Protein 2LVG (pdb70)

InterPro domains:
  IPR000745 Hepatitis C virus, Non-structural protein NS4a [PF01006] (1662-1715)
  IPR001490 Hepatitis C virus, Non-structural protein NS4b [PF01001] (1733-1925)
  IPR001650 Helicase, C-terminal domain-like [PS51194] (1365-1542)
  IPR002166 RNA dependent RNA polymerase, hepatitis C virus [PF00998] (2445-2955)
  IPR002518 Hepatitis C virus, Non-structural protein NS2 [PF01538] (818-1009)
  IPR002518 Hepatitis C virus, Non-structural protein NS2 [PS51693] (907-1030)
  IPR002519 Hepatitis C virus, Envelope glycoprotein E1 [PF01539] (193-382)
  IPR002521 Hepatitis C virus, Core protein, C-terminal [PF01542] (116-190)
  IPR002522 Hepatitis C virus, Core protein, N-terminal [PF01543] (2-115)
  IPR002531 Hepatitis C virus, Non-structural protein E2/NS1 [PF01560] (387-733)
  IPR002868 Hepatitis C virus, Non-structural 5a protein [PF01506] (1978-1999)
  IPR004109 Hepatitis C virus, NS3 protease [PF02907] (1060-1206)
  IPR004109 Hepatitis C virus, NS3 protease [PS51822] (1031-1212)
  IPR007094 RNA-directed RNA polymerase, catalytic domain [PS50507] (2656-2774)
  IPR009003 Peptidase S1, PA clan [SSF50494] (1031-1215)
  IPR011492 Non-structural protein NS3-like, DEAD-box helicase, flavivirus [PF07652] (1295-1359)
  IPR013192 Hepatitis C virus, Non-structural 5a protein, domain 1a [PF08300] (2010-2070)
  IPR013193 Hepatitis C virus non-structural 5a, 1B domain [PF08301] (2072-2172)
  IPR014001 Helicase superfamily 1/2, ATP-binding domain [PS51192] (1221-1373)
  IPR014001 Helicase superfamily 1/2, ATP-binding domain [SM00487] (1193-1380)

GO terms:
  GO:0044165 host cell endoplasmic reticulum (C, IDA)
  GO:0032914 positive regulation of transforming growth factor beta1 production (P, IDA)
  GO:0032967 positive regulation of collagen biosynthetic process (P, IDA)
  GO:0005160 transforming growth factor beta receptor binding (F, IPI)
  GO:0005515 protein binding (F, IPI)
  GO:0030430 host cell cytoplasm (C, IDA)
  GO:0140321 symbiont-mediated suppression of host autophagy (P, IDA)
  GO:0031625 ubiquitin protein ligase binding (F, IPI)
  GO:0034136 negative regulation of toll-like receptor 2 signaling pathway (P, IDA)
  GO:0034144 negative regulation of toll-like receptor 4 signaling pathway (P, IDA)
  GO:0034156 negative regulation of toll-like receptor 7 signaling pathway (P, IDA)
  GO:0034164 negative regulation of toll-like receptor 9 signaling pathway (P, IDA)
  GO:0039653 symbiont-mediated suppression of host transcription (P, IDA)
  GO:0032715 negative regulation of interleukin-6 production (P, IDA)
  GO:0044167 host cell endoplasmic reticulum membrane (C, EXP)
  GO:0044186 host cell lipid droplet (C, EXP)
  GO:0020002 host cell plasma membrane (C, EXP)
  GO:0030430 host cell cytoplasm (C, EXP)
  GO:0016887 ATP hydrolysis activity (F, EXP)
  GO:0017111 ribonucleoside triphosphate phosphatase activity (F, EXP)

Solvent-accessible surface area: 4305 Å² total; per-residue (Å²): 164,62,213,82,68,102,118,109,95,32,124,183,90,52,134,127,95,146,78,106,80,98,37,100,111,131,118,61,54,109,135,89,121,52,150,140,95,109,167,170

Structure (mmCIF, N/CA/C/O backbone):
data_2LVG
#
_entry.id   2LVG
#
loop_
_atom_site.group_PDB
_atom_site.id
_atom_site.type_symbol
_atom_site.label_atom_id
_atom_site.label_alt_id
_atom_site.label_comp_id
_atom_site.label_asym_id
_atom_site.label_entity_id
_atom_site.label_seq_id
_atom_site.pdbx_PDB_ins_code
_atom_site.Cartn_x
_atom_site.Cartn_y
_atom_site.Cartn_z
_atom_site.occupancy
_atom_site.B_iso_or_equiv
_atom_site.auth_seq_id
_atom_site.auth_comp_id
_atom_site.auth_asym_id
_atom_site.auth_atom_id
_atom_site.pdbx_PDB_model_num
ATOM 1 N N . ALA A 1 1 ? -30.198 2.948 2.518 1.00 0.00 1 ALA A N 1
ATOM 2 C CA . ALA A 1 1 ? -29.502 1.624 2.525 1.00 0.00 1 ALA A CA 1
ATOM 3 C C . ALA A 1 1 ? -28.594 1.493 1.295 1.00 0.00 1 ALA A C 1
ATOM 4 O O . ALA A 1 1 ? -28.882 2.027 0.240 1.00 0.00 1 ALA A O 1
ATOM 10 N N . SER A 1 2 ? -27.496 0.786 1.424 1.00 0.00 2 SER A N 1
ATOM 11 C CA . SER A 1 2 ? -26.566 0.619 0.264 1.00 0.00 2 SER A CA 1
ATOM 12 C C . SER A 1 2 ? -26.017 -0.814 0.221 1.00 0.00 2 SER A C 1
ATOM 13 O O . SER A 1 2 ? -25.184 -1.193 1.024 1.00 0.00 2 SER A O 1
ATOM 21 N N . ARG A 1 3 ? -26.483 -1.611 -0.708 1.00 0.00 3 ARG A N 1
ATOM 22 C CA . ARG A 1 3 ? -25.996 -3.022 -0.811 1.00 0.00 3 ARG A CA 1
ATOM 23 C C . ARG A 1 3 ? -25.105 -3.193 -2.049 1.00 0.00 3 ARG A C 1
ATOM 24 O O . ARG A 1 3 ? -24.017 -3.729 -1.967 1.00 0.00 3 ARG A O 1
ATOM 45 N N . ALA A 1 4 ? -25.563 -2.746 -3.193 1.00 0.00 4 ALA A N 1
ATOM 46 C CA . ALA A 1 4 ? -24.748 -2.887 -4.438 1.00 0.00 4 ALA A CA 1
ATOM 47 C C . ALA A 1 4 ? -23.763 -1.719 -4.568 1.00 0.00 4 ALA A C 1
ATOM 48 O O . ALA A 1 4 ? -22.586 -1.918 -4.807 1.00 0.00 4 ALA A O 1
ATOM 55 N N . ALA A 1 5 ? -24.235 -0.503 -4.414 1.00 0.00 5 ALA A N 1
ATOM 56 C CA . ALA A 1 5 ? -23.328 0.685 -4.530 1.00 0.00 5 ALA A CA 1
ATOM 57 C C . ALA A 1 5 ? -22.218 0.626 -3.472 1.00 0.00 5 ALA A C 1
ATOM 58 O O . ALA A 1 5 ? -21.092 1.008 -3.726 1.00 0.00 5 ALA A O 1
ATOM 65 N N . LEU A 1 6 ? -22.524 0.147 -2.289 1.00 0.00 6 LEU A N 1
ATOM 66 C CA . LEU A 1 6 ? -21.480 0.061 -1.218 1.00 0.00 6 LEU A CA 1
ATOM 67 C C . LEU A 1 6 ? -20.378 -0.926 -1.630 1.00 0.00 6 LEU A C 1
ATOM 68 O O . LEU A 1 6 ? -19.204 -0.664 -1.446 1.00 0.00 6 LEU A O 1
ATOM 84 N N . ILE A 1 7 ? -20.748 -2.054 -2.190 1.00 0.00 7 ILE A N 1
ATOM 85 C CA . ILE A 1 7 ? -19.721 -3.057 -2.619 1.00 0.00 7 ILE A CA 1
ATOM 86 C C . ILE A 1 7 ? -18.876 -2.499 -3.776 1.00 0.00 7 ILE A C 1
ATOM 87 O O . ILE A 1 7 ? -17.684 -2.730 -3.843 1.00 0.00 7 ILE A O 1
ATOM 103 N N . GLU A 1 8 ? -19.479 -1.761 -4.679 1.00 0.00 8 GLU A N 1
ATOM 104 C CA . GLU A 1 8 ? -18.699 -1.185 -5.822 1.00 0.00 8 GLU A CA 1
ATOM 105 C C . GLU A 1 8 ? -17.656 -0.187 -5.298 1.00 0.00 8 GLU A C 1
ATOM 106 O O . GLU A 1 8 ? -16.515 -0.194 -5.722 1.00 0.00 8 GLU A O 1
ATOM 118 N N . GLU A 1 9 ? -18.039 0.661 -4.370 1.00 0.00 9 GLU A N 1
ATOM 119 C CA . GLU A 1 9 ? -17.070 1.655 -3.805 1.00 0.00 9 GLU A CA 1
ATOM 120 C C . GLU A 1 9 ? -15.941 0.930 -3.059 1.00 0.00 9 GLU A C 1
ATOM 121 O O . GLU A 1 9 ? -14.787 1.305 -3.153 1.00 0.00 9 GLU A O 1
ATOM 133 N N . GLY A 1 10 ? -16.263 -0.112 -2.328 1.00 0.00 10 GLY A N 1
ATOM 134 C CA . GLY A 1 10 ? -15.209 -0.870 -1.589 1.00 0.00 10 GLY A CA 1
ATOM 135 C C . GLY A 1 10 ? -14.258 -1.521 -2.597 1.00 0.00 10 GLY A C 1
ATOM 136 O O . GLY A 1 10 ? -13.059 -1.539 -2.405 1.00 0.00 10 GLY A O 1
ATOM 140 N N . GLN A 1 11 ? -14.790 -2.046 -3.679 1.00 0.00 11 GLN A N 1
ATOM 141 C CA . GLN A 1 11 ? -13.923 -2.686 -4.718 1.00 0.00 11 GLN A CA 1
ATOM 142 C C . GLN A 1 11 ? -12.936 -1.652 -5.280 1.00 0.00 11 GLN A C 1
ATOM 143 O O . GLN A 1 11 ? -11.762 -1.927 -5.439 1.00 0.00 11 GLN A O 1
ATOM 157 N N . ARG A 1 12 ? -13.407 -0.461 -5.566 1.00 0.00 12 ARG A N 1
ATOM 158 C CA . ARG A 1 12 ? -12.499 0.601 -6.101 1.00 0.00 12 ARG A CA 1
ATOM 159 C C . ARG A 1 12 ? -11.484 1.012 -5.027 1.00 0.00 12 ARG A C 1
ATOM 160 O O . ARG A 1 12 ? -10.306 1.161 -5.299 1.00 0.00 12 ARG A O 1
ATOM 181 N N . ILE A 1 13 ? -11.932 1.186 -3.805 1.00 0.00 13 ILE A N 1
ATOM 182 C CA . ILE A 1 13 ? -10.998 1.577 -2.704 1.00 0.00 13 ILE A CA 1
ATOM 183 C C . ILE A 1 13 ? -10.025 0.424 -2.410 1.00 0.00 13 ILE A C 1
ATOM 184 O O . ILE A 1 13 ? -8.843 0.638 -2.226 1.00 0.00 13 ILE A O 1
ATOM 200 N N . ALA A 1 14 ? -10.518 -0.792 -2.368 1.00 0.00 14 ALA A N 1
ATOM 201 C CA . ALA A 1 14 ? -9.628 -1.966 -2.090 1.00 0.00 14 ALA A CA 1
ATOM 202 C C . ALA A 1 14 ? -8.518 -2.067 -3.145 1.00 0.00 14 ALA A C 1
ATOM 203 O O . ALA A 1 14 ? -7.376 -2.333 -2.823 1.00 0.00 14 ALA A O 1
ATOM 210 N N . GLU A 1 15 ? -8.841 -1.852 -4.399 1.00 0.00 15 GLU A N 1
ATOM 211 C CA . GLU A 1 15 ? -7.798 -1.931 -5.472 1.00 0.00 15 GLU A CA 1
ATOM 212 C C . GLU A 1 15 ? -6.716 -0.867 -5.236 1.00 0.00 15 GLU A C 1
ATOM 213 O O . GLU A 1 15 ? -5.533 -1.150 -5.294 1.00 0.00 15 GLU A O 1
ATOM 225 N N . MET A 1 16 ? -7.116 0.351 -4.959 1.00 0.00 16 MET A N 1
ATOM 226 C CA . MET A 1 16 ? -6.115 1.434 -4.708 1.00 0.00 16 MET A CA 1
ATOM 227 C C . MET A 1 16 ? -5.402 1.192 -3.371 1.00 0.00 16 MET A C 1
ATOM 228 O O . MET A 1 16 ? -4.200 1.356 -3.264 1.00 0.00 16 MET A O 1
ATOM 242 N N . LEU A 1 17 ? -6.133 0.795 -2.354 1.00 0.00 17 LEU A N 1
ATOM 243 C CA . LEU A 1 17 ? -5.499 0.536 -1.022 1.00 0.00 17 LEU A CA 1
ATOM 244 C C . LEU A 1 17 ? -4.509 -0.632 -1.118 1.00 0.00 17 LEU A C 1
ATOM 245 O O . LEU A 1 17 ? -3.507 -0.660 -0.431 1.00 0.00 17 LEU A O 1
ATOM 261 N N . LYS A 1 18 ? -4.779 -1.588 -1.971 1.00 0.00 18 LYS A N 1
ATOM 262 C CA . LYS A 1 18 ? -3.848 -2.751 -2.124 1.00 0.00 18 LYS A CA 1
ATOM 263 C C . LYS A 1 18 ? -2.468 -2.256 -2.572 1.00 0.00 18 LYS A C 1
ATOM 264 O O . LYS A 1 18 ? -1.456 -2.607 -1.994 1.00 0.00 18 LYS A O 1
ATOM 283 N N . SER A 1 19 ? -2.427 -1.430 -3.588 1.00 0.00 19 SER A N 1
ATOM 284 C CA . SER A 1 19 ? -1.117 -0.892 -4.073 1.00 0.00 19 SER A CA 1
ATOM 285 C C . SER A 1 19 ? -0.511 0.049 -3.023 1.00 0.00 19 SER A C 1
ATOM 286 O O . SER A 1 19 ? 0.694 0.120 -2.869 1.00 0.00 19 SER A O 1
ATOM 294 N N . LYS A 1 20 ? -1.337 0.766 -2.296 1.00 0.00 20 LYS A N 1
ATOM 295 C CA . LYS A 1 20 ? -0.810 1.695 -1.247 1.00 0.00 20 LYS A CA 1
ATOM 296 C C . LYS A 1 20 ? -0.056 0.906 -0.170 1.00 0.00 20 LYS A C 1
ATOM 297 O O . LYS A 1 20 ? 0.995 1.312 0.287 1.00 0.00 20 LYS A O 1
ATOM 316 N N . ILE A 1 21 ? -0.587 -0.224 0.231 1.00 0.00 21 ILE A N 1
ATOM 317 C CA . ILE A 1 21 ? 0.097 -1.052 1.271 1.00 0.00 21 ILE A CA 1
ATOM 318 C C . ILE A 1 21 ? 1.347 -1.713 0.675 1.00 0.00 21 ILE A C 1
ATOM 319 O O . ILE A 1 21 ? 2.344 -1.892 1.351 1.00 0.00 21 ILE A O 1
ATOM 335 N N . GLN A 1 22 ? 1.305 -2.061 -0.586 1.00 0.00 22 GLN A N 1
ATOM 336 C CA . GLN A 1 22 ? 2.497 -2.696 -1.233 1.00 0.00 22 GLN A CA 1
ATOM 337 C C . GLN A 1 22 ? 3.672 -1.710 -1.234 1.00 0.00 22 GLN A C 1
ATOM 338 O O . GLN A 1 22 ? 4.785 -2.060 -0.886 1.00 0.00 22 GLN A O 1
ATOM 352 N N . GLY A 1 23 ? 3.424 -0.475 -1.606 1.00 0.00 23 GLY A N 1
ATOM 353 C CA . GLY A 1 23 ? 4.516 0.544 -1.614 1.00 0.00 23 GLY A CA 1
ATOM 354 C C . GLY A 1 23 ? 5.008 0.772 -0.179 1.00 0.00 23 GLY A C 1
ATOM 355 O O . GLY A 1 23 ? 6.192 0.922 0.062 1.00 0.00 23 GLY A O 1
ATOM 359 N N . LEU A 1 24 ? 4.106 0.787 0.776 1.00 0.00 24 LEU A N 1
ATOM 360 C CA . LEU A 1 24 ? 4.516 0.992 2.201 1.00 0.00 24 LEU A CA 1
ATOM 361 C C . LEU A 1 24 ? 5.390 -0.177 2.674 1.00 0.00 24 LEU A C 1
ATOM 362 O O . LEU A 1 24 ? 6.365 0.014 3.377 1.00 0.00 24 LEU A O 1
ATOM 378 N N . LEU A 1 25 ? 5.049 -1.386 2.289 1.00 0.00 25 LEU A N 1
ATOM 379 C CA . LEU A 1 25 ? 5.860 -2.574 2.709 1.00 0.00 25 LEU A CA 1
ATOM 380 C C . LEU A 1 25 ? 7.287 -2.467 2.156 1.00 0.00 25 LEU A C 1
ATOM 381 O O . LEU A 1 25 ? 8.250 -2.716 2.858 1.00 0.00 25 LEU A O 1
ATOM 397 N N . GLN A 1 26 ? 7.428 -2.092 0.906 1.00 0.00 26 GLN A N 1
ATOM 398 C CA . GLN A 1 26 ? 8.794 -1.959 0.308 1.00 0.00 26 GLN A CA 1
ATOM 399 C C . GLN A 1 26 ? 9.591 -0.882 1.059 1.00 0.00 26 GLN A C 1
ATOM 400 O O . GLN A 1 26 ? 10.763 -1.052 1.343 1.00 0.00 26 GLN A O 1
ATOM 414 N N . GLN A 1 27 ? 8.956 0.217 1.396 1.00 0.00 27 GLN A N 1
ATOM 415 C CA . GLN A 1 27 ? 9.667 1.302 2.145 1.00 0.00 27 GLN A CA 1
ATOM 416 C C . GLN A 1 27 ? 10.050 0.809 3.546 1.00 0.00 27 GLN A C 1
ATOM 417 O O . GLN A 1 27 ? 11.122 1.096 4.044 1.00 0.00 27 GLN A O 1
ATOM 431 N N . ALA A 1 28 ? 9.178 0.060 4.176 1.00 0.00 28 ALA A N 1
ATOM 432 C CA . ALA A 1 28 ? 9.479 -0.472 5.542 1.00 0.00 28 ALA A CA 1
ATOM 433 C C . ALA A 1 28 ? 10.725 -1.363 5.502 1.00 0.00 28 ALA A C 1
ATOM 434 O O . ALA A 1 28 ? 11.566 -1.308 6.381 1.00 0.00 28 ALA A O 1
ATOM 441 N N . SER A 1 29 ? 10.853 -2.170 4.479 1.00 0.00 29 SER A N 1
ATOM 442 C CA . SER A 1 29 ? 12.051 -3.060 4.363 1.00 0.00 29 SER A CA 1
ATOM 443 C C . SER A 1 29 ? 13.316 -2.214 4.167 1.00 0.00 29 SER A C 1
ATOM 444 O O . SER A 1 29 ? 14.359 -2.514 4.714 1.00 0.00 29 SER A O 1
ATOM 452 N N . LYS A 1 30 ? 13.227 -1.154 3.394 1.00 0.00 30 LYS A N 1
ATOM 453 C CA . LYS A 1 30 ? 14.424 -0.283 3.171 1.00 0.00 30 LYS A CA 1
ATOM 454 C C . LYS A 1 30 ? 14.817 0.419 4.477 1.00 0.00 30 LYS A C 1
ATOM 455 O O . LYS A 1 30 ? 15.983 0.599 4.757 1.00 0.00 30 LYS A O 1
ATOM 474 N N . GLN A 1 31 ? 13.854 0.809 5.276 1.00 0.00 31 GLN A N 1
ATOM 475 C CA . GLN A 1 31 ? 14.179 1.491 6.570 1.00 0.00 31 GLN A CA 1
ATOM 476 C C . GLN A 1 31 ? 14.857 0.509 7.539 1.00 0.00 31 GLN A C 1
ATOM 477 O O . GLN A 1 31 ? 15.596 0.907 8.418 1.00 0.00 31 GLN A O 1
ATOM 491 N N . ALA A 1 32 ? 14.608 -0.770 7.383 1.00 0.00 32 ALA A N 1
ATOM 492 C CA . ALA A 1 32 ? 15.237 -1.780 8.289 1.00 0.00 32 ALA A CA 1
ATOM 493 C C . ALA A 1 32 ? 16.569 -2.274 7.703 1.00 0.00 32 ALA A C 1
ATOM 494 O O . ALA A 1 32 ? 17.521 -2.510 8.423 1.00 0.00 32 ALA A O 1
ATOM 501 N N . GLN A 1 33 ? 16.638 -2.439 6.403 1.00 0.00 33 GLN A N 1
ATOM 502 C CA . GLN A 1 33 ? 17.903 -2.925 5.766 1.00 0.00 33 GLN A CA 1
ATOM 503 C C . GLN A 1 33 ? 18.810 -1.745 5.393 1.00 0.00 33 GLN A C 1
ATOM 504 O O . GLN A 1 33 ? 19.980 -1.724 5.731 1.00 0.00 33 GLN A O 1
ATOM 518 N N . ASP A 1 34 ? 18.276 -0.771 4.690 1.00 0.00 34 ASP A N 1
ATOM 519 C CA . ASP A 1 34 ? 19.086 0.422 4.270 1.00 0.00 34 ASP A CA 1
ATOM 520 C C . ASP A 1 34 ? 20.363 -0.004 3.526 1.00 0.00 34 ASP A C 1
ATOM 521 O O . ASP A 1 34 ? 21.355 0.698 3.555 1.00 0.00 34 ASP A O 1
ATOM 530 N N . ILE A 1 35 ? 20.334 -1.147 2.862 1.00 0.00 35 ILE A N 1
ATOM 531 C CA . ILE A 1 35 ? 21.532 -1.658 2.099 1.00 0.00 35 ILE A CA 1
ATOM 532 C C . ILE A 1 35 ? 22.855 -1.289 2.798 1.00 0.00 35 ILE A C 1
ATOM 533 O O . ILE A 1 35 ? 23.813 -0.888 2.162 1.00 0.00 35 ILE A O 1
ATOM 549 N N . GLN A 1 36 ? 22.912 -1.427 4.102 1.00 0.00 36 GLN A N 1
ATOM 550 C CA . GLN A 1 36 ? 24.165 -1.088 4.843 1.00 0.00 36 GLN A CA 1
ATOM 551 C C . GLN A 1 36 ? 24.496 -2.197 5.851 1.00 0.00 36 GLN A C 1
ATOM 552 O O . GLN A 1 36 ? 24.078 -2.141 6.993 1.00 0.00 36 GLN A O 1
ATOM 566 N N . PRO A 1 37 ? 25.239 -3.176 5.393 1.00 0.00 37 PRO A N 1
ATOM 567 C CA . PRO A 1 37 ? 25.631 -4.313 6.266 1.00 0.00 37 PRO A CA 1
ATOM 568 C C . PRO A 1 37 ? 26.684 -3.870 7.291 1.00 0.00 37 PRO A C 1
ATOM 569 O O . PRO A 1 37 ? 27.600 -3.134 6.976 1.00 0.00 37 PRO A O 1
ATOM 580 N N . ALA A 1 38 ? 26.552 -4.313 8.517 1.00 0.00 38 ALA A N 1
ATOM 581 C CA . ALA A 1 38 ? 27.537 -3.922 9.574 1.00 0.00 38 ALA A CA 1
ATOM 582 C C . ALA A 1 38 ? 28.574 -5.034 9.783 1.00 0.00 38 ALA A C 1
ATOM 583 O O . ALA A 1 38 ? 29.763 -4.782 9.809 1.00 0.00 38 ALA A O 1
ATOM 590 N N . MET A 1 39 ? 28.132 -6.259 9.932 1.00 0.00 39 MET A N 1
ATOM 591 C CA . MET A 1 39 ? 29.095 -7.389 10.140 1.00 0.00 39 MET A CA 1
ATOM 592 C C . MET A 1 39 ? 29.789 -7.767 8.820 1.00 0.00 39 MET A C 1
ATOM 593 O O . MET A 1 39 ? 30.865 -8.332 8.824 1.00 0.00 39 MET A O 1
ATOM 607 N N . GLN A 1 40 ? 29.184 -7.460 7.696 1.00 0.00 40 GLN A N 1
ATOM 608 C CA . GLN A 1 40 ? 29.811 -7.801 6.382 1.00 0.00 40 GLN A CA 1
ATOM 609 C C . GLN A 1 40 ? 30.285 -6.525 5.672 1.00 0.00 40 GLN A C 1
ATOM 610 O O . GLN A 1 40 ? 29.485 -5.611 5.531 1.00 0.00 40 GLN A O 1
ATOM 625 N N . ALA A 1 1 ? -28.165 0.804 2.696 1.00 0.00 1 ALA A N 2
ATOM 626 C CA . ALA A 1 1 ? -27.385 0.957 1.429 1.00 0.00 1 ALA A CA 2
ATOM 627 C C . ALA A 1 1 ? -27.797 -0.118 0.415 1.00 0.00 1 ALA A C 2
ATOM 628 O O . ALA A 1 1 ? -28.423 -1.103 0.762 1.00 0.00 1 ALA A O 2
ATOM 634 N N . SER A 1 2 ? -27.446 0.063 -0.834 1.00 0.00 2 SER A N 2
ATOM 635 C CA . SER A 1 2 ? -27.812 -0.950 -1.872 1.00 0.00 2 SER A CA 2
ATOM 636 C C . SER A 1 2 ? -26.641 -1.910 -2.113 1.00 0.00 2 SER A C 2
ATOM 637 O O . SER A 1 2 ? -25.496 -1.582 -1.855 1.00 0.00 2 SER A O 2
ATOM 645 N N . ARG A 1 3 ? -26.922 -3.091 -2.608 1.00 0.00 3 ARG A N 2
ATOM 646 C CA . ARG A 1 3 ? -25.829 -4.085 -2.873 1.00 0.00 3 ARG A CA 2
ATOM 647 C C . ARG A 1 3 ? -24.836 -3.539 -3.911 1.00 0.00 3 ARG A C 2
ATOM 648 O O . ARG A 1 3 ? -23.658 -3.841 -3.868 1.00 0.00 3 ARG A O 2
ATOM 669 N N . ALA A 1 4 ? -25.299 -2.735 -4.839 1.00 0.00 4 ALA A N 2
ATOM 670 C CA . ALA A 1 4 ? -24.380 -2.167 -5.872 1.00 0.00 4 ALA A CA 2
ATOM 671 C C . ALA A 1 4 ? -23.505 -1.069 -5.254 1.00 0.00 4 ALA A C 2
ATOM 672 O O . ALA A 1 4 ? -22.322 -0.986 -5.520 1.00 0.00 4 ALA A O 2
ATOM 679 N N . ALA A 1 5 ? -24.084 -0.230 -4.425 1.00 0.00 5 ALA A N 2
ATOM 680 C CA . ALA A 1 5 ? -23.292 0.864 -3.779 1.00 0.00 5 ALA A CA 2
ATOM 681 C C . ALA A 1 5 ? -22.266 0.280 -2.798 1.00 0.00 5 ALA A C 2
ATOM 682 O O . ALA A 1 5 ? -21.158 0.769 -2.690 1.00 0.00 5 ALA A O 2
ATOM 689 N N . LEU A 1 6 ? -22.627 -0.762 -2.086 1.00 0.00 6 LEU A N 2
ATOM 690 C CA . LEU A 1 6 ? -21.673 -1.384 -1.112 1.00 0.00 6 LEU A CA 2
ATOM 691 C C . LEU A 1 6 ? -20.444 -1.940 -1.847 1.00 0.00 6 LEU A C 2
ATOM 692 O O . LEU A 1 6 ? -19.323 -1.781 -1.399 1.00 0.00 6 LEU A O 2
ATOM 708 N N . ILE A 1 7 ? -20.645 -2.585 -2.971 1.00 0.00 7 ILE A N 2
ATOM 709 C CA . ILE A 1 7 ? -19.485 -3.146 -3.736 1.00 0.00 7 ILE A CA 2
ATOM 710 C C . ILE A 1 7 ? -18.663 -2.006 -4.360 1.00 0.00 7 ILE A C 2
ATOM 711 O O . ILE A 1 7 ? -17.449 -2.055 -4.384 1.00 0.00 7 ILE A O 2
ATOM 727 N N . GLU A 1 8 ? -19.319 -0.984 -4.860 1.00 0.00 8 GLU A N 2
ATOM 728 C CA . GLU A 1 8 ? -18.583 0.166 -5.484 1.00 0.00 8 GLU A CA 2
ATOM 729 C C . GLU A 1 8 ? -17.640 0.825 -4.463 1.00 0.00 8 GLU A C 2
ATOM 730 O O . GLU A 1 8 ? -16.508 1.144 -4.776 1.00 0.00 8 GLU A O 2
ATOM 742 N N . GLU A 1 9 ? -18.100 1.030 -3.252 1.00 0.00 9 GLU A N 2
ATOM 743 C CA . GLU A 1 9 ? -17.236 1.670 -2.209 1.00 0.00 9 GLU A CA 2
ATOM 744 C C . GLU A 1 9 ? -15.996 0.807 -1.936 1.00 0.00 9 GLU A C 2
ATOM 745 O O . GLU A 1 9 ? -14.876 1.279 -2.003 1.00 0.00 9 GLU A O 2
ATOM 757 N N . GLY A 1 10 ? -16.192 -0.453 -1.631 1.00 0.00 10 GLY A N 2
ATOM 758 C CA . GLY A 1 10 ? -15.032 -1.354 -1.351 1.00 0.00 10 GLY A CA 2
ATOM 759 C C . GLY A 1 10 ? -14.162 -1.500 -2.603 1.00 0.00 10 GLY A C 2
ATOM 760 O O . GLY A 1 10 ? -12.953 -1.544 -2.515 1.00 0.00 10 GLY A O 2
ATOM 764 N N . GLN A 1 11 ? -14.763 -1.577 -3.767 1.00 0.00 11 GLN A N 2
ATOM 765 C CA . GLN A 1 11 ? -13.960 -1.723 -5.023 1.00 0.00 11 GLN A CA 2
ATOM 766 C C . GLN A 1 11 ? -13.022 -0.521 -5.202 1.00 0.00 11 GLN A C 2
ATOM 767 O O . GLN A 1 11 ? -11.853 -0.679 -5.498 1.00 0.00 11 GLN A O 2
ATOM 781 N N . ARG A 1 12 ? -13.527 0.675 -5.026 1.00 0.00 12 ARG A N 2
ATOM 782 C CA . ARG A 1 12 ? -12.666 1.893 -5.188 1.00 0.00 12 ARG A CA 2
ATOM 783 C C . ARG A 1 12 ? -11.501 1.883 -4.185 1.00 0.00 12 ARG A C 2
ATOM 784 O O . ARG A 1 12 ? -10.421 2.348 -4.487 1.00 0.00 12 ARG A O 2
ATOM 805 N N . ILE A 1 13 ? -11.715 1.370 -2.998 1.00 0.00 13 ILE A N 2
ATOM 806 C CA . ILE A 1 13 ? -10.617 1.343 -1.979 1.00 0.00 13 ILE A CA 2
ATOM 807 C C . ILE A 1 13 ? -9.793 0.050 -2.101 1.00 0.00 13 ILE A C 2
ATOM 808 O O . ILE A 1 13 ? -8.602 0.045 -1.847 1.00 0.00 13 ILE A O 2
ATOM 824 N N . ALA A 1 14 ? -10.419 -1.044 -2.472 1.00 0.00 14 ALA A N 2
ATOM 825 C CA . ALA A 1 14 ? -9.685 -2.347 -2.600 1.00 0.00 14 ALA A CA 2
ATOM 826 C C . ALA A 1 14 ? -8.428 -2.195 -3.468 1.00 0.00 14 ALA A C 2
ATOM 827 O O . ALA A 1 14 ? -7.326 -2.409 -3.008 1.00 0.00 14 ALA A O 2
ATOM 834 N N . GLU A 1 15 ? -8.587 -1.839 -4.718 1.00 0.00 15 GLU A N 2
ATOM 835 C CA . GLU A 1 15 ? -7.398 -1.686 -5.616 1.00 0.00 15 GLU A CA 2
ATOM 836 C C . GLU A 1 15 ? -6.537 -0.490 -5.181 1.00 0.00 15 GLU A C 2
ATOM 837 O O . GLU A 1 15 ? -5.324 -0.525 -5.281 1.00 0.00 15 GLU A O 2
ATOM 849 N N . MET A 1 16 ? -7.152 0.563 -4.693 1.00 0.00 16 MET A N 2
ATOM 850 C CA . MET A 1 16 ? -6.365 1.757 -4.246 1.00 0.00 16 MET A CA 2
ATOM 851 C C . MET A 1 16 ? -5.403 1.367 -3.116 1.00 0.00 16 MET A C 2
ATOM 852 O O . MET A 1 16 ? -4.233 1.702 -3.144 1.00 0.00 16 MET A O 2
ATOM 866 N N . LEU A 1 17 ? -5.888 0.657 -2.126 1.00 0.00 17 LEU A N 2
ATOM 867 C CA . LEU A 1 17 ? -5.002 0.241 -0.994 1.00 0.00 17 LEU A CA 2
ATOM 868 C C . LEU A 1 17 ? -4.177 -0.998 -1.370 1.00 0.00 17 LEU A C 2
ATOM 869 O O . LEU A 1 17 ? -3.158 -1.268 -0.766 1.00 0.00 17 LEU A O 2
ATOM 885 N N . LYS A 1 18 ? -4.601 -1.746 -2.358 1.00 0.00 18 LYS A N 2
ATOM 886 C CA . LYS A 1 18 ? -3.829 -2.963 -2.767 1.00 0.00 18 LYS A CA 2
ATOM 887 C C . LYS A 1 18 ? -2.437 -2.556 -3.268 1.00 0.00 18 LYS A C 2
ATOM 888 O O . LYS A 1 18 ? -1.439 -3.127 -2.877 1.00 0.00 18 LYS A O 2
ATOM 907 N N . SER A 1 19 ? -2.365 -1.561 -4.118 1.00 0.00 19 SER A N 2
ATOM 908 C CA . SER A 1 19 ? -1.034 -1.105 -4.624 1.00 0.00 19 SER A CA 2
ATOM 909 C C . SER A 1 19 ? -0.275 -0.392 -3.498 1.00 0.00 19 SER A C 2
ATOM 910 O O . SER A 1 19 ? 0.929 -0.515 -3.376 1.00 0.00 19 SER A O 2
ATOM 918 N N . LYS A 1 20 ? -0.980 0.347 -2.671 1.00 0.00 20 LYS A N 2
ATOM 919 C CA . LYS A 1 20 ? -0.314 1.069 -1.542 1.00 0.00 20 LYS A CA 2
ATOM 920 C C . LYS A 1 20 ? 0.221 0.070 -0.507 1.00 0.00 20 LYS A C 2
ATOM 921 O O . LYS A 1 20 ? 1.318 0.222 -0.005 1.00 0.00 20 LYS A O 2
ATOM 940 N N . ILE A 1 21 ? -0.540 -0.955 -0.187 1.00 0.00 21 ILE A N 2
ATOM 941 C CA . ILE A 1 21 ? -0.064 -1.963 0.813 1.00 0.00 21 ILE A CA 2
ATOM 942 C C . ILE A 1 21 ? 1.209 -2.656 0.303 1.00 0.00 21 ILE A C 2
ATOM 943 O O . ILE A 1 21 ? 2.056 -3.062 1.077 1.00 0.00 21 ILE A O 2
ATOM 959 N N . GLN A 1 22 ? 1.353 -2.777 -0.992 1.00 0.00 22 GLN A N 2
ATOM 960 C CA . GLN A 1 22 ? 2.574 -3.425 -1.559 1.00 0.00 22 GLN A CA 2
ATOM 961 C C . GLN A 1 22 ? 3.770 -2.471 -1.436 1.00 0.00 22 GLN A C 2
ATOM 962 O O . GLN A 1 22 ? 4.871 -2.885 -1.128 1.00 0.00 22 GLN A O 2
ATOM 976 N N . GLY A 1 23 ? 3.557 -1.197 -1.666 1.00 0.00 23 GLY A N 2
ATOM 977 C CA . GLY A 1 23 ? 4.673 -0.212 -1.553 1.00 0.00 23 GLY A CA 2
ATOM 978 C C . GLY A 1 23 ? 4.980 0.045 -0.073 1.00 0.00 23 GLY A C 2
ATOM 979 O O . GLY A 1 23 ? 6.125 0.163 0.317 1.00 0.00 23 GLY A O 2
ATOM 983 N N . LEU A 1 24 ? 3.961 0.129 0.753 1.00 0.00 24 LEU A N 2
ATOM 984 C CA . LEU A 1 24 ? 4.185 0.374 2.214 1.00 0.00 24 LEU A CA 2
ATOM 985 C C . LEU A 1 24 ? 5.033 -0.752 2.820 1.00 0.00 24 LEU A C 2
ATOM 986 O O . LEU A 1 24 ? 5.943 -0.504 3.589 1.00 0.00 24 LEU A O 2
ATOM 1002 N N . LEU A 1 25 ? 4.745 -1.984 2.473 1.00 0.00 25 LEU A N 2
ATOM 1003 C CA . LEU A 1 25 ? 5.537 -3.132 3.019 1.00 0.00 25 LEU A CA 2
ATOM 1004 C C . LEU A 1 25 ? 7.009 -3.011 2.597 1.00 0.00 25 LEU A C 2
ATOM 1005 O O . LEU A 1 25 ? 7.911 -3.207 3.391 1.00 0.00 25 LEU A O 2
ATOM 1021 N N . GLN A 1 26 ? 7.252 -2.681 1.351 1.00 0.00 26 GLN A N 2
ATOM 1022 C CA . GLN A 1 26 ? 8.659 -2.536 0.867 1.00 0.00 26 GLN A CA 2
ATOM 1023 C C . GLN A 1 26 ? 9.283 -1.245 1.417 1.00 0.00 26 GLN A C 2
ATOM 1024 O O . GLN A 1 26 ? 10.468 -1.188 1.683 1.00 0.00 26 GLN A O 2
ATOM 1038 N N . GLN A 1 27 ? 8.493 -0.212 1.588 1.00 0.00 27 GLN A N 2
ATOM 1039 C CA . GLN A 1 27 ? 9.036 1.077 2.124 1.00 0.00 27 GLN A CA 2
ATOM 1040 C C . GLN A 1 27 ? 9.483 0.904 3.579 1.00 0.00 27 GLN A C 2
ATOM 1041 O O . GLN A 1 27 ? 10.520 1.397 3.981 1.00 0.00 27 GLN A O 2
ATOM 1055 N N . ALA A 1 28 ? 8.706 0.202 4.364 1.00 0.00 28 ALA A N 2
ATOM 1056 C CA . ALA A 1 28 ? 9.073 -0.020 5.799 1.00 0.00 28 ALA A CA 2
ATOM 1057 C C . ALA A 1 28 ? 10.414 -0.754 5.896 1.00 0.00 28 ALA A C 2
ATOM 1058 O O . ALA A 1 28 ? 11.264 -0.418 6.701 1.00 0.00 28 ALA A O 2
ATOM 1065 N N . SER A 1 29 ? 10.604 -1.750 5.071 1.00 0.00 29 SER A N 2
ATOM 1066 C CA . SER A 1 29 ? 11.885 -2.523 5.087 1.00 0.00 29 SER A CA 2
ATOM 1067 C C . SER A 1 29 ? 13.030 -1.679 4.513 1.00 0.00 29 SER A C 2
ATOM 1068 O O . SER A 1 29 ? 14.156 -1.771 4.960 1.00 0.00 29 SER A O 2
ATOM 1076 N N . LYS A 1 30 ? 12.755 -0.863 3.523 1.00 0.00 30 LYS A N 2
ATOM 1077 C CA . LYS A 1 30 ? 13.835 -0.020 2.915 1.00 0.00 30 LYS A CA 2
ATOM 1078 C C . LYS A 1 30 ? 14.468 0.911 3.960 1.00 0.00 30 LYS A C 2
ATOM 1079 O O . LYS A 1 30 ? 15.656 1.134 3.952 1.00 0.00 30 LYS A O 2
ATOM 1098 N N . GLN A 1 31 ? 13.687 1.461 4.854 1.00 0.00 31 GLN A N 2
ATOM 1099 C CA . GLN A 1 31 ? 14.264 2.384 5.885 1.00 0.00 31 GLN A CA 2
ATOM 1100 C C . GLN A 1 31 ? 15.253 1.647 6.806 1.00 0.00 31 GLN A C 2
ATOM 1101 O O . GLN A 1 31 ? 16.272 2.192 7.189 1.00 0.00 31 GLN A O 2
ATOM 1115 N N . ALA A 1 32 ? 14.949 0.427 7.179 1.00 0.00 32 ALA A N 2
ATOM 1116 C CA . ALA A 1 32 ? 15.863 -0.330 8.097 1.00 0.00 32 ALA A CA 2
ATOM 1117 C C . ALA A 1 32 ? 16.879 -1.190 7.325 1.00 0.00 32 ALA A C 2
ATOM 1118 O O . ALA A 1 32 ? 17.996 -1.369 7.771 1.00 0.00 32 ALA A O 2
ATOM 1125 N N . GLN A 1 33 ? 16.504 -1.742 6.197 1.00 0.00 33 GLN A N 2
ATOM 1126 C CA . GLN A 1 33 ? 17.461 -2.612 5.432 1.00 0.00 33 GLN A CA 2
ATOM 1127 C C . GLN A 1 33 ? 18.061 -1.887 4.215 1.00 0.00 33 GLN A C 2
ATOM 1128 O O . GLN A 1 33 ? 18.898 -2.438 3.523 1.00 0.00 33 GLN A O 2
ATOM 1142 N N . ASP A 1 34 ? 17.655 -0.671 3.938 1.00 0.00 34 ASP A N 2
ATOM 1143 C CA . ASP A 1 34 ? 18.222 0.053 2.760 1.00 0.00 34 ASP A CA 2
ATOM 1144 C C . ASP A 1 34 ? 18.323 1.555 3.049 1.00 0.00 34 ASP A C 2
ATOM 1145 O O . ASP A 1 34 ? 17.536 2.349 2.564 1.00 0.00 34 ASP A O 2
ATOM 1154 N N . ILE A 1 35 ? 19.297 1.951 3.827 1.00 0.00 35 ILE A N 2
ATOM 1155 C CA . ILE A 1 35 ? 19.469 3.404 4.145 1.00 0.00 35 ILE A CA 2
ATOM 1156 C C . ILE A 1 35 ? 20.220 4.092 2.993 1.00 0.00 35 ILE A C 2
ATOM 1157 O O . ILE A 1 35 ? 21.217 4.763 3.191 1.00 0.00 35 ILE A O 2
ATOM 1173 N N . GLN A 1 36 ? 19.742 3.922 1.786 1.00 0.00 36 GLN A N 2
ATOM 1174 C CA . GLN A 1 36 ? 20.411 4.551 0.609 1.00 0.00 36 GLN A CA 2
ATOM 1175 C C . GLN A 1 36 ? 19.813 5.935 0.331 1.00 0.00 36 GLN A C 2
ATOM 1176 O O . GLN A 1 36 ? 18.661 6.185 0.636 1.00 0.00 36 GLN A O 2
ATOM 1190 N N . PRO A 1 37 ? 20.619 6.793 -0.248 1.00 0.00 37 PRO A N 2
ATOM 1191 C CA . PRO A 1 37 ? 20.162 8.167 -0.580 1.00 0.00 37 PRO A CA 2
ATOM 1192 C C . PRO A 1 37 ? 19.167 8.133 -1.748 1.00 0.00 37 PRO A C 2
ATOM 1193 O O . PRO A 1 37 ? 19.014 7.128 -2.419 1.00 0.00 37 PRO A O 2
ATOM 1204 N N . ALA A 1 38 ? 18.485 9.225 -1.987 1.00 0.00 38 ALA A N 2
ATOM 1205 C CA . ALA A 1 38 ? 17.491 9.269 -3.103 1.00 0.00 38 ALA A CA 2
ATOM 1206 C C . ALA A 1 38 ? 18.027 10.107 -4.272 1.00 0.00 38 ALA A C 2
ATOM 1207 O O . ALA A 1 38 ? 17.888 9.735 -5.422 1.00 0.00 38 ALA A O 2
ATOM 1214 N N . MET A 1 39 ? 18.635 11.234 -3.988 1.00 0.00 39 MET A N 2
ATOM 1215 C CA . MET A 1 39 ? 19.177 12.096 -5.086 1.00 0.00 39 MET A CA 2
ATOM 1216 C C . MET A 1 39 ? 20.612 11.678 -5.436 1.00 0.00 39 MET A C 2
ATOM 1217 O O . MET A 1 39 ? 20.941 11.477 -6.591 1.00 0.00 39 MET A O 2
ATOM 1231 N N . GLN A 1 40 ? 21.467 11.549 -4.448 1.00 0.00 40 GLN A N 2
ATOM 1232 C CA . GLN A 1 40 ? 22.882 11.146 -4.718 1.00 0.00 40 GLN A CA 2
ATOM 1233 C C . GLN A 1 40 ? 23.492 10.484 -3.475 1.00 0.00 40 GLN A C 2
ATOM 1234 O O . GLN A 1 40 ? 23.416 11.077 -2.409 1.00 0.00 40 GLN A O 2
ATOM 1249 N N . ALA A 1 1 ? -24.477 6.522 2.682 1.00 0.00 1 ALA A N 3
ATOM 1250 C CA . ALA A 1 1 ? -23.608 5.438 2.132 1.00 0.00 1 ALA A CA 3
ATOM 1251 C C . ALA A 1 1 ? -23.699 4.187 3.014 1.00 0.00 1 ALA A C 3
ATOM 1252 O O . ALA A 1 1 ? -23.535 4.256 4.218 1.00 0.00 1 ALA A O 3
ATOM 1258 N N . SER A 1 2 ? -23.963 3.048 2.425 1.00 0.00 2 SER A N 3
ATOM 1259 C CA . SER A 1 2 ? -24.067 1.790 3.228 1.00 0.00 2 SER A CA 3
ATOM 1260 C C . SER A 1 2 ? -22.739 1.026 3.195 1.00 0.00 2 SER A C 3
ATOM 1261 O O . SER A 1 2 ? -21.936 1.206 2.298 1.00 0.00 2 SER A O 3
ATOM 1269 N N . ARG A 1 3 ? -22.506 0.170 4.161 1.00 0.00 3 ARG A N 3
ATOM 1270 C CA . ARG A 1 3 ? -21.230 -0.614 4.180 1.00 0.00 3 ARG A CA 3
ATOM 1271 C C . ARG A 1 3 ? -21.137 -1.488 2.922 1.00 0.00 3 ARG A C 3
ATOM 1272 O O . ARG A 1 3 ? -20.140 -1.477 2.226 1.00 0.00 3 ARG A O 3
ATOM 1293 N N . ALA A 1 4 ? -22.177 -2.231 2.623 1.00 0.00 4 ALA A N 3
ATOM 1294 C CA . ALA A 1 4 ? -22.161 -3.097 1.401 1.00 0.00 4 ALA A CA 3
ATOM 1295 C C . ALA A 1 4 ? -21.895 -2.239 0.158 1.00 0.00 4 ALA A C 3
ATOM 1296 O O . ALA A 1 4 ? -21.076 -2.581 -0.673 1.00 0.00 4 ALA A O 3
ATOM 1303 N N . ALA A 1 5 ? -22.571 -1.120 0.038 1.00 0.00 5 ALA A N 3
ATOM 1304 C CA . ALA A 1 5 ? -22.354 -0.226 -1.143 1.00 0.00 5 ALA A CA 3
ATOM 1305 C C . ALA A 1 5 ? -20.885 0.212 -1.211 1.00 0.00 5 ALA A C 3
ATOM 1306 O O . ALA A 1 5 ? -20.293 0.255 -2.272 1.00 0.00 5 ALA A O 3
ATOM 1313 N N . LEU A 1 6 ? -20.293 0.527 -0.081 1.00 0.00 6 LEU A N 3
ATOM 1314 C CA . LEU A 1 6 ? -18.857 0.953 -0.069 1.00 0.00 6 LEU A CA 3
ATOM 1315 C C . LEU A 1 6 ? -17.967 -0.176 -0.612 1.00 0.00 6 LEU A C 3
ATOM 1316 O O . LEU A 1 6 ? -17.018 0.065 -1.334 1.00 0.00 6 LEU A O 3
ATOM 1332 N N . ILE A 1 7 ? -18.278 -1.405 -0.275 1.00 0.00 7 ILE A N 3
ATOM 1333 C CA . ILE A 1 7 ? -17.466 -2.557 -0.775 1.00 0.00 7 ILE A CA 3
ATOM 1334 C C . ILE A 1 7 ? -17.741 -2.781 -2.272 1.00 0.00 7 ILE A C 3
ATOM 1335 O O . ILE A 1 7 ? -16.854 -3.136 -3.024 1.00 0.00 7 ILE A O 3
ATOM 1351 N N . GLU A 1 8 ? -18.964 -2.568 -2.702 1.00 0.00 8 GLU A N 3
ATOM 1352 C CA . GLU A 1 8 ? -19.305 -2.757 -4.148 1.00 0.00 8 GLU A CA 3
ATOM 1353 C C . GLU A 1 8 ? -18.431 -1.846 -5.022 1.00 0.00 8 GLU A C 3
ATOM 1354 O O . GLU A 1 8 ? -17.863 -2.279 -6.007 1.00 0.00 8 GLU A O 3
ATOM 1366 N N . GLU A 1 9 ? -18.304 -0.595 -4.656 1.00 0.00 9 GLU A N 3
ATOM 1367 C CA . GLU A 1 9 ? -17.450 0.340 -5.452 1.00 0.00 9 GLU A CA 3
ATOM 1368 C C . GLU A 1 9 ? -15.969 0.122 -5.108 1.00 0.00 9 GLU A C 3
ATOM 1369 O O . GLU A 1 9 ? -15.094 0.349 -5.924 1.00 0.00 9 GLU A O 3
ATOM 1381 N N . GLY A 1 10 ? -15.684 -0.324 -3.904 1.00 0.00 10 GLY A N 3
ATOM 1382 C CA . GLY A 1 10 ? -14.268 -0.567 -3.498 1.00 0.00 10 GLY A CA 3
ATOM 1383 C C . GLY A 1 10 ? -13.658 -1.707 -4.327 1.00 0.00 10 GLY A C 3
ATOM 1384 O O . GLY A 1 10 ? -12.454 -1.853 -4.383 1.00 0.00 10 GLY A O 3
ATOM 1388 N N . GLN A 1 11 ? -14.474 -2.516 -4.971 1.00 0.00 11 GLN A N 3
ATOM 1389 C CA . GLN A 1 11 ? -13.933 -3.646 -5.797 1.00 0.00 11 GLN A CA 3
ATOM 1390 C C . GLN A 1 11 ? -12.931 -3.121 -6.839 1.00 0.00 11 GLN A C 3
ATOM 1391 O O . GLN A 1 11 ? -11.862 -3.677 -7.015 1.00 0.00 11 GLN A O 3
ATOM 1405 N N . ARG A 1 12 ? -13.267 -2.057 -7.528 1.00 0.00 12 ARG A N 3
ATOM 1406 C CA . ARG A 1 12 ? -12.333 -1.496 -8.556 1.00 0.00 12 ARG A CA 3
ATOM 1407 C C . ARG A 1 12 ? -11.328 -0.526 -7.914 1.00 0.00 12 ARG A C 3
ATOM 1408 O O . ARG A 1 12 ? -10.244 -0.326 -8.425 1.00 0.00 12 ARG A O 3
ATOM 1429 N N . ILE A 1 13 ? -11.676 0.078 -6.804 1.00 0.00 13 ILE A N 3
ATOM 1430 C CA . ILE A 1 13 ? -10.733 1.033 -6.139 1.00 0.00 13 ILE A CA 3
ATOM 1431 C C . ILE A 1 13 ? -9.697 0.268 -5.296 1.00 0.00 13 ILE A C 3
ATOM 1432 O O . ILE A 1 13 ? -8.621 0.766 -5.027 1.00 0.00 13 ILE A O 3
ATOM 1448 N N . ALA A 1 14 ? -10.018 -0.935 -4.878 1.00 0.00 14 ALA A N 3
ATOM 1449 C CA . ALA A 1 14 ? -9.063 -1.738 -4.048 1.00 0.00 14 ALA A CA 3
ATOM 1450 C C . ALA A 1 14 ? -7.749 -1.984 -4.801 1.00 0.00 14 ALA A C 3
ATOM 1451 O O . ALA A 1 14 ? -6.680 -1.793 -4.255 1.00 0.00 14 ALA A O 3
ATOM 1458 N N . GLU A 1 15 ? -7.813 -2.407 -6.042 1.00 0.00 15 GLU A N 3
ATOM 1459 C CA . GLU A 1 15 ? -6.550 -2.664 -6.811 1.00 0.00 15 GLU A CA 3
ATOM 1460 C C . GLU A 1 15 ? -5.693 -1.388 -6.878 1.00 0.00 15 GLU A C 3
ATOM 1461 O O . GLU A 1 15 ? -4.477 -1.450 -6.839 1.00 0.00 15 GLU A O 3
ATOM 1473 N N . MET A 1 16 ? -6.317 -0.234 -6.959 1.00 0.00 16 MET A N 3
ATOM 1474 C CA . MET A 1 16 ? -5.536 1.041 -7.009 1.00 0.00 16 MET A CA 3
ATOM 1475 C C . MET A 1 16 ? -5.069 1.422 -5.598 1.00 0.00 16 MET A C 3
ATOM 1476 O O . MET A 1 16 ? -3.935 1.817 -5.398 1.00 0.00 16 MET A O 3
ATOM 1490 N N . LEU A 1 17 ? -5.933 1.297 -4.619 1.00 0.00 17 LEU A N 3
ATOM 1491 C CA . LEU A 1 17 ? -5.541 1.642 -3.216 1.00 0.00 17 LEU A CA 3
ATOM 1492 C C . LEU A 1 17 ? -4.512 0.638 -2.677 1.00 0.00 17 LEU A C 3
ATOM 1493 O O . LEU A 1 17 ? -3.748 0.947 -1.781 1.00 0.00 17 LEU A O 3
ATOM 1509 N N . LYS A 1 18 ? -4.487 -0.558 -3.217 1.00 0.00 18 LYS A N 3
ATOM 1510 C CA . LYS A 1 18 ? -3.509 -1.588 -2.742 1.00 0.00 18 LYS A CA 3
ATOM 1511 C C . LYS A 1 18 ? -2.075 -1.085 -2.943 1.00 0.00 18 LYS A C 3
ATOM 1512 O O . LYS A 1 18 ? -1.265 -1.141 -2.041 1.00 0.00 18 LYS A O 3
ATOM 1531 N N . SER A 1 19 ? -1.761 -0.587 -4.116 1.00 0.00 19 SER A N 3
ATOM 1532 C CA . SER A 1 19 ? -0.377 -0.071 -4.369 1.00 0.00 19 SER A CA 3
ATOM 1533 C C . SER A 1 19 ? -0.059 1.086 -3.412 1.00 0.00 19 SER A C 3
ATOM 1534 O O . SER A 1 19 ? 1.056 1.218 -2.942 1.00 0.00 19 SER A O 3
ATOM 1542 N N . LYS A 1 20 ? -1.032 1.917 -3.117 1.00 0.00 20 LYS A N 3
ATOM 1543 C CA . LYS A 1 20 ? -0.792 3.062 -2.185 1.00 0.00 20 LYS A CA 3
ATOM 1544 C C . LYS A 1 20 ? -0.508 2.541 -0.768 1.00 0.00 20 LYS A C 3
ATOM 1545 O O . LYS A 1 20 ? 0.504 2.861 -0.175 1.00 0.00 20 LYS A O 3
ATOM 1564 N N . ILE A 1 21 ? -1.395 1.737 -0.228 1.00 0.00 21 ILE A N 3
ATOM 1565 C CA . ILE A 1 21 ? -1.178 1.188 1.149 1.00 0.00 21 ILE A CA 3
ATOM 1566 C C . ILE A 1 21 ? 0.053 0.273 1.168 1.00 0.00 21 ILE A C 3
ATOM 1567 O O . ILE A 1 21 ? 0.782 0.219 2.142 1.00 0.00 21 ILE A O 3
ATOM 1583 N N . GLN A 1 22 ? 0.293 -0.436 0.094 1.00 0.00 22 GLN A N 3
ATOM 1584 C CA . GLN A 1 22 ? 1.481 -1.344 0.034 1.00 0.00 22 GLN A CA 3
ATOM 1585 C C . GLN A 1 22 ? 2.765 -0.516 -0.077 1.00 0.00 22 GLN A C 3
ATOM 1586 O O . GLN A 1 22 ? 3.749 -0.805 0.571 1.00 0.00 22 GLN A O 3
ATOM 1600 N N . GLY A 1 23 ? 2.756 0.517 -0.890 1.00 0.00 23 GLY A N 3
ATOM 1601 C CA . GLY A 1 23 ? 3.971 1.376 -1.043 1.00 0.00 23 GLY A CA 3
ATOM 1602 C C . GLY A 1 23 ? 4.366 1.960 0.317 1.00 0.00 23 GLY A C 3
ATOM 1603 O O . GLY A 1 23 ? 5.534 2.038 0.648 1.00 0.00 23 GLY A O 3
ATOM 1607 N N . LEU A 1 24 ? 3.401 2.361 1.110 1.00 0.00 24 LEU A N 3
ATOM 1608 C CA . LEU A 1 24 ? 3.716 2.931 2.457 1.00 0.00 24 LEU A CA 3
ATOM 1609 C C . LEU A 1 24 ? 4.395 1.865 3.329 1.00 0.00 24 LEU A C 3
ATOM 1610 O O . LEU A 1 24 ? 5.377 2.130 3.996 1.00 0.00 24 LEU A O 3
ATOM 1626 N N . LEU A 1 25 ? 3.879 0.660 3.318 1.00 0.00 25 LEU A N 3
ATOM 1627 C CA . LEU A 1 25 ? 4.491 -0.434 4.137 1.00 0.00 25 LEU A CA 3
ATOM 1628 C C . LEU A 1 25 ? 5.809 -0.903 3.505 1.00 0.00 25 LEU A C 3
ATOM 1629 O O . LEU A 1 25 ? 6.753 -1.224 4.198 1.00 0.00 25 LEU A O 3
ATOM 1645 N N . GLN A 1 26 ? 5.875 -0.941 2.194 1.00 0.00 26 GLN A N 3
ATOM 1646 C CA . GLN A 1 26 ? 7.128 -1.388 1.503 1.00 0.00 26 GLN A CA 3
ATOM 1647 C C . GLN A 1 26 ? 8.307 -0.479 1.879 1.00 0.00 26 GLN A C 3
ATOM 1648 O O . GLN A 1 26 ? 9.420 -0.937 2.050 1.00 0.00 26 GLN A O 3
ATOM 1662 N N . GLN A 1 27 ? 8.069 0.805 2.011 1.00 0.00 27 GLN A N 3
ATOM 1663 C CA . GLN A 1 27 ? 9.176 1.742 2.381 1.00 0.00 27 GLN A CA 3
ATOM 1664 C C . GLN A 1 27 ? 9.613 1.506 3.834 1.00 0.00 27 GLN A C 3
ATOM 1665 O O . GLN A 1 27 ? 10.771 1.647 4.174 1.00 0.00 27 GLN A O 3
ATOM 1679 N N . ALA A 1 28 ? 8.689 1.152 4.687 1.00 0.00 28 ALA A N 3
ATOM 1680 C CA . ALA A 1 28 ? 9.035 0.908 6.122 1.00 0.00 28 ALA A CA 3
ATOM 1681 C C . ALA A 1 28 ? 9.551 -0.523 6.334 1.00 0.00 28 ALA A C 3
ATOM 1682 O O . ALA A 1 28 ? 10.270 -0.793 7.276 1.00 0.00 28 ALA A O 3
ATOM 1689 N N . SER A 1 29 ? 9.185 -1.439 5.472 1.00 0.00 29 SER A N 3
ATOM 1690 C CA . SER A 1 29 ? 9.648 -2.855 5.632 1.00 0.00 29 SER A CA 3
ATOM 1691 C C . SER A 1 29 ? 11.027 -3.074 4.986 1.00 0.00 29 SER A C 3
ATOM 1692 O O . SER A 1 29 ? 11.716 -4.020 5.314 1.00 0.00 29 SER A O 3
ATOM 1700 N N . LYS A 1 30 ? 11.432 -2.220 4.073 1.00 0.00 30 LYS A N 3
ATOM 1701 C CA . LYS A 1 30 ? 12.767 -2.392 3.410 1.00 0.00 30 LYS A CA 3
ATOM 1702 C C . LYS A 1 30 ? 13.894 -2.466 4.455 1.00 0.00 30 LYS A C 3
ATOM 1703 O O . LYS A 1 30 ? 14.837 -3.220 4.304 1.00 0.00 30 LYS A O 3
ATOM 1722 N N . GLN A 1 31 ? 13.803 -1.691 5.511 1.00 0.00 31 GLN A N 3
ATOM 1723 C CA . GLN A 1 31 ? 14.870 -1.714 6.566 1.00 0.00 31 GLN A CA 3
ATOM 1724 C C . GLN A 1 31 ? 15.097 -3.144 7.084 1.00 0.00 31 GLN A C 3
ATOM 1725 O O . GLN A 1 31 ? 16.216 -3.614 7.146 1.00 0.00 31 GLN A O 3
ATOM 1739 N N . ALA A 1 32 ? 14.045 -3.835 7.452 1.00 0.00 32 ALA A N 3
ATOM 1740 C CA . ALA A 1 32 ? 14.201 -5.235 7.962 1.00 0.00 32 ALA A CA 3
ATOM 1741 C C . ALA A 1 32 ? 14.238 -6.235 6.795 1.00 0.00 32 ALA A C 3
ATOM 1742 O O . ALA A 1 32 ? 14.770 -7.322 6.921 1.00 0.00 32 ALA A O 3
ATOM 1749 N N . GLN A 1 33 ? 13.674 -5.874 5.665 1.00 0.00 33 GLN A N 3
ATOM 1750 C CA . GLN A 1 33 ? 13.661 -6.789 4.478 1.00 0.00 33 GLN A CA 3
ATOM 1751 C C . GLN A 1 33 ? 15.083 -7.245 4.119 1.00 0.00 33 GLN A C 3
ATOM 1752 O O . GLN A 1 33 ? 15.301 -8.389 3.771 1.00 0.00 33 GLN A O 3
ATOM 1766 N N . ASP A 1 34 ? 16.047 -6.362 4.198 1.00 0.00 34 ASP A N 3
ATOM 1767 C CA . ASP A 1 34 ? 17.452 -6.750 3.855 1.00 0.00 34 ASP A CA 3
ATOM 1768 C C . ASP A 1 34 ? 18.379 -6.521 5.057 1.00 0.00 34 ASP A C 3
ATOM 1769 O O . ASP A 1 34 ? 19.097 -7.416 5.458 1.00 0.00 34 ASP A O 3
ATOM 1778 N N . ILE A 1 35 ? 18.359 -5.331 5.628 1.00 0.00 35 ILE A N 3
ATOM 1779 C CA . ILE A 1 35 ? 19.225 -5.003 6.817 1.00 0.00 35 ILE A CA 3
ATOM 1780 C C . ILE A 1 35 ? 20.636 -5.621 6.690 1.00 0.00 35 ILE A C 3
ATOM 1781 O O . ILE A 1 35 ? 21.221 -6.072 7.660 1.00 0.00 35 ILE A O 3
ATOM 1797 N N . GLN A 1 36 ? 21.185 -5.634 5.499 1.00 0.00 36 GLN A N 3
ATOM 1798 C CA . GLN A 1 36 ? 22.549 -6.213 5.300 1.00 0.00 36 GLN A CA 3
ATOM 1799 C C . GLN A 1 36 ? 23.299 -5.440 4.206 1.00 0.00 36 GLN A C 3
ATOM 1800 O O . GLN A 1 36 ? 22.699 -4.692 3.457 1.00 0.00 36 GLN A O 3
ATOM 1814 N N . PRO A 1 37 ? 24.593 -5.653 4.144 1.00 0.00 37 PRO A N 3
ATOM 1815 C CA . PRO A 1 37 ? 25.428 -4.971 3.124 1.00 0.00 37 PRO A CA 3
ATOM 1816 C C . PRO A 1 37 ? 25.166 -5.569 1.736 1.00 0.00 37 PRO A C 3
ATOM 1817 O O . PRO A 1 37 ? 25.424 -6.733 1.493 1.00 0.00 37 PRO A O 3
ATOM 1828 N N . ALA A 1 38 ? 24.652 -4.777 0.828 1.00 0.00 38 ALA A N 3
ATOM 1829 C CA . ALA A 1 38 ? 24.369 -5.289 -0.551 1.00 0.00 38 ALA A CA 3
ATOM 1830 C C . ALA A 1 38 ? 25.477 -4.865 -1.530 1.00 0.00 38 ALA A C 3
ATOM 1831 O O . ALA A 1 38 ? 25.281 -4.864 -2.732 1.00 0.00 38 ALA A O 3
ATOM 1838 N N . MET A 1 39 ? 26.638 -4.511 -1.029 1.00 0.00 39 MET A N 3
ATOM 1839 C CA . MET A 1 39 ? 27.756 -4.093 -1.933 1.00 0.00 39 MET A CA 3
ATOM 1840 C C . MET A 1 39 ? 28.386 -5.321 -2.605 1.00 0.00 39 MET A C 3
ATOM 1841 O O . MET A 1 39 ? 28.840 -5.254 -3.732 1.00 0.00 39 MET A O 3
ATOM 1855 N N . GLN A 1 40 ? 28.412 -6.439 -1.920 1.00 0.00 40 GLN A N 3
ATOM 1856 C CA . GLN A 1 40 ? 29.006 -7.676 -2.513 1.00 0.00 40 GLN A CA 3
ATOM 1857 C C . GLN A 1 40 ? 27.905 -8.702 -2.805 1.00 0.00 40 GLN A C 3
ATOM 1858 O O . GLN A 1 40 ? 27.967 -9.322 -3.854 1.00 0.00 40 GLN A O 3
ATOM 1873 N N . ALA A 1 1 ? -30.683 1.133 2.878 1.00 0.00 1 ALA A N 4
ATOM 1874 C CA . ALA A 1 1 ? -29.717 0.226 2.185 1.00 0.00 1 ALA A CA 4
ATOM 1875 C C . ALA A 1 1 ? -29.350 0.790 0.805 1.00 0.00 1 ALA A C 4
ATOM 1876 O O . ALA A 1 1 ? -30.156 1.428 0.153 1.00 0.00 1 ALA A O 4
ATOM 1882 N N . SER A 1 2 ? -28.140 0.557 0.359 1.00 0.00 2 SER A N 4
ATOM 1883 C CA . SER A 1 2 ? -27.711 1.077 -0.978 1.00 0.00 2 SER A CA 4
ATOM 1884 C C . SER A 1 2 ? -26.993 -0.022 -1.772 1.00 0.00 2 SER A C 4
ATOM 1885 O O . SER A 1 2 ? -26.272 -0.830 -1.216 1.00 0.00 2 SER A O 4
ATOM 1893 N N . ARG A 1 3 ? -27.187 -0.057 -3.069 1.00 0.00 3 ARG A N 4
ATOM 1894 C CA . ARG A 1 3 ? -26.521 -1.101 -3.906 1.00 0.00 3 ARG A CA 4
ATOM 1895 C C . ARG A 1 3 ? -25.369 -0.485 -4.715 1.00 0.00 3 ARG A C 4
ATOM 1896 O O . ARG A 1 3 ? -24.258 -0.983 -4.699 1.00 0.00 3 ARG A O 4
ATOM 1917 N N . ALA A 1 4 ? -25.629 0.592 -5.420 1.00 0.00 4 ALA A N 4
ATOM 1918 C CA . ALA A 1 4 ? -24.554 1.248 -6.233 1.00 0.00 4 ALA A CA 4
ATOM 1919 C C . ALA A 1 4 ? -23.361 1.619 -5.345 1.00 0.00 4 ALA A C 4
ATOM 1920 O O . ALA A 1 4 ? -22.221 1.363 -5.688 1.00 0.00 4 ALA A O 4
ATOM 1927 N N . ALA A 1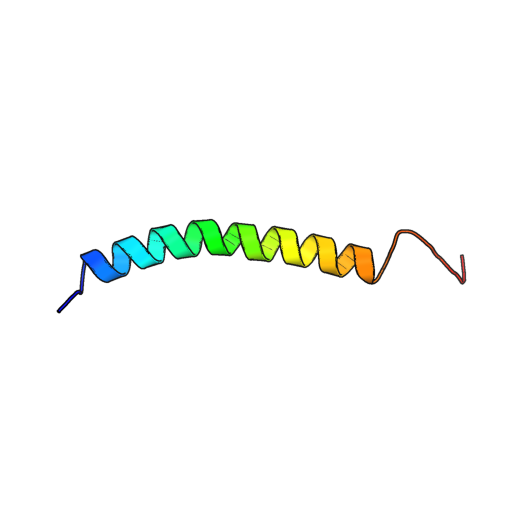 5 ? -23.617 2.217 -4.203 1.00 0.00 5 ALA A N 4
ATOM 1928 C CA . ALA A 1 5 ? -22.501 2.605 -3.282 1.00 0.00 5 ALA A CA 4
ATOM 1929 C C . ALA A 1 5 ? -21.721 1.361 -2.833 1.00 0.00 5 ALA A C 4
ATOM 1930 O O . ALA A 1 5 ? -20.512 1.394 -2.710 1.00 0.00 5 ALA A O 4
ATOM 1937 N N . LEU A 1 6 ? -22.406 0.264 -2.595 1.00 0.00 6 LEU A N 4
ATOM 1938 C CA . LEU A 1 6 ? -21.709 -0.990 -2.162 1.00 0.00 6 LEU A CA 4
ATOM 1939 C C . LEU A 1 6 ? -20.680 -1.412 -3.221 1.00 0.00 6 LEU A C 4
ATOM 1940 O O . LEU A 1 6 ? -19.554 -1.744 -2.904 1.00 0.00 6 LEU A O 4
ATOM 1956 N N . ILE A 1 7 ? -21.061 -1.388 -4.476 1.00 0.00 7 ILE A N 4
ATOM 1957 C CA . ILE A 1 7 ? -20.106 -1.774 -5.563 1.00 0.00 7 ILE A CA 4
ATOM 1958 C C . ILE A 1 7 ? -18.947 -0.767 -5.609 1.00 0.00 7 ILE A C 4
ATOM 1959 O O . ILE A 1 7 ? -17.800 -1.139 -5.770 1.00 0.00 7 ILE A O 4
ATOM 1975 N N . GLU A 1 8 ? -19.243 0.502 -5.453 1.00 0.00 8 GLU A N 4
ATOM 1976 C CA . GLU A 1 8 ? -18.165 1.542 -5.470 1.00 0.00 8 GLU A CA 4
ATOM 1977 C C . GLU A 1 8 ? -17.186 1.308 -4.310 1.00 0.00 8 GLU A C 4
ATOM 1978 O O . GLU A 1 8 ? -15.995 1.525 -4.440 1.00 0.00 8 GLU A O 4
ATOM 1990 N N . GLU A 1 9 ? -17.683 0.863 -3.179 1.00 0.00 9 GLU A N 4
ATOM 1991 C CA . GLU A 1 9 ? -16.792 0.603 -2.004 1.00 0.00 9 GLU A CA 4
ATOM 1992 C C . GLU A 1 9 ? -15.789 -0.512 -2.336 1.00 0.00 9 GLU A C 4
ATOM 1993 O O . GLU A 1 9 ? -14.601 -0.366 -2.126 1.00 0.00 9 GLU A O 4
ATOM 2005 N N . GLY A 1 10 ? -16.264 -1.620 -2.858 1.00 0.00 10 GLY A N 4
ATOM 2006 C CA . GLY A 1 10 ? -15.347 -2.748 -3.211 1.00 0.00 10 GLY A CA 4
ATOM 2007 C C . GLY A 1 10 ? -14.311 -2.274 -4.231 1.00 0.00 10 GLY A C 4
ATOM 2008 O O . GLY A 1 10 ? -13.146 -2.610 -4.137 1.00 0.00 10 GLY A O 4
ATOM 2012 N N . GLN A 1 11 ? -14.721 -1.489 -5.201 1.00 0.00 11 GLN A N 4
ATOM 2013 C CA . GLN A 1 11 ? -13.750 -0.983 -6.223 1.00 0.00 11 GLN A CA 4
ATOM 2014 C C . GLN A 1 11 ? -12.624 -0.206 -5.526 1.00 0.00 11 GLN A C 4
ATOM 2015 O O . GLN A 1 11 ? -11.467 -0.321 -5.883 1.00 0.00 11 GLN A O 4
ATOM 2029 N N . ARG A 1 12 ? -12.960 0.567 -4.519 1.00 0.00 12 ARG A N 4
ATOM 2030 C CA . ARG A 1 12 ? -11.916 1.336 -3.779 1.00 0.00 12 ARG A CA 4
ATOM 2031 C C . ARG A 1 12 ? -11.109 0.386 -2.885 1.00 0.00 12 ARG A C 4
ATOM 2032 O O . ARG A 1 12 ? -9.905 0.506 -2.770 1.00 0.00 12 ARG A O 4
ATOM 2053 N N . ILE A 1 13 ? -11.770 -0.563 -2.259 1.00 0.00 13 ILE A N 4
ATOM 2054 C CA . ILE A 1 13 ? -11.048 -1.534 -1.375 1.00 0.00 13 ILE A CA 4
ATOM 2055 C C . ILE A 1 13 ? -10.076 -2.374 -2.213 1.00 0.00 13 ILE A C 4
ATOM 2056 O O . ILE A 1 13 ? -8.954 -2.616 -1.808 1.00 0.00 13 ILE A O 4
ATOM 2072 N N . ALA A 1 14 ? -10.496 -2.813 -3.379 1.00 0.00 14 ALA A N 4
ATOM 2073 C CA . ALA A 1 14 ? -9.594 -3.632 -4.251 1.00 0.00 14 ALA A CA 4
ATOM 2074 C C . ALA A 1 14 ? -8.270 -2.890 -4.489 1.00 0.00 14 ALA A C 4
ATOM 2075 O O . ALA A 1 14 ? -7.201 -3.468 -4.410 1.00 0.00 14 ALA A O 4
ATOM 2082 N N . GLU A 1 15 ? -8.339 -1.609 -4.767 1.00 0.00 15 GLU A N 4
ATOM 2083 C CA . GLU A 1 15 ? -7.093 -0.815 -4.997 1.00 0.00 15 GLU A CA 4
ATOM 2084 C C . GLU A 1 15 ? -6.444 -0.449 -3.652 1.00 0.00 15 GLU A C 4
ATOM 2085 O O . GLU A 1 15 ? -5.237 -0.510 -3.499 1.00 0.00 15 GLU A O 4
ATOM 2097 N N . MET A 1 16 ? -7.241 -0.074 -2.674 1.00 0.00 16 MET A N 4
ATOM 2098 C CA . MET A 1 16 ? -6.679 0.292 -1.333 1.00 0.00 16 MET A CA 4
ATOM 2099 C C . MET A 1 16 ? -5.908 -0.891 -0.729 1.00 0.00 16 MET A C 4
ATOM 2100 O O . MET A 1 16 ? -4.901 -0.710 -0.071 1.00 0.00 16 MET A O 4
ATOM 2114 N N . LEU A 1 17 ? -6.370 -2.099 -0.948 1.00 0.00 17 LEU A N 4
ATOM 2115 C CA . LEU A 1 17 ? -5.656 -3.289 -0.390 1.00 0.00 17 LEU A CA 4
ATOM 2116 C C . LEU A 1 17 ? -4.306 -3.477 -1.092 1.00 0.00 17 LEU A C 4
ATOM 2117 O O . LEU A 1 17 ? -3.334 -3.885 -0.486 1.00 0.00 17 LEU A O 4
ATOM 2133 N N . LYS A 1 18 ? -4.243 -3.181 -2.365 1.00 0.00 18 LYS A N 4
ATOM 2134 C CA . LYS A 1 18 ? -2.957 -3.338 -3.117 1.00 0.00 18 LYS A CA 4
ATOM 2135 C C . LYS A 1 18 ? -1.946 -2.270 -2.680 1.00 0.00 18 LYS A C 4
ATOM 2136 O O . LYS A 1 18 ? -0.785 -2.560 -2.468 1.00 0.00 18 LYS A O 4
ATOM 2155 N N . SER A 1 19 ? -2.379 -1.038 -2.539 1.00 0.00 19 SER A N 4
ATOM 2156 C CA . SER A 1 19 ? -1.440 0.049 -2.110 1.00 0.00 19 SER A CA 4
ATOM 2157 C C . SER A 1 19 ? -0.971 -0.178 -0.664 1.00 0.00 19 SER A C 4
ATOM 2158 O O . SER A 1 19 ? 0.094 0.263 -0.279 1.00 0.00 19 SER A O 4
ATOM 2166 N N . LYS A 1 20 ? -1.753 -0.863 0.136 1.00 0.00 20 LYS A N 4
ATOM 2167 C CA . LYS A 1 20 ? -1.344 -1.119 1.551 1.00 0.00 20 LYS A CA 4
ATOM 2168 C C . LYS A 1 20 ? -0.278 -2.222 1.601 1.00 0.00 20 LYS A C 4
ATOM 2169 O O . LYS A 1 20 ? 0.719 -2.099 2.285 1.00 0.00 20 LYS A O 4
ATOM 2188 N N . ILE A 1 21 ? -0.484 -3.296 0.879 1.00 0.00 21 ILE A N 4
ATOM 2189 C CA . ILE A 1 21 ? 0.515 -4.411 0.880 1.00 0.00 21 ILE A CA 4
ATOM 2190 C C . ILE A 1 21 ? 1.791 -3.989 0.138 1.00 0.00 21 ILE A C 4
ATOM 2191 O O . ILE A 1 21 ? 2.886 -4.381 0.495 1.00 0.00 21 ILE A O 4
ATOM 2207 N N . GLN A 1 22 ? 1.655 -3.190 -0.889 1.00 0.00 22 GLN A N 4
ATOM 2208 C CA . GLN A 1 22 ? 2.856 -2.736 -1.657 1.00 0.00 22 GLN A CA 4
ATOM 2209 C C . GLN A 1 22 ? 3.482 -1.506 -0.986 1.00 0.00 22 GLN A C 4
ATOM 2210 O O . GLN A 1 22 ? 4.689 -1.403 -0.871 1.00 0.00 22 GLN A O 4
ATOM 2224 N N . GLY A 1 23 ? 2.668 -0.579 -0.539 1.00 0.00 23 GLY A N 4
ATOM 2225 C CA . GLY A 1 23 ? 3.200 0.647 0.130 1.00 0.00 23 GLY A CA 4
ATOM 2226 C C . GLY A 1 23 ? 3.965 0.255 1.397 1.00 0.00 23 GLY A C 4
ATOM 2227 O O . GLY A 1 23 ? 5.044 0.754 1.650 1.00 0.00 23 GLY A O 4
ATOM 2231 N N . LEU A 1 24 ? 3.417 -0.639 2.188 1.00 0.00 24 LEU A N 4
ATOM 2232 C CA . LEU A 1 24 ? 4.114 -1.076 3.438 1.00 0.00 24 LEU A CA 4
ATOM 2233 C C . LEU A 1 24 ? 5.482 -1.677 3.093 1.00 0.00 24 LEU A C 4
ATOM 2234 O O . LEU A 1 24 ? 6.492 -1.298 3.655 1.00 0.00 24 LEU A O 4
ATOM 2250 N N . LEU A 1 25 ? 5.520 -2.600 2.159 1.00 0.00 25 LEU A N 4
ATOM 2251 C CA . LEU A 1 25 ? 6.822 -3.220 1.757 1.00 0.00 25 LEU A CA 4
ATOM 2252 C C . LEU A 1 25 ? 7.760 -2.140 1.203 1.00 0.00 25 LEU A C 4
ATOM 2253 O O . LEU A 1 25 ? 8.935 -2.108 1.517 1.00 0.00 25 LEU A O 4
ATOM 2269 N N . GLN A 1 26 ? 7.240 -1.250 0.390 1.00 0.00 26 GLN A N 4
ATOM 2270 C CA . GLN A 1 26 ? 8.086 -0.156 -0.180 1.00 0.00 26 GLN A CA 4
ATOM 2271 C C . GLN A 1 26 ? 8.624 0.731 0.953 1.00 0.00 26 GLN A C 4
ATOM 2272 O O . GLN A 1 26 ? 9.779 1.112 0.957 1.00 0.00 26 GLN A O 4
ATOM 2286 N N . GLN A 1 27 ? 7.793 1.049 1.917 1.00 0.00 27 GLN A N 4
ATOM 2287 C CA . GLN A 1 27 ? 8.247 1.901 3.058 1.00 0.00 27 GLN A CA 4
ATOM 2288 C C . GLN A 1 27 ? 9.215 1.124 3.959 1.00 0.00 27 GLN A C 4
ATOM 2289 O O . GLN A 1 27 ? 10.104 1.694 4.559 1.00 0.00 27 GLN A O 4
ATOM 2303 N N . ALA A 1 28 ? 9.049 -0.171 4.050 1.00 0.00 28 ALA A N 4
ATOM 2304 C CA . ALA A 1 28 ? 9.959 -0.994 4.907 1.00 0.00 28 ALA A CA 4
ATOM 2305 C C . ALA A 1 28 ? 11.270 -1.319 4.169 1.00 0.00 28 ALA A C 4
ATOM 2306 O O . ALA A 1 28 ? 12.162 -1.926 4.727 1.00 0.00 28 ALA A O 4
ATOM 2313 N N . SER A 1 29 ? 11.394 -0.920 2.926 1.00 0.00 29 SER A N 4
ATOM 2314 C CA . SER A 1 29 ? 12.644 -1.206 2.159 1.00 0.00 29 SER A CA 4
ATOM 2315 C C . SER A 1 29 ? 13.680 -0.103 2.417 1.00 0.00 29 SER A C 4
ATOM 2316 O O . SER A 1 29 ? 14.730 -0.350 2.978 1.00 0.00 29 SER A O 4
ATOM 2324 N N . LYS A 1 30 ? 13.386 1.112 2.023 1.00 0.00 30 LYS A N 4
ATOM 2325 C CA . LYS A 1 30 ? 14.350 2.235 2.252 1.00 0.00 30 LYS A CA 4
ATOM 2326 C C . LYS A 1 30 ? 14.493 2.513 3.752 1.00 0.00 30 LYS A C 4
ATOM 2327 O O . LYS A 1 30 ? 15.577 2.756 4.241 1.00 0.00 30 LYS A O 4
ATOM 2346 N N . GLN A 1 31 ? 13.408 2.469 4.489 1.00 0.00 31 GLN A N 4
ATOM 2347 C CA . GLN A 1 31 ? 13.488 2.724 5.963 1.00 0.00 31 GLN A CA 4
ATOM 2348 C C . GLN A 1 31 ? 14.412 1.698 6.636 1.00 0.00 31 GLN A C 4
ATOM 2349 O O . GLN A 1 31 ? 15.169 2.031 7.525 1.00 0.00 31 GLN A O 4
ATOM 2363 N N . ALA A 1 32 ? 14.362 0.456 6.213 1.00 0.00 32 ALA A N 4
ATOM 2364 C CA . ALA A 1 32 ? 15.245 -0.586 6.827 1.00 0.00 32 ALA A CA 4
ATOM 2365 C C . ALA A 1 32 ? 16.660 -0.525 6.228 1.00 0.00 32 ALA A C 4
ATOM 2366 O O . ALA A 1 32 ? 17.605 -1.015 6.816 1.00 0.00 32 ALA A O 4
ATOM 2373 N N . GLN A 1 33 ? 16.814 0.065 5.066 1.00 0.00 33 GLN A N 4
ATOM 2374 C CA . GLN A 1 33 ? 18.171 0.150 4.439 1.00 0.00 33 GLN A CA 4
ATOM 2375 C C . GLN A 1 33 ? 18.876 1.436 4.879 1.00 0.00 33 GLN A C 4
ATOM 2376 O O . GLN A 1 33 ? 19.994 1.406 5.357 1.00 0.00 33 GLN A O 4
ATOM 2390 N N . ASP A 1 34 ? 18.226 2.563 4.730 1.00 0.00 34 ASP A N 4
ATOM 2391 C CA . ASP A 1 34 ? 18.849 3.858 5.145 1.00 0.00 34 ASP A CA 4
ATOM 2392 C C . ASP A 1 34 ? 18.837 3.976 6.674 1.00 0.00 34 ASP A C 4
ATOM 2393 O O . ASP A 1 34 ? 19.815 4.372 7.279 1.00 0.00 34 ASP A O 4
ATOM 2402 N N . ILE A 1 35 ? 17.740 3.623 7.300 1.00 0.00 35 ILE A N 4
ATOM 2403 C CA . ILE A 1 35 ? 17.662 3.696 8.792 1.00 0.00 35 ILE A CA 4
ATOM 2404 C C . ILE A 1 35 ? 17.526 2.278 9.365 1.00 0.00 35 ILE A C 4
ATOM 2405 O O . ILE A 1 35 ? 16.588 1.966 10.078 1.00 0.00 35 ILE A O 4
ATOM 2421 N N . GLN A 1 36 ? 18.459 1.413 9.044 1.00 0.00 36 GLN A N 4
ATOM 2422 C CA . GLN A 1 36 ? 18.398 0.003 9.552 1.00 0.00 36 GLN A CA 4
ATOM 2423 C C . GLN A 1 36 ? 18.340 -0.022 11.089 1.00 0.00 36 GLN A C 4
ATOM 2424 O O . GLN A 1 36 ? 18.997 0.766 11.743 1.00 0.00 36 GLN A O 4
ATOM 2438 N N . PRO A 1 37 ? 17.545 -0.930 11.613 1.00 0.00 37 PRO A N 4
ATOM 2439 C CA . PRO A 1 37 ? 17.397 -1.057 13.086 1.00 0.00 37 PRO A CA 4
ATOM 2440 C C . PRO A 1 37 ? 18.662 -1.670 13.706 1.00 0.00 37 PRO A C 4
ATOM 2441 O O . PRO A 1 37 ? 18.823 -2.876 13.754 1.00 0.00 37 PRO A O 4
ATOM 2452 N N . ALA A 1 38 ? 19.560 -0.841 14.178 1.00 0.00 38 ALA A N 4
ATOM 2453 C CA . ALA A 1 38 ? 20.820 -1.361 14.796 1.00 0.00 38 ALA A CA 4
ATOM 2454 C C . ALA A 1 38 ? 20.662 -1.486 16.319 1.00 0.00 38 ALA A C 4
ATOM 2455 O O . ALA A 1 38 ? 21.197 -2.393 16.930 1.00 0.00 38 ALA A O 4
ATOM 2462 N N . MET A 1 39 ? 19.935 -0.584 16.933 1.00 0.00 39 MET A N 4
ATOM 2463 C CA . MET A 1 39 ? 19.742 -0.650 18.415 1.00 0.00 39 MET A CA 4
ATOM 2464 C C . MET A 1 39 ? 18.424 -1.363 18.744 1.00 0.00 39 MET A C 4
ATOM 2465 O O . MET A 1 39 ? 18.384 -2.257 19.568 1.00 0.00 39 MET A O 4
ATOM 2479 N N . GLN A 1 40 ? 17.350 -0.975 18.100 1.00 0.00 40 GLN A N 4
ATOM 2480 C CA . GLN A 1 40 ? 16.029 -1.629 18.366 1.00 0.00 40 GLN A CA 4
ATOM 2481 C C . GLN A 1 40 ? 15.817 -2.826 17.424 1.00 0.00 40 GLN A C 4
ATOM 2482 O O . GLN A 1 40 ? 15.028 -3.689 17.769 1.00 0.00 40 GLN A O 4
ATOM 2497 N N . ALA A 1 1 ? -30.693 3.905 -3.041 1.00 0.00 1 ALA A N 5
ATOM 2498 C CA . ALA A 1 1 ? -29.931 2.710 -2.567 1.00 0.00 1 ALA A CA 5
ATOM 2499 C C . ALA A 1 1 ? -29.645 1.763 -3.740 1.00 0.00 1 ALA A C 5
ATOM 2500 O O . ALA A 1 1 ? -30.514 1.480 -4.543 1.00 0.00 1 ALA A O 5
ATOM 2506 N N . SER A 1 2 ? -28.434 1.273 -3.843 1.00 0.00 2 SER A N 5
ATOM 2507 C CA . SER A 1 2 ? -28.088 0.345 -4.963 1.00 0.00 2 SER A CA 5
ATOM 2508 C C . SER A 1 2 ? -27.048 -0.685 -4.502 1.00 0.00 2 SER A C 5
ATOM 2509 O O . SER A 1 2 ? -26.027 -0.336 -3.937 1.00 0.00 2 SER A O 5
ATOM 2517 N N . ARG A 1 3 ? -27.303 -1.949 -4.744 1.00 0.00 3 ARG A N 5
ATOM 2518 C CA . ARG A 1 3 ? -26.333 -3.012 -4.326 1.00 0.00 3 ARG A CA 5
ATOM 2519 C C . ARG A 1 3 ? -25.000 -2.837 -5.064 1.00 0.00 3 ARG A C 5
ATOM 2520 O O . ARG A 1 3 ? -23.943 -2.860 -4.460 1.00 0.00 3 ARG A O 5
ATOM 2541 N N . ALA A 1 4 ? -25.043 -2.657 -6.364 1.00 0.00 4 ALA A N 5
ATOM 2542 C CA . ALA A 1 4 ? -23.780 -2.473 -7.145 1.00 0.00 4 ALA A CA 5
ATOM 2543 C C . ALA A 1 4 ? -23.018 -1.241 -6.641 1.00 0.00 4 ALA A C 5
ATOM 2544 O O . ALA A 1 4 ? -21.817 -1.283 -6.451 1.00 0.00 4 ALA A O 5
ATOM 2551 N N . ALA A 1 5 ? -23.711 -0.147 -6.416 1.00 0.00 5 ALA A N 5
ATOM 2552 C CA . ALA A 1 5 ? -23.033 1.092 -5.916 1.00 0.00 5 ALA A CA 5
ATOM 2553 C C . ALA A 1 5 ? -22.307 0.804 -4.596 1.00 0.00 5 ALA A C 5
ATOM 2554 O O . ALA A 1 5 ? -21.200 1.261 -4.379 1.00 0.00 5 ALA A O 5
ATOM 2561 N N . LEU A 1 6 ? -22.918 0.042 -3.719 1.00 0.00 6 LEU A N 5
ATOM 2562 C CA . LEU A 1 6 ? -22.261 -0.291 -2.416 1.00 0.00 6 LEU A CA 5
ATOM 2563 C C . LEU A 1 6 ? -20.990 -1.114 -2.667 1.00 0.00 6 LEU A C 5
ATOM 2564 O O . LEU A 1 6 ? -19.974 -0.912 -2.028 1.00 0.00 6 LEU A O 5
ATOM 2580 N N . ILE A 1 7 ? -21.040 -2.031 -3.604 1.00 0.00 7 ILE A N 5
ATOM 2581 C CA . ILE A 1 7 ? -19.836 -2.863 -3.915 1.00 0.00 7 ILE A CA 5
ATOM 2582 C C . ILE A 1 7 ? -18.774 -1.997 -4.607 1.00 0.00 7 ILE A C 5
ATOM 2583 O O . ILE A 1 7 ? -17.593 -2.142 -4.362 1.00 0.00 7 ILE A O 5
ATOM 2599 N N . GLU A 1 8 ? -19.192 -1.094 -5.461 1.00 0.00 8 GLU A N 5
ATOM 2600 C CA . GLU A 1 8 ? -18.216 -0.207 -6.169 1.00 0.00 8 GLU A CA 5
ATOM 2601 C C . GLU A 1 8 ? -17.421 0.628 -5.156 1.00 0.00 8 GLU A C 5
ATOM 2602 O O . GLU A 1 8 ? -16.215 0.757 -5.259 1.00 0.00 8 GLU A O 5
ATOM 2614 N N . GLU A 1 9 ? -18.089 1.188 -4.176 1.00 0.00 9 GLU A N 5
ATOM 2615 C CA . GLU A 1 9 ? -17.380 2.012 -3.144 1.00 0.00 9 GLU A CA 5
ATOM 2616 C C . GLU A 1 9 ? -16.334 1.156 -2.412 1.00 0.00 9 GLU A C 5
ATOM 2617 O O . GLU A 1 9 ? -15.190 1.548 -2.271 1.00 0.00 9 GLU A O 5
ATOM 2629 N N . GLY A 1 10 ? -16.722 -0.012 -1.953 1.00 0.00 10 GLY A N 5
ATOM 2630 C CA . GLY A 1 10 ? -15.761 -0.902 -1.233 1.00 0.00 10 GLY A CA 5
ATOM 2631 C C . GLY A 1 10 ? -14.698 -1.414 -2.207 1.00 0.00 10 GLY A C 5
ATOM 2632 O O . GLY A 1 10 ? -13.526 -1.442 -1.890 1.00 0.00 10 GLY A O 5
ATOM 2636 N N . GLN A 1 11 ? -15.096 -1.813 -3.393 1.00 0.00 11 GLN A N 5
ATOM 2637 C CA . GLN A 1 11 ? -14.103 -2.318 -4.395 1.00 0.00 11 GLN A CA 5
ATOM 2638 C C . GLN A 1 11 ? -13.026 -1.256 -4.651 1.00 0.00 11 GLN A C 5
ATOM 2639 O O . GLN A 1 11 ? -11.848 -1.550 -4.660 1.00 0.00 11 GLN A O 5
ATOM 2653 N N . ARG A 1 12 ? -13.424 -0.021 -4.846 1.00 0.00 12 ARG A N 5
ATOM 2654 C CA . ARG A 1 12 ? -12.425 1.065 -5.090 1.00 0.00 12 ARG A CA 5
ATOM 2655 C C . ARG A 1 12 ? -11.543 1.263 -3.847 1.00 0.00 12 ARG A C 5
ATOM 2656 O O . ARG A 1 12 ? -10.331 1.333 -3.944 1.00 0.00 12 ARG A O 5
ATOM 2677 N N . ILE A 1 13 ? -12.142 1.341 -2.680 1.00 0.00 13 ILE A N 5
ATOM 2678 C CA . ILE A 1 13 ? -11.338 1.523 -1.428 1.00 0.00 13 ILE A CA 5
ATOM 2679 C C . ILE A 1 13 ? -10.449 0.292 -1.193 1.00 0.00 13 ILE A C 5
ATOM 2680 O O . ILE A 1 13 ? -9.302 0.413 -0.802 1.00 0.00 13 ILE A O 5
ATOM 2696 N N . ALA A 1 14 ? -10.973 -0.889 -1.430 1.00 0.00 14 ALA A N 5
ATOM 2697 C CA . ALA A 1 14 ? -10.164 -2.134 -1.227 1.00 0.00 14 ALA A CA 5
ATOM 2698 C C . ALA A 1 14 ? -8.940 -2.141 -2.153 1.00 0.00 14 ALA A C 5
ATOM 2699 O O . ALA A 1 14 ? -7.852 -2.506 -1.747 1.00 0.00 14 ALA A O 5
ATOM 2706 N N . GLU A 1 15 ? -9.108 -1.740 -3.391 1.00 0.00 15 GLU A N 5
ATOM 2707 C CA . GLU A 1 15 ? -7.951 -1.721 -4.343 1.00 0.00 15 GLU A CA 5
ATOM 2708 C C . GLU A 1 15 ? -6.898 -0.707 -3.876 1.00 0.00 15 GLU A C 5
ATOM 2709 O O . GLU A 1 15 ? -5.712 -0.983 -3.888 1.00 0.00 15 GLU A O 5
ATOM 2721 N N . MET A 1 16 ? -7.327 0.460 -3.459 1.00 0.00 16 MET A N 5
ATOM 2722 C CA . MET A 1 16 ? -6.358 1.495 -2.981 1.00 0.00 16 MET A CA 5
ATOM 2723 C C . MET A 1 16 ? -5.576 0.969 -1.767 1.00 0.00 16 MET A C 5
ATOM 2724 O O . MET A 1 16 ? -4.398 1.234 -1.619 1.00 0.00 16 MET A O 5
ATOM 2738 N N . LEU A 1 17 ? -6.224 0.222 -0.905 1.00 0.00 17 LEU A N 5
ATOM 2739 C CA . LEU A 1 17 ? -5.519 -0.328 0.295 1.00 0.00 17 LEU A CA 5
ATOM 2740 C C . LEU A 1 17 ? -4.504 -1.396 -0.126 1.00 0.00 17 LEU A C 5
ATOM 2741 O O . LEU A 1 17 ? -3.402 -1.449 0.385 1.00 0.00 17 LEU A O 5
ATOM 2757 N N . LYS A 1 18 ? -4.869 -2.239 -1.058 1.00 0.00 18 LYS A N 5
ATOM 2758 C CA . LYS A 1 18 ? -3.928 -3.307 -1.527 1.00 0.00 18 LYS A CA 5
ATOM 2759 C C . LYS A 1 18 ? -2.627 -2.678 -2.040 1.00 0.00 18 LYS A C 5
ATOM 2760 O O . LYS A 1 18 ? -1.543 -3.088 -1.668 1.00 0.00 18 LYS A O 5
ATOM 2779 N N . SER A 1 19 ? -2.728 -1.678 -2.882 1.00 0.00 19 SER A N 5
ATOM 2780 C CA . SER A 1 19 ? -1.497 -1.009 -3.414 1.00 0.00 19 SER A CA 5
ATOM 2781 C C . SER A 1 19 ? -0.722 -0.339 -2.271 1.00 0.00 19 SER A C 5
ATOM 2782 O O . SER A 1 19 ? 0.494 -0.343 -2.253 1.00 0.00 19 SER A O 5
ATOM 2790 N N . LYS A 1 20 ? -1.419 0.231 -1.315 1.00 0.00 20 LYS A N 5
ATOM 2791 C CA . LYS A 1 20 ? -0.726 0.898 -0.167 1.00 0.00 20 LYS A CA 5
ATOM 2792 C C . LYS A 1 20 ? 0.075 -0.131 0.645 1.00 0.00 20 LYS A C 5
ATOM 2793 O O . LYS A 1 20 ? 1.166 0.148 1.106 1.00 0.00 20 LYS A O 5
ATOM 2812 N N . ILE A 1 21 ? -0.456 -1.318 0.813 1.00 0.00 21 ILE A N 5
ATOM 2813 C CA . ILE A 1 21 ? 0.276 -2.372 1.587 1.00 0.00 21 ILE A CA 5
ATOM 2814 C C . ILE A 1 21 ? 1.548 -2.787 0.834 1.00 0.00 21 ILE A C 5
ATOM 2815 O O . ILE A 1 21 ? 2.578 -3.043 1.430 1.00 0.00 21 ILE A O 5
ATOM 2831 N N . GLN A 1 22 ? 1.480 -2.846 -0.472 1.00 0.00 22 GLN A N 5
ATOM 2832 C CA . GLN A 1 22 ? 2.682 -3.234 -1.274 1.00 0.00 22 GLN A CA 5
ATOM 2833 C C . GLN A 1 22 ? 3.748 -2.133 -1.196 1.00 0.00 22 GLN A C 5
ATOM 2834 O O . GLN A 1 22 ? 4.925 -2.410 -1.055 1.00 0.00 22 GLN A O 5
ATOM 2848 N N . GLY A 1 23 ? 3.343 -0.887 -1.278 1.00 0.00 23 GLY A N 5
ATOM 2849 C CA . GLY A 1 23 ? 4.326 0.236 -1.202 1.00 0.00 23 GLY A CA 5
ATOM 2850 C C . GLY A 1 23 ? 4.998 0.246 0.178 1.00 0.00 23 GLY A C 5
ATOM 2851 O O . GLY A 1 23 ? 6.176 0.526 0.297 1.00 0.00 23 GLY A O 5
ATOM 2855 N N . LEU A 1 24 ? 4.259 -0.063 1.218 1.00 0.00 24 LEU A N 5
ATOM 2856 C CA . LEU A 1 24 ? 4.854 -0.077 2.592 1.00 0.00 24 LEU A CA 5
ATOM 2857 C C . LEU A 1 24 ? 5.895 -1.196 2.707 1.00 0.00 24 LEU A C 5
ATOM 2858 O O . LEU A 1 24 ? 6.961 -1.000 3.254 1.00 0.00 24 LEU A O 5
ATOM 2874 N N . LEU A 1 25 ? 5.598 -2.362 2.189 1.00 0.00 25 LEU A N 5
ATOM 2875 C CA . LEU A 1 25 ? 6.580 -3.493 2.261 1.00 0.00 25 LEU A CA 5
ATOM 2876 C C . LEU A 1 25 ? 7.885 -3.102 1.551 1.00 0.00 25 LEU A C 5
ATOM 2877 O O . LEU A 1 25 ? 8.968 -3.423 2.004 1.00 0.00 25 LEU A O 5
ATOM 2893 N N . GLN A 1 26 ? 7.783 -2.409 0.443 1.00 0.00 26 GLN A N 5
ATOM 2894 C CA . GLN A 1 26 ? 9.006 -1.987 -0.307 1.00 0.00 26 GLN A CA 5
ATOM 2895 C C . GLN A 1 26 ? 9.714 -0.837 0.427 1.00 0.00 26 GLN A C 5
ATOM 2896 O O . GLN A 1 26 ? 10.925 -0.814 0.538 1.00 0.00 26 GLN A O 5
ATOM 2910 N N . GLN A 1 27 ? 8.964 0.116 0.921 1.00 0.00 27 GLN A N 5
ATOM 2911 C CA . GLN A 1 27 ? 9.589 1.271 1.640 1.00 0.00 27 GLN A CA 5
ATOM 2912 C C . GLN A 1 27 ? 10.089 0.852 3.025 1.00 0.00 27 GLN A C 5
ATOM 2913 O O . GLN A 1 27 ? 11.117 1.315 3.482 1.00 0.00 27 GLN A O 5
ATOM 2927 N N . ALA A 1 28 ? 9.377 -0.019 3.692 1.00 0.00 28 ALA A N 5
ATOM 2928 C CA . ALA A 1 28 ? 9.814 -0.473 5.050 1.00 0.00 28 ALA A CA 5
ATOM 2929 C C . ALA A 1 28 ? 11.180 -1.164 4.969 1.00 0.00 28 ALA A C 5
ATOM 2930 O O . ALA A 1 28 ? 12.036 -0.955 5.805 1.00 0.00 28 ALA A O 5
ATOM 2937 N N . SER A 1 29 ? 11.388 -1.974 3.963 1.00 0.00 29 SER A N 5
ATOM 2938 C CA . SER A 1 29 ? 12.705 -2.673 3.817 1.00 0.00 29 SER A CA 5
ATOM 2939 C C . SER A 1 29 ? 13.813 -1.655 3.512 1.00 0.00 29 SER A C 5
ATOM 2940 O O . SER A 1 29 ? 14.914 -1.757 4.020 1.00 0.00 29 SER A O 5
ATOM 2948 N N . LYS A 1 30 ? 13.527 -0.674 2.691 1.00 0.00 30 LYS A N 5
ATOM 2949 C CA . LYS A 1 30 ? 14.561 0.355 2.361 1.00 0.00 30 LYS A CA 5
ATOM 2950 C C . LYS A 1 30 ? 14.794 1.265 3.573 1.00 0.00 30 LYS A C 5
ATOM 2951 O O . LYS A 1 30 ? 15.920 1.523 3.953 1.00 0.00 30 LYS A O 5
ATOM 2970 N N . GLN A 1 31 ? 13.738 1.734 4.191 1.00 0.00 31 GLN A N 5
ATOM 2971 C CA . GLN A 1 31 ? 13.897 2.612 5.391 1.00 0.00 31 GLN A CA 5
ATOM 2972 C C . GLN A 1 31 ? 14.549 1.821 6.532 1.00 0.00 31 GLN A C 5
ATOM 2973 O O . GLN A 1 31 ? 15.309 2.361 7.313 1.00 0.00 31 GLN A O 5
ATOM 2987 N N . ALA A 1 32 ? 14.267 0.541 6.626 1.00 0.00 32 ALA A N 5
ATOM 2988 C CA . ALA A 1 32 ? 14.883 -0.291 7.707 1.00 0.00 32 ALA A CA 5
ATOM 2989 C C . ALA A 1 32 ? 16.407 -0.322 7.540 1.00 0.00 32 ALA A C 5
ATOM 2990 O O . ALA A 1 32 ? 17.143 -0.324 8.508 1.00 0.00 32 ALA A O 5
ATOM 2997 N N . GLN A 1 33 ? 16.882 -0.335 6.315 1.00 0.00 33 GLN A N 5
ATOM 2998 C CA . GLN A 1 33 ? 18.356 -0.351 6.077 1.00 0.00 33 GLN A CA 5
ATOM 2999 C C . GLN A 1 33 ? 18.945 1.029 6.399 1.00 0.00 33 GLN A C 5
ATOM 3000 O O . GLN A 1 33 ? 19.880 1.148 7.166 1.00 0.00 33 GLN A O 5
ATOM 3014 N N . ASP A 1 34 ? 18.390 2.071 5.826 1.00 0.00 34 ASP A N 5
ATOM 3015 C CA . ASP A 1 34 ? 18.901 3.445 6.101 1.00 0.00 34 ASP A CA 5
ATOM 3016 C C . ASP A 1 34 ? 17.715 4.414 6.241 1.00 0.00 34 ASP A C 5
ATOM 3017 O O . ASP A 1 34 ? 17.064 4.447 7.268 1.00 0.00 34 ASP A O 5
ATOM 3026 N N . ILE A 1 35 ? 17.420 5.194 5.225 1.00 0.00 35 ILE A N 5
ATOM 3027 C CA . ILE A 1 35 ? 16.265 6.151 5.314 1.00 0.00 35 ILE A CA 5
ATOM 3028 C C . ILE A 1 35 ? 15.676 6.469 3.925 1.00 0.00 35 ILE A C 5
ATOM 3029 O O . ILE A 1 35 ? 14.864 7.364 3.793 1.00 0.00 35 ILE A O 5
ATOM 3045 N N . GLN A 1 36 ? 16.071 5.759 2.890 1.00 0.00 36 GLN A N 5
ATOM 3046 C CA . GLN A 1 36 ? 15.521 6.054 1.527 1.00 0.00 36 GLN A CA 5
ATOM 3047 C C . GLN A 1 36 ? 15.406 4.770 0.691 1.00 0.00 36 GLN A C 5
ATOM 3048 O O . GLN A 1 36 ? 16.003 3.761 1.017 1.00 0.00 36 GLN A O 5
ATOM 3062 N N . PRO A 1 37 ? 14.633 4.855 -0.369 1.00 0.00 37 PRO A N 5
ATOM 3063 C CA . PRO A 1 37 ? 14.433 3.694 -1.264 1.00 0.00 37 PRO A CA 5
ATOM 3064 C C . PRO A 1 37 ? 15.576 3.593 -2.296 1.00 0.00 37 PRO A C 5
ATOM 3065 O O . PRO A 1 37 ? 16.590 2.973 -2.037 1.00 0.00 37 PRO A O 5
ATOM 3076 N N . ALA A 1 38 ? 15.425 4.190 -3.459 1.00 0.00 38 ALA A N 5
ATOM 3077 C CA . ALA A 1 38 ? 16.507 4.117 -4.493 1.00 0.00 38 ALA A CA 5
ATOM 3078 C C . ALA A 1 38 ? 17.124 5.503 -4.749 1.00 0.00 38 ALA A C 5
ATOM 3079 O O . ALA A 1 38 ? 17.732 5.734 -5.779 1.00 0.00 38 ALA A O 5
ATOM 3086 N N . MET A 1 39 ? 16.974 6.426 -3.828 1.00 0.00 39 MET A N 5
ATOM 3087 C CA . MET A 1 39 ? 17.552 7.792 -4.032 1.00 0.00 39 MET A CA 5
ATOM 3088 C C . MET A 1 39 ? 18.976 7.862 -3.466 1.00 0.00 39 MET A C 5
ATOM 3089 O O . MET A 1 39 ? 19.865 8.423 -4.078 1.00 0.00 39 MET A O 5
ATOM 3103 N N . GLN A 1 40 ? 19.195 7.297 -2.303 1.00 0.00 40 GLN A N 5
ATOM 3104 C CA . GLN A 1 40 ? 20.562 7.326 -1.693 1.00 0.00 40 GLN A CA 5
ATOM 3105 C C . GLN A 1 40 ? 21.115 5.901 -1.547 1.00 0.00 40 GLN A C 5
ATOM 3106 O O . GLN A 1 40 ? 20.322 4.987 -1.374 1.00 0.00 40 GLN A O 5
ATOM 3121 N N . ALA A 1 1 ? -34.072 -2.168 -3.573 1.00 0.00 1 ALA A N 6
ATOM 3122 C CA . ALA A 1 1 ? -32.752 -2.115 -2.871 1.00 0.00 1 ALA A CA 6
ATOM 3123 C C . ALA A 1 1 ? -31.605 -2.226 -3.883 1.00 0.00 1 ALA A C 6
ATOM 3124 O O . ALA A 1 1 ? -31.645 -3.036 -4.790 1.00 0.00 1 ALA A O 6
ATOM 3130 N N . SER A 1 2 ? -30.585 -1.417 -3.732 1.00 0.00 2 SER A N 6
ATOM 3131 C CA . SER A 1 2 ? -29.430 -1.468 -4.682 1.00 0.00 2 SER A CA 6
ATOM 3132 C C . SER A 1 2 ? -28.115 -1.598 -3.904 1.00 0.00 2 SER A C 6
ATOM 3133 O O . SER A 1 2 ? -27.672 -0.669 -3.257 1.00 0.00 2 SER A O 6
ATOM 3141 N N . ARG A 1 3 ? -27.490 -2.750 -3.963 1.00 0.00 3 ARG A N 6
ATOM 3142 C CA . ARG A 1 3 ? -26.201 -2.951 -3.224 1.00 0.00 3 ARG A CA 6
ATOM 3143 C C . ARG A 1 3 ? -25.001 -2.984 -4.188 1.00 0.00 3 ARG A C 6
ATOM 3144 O O . ARG A 1 3 ? -23.867 -2.852 -3.768 1.00 0.00 3 ARG A O 6
ATOM 3165 N N . ALA A 1 4 ? -25.238 -3.160 -5.472 1.00 0.00 4 ALA A N 6
ATOM 3166 C CA . ALA A 1 4 ? -24.105 -3.204 -6.452 1.00 0.00 4 ALA A CA 6
ATOM 3167 C C . ALA A 1 4 ? -23.281 -1.910 -6.385 1.00 0.00 4 ALA A C 6
ATOM 3168 O O . ALA A 1 4 ? -22.070 -1.946 -6.276 1.00 0.00 4 ALA A O 6
ATOM 3175 N N . ALA A 1 5 ? -23.931 -0.772 -6.442 1.00 0.00 5 ALA A N 6
ATOM 3176 C CA . ALA A 1 5 ? -23.191 0.531 -6.376 1.00 0.00 5 ALA A CA 6
ATOM 3177 C C . ALA A 1 5 ? -22.398 0.632 -5.065 1.00 0.00 5 ALA A C 6
ATOM 3178 O O . ALA A 1 5 ? -21.288 1.129 -5.044 1.00 0.00 5 ALA A O 6
ATOM 3185 N N . LEU A 1 6 ? -22.961 0.157 -3.977 1.00 0.00 6 LEU A N 6
ATOM 3186 C CA . LEU A 1 6 ? -22.243 0.213 -2.663 1.00 0.00 6 LEU A CA 6
ATOM 3187 C C . LEU A 1 6 ? -20.965 -0.637 -2.720 1.00 0.00 6 LEU A C 6
ATOM 3188 O O . LEU A 1 6 ? -19.932 -0.250 -2.208 1.00 0.00 6 LEU A O 6
ATOM 3204 N N . ILE A 1 7 ? -21.031 -1.790 -3.343 1.00 0.00 7 ILE A N 6
ATOM 3205 C CA . ILE A 1 7 ? -19.822 -2.668 -3.442 1.00 0.00 7 ILE A CA 6
ATOM 3206 C C . ILE A 1 7 ? -18.803 -2.050 -4.411 1.00 0.00 7 ILE A C 6
ATOM 3207 O O . ILE A 1 7 ? -17.615 -2.073 -4.162 1.00 0.00 7 ILE A O 6
ATOM 3223 N N . GLU A 1 8 ? -19.267 -1.497 -5.506 1.00 0.00 8 GLU A N 6
ATOM 3224 C CA . GLU A 1 8 ? -18.333 -0.867 -6.496 1.00 0.00 8 GLU A CA 6
ATOM 3225 C C . GLU A 1 8 ? -17.503 0.232 -5.821 1.00 0.00 8 GLU A C 6
ATOM 3226 O O . GLU A 1 8 ? -16.302 0.314 -5.999 1.00 0.00 8 GLU A O 6
ATOM 3238 N N . GLU A 1 9 ? -18.141 1.072 -5.042 1.00 0.00 9 GLU A N 6
ATOM 3239 C CA . GLU A 1 9 ? -17.403 2.167 -4.339 1.00 0.00 9 GLU A CA 6
ATOM 3240 C C . GLU A 1 9 ? -16.327 1.570 -3.417 1.00 0.00 9 GLU A C 6
ATOM 3241 O O . GLU A 1 9 ? -15.188 2.000 -3.421 1.00 0.00 9 GLU A O 6
ATOM 3253 N N . GLY A 1 10 ? -16.681 0.573 -2.639 1.00 0.00 10 GLY A N 6
ATOM 3254 C CA . GLY A 1 10 ? -15.683 -0.065 -1.726 1.00 0.00 10 GLY A CA 6
ATOM 3255 C C . GLY A 1 10 ? -14.661 -0.859 -2.548 1.00 0.00 10 GLY A C 6
ATOM 3256 O O . GLY A 1 10 ? -13.501 -0.931 -2.198 1.00 0.00 10 GLY A O 6
ATOM 3260 N N . GLN A 1 11 ? -15.085 -1.453 -3.640 1.00 0.00 11 GLN A N 6
ATOM 3261 C CA . GLN A 1 11 ? -14.141 -2.242 -4.494 1.00 0.00 11 GLN A CA 6
ATOM 3262 C C . GLN A 1 11 ? -12.981 -1.352 -4.962 1.00 0.00 11 GLN A C 6
ATOM 3263 O O . GLN A 1 11 ? -11.832 -1.746 -4.911 1.00 0.00 11 GLN A O 6
ATOM 3277 N N . ARG A 1 12 ? -13.277 -0.153 -5.407 1.00 0.00 12 ARG A N 6
ATOM 3278 C CA . ARG A 1 12 ? -12.193 0.770 -5.870 1.00 0.00 12 ARG A CA 6
ATOM 3279 C C . ARG A 1 12 ? -11.265 1.118 -4.701 1.00 0.00 12 ARG A C 6
ATOM 3280 O O . ARG A 1 12 ? -10.054 1.082 -4.827 1.00 0.00 12 ARG A O 6
ATOM 3301 N N . ILE A 1 13 ? -11.826 1.445 -3.560 1.00 0.00 13 ILE A N 6
ATOM 3302 C CA . ILE A 1 13 ? -10.983 1.789 -2.371 1.00 0.00 13 ILE A CA 6
ATOM 3303 C C . ILE A 1 13 ? -10.241 0.539 -1.877 1.00 0.00 13 ILE A C 6
ATOM 3304 O O . ILE A 1 13 ? -9.076 0.598 -1.531 1.00 0.00 13 ILE A O 6
ATOM 3320 N N . ALA A 1 14 ? -10.912 -0.589 -1.848 1.00 0.00 14 ALA A N 6
ATOM 3321 C CA . ALA A 1 14 ? -10.261 -1.856 -1.382 1.00 0.00 14 ALA A CA 6
ATOM 3322 C C . ALA A 1 14 ? -9.002 -2.159 -2.210 1.00 0.00 14 ALA A C 6
ATOM 3323 O O . ALA A 1 14 ? -8.016 -2.641 -1.688 1.00 0.00 14 ALA A O 6
ATOM 3330 N N . GLU A 1 15 ? -9.028 -1.876 -3.491 1.00 0.00 15 GLU A N 6
ATOM 3331 C CA . GLU A 1 15 ? -7.827 -2.145 -4.343 1.00 0.00 15 GLU A CA 6
ATOM 3332 C C . GLU A 1 15 ? -6.736 -1.104 -4.059 1.00 0.00 15 GLU A C 6
ATOM 3333 O O . GLU A 1 15 ? -5.578 -1.439 -3.891 1.00 0.00 15 GLU A O 6
ATOM 3345 N N . MET A 1 16 ? -7.104 0.153 -3.994 1.00 0.00 16 MET A N 6
ATOM 3346 C CA . MET A 1 16 ? -6.097 1.222 -3.708 1.00 0.00 16 MET A CA 6
ATOM 3347 C C . MET A 1 16 ? -5.459 0.988 -2.333 1.00 0.00 16 MET A C 6
ATOM 3348 O O . MET A 1 16 ? -4.256 1.086 -2.172 1.00 0.00 16 MET A O 6
ATOM 3362 N N . LEU A 1 17 ? -6.260 0.664 -1.342 1.00 0.00 17 LEU A N 6
ATOM 3363 C CA . LEU A 1 17 ? -5.705 0.406 0.025 1.00 0.00 17 LEU A CA 6
ATOM 3364 C C . LEU A 1 17 ? -4.803 -0.834 0.002 1.00 0.00 17 LEU A C 6
ATOM 3365 O O . LEU A 1 17 ? -3.792 -0.886 0.675 1.00 0.00 17 LEU A O 6
ATOM 3381 N N . LYS A 1 18 ? -5.164 -1.822 -0.778 1.00 0.00 18 LYS A N 6
ATOM 3382 C CA . LYS A 1 18 ? -4.333 -3.066 -0.868 1.00 0.00 18 LYS A CA 6
ATOM 3383 C C . LYS A 1 18 ? -2.922 -2.723 -1.368 1.00 0.00 18 LYS A C 6
ATOM 3384 O O . LYS A 1 18 ? -1.933 -3.191 -0.832 1.00 0.00 18 LYS A O 6
ATOM 3403 N N . SER A 1 19 ? -2.827 -1.904 -2.389 1.00 0.00 19 SER A N 6
ATOM 3404 C CA . SER A 1 19 ? -1.485 -1.518 -2.928 1.00 0.00 19 SER A CA 6
ATOM 3405 C C . SER A 1 19 ? -0.741 -0.628 -1.923 1.00 0.00 19 SER A C 6
ATOM 3406 O O . SER A 1 19 ? 0.461 -0.724 -1.773 1.00 0.00 19 SER A O 6
ATOM 3414 N N . LYS A 1 20 ? -1.450 0.236 -1.235 1.00 0.00 20 LYS A N 6
ATOM 3415 C CA . LYS A 1 20 ? -0.788 1.136 -0.236 1.00 0.00 20 LYS A CA 6
ATOM 3416 C C . LYS A 1 20 ? -0.187 0.315 0.914 1.00 0.00 20 LYS A C 6
ATOM 3417 O O . LYS A 1 20 ? 0.923 0.567 1.345 1.00 0.00 20 LYS A O 6
ATOM 3436 N N . ILE A 1 21 ? -0.911 -0.661 1.408 1.00 0.00 21 ILE A N 6
ATOM 3437 C CA . ILE A 1 21 ? -0.383 -1.504 2.532 1.00 0.00 21 ILE A CA 6
ATOM 3438 C C . ILE A 1 21 ? 0.873 -2.262 2.083 1.00 0.00 21 ILE A C 6
ATOM 3439 O O . ILE A 1 21 ? 1.789 -2.475 2.855 1.00 0.00 21 ILE A O 6
ATOM 3455 N N . GLN A 1 22 ? 0.922 -2.660 0.840 1.00 0.00 22 GLN A N 6
ATOM 3456 C CA . GLN A 1 22 ? 2.118 -3.396 0.326 1.00 0.00 22 GLN A CA 6
ATOM 3457 C C . GLN A 1 22 ? 3.285 -2.424 0.099 1.00 0.00 22 GLN A C 6
ATOM 3458 O O . GLN A 1 22 ? 4.437 -2.783 0.251 1.00 0.00 22 GLN A O 6
ATOM 3472 N N . GLY A 1 23 ? 2.991 -1.195 -0.266 1.00 0.00 23 GLY A N 6
ATOM 3473 C CA . GLY A 1 23 ? 4.072 -0.191 -0.508 1.00 0.00 23 GLY A CA 6
ATOM 3474 C C . GLY A 1 23 ? 4.847 0.073 0.787 1.00 0.00 23 GLY A C 6
ATOM 3475 O O . GLY A 1 23 ? 6.057 -0.037 0.823 1.00 0.00 23 GLY A O 6
ATOM 3479 N N . LEU A 1 24 ? 4.160 0.423 1.850 1.00 0.00 24 LEU A N 6
ATOM 3480 C CA . LEU A 1 24 ? 4.867 0.694 3.145 1.00 0.00 24 LEU A CA 6
ATOM 3481 C C . LEU A 1 24 ? 5.560 -0.577 3.666 1.00 0.00 24 LEU A C 6
ATOM 3482 O O . LEU A 1 24 ? 6.560 -0.500 4.352 1.00 0.00 24 LEU A O 6
ATOM 3498 N N . LEU A 1 25 ? 5.043 -1.739 3.340 1.00 0.00 25 LEU A N 6
ATOM 3499 C CA . LEU A 1 25 ? 5.682 -3.009 3.814 1.00 0.00 25 LEU A CA 6
ATOM 3500 C C . LEU A 1 25 ? 7.095 -3.145 3.229 1.00 0.00 25 LEU A C 6
ATOM 3501 O O . LEU A 1 25 ? 8.028 -3.515 3.919 1.00 0.00 25 LEU A O 6
ATOM 3517 N N . GLN A 1 26 ? 7.257 -2.848 1.964 1.00 0.00 26 GLN A N 6
ATOM 3518 C CA . GLN A 1 26 ? 8.606 -2.960 1.330 1.00 0.00 26 GLN A CA 6
ATOM 3519 C C . GLN A 1 26 ? 9.415 -1.676 1.556 1.00 0.00 26 GLN A C 6
ATOM 3520 O O . GLN A 1 26 ? 10.594 -1.728 1.845 1.00 0.00 26 GLN A O 6
ATOM 3534 N N . GLN A 1 27 ? 8.793 -0.529 1.418 1.00 0.00 27 GLN A N 6
ATOM 3535 C CA . GLN A 1 27 ? 9.528 0.762 1.613 1.00 0.00 27 GLN A CA 6
ATOM 3536 C C . GLN A 1 27 ? 10.124 0.852 3.023 1.00 0.00 27 GLN A C 6
ATOM 3537 O O . GLN A 1 27 ? 11.245 1.287 3.198 1.00 0.00 27 GLN A O 6
ATOM 3551 N N . ALA A 1 28 ? 9.384 0.447 4.023 1.00 0.00 28 ALA A N 6
ATOM 3552 C CA . ALA A 1 28 ? 9.905 0.514 5.429 1.00 0.00 28 ALA A CA 6
ATOM 3553 C C . ALA A 1 28 ? 11.158 -0.357 5.594 1.00 0.00 28 ALA A C 6
ATOM 3554 O O . ALA A 1 28 ? 12.079 0.000 6.304 1.00 0.00 28 ALA A O 6
ATOM 3561 N N . SER A 1 29 ? 11.197 -1.491 4.946 1.00 0.00 29 SER A N 6
ATOM 3562 C CA . SER A 1 29 ? 12.387 -2.392 5.062 1.00 0.00 29 SER A CA 6
ATOM 3563 C C . SER A 1 29 ? 13.468 -1.995 4.048 1.00 0.00 29 SER A C 6
ATOM 3564 O O . SER A 1 29 ? 14.649 -2.071 4.333 1.00 0.00 29 SER A O 6
ATOM 3572 N N . LYS A 1 30 ? 13.081 -1.571 2.869 1.00 0.00 30 LYS A N 6
ATOM 3573 C CA . LYS A 1 30 ? 14.098 -1.172 1.848 1.00 0.00 30 LYS A CA 6
ATOM 3574 C C . LYS A 1 30 ? 14.836 0.101 2.285 1.00 0.00 30 LYS A C 6
ATOM 3575 O O . LYS A 1 30 ? 15.961 0.320 1.894 1.00 0.00 30 LYS A O 6
ATOM 3594 N N . GLN A 1 31 ? 14.218 0.937 3.092 1.00 0.00 31 GLN A N 6
ATOM 3595 C CA . GLN A 1 31 ? 14.898 2.196 3.548 1.00 0.00 31 GLN A CA 6
ATOM 3596 C C . GLN A 1 31 ? 16.351 1.914 3.968 1.00 0.00 31 GLN A C 6
ATOM 3597 O O . GLN A 1 31 ? 17.261 2.636 3.604 1.00 0.00 31 GLN A O 6
ATOM 3611 N N . ALA A 1 32 ? 16.569 0.870 4.727 1.00 0.00 32 ALA A N 6
ATOM 3612 C CA . ALA A 1 32 ? 17.956 0.536 5.174 1.00 0.00 32 ALA A CA 6
ATOM 3613 C C . ALA A 1 32 ? 18.617 -0.489 4.236 1.00 0.00 32 ALA A C 6
ATOM 3614 O O . ALA A 1 32 ? 19.828 -0.565 4.158 1.00 0.00 32 ALA A O 6
ATOM 3621 N N . GLN A 1 33 ? 17.842 -1.297 3.548 1.00 0.00 33 GLN A N 6
ATOM 3622 C CA . GLN A 1 33 ? 18.445 -2.334 2.650 1.00 0.00 33 GLN A CA 6
ATOM 3623 C C . GLN A 1 33 ? 18.238 -2.006 1.159 1.00 0.00 33 GLN A C 6
ATOM 3624 O O . GLN A 1 33 ? 18.094 -2.897 0.342 1.00 0.00 33 GLN A O 6
ATOM 3638 N N . ASP A 1 34 ? 18.234 -0.746 0.789 1.00 0.00 34 ASP A N 6
ATOM 3639 C CA . ASP A 1 34 ? 18.049 -0.394 -0.653 1.00 0.00 34 ASP A CA 6
ATOM 3640 C C . ASP A 1 34 ? 19.221 0.482 -1.134 1.00 0.00 34 ASP A C 6
ATOM 3641 O O . ASP A 1 34 ? 20.275 -0.028 -1.469 1.00 0.00 34 ASP A O 6
ATOM 3650 N N . ILE A 1 35 ? 19.062 1.784 -1.166 1.00 0.00 35 ILE A N 6
ATOM 3651 C CA . ILE A 1 35 ? 20.180 2.671 -1.620 1.00 0.00 35 ILE A CA 6
ATOM 3652 C C . ILE A 1 35 ? 19.871 4.134 -1.261 1.00 0.00 35 ILE A C 6
ATOM 3653 O O . ILE A 1 35 ? 19.505 4.934 -2.104 1.00 0.00 35 ILE A O 6
ATOM 3669 N N . GLN A 1 36 ? 20.018 4.487 -0.008 1.00 0.00 36 GLN A N 6
ATOM 3670 C CA . GLN A 1 36 ? 19.735 5.893 0.412 1.00 0.00 36 GLN A CA 6
ATOM 3671 C C . GLN A 1 36 ? 20.998 6.756 0.267 1.00 0.00 36 GLN A C 6
ATOM 3672 O O . GLN A 1 36 ? 22.039 6.419 0.797 1.00 0.00 36 GLN A O 6
ATOM 3686 N N . PRO A 1 37 ? 20.859 7.849 -0.452 1.00 0.00 37 PRO A N 6
ATOM 3687 C CA . PRO A 1 37 ? 22.005 8.775 -0.670 1.00 0.00 37 PRO A CA 6
ATOM 3688 C C . PRO A 1 37 ? 22.340 9.569 0.606 1.00 0.00 37 PRO A C 6
ATOM 3689 O O . PRO A 1 37 ? 23.354 10.238 0.671 1.00 0.00 37 PRO A O 6
ATOM 3700 N N . ALA A 1 38 ? 21.503 9.501 1.619 1.00 0.00 38 ALA A N 6
ATOM 3701 C CA . ALA A 1 38 ? 21.783 10.251 2.886 1.00 0.00 38 ALA A CA 6
ATOM 3702 C C . ALA A 1 38 ? 23.126 9.813 3.493 1.00 0.00 38 ALA A C 6
ATOM 3703 O O . ALA A 1 38 ? 23.803 10.594 4.137 1.00 0.00 38 ALA A O 6
ATOM 3710 N N . MET A 1 39 ? 23.515 8.575 3.295 1.00 0.00 39 MET A N 6
ATOM 3711 C CA . MET A 1 39 ? 24.814 8.092 3.860 1.00 0.00 39 MET A CA 6
ATOM 3712 C C . MET A 1 39 ? 25.977 8.491 2.940 1.00 0.00 39 MET A C 6
ATOM 3713 O O . MET A 1 39 ? 26.999 8.967 3.395 1.00 0.00 39 MET A O 6
ATOM 3727 N N . GLN A 1 40 ? 25.825 8.302 1.649 1.00 0.00 40 GLN A N 6
ATOM 3728 C CA . GLN A 1 40 ? 26.920 8.671 0.696 1.00 0.00 40 GLN A CA 6
ATOM 3729 C C . GLN A 1 40 ? 26.341 9.039 -0.682 1.00 0.00 40 GLN A C 6
ATOM 3730 O O . GLN A 1 40 ? 25.319 8.478 -1.050 1.00 0.00 40 GLN A O 6
ATOM 3745 N N . ALA A 1 1 ? -29.092 6.700 0.608 1.00 0.00 1 ALA A N 7
ATOM 3746 C CA . ALA A 1 1 ? -27.830 6.173 0.005 1.00 0.00 1 ALA A CA 7
ATOM 3747 C C . ALA A 1 1 ? -28.063 4.775 -0.581 1.00 0.00 1 ALA A C 7
ATOM 3748 O O . ALA A 1 1 ? -28.709 3.939 0.027 1.00 0.00 1 ALA A O 7
ATOM 3754 N N . SER A 1 2 ? -27.539 4.515 -1.753 1.00 0.00 2 SER A N 7
ATOM 3755 C CA . SER A 1 2 ? -27.724 3.169 -2.382 1.00 0.00 2 SER A CA 7
ATOM 3756 C C . SER A 1 2 ? -26.817 2.132 -1.706 1.00 0.00 2 SER A C 7
ATOM 3757 O O . SER A 1 2 ? -25.693 2.422 -1.339 1.00 0.00 2 SER A O 7
ATOM 3765 N N . ARG A 1 3 ? -27.297 0.923 -1.543 1.00 0.00 3 ARG A N 7
ATOM 3766 C CA . ARG A 1 3 ? -26.466 -0.142 -0.896 1.00 0.00 3 ARG A CA 7
ATOM 3767 C C . ARG A 1 3 ? -25.538 -0.785 -1.932 1.00 0.00 3 ARG A C 7
ATOM 3768 O O . ARG A 1 3 ? -24.387 -1.061 -1.655 1.00 0.00 3 ARG A O 7
ATOM 3789 N N . ALA A 1 4 ? -26.029 -1.010 -3.129 1.00 0.00 4 ALA A N 7
ATOM 3790 C CA . ALA A 1 4 ? -25.174 -1.620 -4.194 1.00 0.00 4 ALA A CA 7
ATOM 3791 C C . ALA A 1 4 ? -23.963 -0.720 -4.472 1.00 0.00 4 ALA A C 7
ATOM 3792 O O . ALA A 1 4 ? -22.882 -1.196 -4.754 1.00 0.00 4 ALA A O 7
ATOM 3799 N N . ALA A 1 5 ? -24.142 0.582 -4.381 1.00 0.00 5 ALA A N 7
ATOM 3800 C CA . ALA A 1 5 ? -23.008 1.529 -4.627 1.00 0.00 5 ALA A CA 7
ATOM 3801 C C . ALA A 1 5 ? -21.800 1.169 -3.751 1.00 0.00 5 ALA A C 7
ATOM 3802 O O . ALA A 1 5 ? -20.665 1.292 -4.174 1.00 0.00 5 ALA A O 7
ATOM 3809 N N . LEU A 1 6 ? -22.034 0.718 -2.539 1.00 0.00 6 LEU A N 7
ATOM 3810 C CA . LEU A 1 6 ? -20.898 0.341 -1.640 1.00 0.00 6 LEU A CA 7
ATOM 3811 C C . LEU A 1 6 ? -20.090 -0.805 -2.264 1.00 0.00 6 LEU A C 7
ATOM 3812 O O . LEU A 1 6 ? -18.877 -0.835 -2.176 1.00 0.00 6 LEU A O 7
ATOM 3828 N N . ILE A 1 7 ? -20.754 -1.744 -2.895 1.00 0.00 7 ILE A N 7
ATOM 3829 C CA . ILE A 1 7 ? -20.029 -2.887 -3.533 1.00 0.00 7 ILE A CA 7
ATOM 3830 C C . ILE A 1 7 ? -19.249 -2.395 -4.759 1.00 0.00 7 ILE A C 7
ATOM 3831 O O . ILE A 1 7 ? -18.076 -2.677 -4.908 1.00 0.00 7 ILE A O 7
ATOM 3847 N N . GLU A 1 8 ? -19.894 -1.661 -5.633 1.00 0.00 8 GLU A N 7
ATOM 3848 C CA . GLU A 1 8 ? -19.197 -1.147 -6.854 1.00 0.00 8 GLU A CA 7
ATOM 3849 C C . GLU A 1 8 ? -18.056 -0.198 -6.461 1.00 0.00 8 GLU A C 7
ATOM 3850 O O . GLU A 1 8 ? -16.931 -0.353 -6.899 1.00 0.00 8 GLU A O 7
ATOM 3862 N N . GLU A 1 9 ? -18.336 0.776 -5.630 1.00 0.00 9 GLU A N 7
ATOM 3863 C CA . GLU A 1 9 ? -17.266 1.729 -5.198 1.00 0.00 9 GLU A CA 7
ATOM 3864 C C . GLU A 1 9 ? -16.228 0.999 -4.333 1.00 0.00 9 GLU A C 7
ATOM 3865 O O . GLU A 1 9 ? -15.043 1.259 -4.424 1.00 0.00 9 GLU A O 7
ATOM 3877 N N . GLY A 1 10 ? -16.670 0.082 -3.501 1.00 0.00 10 GLY A N 7
ATOM 3878 C CA . GLY A 1 10 ? -15.726 -0.679 -2.627 1.00 0.00 10 GLY A CA 7
ATOM 3879 C C . GLY A 1 10 ? -14.685 -1.407 -3.484 1.00 0.00 10 GLY A C 7
ATOM 3880 O O . GLY A 1 10 ? -13.536 -1.516 -3.102 1.00 0.00 10 GLY A O 7
ATOM 3884 N N . GLN A 1 11 ? -15.075 -1.902 -4.639 1.00 0.00 11 GLN A N 7
ATOM 3885 C CA . GLN A 1 11 ? -14.099 -2.618 -5.524 1.00 0.00 11 GLN A CA 7
ATOM 3886 C C . GLN A 1 11 ? -12.880 -1.724 -5.797 1.00 0.00 11 GLN A C 7
ATOM 3887 O O . GLN A 1 11 ? -11.748 -2.166 -5.726 1.00 0.00 11 GLN A O 7
ATOM 3901 N N . ARG A 1 12 ? -13.109 -0.467 -6.094 1.00 0.00 12 ARG A N 7
ATOM 3902 C CA . ARG A 1 12 ? -11.969 0.465 -6.357 1.00 0.00 12 ARG A CA 7
ATOM 3903 C C . ARG A 1 12 ? -11.319 0.887 -5.032 1.00 0.00 12 ARG A C 7
ATOM 3904 O O . ARG A 1 12 ? -10.114 1.028 -4.945 1.00 0.00 12 ARG A O 7
ATOM 3925 N N . ILE A 1 13 ? -12.106 1.075 -3.997 1.00 0.00 13 ILE A N 7
ATOM 3926 C CA . ILE A 1 13 ? -11.529 1.470 -2.672 1.00 0.00 13 ILE A CA 7
ATOM 3927 C C . ILE A 1 13 ? -10.604 0.352 -2.166 1.00 0.00 13 ILE A C 7
ATOM 3928 O O . ILE A 1 13 ? -9.510 0.606 -1.695 1.00 0.00 13 ILE A O 7
ATOM 3944 N N . ALA A 1 14 ? -11.038 -0.882 -2.275 1.00 0.00 14 ALA A N 7
ATOM 3945 C CA . ALA A 1 14 ? -10.190 -2.027 -1.819 1.00 0.00 14 ALA A CA 7
ATOM 3946 C C . ALA A 1 14 ? -8.891 -2.083 -2.636 1.00 0.00 14 ALA A C 7
ATOM 3947 O O . ALA A 1 14 ? -7.825 -2.310 -2.098 1.00 0.00 14 ALA A O 7
ATOM 3954 N N . GLU A 1 15 ? -8.977 -1.868 -3.931 1.00 0.00 15 GLU A N 7
ATOM 3955 C CA . GLU A 1 15 ? -7.747 -1.897 -4.788 1.00 0.00 15 GLU A CA 7
ATOM 3956 C C . GLU A 1 15 ? -6.751 -0.824 -4.319 1.00 0.00 15 GLU A C 7
ATOM 3957 O O . GLU A 1 15 ? -5.559 -1.062 -4.251 1.00 0.00 15 GLU A O 7
ATOM 3969 N N . MET A 1 16 ? -7.237 0.351 -3.990 1.00 0.00 16 MET A N 7
ATOM 3970 C CA . MET A 1 16 ? -6.327 1.442 -3.517 1.00 0.00 16 MET A CA 7
ATOM 3971 C C . MET A 1 16 ? -5.636 1.025 -2.212 1.00 0.00 16 MET A C 7
ATOM 3972 O O . MET A 1 16 ? -4.449 1.230 -2.037 1.00 0.00 16 MET A O 7
ATOM 3986 N N . LEU A 1 17 ? -6.372 0.432 -1.301 1.00 0.00 17 LEU A N 7
ATOM 3987 C CA . LEU A 1 17 ? -5.763 -0.010 -0.005 1.00 0.00 17 LEU A CA 7
ATOM 3988 C C . LEU A 1 17 ? -4.718 -1.103 -0.256 1.00 0.00 17 LEU A C 7
ATOM 3989 O O . LEU A 1 17 ? -3.682 -1.138 0.381 1.00 0.00 17 LEU A O 7
ATOM 4005 N N . LYS A 1 18 ? -4.983 -1.985 -1.186 1.00 0.00 18 LYS A N 7
ATOM 4006 C CA . LYS A 1 18 ? -4.007 -3.079 -1.498 1.00 0.00 18 LYS A CA 7
ATOM 4007 C C . LYS A 1 18 ? -2.694 -2.479 -2.020 1.00 0.00 18 LYS A C 7
ATOM 4008 O O . LYS A 1 18 ? -1.618 -2.936 -1.682 1.00 0.00 18 LYS A O 7
ATOM 4027 N N . SER A 1 19 ? -2.776 -1.453 -2.835 1.00 0.00 19 SER A N 7
ATOM 4028 C CA . SER A 1 19 ? -1.533 -0.814 -3.370 1.00 0.00 19 SER A CA 7
ATOM 4029 C C . SER A 1 19 ? -0.758 -0.155 -2.222 1.00 0.00 19 SER A C 7
ATOM 4030 O O . SER A 1 19 ? 0.455 -0.226 -2.157 1.00 0.00 19 SER A O 7
ATOM 4038 N N . LYS A 1 20 ? -1.460 0.479 -1.311 1.00 0.00 20 LYS A N 7
ATOM 4039 C CA . LYS A 1 20 ? -0.782 1.140 -0.153 1.00 0.00 20 LYS A CA 7
ATOM 4040 C C . LYS A 1 20 ? -0.088 0.093 0.725 1.00 0.00 20 LYS A C 7
ATOM 4041 O O . LYS A 1 20 ? 1.018 0.297 1.185 1.00 0.00 20 LYS A O 7
ATOM 4060 N N . ILE A 1 21 ? -0.730 -1.032 0.954 1.00 0.00 21 ILE A N 7
ATOM 4061 C CA . ILE A 1 21 ? -0.103 -2.098 1.799 1.00 0.00 21 ILE A CA 7
ATOM 4062 C C . ILE A 1 21 ? 1.161 -2.642 1.111 1.00 0.00 21 ILE A C 7
ATOM 4063 O O . ILE A 1 21 ? 2.119 -3.015 1.760 1.00 0.00 21 ILE A O 7
ATOM 4079 N N . GLN A 1 22 ? 1.169 -2.671 -0.198 1.00 0.00 22 GLN A N 7
ATOM 4080 C CA . GLN A 1 22 ? 2.370 -3.171 -0.939 1.00 0.00 22 GLN A CA 7
ATOM 4081 C C . GLN A 1 22 ? 3.553 -2.222 -0.707 1.00 0.00 22 GLN A C 7
ATOM 4082 O O . GLN A 1 22 ? 4.676 -2.652 -0.523 1.00 0.00 22 GLN A O 7
ATOM 4096 N N . GLY A 1 23 ? 3.301 -0.933 -0.702 1.00 0.00 23 GLY A N 7
ATOM 4097 C CA . GLY A 1 23 ? 4.396 0.052 -0.465 1.00 0.00 23 GLY A CA 7
ATOM 4098 C C . GLY A 1 23 ? 4.905 -0.096 0.971 1.00 0.00 23 GLY A C 7
ATOM 4099 O O . GLY A 1 23 ? 6.090 -0.015 1.228 1.00 0.00 23 GLY A O 7
ATOM 4103 N N . LEU A 1 24 ? 4.015 -0.324 1.910 1.00 0.00 24 LEU A N 7
ATOM 4104 C CA . LEU A 1 24 ? 4.441 -0.494 3.334 1.00 0.00 24 LEU A CA 7
ATOM 4105 C C . LEU A 1 24 ? 5.334 -1.735 3.473 1.00 0.00 24 LEU A C 7
ATOM 4106 O O . LEU A 1 24 ? 6.307 -1.730 4.205 1.00 0.00 24 LEU A O 7
ATOM 4122 N N . LEU A 1 25 ? 5.010 -2.794 2.765 1.00 0.00 25 LEU A N 7
ATOM 4123 C CA . LEU A 1 25 ? 5.837 -4.040 2.838 1.00 0.00 25 LEU A CA 7
ATOM 4124 C C . LEU A 1 25 ? 7.254 -3.766 2.321 1.00 0.00 25 LEU A C 7
ATOM 4125 O O . LEU A 1 25 ? 8.222 -4.292 2.834 1.00 0.00 25 LEU A O 7
ATOM 4141 N N . GLN A 1 26 ? 7.378 -2.940 1.313 1.00 0.00 26 GLN A N 7
ATOM 4142 C CA . GLN A 1 26 ? 8.730 -2.616 0.762 1.00 0.00 26 GLN A CA 7
ATOM 4143 C C . GLN A 1 26 ? 9.446 -1.598 1.665 1.00 0.00 26 GLN A C 7
ATOM 4144 O O . GLN A 1 26 ? 10.658 -1.488 1.642 1.00 0.00 26 GLN A O 7
ATOM 4158 N N . GLN A 1 27 ? 8.707 -0.858 2.461 1.00 0.00 27 GLN A N 7
ATOM 4159 C CA . GLN A 1 27 ? 9.346 0.149 3.367 1.00 0.00 27 GLN A CA 7
ATOM 4160 C C . GLN A 1 27 ? 10.267 -0.535 4.388 1.00 0.00 27 GLN A C 7
ATOM 4161 O O . GLN A 1 27 ? 11.165 0.086 4.924 1.00 0.00 27 GLN A O 7
ATOM 4175 N N . ALA A 1 28 ? 10.058 -1.805 4.652 1.00 0.00 28 ALA A N 7
ATOM 4176 C CA . ALA A 1 28 ? 10.931 -2.532 5.632 1.00 0.00 28 ALA A CA 7
ATOM 4177 C C . ALA A 1 28 ? 12.405 -2.377 5.241 1.00 0.00 28 ALA A C 7
ATOM 4178 O O . ALA A 1 28 ? 13.260 -2.153 6.076 1.00 0.00 28 ALA A O 7
ATOM 4185 N N . SER A 1 29 ? 12.697 -2.478 3.971 1.00 0.00 29 SER A N 7
ATOM 4186 C CA . SER A 1 29 ? 14.105 -2.316 3.499 1.00 0.00 29 SER A CA 7
ATOM 4187 C C . SER A 1 29 ? 14.356 -0.853 3.106 1.00 0.00 29 SER A C 7
ATOM 4188 O O . SER A 1 29 ? 15.465 -0.361 3.196 1.00 0.00 29 SER A O 7
ATOM 4196 N N . LYS A 1 30 ? 13.329 -0.156 2.672 1.00 0.00 30 LYS A N 7
ATOM 4197 C CA . LYS A 1 30 ? 13.489 1.277 2.270 1.00 0.00 30 LYS A CA 7
ATOM 4198 C C . LYS A 1 30 ? 13.857 2.143 3.484 1.00 0.00 30 LYS A C 7
ATOM 4199 O O . LYS A 1 30 ? 14.707 3.007 3.394 1.00 0.00 30 LYS A O 7
ATOM 4218 N N . GLN A 1 31 ? 13.221 1.919 4.614 1.00 0.00 31 GLN A N 7
ATOM 4219 C CA . GLN A 1 31 ? 13.533 2.733 5.837 1.00 0.00 31 GLN A CA 7
ATOM 4220 C C . GLN A 1 31 ? 15.038 2.696 6.155 1.00 0.00 31 GLN A C 7
ATOM 4221 O O . GLN A 1 31 ? 15.579 3.628 6.718 1.00 0.00 31 GLN A O 7
ATOM 4235 N N . ALA A 1 32 ? 15.718 1.634 5.788 1.00 0.00 32 ALA A N 7
ATOM 4236 C CA . ALA A 1 32 ? 17.188 1.553 6.058 1.00 0.00 32 ALA A CA 7
ATOM 4237 C C . ALA A 1 32 ? 17.946 2.522 5.139 1.00 0.00 32 ALA A C 7
ATOM 4238 O O . ALA A 1 32 ? 18.939 3.106 5.527 1.00 0.00 32 ALA A O 7
ATOM 4245 N N . GLN A 1 33 ? 17.478 2.695 3.925 1.00 0.00 33 GLN A N 7
ATOM 4246 C CA . GLN A 1 33 ? 18.161 3.625 2.970 1.00 0.00 33 GLN A CA 7
ATOM 4247 C C . GLN A 1 33 ? 17.310 4.888 2.737 1.00 0.00 33 GLN A C 7
ATOM 4248 O O . GLN A 1 33 ? 17.338 5.468 1.666 1.00 0.00 33 GLN A O 7
ATOM 4262 N N . ASP A 1 34 ? 16.554 5.316 3.722 1.00 0.00 34 ASP A N 7
ATOM 4263 C CA . ASP A 1 34 ? 15.704 6.538 3.539 1.00 0.00 34 ASP A CA 7
ATOM 4264 C C . ASP A 1 34 ? 16.535 7.812 3.752 1.00 0.00 34 ASP A C 7
ATOM 4265 O O . ASP A 1 34 ? 16.626 8.653 2.876 1.00 0.00 34 ASP A O 7
ATOM 4274 N N . ILE A 1 35 ? 17.149 7.959 4.902 1.00 0.00 35 ILE A N 7
ATOM 4275 C CA . ILE A 1 35 ? 17.980 9.178 5.163 1.00 0.00 35 ILE A CA 7
ATOM 4276 C C . ILE A 1 35 ? 19.469 8.821 5.038 1.00 0.00 35 ILE A C 7
ATOM 4277 O O . ILE A 1 35 ? 20.272 9.117 5.906 1.00 0.00 35 ILE A O 7
ATOM 4293 N N . GLN A 1 36 ? 19.840 8.182 3.957 1.00 0.00 36 GLN A N 7
ATOM 4294 C CA . GLN A 1 36 ? 21.268 7.796 3.760 1.00 0.00 36 GLN A CA 7
ATOM 4295 C C . GLN A 1 36 ? 21.813 8.416 2.462 1.00 0.00 36 GLN A C 7
ATOM 4296 O O . GLN A 1 36 ? 21.998 7.727 1.476 1.00 0.00 36 GLN A O 7
ATOM 4310 N N . PRO A 1 37 ? 22.054 9.707 2.507 1.00 0.00 37 PRO A N 7
ATOM 4311 C CA . PRO A 1 37 ? 22.587 10.428 1.319 1.00 0.00 37 PRO A CA 7
ATOM 4312 C C . PRO A 1 37 ? 24.082 10.125 1.102 1.00 0.00 37 PRO A C 7
ATOM 4313 O O . PRO A 1 37 ? 24.639 10.453 0.072 1.00 0.00 37 PRO A O 7
ATOM 4324 N N . ALA A 1 38 ? 24.735 9.509 2.063 1.00 0.00 38 ALA A N 7
ATOM 4325 C CA . ALA A 1 38 ? 26.191 9.196 1.904 1.00 0.00 38 ALA A CA 7
ATOM 4326 C C . ALA A 1 38 ? 26.402 7.797 1.296 1.00 0.00 38 ALA A C 7
ATOM 4327 O O . ALA A 1 38 ? 27.473 7.230 1.403 1.00 0.00 38 ALA A O 7
ATOM 4334 N N . MET A 1 39 ? 25.401 7.238 0.657 1.00 0.00 39 MET A N 7
ATOM 4335 C CA . MET A 1 39 ? 25.565 5.884 0.043 1.00 0.00 39 MET A CA 7
ATOM 4336 C C . MET A 1 39 ? 26.061 6.014 -1.404 1.00 0.00 39 MET A C 7
ATOM 4337 O O . MET A 1 39 ? 27.009 5.364 -1.800 1.00 0.00 39 MET A O 7
ATOM 4351 N N . GLN A 1 40 ? 25.427 6.853 -2.188 1.00 0.00 40 GLN A N 7
ATOM 4352 C CA . GLN A 1 40 ? 25.859 7.035 -3.608 1.00 0.00 40 GLN A CA 7
ATOM 4353 C C . GLN A 1 40 ? 26.391 8.458 -3.823 1.00 0.00 40 GLN A C 7
ATOM 4354 O O . GLN A 1 40 ? 25.721 9.394 -3.411 1.00 0.00 40 GLN A O 7
ATOM 4369 N N . ALA A 1 1 ? -27.298 8.392 -6.261 1.00 0.00 1 ALA A N 8
ATOM 4370 C CA . ALA A 1 1 ? -27.665 7.381 -5.222 1.00 0.00 1 ALA A CA 8
ATOM 4371 C C . ALA A 1 1 ? -27.864 6.005 -5.869 1.00 0.00 1 ALA A C 8
ATOM 4372 O O . ALA A 1 1 ? -28.547 5.875 -6.869 1.00 0.00 1 ALA A O 8
ATOM 4378 N N . SER A 1 2 ? -27.270 4.979 -5.308 1.00 0.00 2 SER A N 8
ATOM 4379 C CA . SER A 1 2 ? -27.421 3.610 -5.887 1.00 0.00 2 SER A CA 8
ATOM 4380 C C . SER A 1 2 ? -27.423 2.553 -4.776 1.00 0.00 2 SER A C 8
ATOM 4381 O O . SER A 1 2 ? -26.928 2.781 -3.688 1.00 0.00 2 SER A O 8
ATOM 4389 N N . ARG A 1 3 ? -27.979 1.398 -5.047 1.00 0.00 3 ARG A N 8
ATOM 4390 C CA . ARG A 1 3 ? -28.018 0.316 -4.015 1.00 0.00 3 ARG A CA 8
ATOM 4391 C C . ARG A 1 3 ? -26.850 -0.658 -4.220 1.00 0.00 3 ARG A C 8
ATOM 4392 O O . ARG A 1 3 ? -26.219 -1.086 -3.275 1.00 0.00 3 ARG A O 8
ATOM 4413 N N . ALA A 1 4 ? -26.562 -1.011 -5.450 1.00 0.00 4 ALA A N 8
ATOM 4414 C CA . ALA A 1 4 ? -25.435 -1.958 -5.723 1.00 0.00 4 ALA A CA 8
ATOM 4415 C C . ALA A 1 4 ? -24.096 -1.208 -5.823 1.00 0.00 4 ALA A C 8
ATOM 4416 O O . ALA A 1 4 ? -23.042 -1.799 -5.680 1.00 0.00 4 ALA A O 8
ATOM 4423 N N . ALA A 1 5 ? -24.125 0.081 -6.075 1.00 0.00 5 ALA A N 8
ATOM 4424 C CA . ALA A 1 5 ? -22.850 0.862 -6.191 1.00 0.00 5 ALA A CA 8
ATOM 4425 C C . ALA A 1 5 ? -22.023 0.758 -4.904 1.00 0.00 5 ALA A C 8
ATOM 4426 O O . ALA A 1 5 ? -20.838 0.502 -4.951 1.00 0.00 5 ALA A O 8
ATOM 4433 N N . LEU A 1 6 ? -22.633 0.955 -3.756 1.00 0.00 6 LEU A N 8
ATOM 4434 C CA . LEU A 1 6 ? -21.863 0.868 -2.470 1.00 0.00 6 LEU A CA 8
ATOM 4435 C C . LEU A 1 6 ? -21.155 -0.493 -2.345 1.00 0.00 6 LEU A C 8
ATOM 4436 O O . LEU A 1 6 ? -20.110 -0.596 -1.727 1.00 0.00 6 LEU A O 8
ATOM 4452 N N . ILE A 1 7 ? -21.699 -1.532 -2.938 1.00 0.00 7 ILE A N 8
ATOM 4453 C CA . ILE A 1 7 ? -21.038 -2.873 -2.862 1.00 0.00 7 ILE A CA 8
ATOM 4454 C C . ILE A 1 7 ? -19.738 -2.841 -3.674 1.00 0.00 7 ILE A C 8
ATOM 4455 O O . ILE A 1 7 ? -18.691 -3.240 -3.203 1.00 0.00 7 ILE A O 8
ATOM 4471 N N . GLU A 1 8 ? -19.801 -2.350 -4.887 1.00 0.00 8 GLU A N 8
ATOM 4472 C CA . GLU A 1 8 ? -18.570 -2.269 -5.729 1.00 0.00 8 GLU A CA 8
ATOM 4473 C C . GLU A 1 8 ? -17.659 -1.147 -5.215 1.00 0.00 8 GLU A C 8
ATOM 4474 O O . GLU A 1 8 ? -16.450 -1.234 -5.304 1.00 0.00 8 GLU A O 8
ATOM 4486 N N . GLU A 1 9 ? -18.234 -0.097 -4.669 1.00 0.00 9 GLU A N 8
ATOM 4487 C CA . GLU A 1 9 ? -17.409 1.034 -4.131 1.00 0.00 9 GLU A CA 8
ATOM 4488 C C . GLU A 1 9 ? -16.324 0.496 -3.186 1.00 0.00 9 GLU A C 8
ATOM 4489 O O . GLU A 1 9 ? -15.183 0.912 -3.243 1.00 0.00 9 GLU A O 8
ATOM 4501 N N . GLY A 1 10 ? -16.671 -0.439 -2.328 1.00 0.00 10 GLY A N 8
ATOM 4502 C CA . GLY A 1 10 ? -15.658 -1.020 -1.393 1.00 0.00 10 GLY A CA 8
ATOM 4503 C C . GLY A 1 10 ? -14.572 -1.728 -2.207 1.00 0.00 10 GLY A C 8
ATOM 4504 O O . GLY A 1 10 ? -13.400 -1.628 -1.904 1.00 0.00 10 GLY A O 8
ATOM 4508 N N . GLN A 1 11 ? -14.959 -2.425 -3.251 1.00 0.00 11 GLN A N 8
ATOM 4509 C CA . GLN A 1 11 ? -13.955 -3.127 -4.111 1.00 0.00 11 GLN A CA 8
ATOM 4510 C C . GLN A 1 11 ? -12.934 -2.112 -4.641 1.00 0.00 11 GLN A C 8
ATOM 4511 O O . GLN A 1 11 ? -11.744 -2.360 -4.636 1.00 0.00 11 GLN A O 8
ATOM 4525 N N . ARG A 1 12 ? -13.397 -0.962 -5.079 1.00 0.00 12 ARG A N 8
ATOM 4526 C CA . ARG A 1 12 ? -12.458 0.085 -5.592 1.00 0.00 12 ARG A CA 8
ATOM 4527 C C . ARG A 1 12 ? -11.546 0.561 -4.455 1.00 0.00 12 ARG A C 8
ATOM 4528 O O . ARG A 1 12 ? -10.346 0.676 -4.618 1.00 0.00 12 ARG A O 8
ATOM 4549 N N . ILE A 1 13 ? -12.111 0.823 -3.298 1.00 0.00 13 ILE A N 8
ATOM 4550 C CA . ILE A 1 13 ? -11.283 1.275 -2.135 1.00 0.00 13 ILE A CA 8
ATOM 4551 C C . ILE A 1 13 ? -10.313 0.156 -1.730 1.00 0.00 13 ILE A C 8
ATOM 4552 O O . ILE A 1 13 ? -9.157 0.403 -1.443 1.00 0.00 13 ILE A O 8
ATOM 4568 N N . ALA A 1 14 ? -10.780 -1.072 -1.717 1.00 0.00 14 ALA A N 8
ATOM 4569 C CA . ALA A 1 14 ? -9.889 -2.217 -1.346 1.00 0.00 14 ALA A CA 8
ATOM 4570 C C . ALA A 1 14 ? -8.689 -2.285 -2.302 1.00 0.00 14 ALA A C 8
ATOM 4571 O O . ALA A 1 14 ? -7.567 -2.499 -1.882 1.00 0.00 14 ALA A O 8
ATOM 4578 N N . GLU A 1 15 ? -8.917 -2.095 -3.581 1.00 0.00 15 GLU A N 8
ATOM 4579 C CA . GLU A 1 15 ? -7.791 -2.135 -4.566 1.00 0.00 15 GLU A CA 8
ATOM 4580 C C . GLU A 1 15 ? -6.788 -1.011 -4.259 1.00 0.00 15 GLU A C 8
ATOM 4581 O O . GLU A 1 15 ? -5.591 -1.233 -4.201 1.00 0.00 15 GLU A O 8
ATOM 4593 N N . MET A 1 16 ? -7.274 0.191 -4.048 1.00 0.00 16 MET A N 8
ATOM 4594 C CA . MET A 1 16 ? -6.361 1.335 -3.727 1.00 0.00 16 MET A CA 8
ATOM 4595 C C . MET A 1 16 ? -5.661 1.089 -2.381 1.00 0.00 16 MET A C 8
ATOM 4596 O O . MET A 1 16 ? -4.486 1.368 -2.226 1.00 0.00 16 MET A O 8
ATOM 4610 N N . LEU A 1 17 ? -6.377 0.558 -1.415 1.00 0.00 17 LEU A N 8
ATOM 4611 C CA . LEU A 1 17 ? -5.759 0.276 -0.081 1.00 0.00 17 LEU A CA 8
ATOM 4612 C C . LEU A 1 17 ? -4.592 -0.703 -0.245 1.00 0.00 17 LEU A C 8
ATOM 4613 O O . LEU A 1 17 ? -3.551 -0.550 0.366 1.00 0.00 17 LEU A O 8
ATOM 4629 N N . LYS A 1 18 ? -4.760 -1.698 -1.079 1.00 0.00 18 LYS A N 8
ATOM 4630 C CA . LYS A 1 18 ? -3.663 -2.690 -1.309 1.00 0.00 18 LYS A CA 8
ATOM 4631 C C . LYS A 1 18 ? -2.450 -1.994 -1.943 1.00 0.00 18 LYS A C 8
ATOM 4632 O O . LYS A 1 18 ? -1.315 -2.292 -1.619 1.00 0.00 18 LYS A O 8
ATOM 4651 N N . SER A 1 19 ? -2.684 -1.060 -2.838 1.00 0.00 19 SER A N 8
ATOM 4652 C CA . SER A 1 19 ? -1.548 -0.330 -3.487 1.00 0.00 19 SER A CA 8
ATOM 4653 C C . SER A 1 19 ? -0.790 0.491 -2.435 1.00 0.00 19 SER A C 8
ATOM 4654 O O . SER A 1 19 ? 0.423 0.577 -2.461 1.00 0.00 19 SER A O 8
ATOM 4662 N N . LYS A 1 20 ? -1.500 1.081 -1.502 1.00 0.00 20 LYS A N 8
ATOM 4663 C CA . LYS A 1 20 ? -0.827 1.883 -0.434 1.00 0.00 20 LYS A CA 8
ATOM 4664 C C . LYS A 1 20 ? 0.033 0.967 0.446 1.00 0.00 20 LYS A C 8
ATOM 4665 O O . LYS A 1 20 ? 1.123 1.326 0.850 1.00 0.00 20 LYS A O 8
ATOM 4684 N N . ILE A 1 21 ? -0.449 -0.220 0.734 1.00 0.00 21 ILE A N 8
ATOM 4685 C CA . ILE A 1 21 ? 0.340 -1.173 1.577 1.00 0.00 21 ILE A CA 8
ATOM 4686 C C . ILE A 1 21 ? 1.580 -1.643 0.805 1.00 0.00 21 ILE A C 8
ATOM 4687 O O . ILE A 1 21 ? 2.635 -1.845 1.377 1.00 0.00 21 ILE A O 8
ATOM 4703 N N . GLN A 1 22 ? 1.459 -1.802 -0.490 1.00 0.00 22 GLN A N 8
ATOM 4704 C CA . GLN A 1 22 ? 2.630 -2.244 -1.311 1.00 0.00 22 GLN A CA 8
ATOM 4705 C C . GLN A 1 22 ? 3.743 -1.191 -1.235 1.00 0.00 22 GLN A C 8
ATOM 4706 O O . GLN A 1 22 ? 4.907 -1.516 -1.087 1.00 0.00 22 GLN A O 8
ATOM 4720 N N . GLY A 1 23 ? 3.388 0.070 -1.316 1.00 0.00 23 GLY A N 8
ATOM 4721 C CA . GLY A 1 23 ? 4.415 1.151 -1.225 1.00 0.00 23 GLY A CA 8
ATOM 4722 C C . GLY A 1 23 ? 5.046 1.118 0.169 1.00 0.00 23 GLY A C 8
ATOM 4723 O O . GLY A 1 23 ? 6.239 1.305 0.323 1.00 0.00 23 GLY A O 8
ATOM 4727 N N . LEU A 1 24 ? 4.254 0.863 1.185 1.00 0.00 24 LEU A N 8
ATOM 4728 C CA . LEU A 1 24 ? 4.803 0.796 2.576 1.00 0.00 24 LEU A CA 8
ATOM 4729 C C . LEU A 1 24 ? 5.811 -0.355 2.684 1.00 0.00 24 LEU A C 8
ATOM 4730 O O . LEU A 1 24 ? 6.829 -0.238 3.339 1.00 0.00 24 LEU A O 8
ATOM 4746 N N . LEU A 1 25 ? 5.538 -1.462 2.031 1.00 0.00 25 LEU A N 8
ATOM 4747 C CA . LEU A 1 25 ? 6.482 -2.622 2.077 1.00 0.00 25 LEU A CA 8
ATOM 4748 C C . LEU A 1 25 ? 7.794 -2.259 1.366 1.00 0.00 25 LEU A C 8
ATOM 4749 O O . LEU A 1 25 ? 8.866 -2.638 1.798 1.00 0.00 25 LEU A O 8
ATOM 4765 N N . GLN A 1 26 ? 7.712 -1.518 0.283 1.00 0.00 26 GLN A N 8
ATOM 4766 C CA . GLN A 1 26 ? 8.950 -1.114 -0.456 1.00 0.00 26 GLN A CA 8
ATOM 4767 C C . GLN A 1 26 ? 9.835 -0.241 0.443 1.00 0.00 26 GLN A C 8
ATOM 4768 O O . GLN A 1 26 ? 11.029 -0.452 0.544 1.00 0.00 26 GLN A O 8
ATOM 4782 N N . GLN A 1 27 ? 9.252 0.728 1.109 1.00 0.00 27 GLN A N 8
ATOM 4783 C CA . GLN A 1 27 ? 10.055 1.608 2.018 1.00 0.00 27 GLN A CA 8
ATOM 4784 C C . GLN A 1 27 ? 10.572 0.798 3.213 1.00 0.00 27 GLN A C 8
ATOM 4785 O O . GLN A 1 27 ? 11.648 1.048 3.725 1.00 0.00 27 GLN A O 8
ATOM 4799 N N . ALA A 1 28 ? 9.812 -0.178 3.649 1.00 0.00 28 ALA A N 8
ATOM 4800 C CA . ALA A 1 28 ? 10.246 -1.025 4.803 1.00 0.00 28 ALA A CA 8
ATOM 4801 C C . ALA A 1 28 ? 11.547 -1.765 4.467 1.00 0.00 28 ALA A C 8
ATOM 4802 O O . ALA A 1 28 ? 12.327 -2.083 5.344 1.00 0.00 28 ALA A O 8
ATOM 4809 N N . SER A 1 29 ? 11.789 -2.033 3.206 1.00 0.00 29 SER A N 8
ATOM 4810 C CA . SER A 1 29 ? 13.048 -2.744 2.813 1.00 0.00 29 SER A CA 8
ATOM 4811 C C . SER A 1 29 ? 14.263 -1.920 3.252 1.00 0.00 29 SER A C 8
ATOM 4812 O O . SER A 1 29 ? 15.143 -2.413 3.930 1.00 0.00 29 SER A O 8
ATOM 4820 N N . LYS A 1 30 ? 14.304 -0.661 2.880 1.00 0.00 30 LYS A N 8
ATOM 4821 C CA . LYS A 1 30 ? 15.451 0.208 3.288 1.00 0.00 30 LYS A CA 8
ATOM 4822 C C . LYS A 1 30 ? 15.376 0.493 4.793 1.00 0.00 30 LYS A C 8
ATOM 4823 O O . LYS A 1 30 ? 16.383 0.539 5.470 1.00 0.00 30 LYS A O 8
ATOM 4842 N N . GLN A 1 31 ? 14.186 0.671 5.322 1.00 0.00 31 GLN A N 8
ATOM 4843 C CA . GLN A 1 31 ? 14.041 0.940 6.788 1.00 0.00 31 GLN A CA 8
ATOM 4844 C C . GLN A 1 31 ? 14.540 -0.267 7.595 1.00 0.00 31 GLN A C 8
ATOM 4845 O O . GLN A 1 31 ? 15.164 -0.115 8.628 1.00 0.00 31 GLN A O 8
ATOM 4859 N N . ALA A 1 32 ? 14.284 -1.463 7.117 1.00 0.00 32 ALA A N 8
ATOM 4860 C CA . ALA A 1 32 ? 14.759 -2.685 7.841 1.00 0.00 32 ALA A CA 8
ATOM 4861 C C . ALA A 1 32 ? 16.293 -2.704 7.887 1.00 0.00 32 ALA A C 8
ATOM 4862 O O . ALA A 1 32 ? 16.887 -3.191 8.830 1.00 0.00 32 ALA A O 8
ATOM 4869 N N . GLN A 1 33 ? 16.935 -2.165 6.877 1.00 0.00 33 GLN A N 8
ATOM 4870 C CA . GLN A 1 33 ? 18.430 -2.135 6.852 1.00 0.00 33 GLN A CA 8
ATOM 4871 C C . GLN A 1 33 ? 18.962 -0.814 7.439 1.00 0.00 33 GLN A C 8
ATOM 4872 O O . GLN A 1 33 ? 20.152 -0.562 7.422 1.00 0.00 33 GLN A O 8
ATOM 4886 N N . ASP A 1 34 ? 18.094 0.028 7.957 1.00 0.00 34 ASP A N 8
ATOM 4887 C CA . ASP A 1 34 ? 18.553 1.323 8.539 1.00 0.00 34 ASP A CA 8
ATOM 4888 C C . ASP A 1 34 ? 17.538 1.819 9.576 1.00 0.00 34 ASP A C 8
ATOM 4889 O O . ASP A 1 34 ? 16.675 2.625 9.283 1.00 0.00 34 ASP A O 8
ATOM 4898 N N . ILE A 1 35 ? 17.640 1.339 10.789 1.00 0.00 35 ILE A N 8
ATOM 4899 C CA . ILE A 1 35 ? 16.684 1.779 11.857 1.00 0.00 35 ILE A CA 8
ATOM 4900 C C . ILE A 1 35 ? 17.250 3.000 12.610 1.00 0.00 35 ILE A C 8
ATOM 4901 O O . ILE A 1 35 ? 16.981 3.200 13.780 1.00 0.00 35 ILE A O 8
ATOM 4917 N N . GLN A 1 36 ? 18.027 3.820 11.941 1.00 0.00 36 GLN A N 8
ATOM 4918 C CA . GLN A 1 36 ? 18.608 5.030 12.602 1.00 0.00 36 GLN A CA 8
ATOM 4919 C C . GLN A 1 36 ? 18.729 6.175 11.583 1.00 0.00 36 GLN A C 8
ATOM 4920 O O . GLN A 1 36 ? 18.835 5.934 10.396 1.00 0.00 36 GLN A O 8
ATOM 4934 N N . PRO A 1 37 ? 18.701 7.389 12.083 1.00 0.00 37 PRO A N 8
ATOM 4935 C CA . PRO A 1 37 ? 18.800 8.579 11.198 1.00 0.00 37 PRO A CA 8
ATOM 4936 C C . PRO A 1 37 ? 20.225 8.744 10.638 1.00 0.00 37 PRO A C 8
ATOM 4937 O O . PRO A 1 37 ? 20.494 8.373 9.511 1.00 0.00 37 PRO A O 8
ATOM 4948 N N . ALA A 1 38 ? 21.137 9.299 11.403 1.00 0.00 38 ALA A N 8
ATOM 4949 C CA . ALA A 1 38 ? 22.535 9.486 10.897 1.00 0.00 38 ALA A CA 8
ATOM 4950 C C . ALA A 1 38 ? 23.522 8.562 11.630 1.00 0.00 38 ALA A C 8
ATOM 4951 O O . ALA A 1 38 ? 24.715 8.806 11.641 1.00 0.00 38 ALA A O 8
ATOM 4958 N N . MET A 1 39 ? 23.041 7.504 12.238 1.00 0.00 39 MET A N 8
ATOM 4959 C CA . MET A 1 39 ? 23.960 6.570 12.964 1.00 0.00 39 MET A CA 8
ATOM 4960 C C . MET A 1 39 ? 24.670 5.629 11.977 1.00 0.00 39 MET A C 8
ATOM 4961 O O . MET A 1 39 ? 25.761 5.158 12.243 1.00 0.00 39 MET A O 8
ATOM 4975 N N . GLN A 1 40 ? 24.065 5.350 10.846 1.00 0.00 40 GLN A N 8
ATOM 4976 C CA . GLN A 1 40 ? 24.713 4.440 9.850 1.00 0.00 40 GLN A CA 8
ATOM 4977 C C . GLN A 1 40 ? 25.418 5.263 8.760 1.00 0.00 40 GLN A C 8
ATOM 4978 O O . GLN A 1 40 ? 24.732 5.820 7.917 1.00 0.00 40 GLN A O 8
ATOM 4993 N N . ALA A 1 1 ? -30.058 3.564 3.488 1.00 0.00 1 ALA A N 9
ATOM 4994 C CA . ALA A 1 1 ? -28.741 3.626 2.785 1.00 0.00 1 ALA A CA 9
ATOM 4995 C C . ALA A 1 1 ? -28.539 2.374 1.923 1.00 0.00 1 ALA A C 9
ATOM 4996 O O . ALA A 1 1 ? -29.024 1.305 2.243 1.00 0.00 1 ALA A O 9
ATOM 5002 N N . SER A 1 2 ? -27.822 2.498 0.832 1.00 0.00 2 SER A N 9
ATOM 5003 C CA . SER A 1 2 ? -27.585 1.312 -0.051 1.00 0.00 2 SER A CA 9
ATOM 5004 C C . SER A 1 2 ? -26.467 0.436 0.526 1.00 0.00 2 SER A C 9
ATOM 5005 O O . SER A 1 2 ? -25.501 0.931 1.076 1.00 0.00 2 SER A O 9
ATOM 5013 N N . ARG A 1 3 ? -26.596 -0.862 0.407 1.00 0.00 3 ARG A N 9
ATOM 5014 C CA . ARG A 1 3 ? -25.545 -1.780 0.950 1.00 0.00 3 ARG A CA 9
ATOM 5015 C C . ARG A 1 3 ? -24.724 -2.391 -0.196 1.00 0.00 3 ARG A C 9
ATOM 5016 O O . ARG A 1 3 ? -23.507 -2.385 -0.166 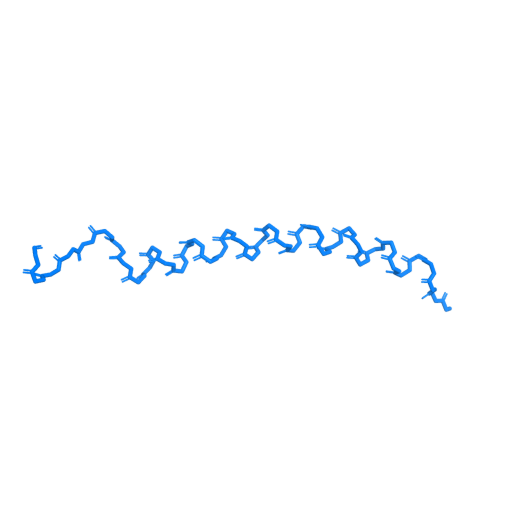1.00 0.00 3 ARG A O 9
ATOM 5037 N N . ALA A 1 4 ? -25.384 -2.920 -1.201 1.00 0.00 4 ALA A N 9
ATOM 5038 C CA . ALA A 1 4 ? -24.651 -3.539 -2.355 1.00 0.00 4 ALA A CA 9
ATOM 5039 C C . ALA A 1 4 ? -23.702 -2.521 -3.001 1.00 0.00 4 ALA A C 9
ATOM 5040 O O . ALA A 1 4 ? -22.544 -2.809 -3.236 1.00 0.00 4 ALA A O 9
ATOM 5047 N N . ALA A 1 5 ? -24.186 -1.334 -3.283 1.00 0.00 5 ALA A N 9
ATOM 5048 C CA . ALA A 1 5 ? -23.315 -0.289 -3.910 1.00 0.00 5 ALA A CA 9
ATOM 5049 C C . ALA A 1 5 ? -22.094 -0.010 -3.024 1.00 0.00 5 ALA A C 9
ATOM 5050 O O . ALA A 1 5 ? -20.980 0.068 -3.505 1.00 0.00 5 ALA A O 9
ATOM 5057 N N . LEU A 1 6 ? -22.300 0.133 -1.734 1.00 0.00 6 LEU A N 9
ATOM 5058 C CA . LEU A 1 6 ? -21.155 0.403 -0.804 1.00 0.00 6 LEU A CA 9
ATOM 5059 C C . LEU A 1 6 ? -20.079 -0.682 -0.953 1.00 0.00 6 LEU A C 9
ATOM 5060 O O . LEU A 1 6 ? -18.897 -0.394 -0.955 1.00 0.00 6 LEU A O 9
ATOM 5076 N N . ILE A 1 7 ? -20.481 -1.924 -1.086 1.00 0.00 7 ILE A N 9
ATOM 5077 C CA . ILE A 1 7 ? -19.484 -3.031 -1.243 1.00 0.00 7 ILE A CA 9
ATOM 5078 C C . ILE A 1 7 ? -18.728 -2.868 -2.571 1.00 0.00 7 ILE A C 9
ATOM 5079 O O . ILE A 1 7 ? -17.521 -3.019 -2.626 1.00 0.00 7 ILE A O 9
ATOM 5095 N N . GLU A 1 8 ? -19.431 -2.556 -3.635 1.00 0.00 8 GLU A N 9
ATOM 5096 C CA . GLU A 1 8 ? -18.761 -2.374 -4.964 1.00 0.00 8 GLU A CA 9
ATOM 5097 C C . GLU A 1 8 ? -17.772 -1.199 -4.899 1.00 0.00 8 GLU A C 9
ATOM 5098 O O . GLU A 1 8 ? -16.674 -1.273 -5.418 1.00 0.00 8 GLU A O 9
ATOM 5110 N N . GLU A 1 9 ? -18.156 -0.120 -4.258 1.00 0.00 9 GLU A N 9
ATOM 5111 C CA . GLU A 1 9 ? -17.242 1.060 -4.148 1.00 0.00 9 GLU A CA 9
ATOM 5112 C C . GLU A 1 9 ? -15.989 0.685 -3.343 1.00 0.00 9 GLU A C 9
ATOM 5113 O O . GLU A 1 9 ? -14.888 1.082 -3.677 1.00 0.00 9 GLU A O 9
ATOM 5125 N N . GLY A 1 10 ? -16.150 -0.090 -2.293 1.00 0.00 10 GLY A N 9
ATOM 5126 C CA . GLY A 1 10 ? -14.974 -0.507 -1.471 1.00 0.00 10 GLY A CA 9
ATOM 5127 C C . GLY A 1 10 ? -14.014 -1.330 -2.333 1.00 0.00 10 GLY A C 9
ATOM 5128 O O . GLY A 1 10 ? -12.815 -1.157 -2.268 1.00 0.00 10 GLY A O 9
ATOM 5132 N N . GLN A 1 11 ? -14.538 -2.214 -3.150 1.00 0.00 11 GLN A N 9
ATOM 5133 C CA . GLN A 1 11 ? -13.656 -3.039 -4.036 1.00 0.00 11 GLN A CA 9
ATOM 5134 C C . GLN A 1 11 ? -12.826 -2.122 -4.941 1.00 0.00 11 GLN A C 9
ATOM 5135 O O . GLN A 1 11 ? -11.652 -2.354 -5.169 1.00 0.00 11 GLN A O 9
ATOM 5149 N N . ARG A 1 12 ? -13.429 -1.070 -5.446 1.00 0.00 12 ARG A N 9
ATOM 5150 C CA . ARG A 1 12 ? -12.683 -0.118 -6.324 1.00 0.00 12 ARG A CA 9
ATOM 5151 C C . ARG A 1 12 ? -11.585 0.583 -5.512 1.00 0.00 12 ARG A C 9
ATOM 5152 O O . ARG A 1 12 ? -10.449 0.673 -5.939 1.00 0.00 12 ARG A O 9
ATOM 5173 N N . ILE A 1 13 ? -11.913 1.064 -4.337 1.00 0.00 13 ILE A N 9
ATOM 5174 C CA . ILE A 1 13 ? -10.884 1.743 -3.487 1.00 0.00 13 ILE A CA 9
ATOM 5175 C C . ILE A 1 13 ? -9.863 0.709 -2.987 1.00 0.00 13 ILE A C 9
ATOM 5176 O O . ILE A 1 13 ? -8.682 0.985 -2.903 1.00 0.00 13 ILE A O 9
ATOM 5192 N N . ALA A 1 14 ? -10.316 -0.482 -2.663 1.00 0.00 14 ALA A N 9
ATOM 5193 C CA . ALA A 1 14 ? -9.381 -1.546 -2.177 1.00 0.00 14 ALA A CA 9
ATOM 5194 C C . ALA A 1 14 ? -8.271 -1.796 -3.208 1.00 0.00 14 ALA A C 9
ATOM 5195 O O . ALA A 1 14 ? -7.124 -1.980 -2.852 1.00 0.00 14 ALA A O 9
ATOM 5202 N N . GLU A 1 15 ? -8.600 -1.793 -4.481 1.00 0.00 15 GLU A N 9
ATOM 5203 C CA . GLU A 1 15 ? -7.552 -2.018 -5.527 1.00 0.00 15 GLU A CA 9
ATOM 5204 C C . GLU A 1 15 ? -6.632 -0.795 -5.608 1.00 0.00 15 GLU A C 9
ATOM 5205 O O . GLU A 1 15 ? -5.420 -0.920 -5.613 1.00 0.00 15 GLU A O 9
ATOM 5217 N N . MET A 1 16 ? -7.198 0.390 -5.651 1.00 0.00 16 MET A N 9
ATOM 5218 C CA . MET A 1 16 ? -6.358 1.627 -5.709 1.00 0.00 16 MET A CA 9
ATOM 5219 C C . MET A 1 16 ? -5.453 1.697 -4.471 1.00 0.00 16 MET A C 9
ATOM 5220 O O . MET A 1 16 ? -4.305 2.092 -4.551 1.00 0.00 16 MET A O 9
ATOM 5234 N N . LEU A 1 17 ? -5.966 1.303 -3.327 1.00 0.00 17 LEU A N 9
ATOM 5235 C CA . LEU A 1 17 ? -5.140 1.330 -2.079 1.00 0.00 17 LEU A CA 9
ATOM 5236 C C . LEU A 1 17 ? -4.047 0.257 -2.142 1.00 0.00 17 LEU A C 9
ATOM 5237 O O . LEU A 1 17 ? -2.981 0.418 -1.581 1.00 0.00 17 LEU A O 9
ATOM 5253 N N . LYS A 1 18 ? -4.307 -0.833 -2.826 1.00 0.00 18 LYS A N 9
ATOM 5254 C CA . LYS A 1 18 ? -3.287 -1.927 -2.938 1.00 0.00 18 LYS A CA 9
ATOM 5255 C C . LYS A 1 18 ? -1.990 -1.379 -3.547 1.00 0.00 18 LYS A C 9
ATOM 5256 O O . LYS A 1 18 ? -0.905 -1.670 -3.078 1.00 0.00 18 LYS A O 9
ATOM 5275 N N . SER A 1 19 ? -2.096 -0.576 -4.581 1.00 0.00 19 SER A N 9
ATOM 5276 C CA . SER A 1 19 ? -0.872 0.008 -5.214 1.00 0.00 19 SER A CA 9
ATOM 5277 C C . SER A 1 19 ? -0.147 0.912 -4.207 1.00 0.00 19 SER A C 9
ATOM 5278 O O . SER A 1 19 ? 1.066 0.899 -4.108 1.00 0.00 19 SER A O 9
ATOM 5286 N N . LYS A 1 20 ? -0.892 1.687 -3.451 1.00 0.00 20 LYS A N 9
ATOM 5287 C CA . LYS A 1 20 ? -0.269 2.589 -2.435 1.00 0.00 20 LYS A CA 9
ATOM 5288 C C . LYS A 1 20 ? 0.399 1.761 -1.329 1.00 0.00 20 LYS A C 9
ATOM 5289 O O . LYS A 1 20 ? 1.504 2.051 -0.912 1.00 0.00 20 LYS A O 9
ATOM 5308 N N . ILE A 1 21 ? -0.264 0.730 -0.857 1.00 0.00 21 ILE A N 9
ATOM 5309 C CA . ILE A 1 21 ? 0.335 -0.124 0.219 1.00 0.00 21 ILE A CA 9
ATOM 5310 C C . ILE A 1 21 ? 1.565 -0.866 -0.320 1.00 0.00 21 ILE A C 9
ATOM 5311 O O . ILE A 1 21 ? 2.510 -1.118 0.403 1.00 0.00 21 ILE A O 9
ATOM 5327 N N . GLN A 1 22 ? 1.560 -1.207 -1.585 1.00 0.00 22 GLN A N 9
ATOM 5328 C CA . GLN A 1 22 ? 2.732 -1.924 -2.182 1.00 0.00 22 GLN A CA 9
ATOM 5329 C C . GLN A 1 22 ? 3.998 -1.067 -2.036 1.00 0.00 22 GLN A C 9
ATOM 5330 O O . GLN A 1 22 ? 5.035 -1.546 -1.615 1.00 0.00 22 GLN A O 9
ATOM 5344 N N . GLY A 1 23 ? 3.911 0.202 -2.362 1.00 0.00 23 GLY A N 9
ATOM 5345 C CA . GLY A 1 23 ? 5.098 1.100 -2.224 1.00 0.00 23 GLY A CA 9
ATOM 5346 C C . GLY A 1 23 ? 5.447 1.250 -0.738 1.00 0.00 23 GLY A C 9
ATOM 5347 O O . GLY A 1 23 ? 6.604 1.309 -0.367 1.00 0.00 23 GLY A O 9
ATOM 5351 N N . LEU A 1 24 ? 4.449 1.295 0.116 1.00 0.00 24 LEU A N 9
ATOM 5352 C CA . LEU A 1 24 ? 4.713 1.423 1.584 1.00 0.00 24 LEU A CA 9
ATOM 5353 C C . LEU A 1 24 ? 5.435 0.168 2.095 1.00 0.00 24 LEU A C 9
ATOM 5354 O O . LEU A 1 24 ? 6.365 0.255 2.876 1.00 0.00 24 LEU A O 9
ATOM 5370 N N . LEU A 1 25 ? 5.024 -0.996 1.647 1.00 0.00 25 LEU A N 9
ATOM 5371 C CA . LEU A 1 25 ? 5.699 -2.257 2.090 1.00 0.00 25 LEU A CA 9
ATOM 5372 C C . LEU A 1 25 ? 7.171 -2.243 1.651 1.00 0.00 25 LEU A C 9
ATOM 5373 O O . LEU A 1 25 ? 8.046 -2.692 2.367 1.00 0.00 25 LEU A O 9
ATOM 5389 N N . GLN A 1 26 ? 7.445 -1.714 0.481 1.00 0.00 26 GLN A N 9
ATOM 5390 C CA . GLN A 1 26 ? 8.857 -1.647 -0.008 1.00 0.00 26 GLN A CA 9
ATOM 5391 C C . GLN A 1 26 ? 9.675 -0.705 0.882 1.00 0.00 26 GLN A C 9
ATOM 5392 O O . GLN A 1 26 ? 10.836 -0.944 1.149 1.00 0.00 26 GLN A O 9
ATOM 5406 N N . GLN A 1 27 ? 9.072 0.359 1.356 1.00 0.00 27 GLN A N 9
ATOM 5407 C CA . GLN A 1 27 ? 9.809 1.311 2.246 1.00 0.00 27 GLN A CA 9
ATOM 5408 C C . GLN A 1 27 ? 9.910 0.729 3.662 1.00 0.00 27 GLN A C 9
ATOM 5409 O O . GLN A 1 27 ? 10.867 0.968 4.376 1.00 0.00 27 GLN A O 9
ATOM 5423 N N . ALA A 1 28 ? 8.926 -0.038 4.063 1.00 0.00 28 ALA A N 9
ATOM 5424 C CA . ALA A 1 28 ? 8.944 -0.653 5.426 1.00 0.00 28 ALA A CA 9
ATOM 5425 C C . ALA A 1 28 ? 10.083 -1.675 5.540 1.00 0.00 28 ALA A C 9
ATOM 5426 O O . ALA A 1 28 ? 10.623 -1.895 6.608 1.00 0.00 28 ALA A O 9
ATOM 5433 N N . SER A 1 29 ? 10.454 -2.293 4.446 1.00 0.00 29 SER A N 9
ATOM 5434 C CA . SER A 1 29 ? 11.563 -3.299 4.482 1.00 0.00 29 SER A CA 9
ATOM 5435 C C . SER A 1 29 ? 12.888 -2.621 4.864 1.00 0.00 29 SER A C 9
ATOM 5436 O O . SER A 1 29 ? 13.722 -3.208 5.528 1.00 0.00 29 SER A O 9
ATOM 5444 N N . LYS A 1 30 ? 13.083 -1.389 4.455 1.00 0.00 30 LYS A N 9
ATOM 5445 C CA . LYS A 1 30 ? 14.349 -0.668 4.799 1.00 0.00 30 LYS A CA 9
ATOM 5446 C C . LYS A 1 30 ? 14.426 -0.433 6.314 1.00 0.00 30 LYS A C 9
ATOM 5447 O O . LYS A 1 30 ? 15.457 -0.636 6.929 1.00 0.00 30 LYS A O 9
ATOM 5466 N N . GLN A 1 31 ? 13.338 -0.014 6.915 1.00 0.00 31 GLN A N 9
ATOM 5467 C CA . GLN A 1 31 ? 13.339 0.228 8.393 1.00 0.00 31 GLN A CA 9
ATOM 5468 C C . GLN A 1 31 ? 13.436 -1.101 9.155 1.00 0.00 31 GLN A C 9
ATOM 5469 O O . GLN A 1 31 ? 13.974 -1.158 10.242 1.00 0.00 31 GLN A O 9
ATOM 5483 N N . ALA A 1 32 ? 12.922 -2.171 8.592 1.00 0.00 32 ALA A N 9
ATOM 5484 C CA . ALA A 1 32 ? 12.989 -3.498 9.284 1.00 0.00 32 ALA A CA 9
ATOM 5485 C C . ALA A 1 32 ? 14.430 -4.036 9.292 1.00 0.00 32 ALA A C 9
ATOM 5486 O O . ALA A 1 32 ? 14.827 -4.744 10.198 1.00 0.00 32 ALA A O 9
ATOM 5493 N N . GLN A 1 33 ? 15.211 -3.706 8.290 1.00 0.00 33 GLN A N 9
ATOM 5494 C CA . GLN A 1 33 ? 16.624 -4.199 8.241 1.00 0.00 33 GLN A CA 9
ATOM 5495 C C . GLN A 1 33 ? 17.537 -3.350 9.145 1.00 0.00 33 GLN A C 9
ATOM 5496 O O . GLN A 1 33 ? 18.603 -3.788 9.532 1.00 0.00 33 GLN A O 9
ATOM 5510 N N . ASP A 1 34 ? 17.126 -2.143 9.478 1.00 0.00 34 ASP A N 9
ATOM 5511 C CA . ASP A 1 34 ? 17.963 -1.255 10.354 1.00 0.00 34 ASP A CA 9
ATOM 5512 C C . ASP A 1 34 ? 19.348 -1.022 9.728 1.00 0.00 34 ASP A C 9
ATOM 5513 O O . ASP A 1 34 ? 20.371 -1.281 10.336 1.00 0.00 34 AS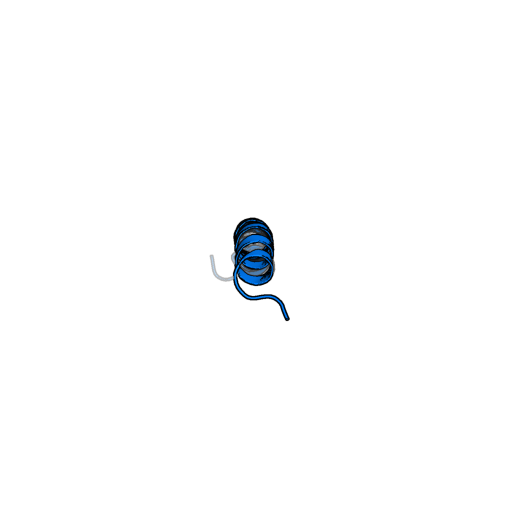P A O 9
ATOM 5522 N N . ILE A 1 35 ? 19.381 -0.528 8.514 1.00 0.00 35 ILE A N 9
ATOM 5523 C CA . ILE A 1 35 ? 20.690 -0.265 7.836 1.00 0.00 35 ILE A CA 9
ATOM 5524 C C . ILE A 1 35 ? 20.819 1.232 7.499 1.00 0.00 35 ILE A C 9
ATOM 5525 O O . ILE A 1 35 ? 21.510 1.612 6.571 1.00 0.00 35 ILE A O 9
ATOM 5541 N N . GLN A 1 36 ? 20.164 2.086 8.252 1.00 0.00 36 GLN A N 9
ATOM 5542 C CA . GLN A 1 36 ? 20.248 3.556 7.982 1.00 0.00 36 GLN A CA 9
ATOM 5543 C C . GLN A 1 36 ? 20.516 4.315 9.292 1.00 0.00 36 GLN A C 9
ATOM 5544 O O . GLN A 1 36 ? 19.595 4.786 9.935 1.00 0.00 36 GLN A O 9
ATOM 5558 N N . PRO A 1 37 ? 21.777 4.402 9.649 1.00 0.00 37 PRO A N 9
ATOM 5559 C CA . PRO A 1 37 ? 22.172 5.105 10.898 1.00 0.00 37 PRO A CA 9
ATOM 5560 C C . PRO A 1 37 ? 22.091 6.630 10.716 1.00 0.00 37 PRO A C 9
ATOM 5561 O O . PRO A 1 37 ? 23.098 7.309 10.613 1.00 0.00 37 PRO A O 9
ATOM 5572 N N . ALA A 1 38 ? 20.898 7.171 10.679 1.00 0.00 38 ALA A N 9
ATOM 5573 C CA . ALA A 1 38 ? 20.741 8.650 10.506 1.00 0.00 38 ALA A CA 9
ATOM 5574 C C . ALA A 1 38 ? 20.205 9.302 11.792 1.00 0.00 38 ALA A C 9
ATOM 5575 O O . ALA A 1 38 ? 20.238 10.510 11.937 1.00 0.00 38 ALA A O 9
ATOM 5582 N N . MET A 1 39 ? 19.711 8.519 12.726 1.00 0.00 39 MET A N 9
ATOM 5583 C CA . MET A 1 39 ? 19.174 9.103 13.997 1.00 0.00 39 MET A CA 9
ATOM 5584 C C . MET A 1 39 ? 20.195 8.966 15.141 1.00 0.00 39 MET A C 9
ATOM 5585 O O . MET A 1 39 ? 19.839 9.027 16.304 1.00 0.00 39 MET A O 9
ATOM 5599 N N . GLN A 1 40 ? 21.457 8.781 14.826 1.00 0.00 40 GLN A N 9
ATOM 5600 C CA . GLN A 1 40 ? 22.492 8.641 15.900 1.00 0.00 40 GLN A CA 9
ATOM 5601 C C . GLN A 1 40 ? 22.819 10.007 16.523 1.00 0.00 40 GLN A C 9
ATOM 5602 O O . GLN A 1 40 ? 23.089 10.041 17.713 1.00 0.00 40 GLN A O 9
ATOM 5617 N N . ALA A 1 1 ? -30.025 8.021 0.922 1.00 0.00 1 ALA A N 10
ATOM 5618 C CA . ALA A 1 1 ? -28.855 7.092 0.872 1.00 0.00 1 ALA A CA 10
ATOM 5619 C C . ALA A 1 1 ? -28.635 6.585 -0.560 1.00 0.00 1 ALA A C 10
ATOM 5620 O O . ALA A 1 1 ? -29.563 6.496 -1.344 1.00 0.00 1 ALA A O 10
ATOM 5626 N N . SER A 1 2 ? -27.415 6.251 -0.903 1.00 0.00 2 SER A N 10
ATOM 5627 C CA . SER A 1 2 ? -27.127 5.745 -2.281 1.00 0.00 2 SER A CA 10
ATOM 5628 C C . SER A 1 2 ? -26.650 4.290 -2.219 1.00 0.00 2 SER A C 10
ATOM 5629 O O . SER A 1 2 ? -25.784 3.944 -1.436 1.00 0.00 2 SER A O 10
ATOM 5637 N N . ARG A 1 3 ? -27.212 3.436 -3.040 1.00 0.00 3 ARG A N 10
ATOM 5638 C CA . ARG A 1 3 ? -26.799 1.997 -3.032 1.00 0.00 3 ARG A CA 10
ATOM 5639 C C . ARG A 1 3 ? -25.516 1.773 -3.853 1.00 0.00 3 ARG A C 10
ATOM 5640 O O . ARG A 1 3 ? -25.039 0.659 -3.962 1.00 0.00 3 ARG A O 10
ATOM 5661 N N . ALA A 1 4 ? -24.952 2.812 -4.429 1.00 0.00 4 ALA A N 10
ATOM 5662 C CA . ALA A 1 4 ? -23.699 2.642 -5.234 1.00 0.00 4 ALA A CA 10
ATOM 5663 C C . ALA A 1 4 ? -22.504 2.315 -4.324 1.00 0.00 4 ALA A C 10
ATOM 5664 O O . ALA A 1 4 ? -21.540 1.708 -4.754 1.00 0.00 4 ALA A O 10
ATOM 5671 N N . ALA A 1 5 ? -22.558 2.715 -3.072 1.00 0.00 5 ALA A N 10
ATOM 5672 C CA . ALA A 1 5 ? -21.425 2.434 -2.130 1.00 0.00 5 ALA A CA 10
ATOM 5673 C C . ALA A 1 5 ? -21.142 0.925 -2.035 1.00 0.00 5 ALA A C 10
ATOM 5674 O O . ALA A 1 5 ? -20.028 0.522 -1.762 1.00 0.00 5 ALA A O 10
ATOM 5681 N N . LEU A 1 6 ? -22.137 0.090 -2.257 1.00 0.00 6 LEU A N 10
ATOM 5682 C CA . LEU A 1 6 ? -21.916 -1.394 -2.179 1.00 0.00 6 LEU A CA 10
ATOM 5683 C C . LEU A 1 6 ? -20.730 -1.804 -3.064 1.00 0.00 6 LEU A C 10
ATOM 5684 O O . LEU A 1 6 ? -19.836 -2.508 -2.631 1.00 0.00 6 LEU A O 10
ATOM 5700 N N . ILE A 1 7 ? -20.710 -1.351 -4.294 1.00 0.00 7 ILE A N 10
ATOM 5701 C CA . ILE A 1 7 ? -19.573 -1.695 -5.207 1.00 0.00 7 ILE A CA 10
ATOM 5702 C C . ILE A 1 7 ? -18.307 -0.961 -4.744 1.00 0.00 7 ILE A C 10
ATOM 5703 O O . ILE A 1 7 ? -17.212 -1.477 -4.846 1.00 0.00 7 ILE A O 10
ATOM 5719 N N . GLU A 1 8 ? -18.459 0.235 -4.225 1.00 0.00 8 GLU A N 10
ATOM 5720 C CA . GLU A 1 8 ? -17.275 1.009 -3.737 1.00 0.00 8 GLU A CA 10
ATOM 5721 C C . GLU A 1 8 ? -16.588 0.265 -2.580 1.00 0.00 8 GLU A C 10
ATOM 5722 O O . GLU A 1 8 ? -15.384 0.331 -2.419 1.00 0.00 8 GLU A O 10
ATOM 5734 N N . GLU A 1 9 ? -17.349 -0.445 -1.778 1.00 0.00 9 GLU A N 10
ATOM 5735 C CA . GLU A 1 9 ? -16.756 -1.200 -0.628 1.00 0.00 9 GLU A CA 10
ATOM 5736 C C . GLU A 1 9 ? -15.869 -2.357 -1.120 1.00 0.00 9 GLU A C 10
ATOM 5737 O O . GLU A 1 9 ? -15.039 -2.858 -0.386 1.00 0.00 9 GLU A O 10
ATOM 5749 N N . GLY A 1 10 ? -16.039 -2.794 -2.346 1.00 0.00 10 GLY A N 10
ATOM 5750 C CA . GLY A 1 10 ? -15.204 -3.924 -2.858 1.00 0.00 10 GLY A CA 10
ATOM 5751 C C . GLY A 1 10 ? -14.354 -3.463 -4.044 1.00 0.00 10 GLY A C 10
ATOM 5752 O O . GLY A 1 10 ? -13.148 -3.602 -4.033 1.00 0.00 10 GLY A O 10
ATOM 5756 N N . GLN A 1 11 ? -14.970 -2.929 -5.069 1.00 0.00 11 GLN A N 10
ATOM 5757 C CA . GLN A 1 11 ? -14.189 -2.475 -6.264 1.00 0.00 11 GLN A CA 10
ATOM 5758 C C . GLN A 1 11 ? -13.268 -1.302 -5.906 1.00 0.00 11 GLN A C 10
ATOM 5759 O O . GLN A 1 11 ? -12.076 -1.358 -6.133 1.00 0.00 11 GLN A O 10
ATOM 5773 N N . ARG A 1 12 ? -13.803 -0.240 -5.351 1.00 0.00 12 ARG A N 10
ATOM 5774 C CA . ARG A 1 12 ? -12.934 0.929 -4.993 1.00 0.00 12 ARG A CA 10
ATOM 5775 C C . ARG A 1 12 ? -11.929 0.550 -3.895 1.00 0.00 12 ARG A C 10
ATOM 5776 O O . ARG A 1 12 ? -10.846 1.100 -3.832 1.00 0.00 12 ARG A O 10
ATOM 5797 N N . ILE A 1 13 ? -12.268 -0.385 -3.037 1.00 0.00 13 ILE A N 10
ATOM 5798 C CA . ILE A 1 13 ? -11.314 -0.789 -1.958 1.00 0.00 13 ILE A CA 10
ATOM 5799 C C . ILE A 1 13 ? -10.289 -1.790 -2.509 1.00 0.00 13 ILE A C 10
ATOM 5800 O O . ILE A 1 13 ? -9.118 -1.710 -2.194 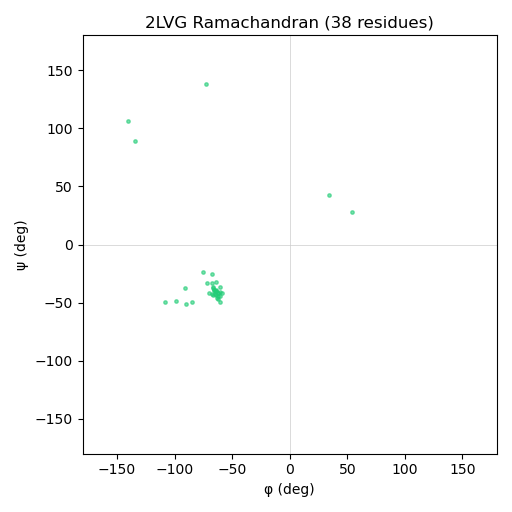1.00 0.00 13 ILE A O 10
ATOM 5816 N N . ALA A 1 14 ? -10.717 -2.727 -3.328 1.00 0.00 14 ALA A N 10
ATOM 5817 C CA . ALA A 1 14 ? -9.757 -3.727 -3.902 1.00 0.00 14 ALA A CA 10
ATOM 5818 C C . ALA A 1 14 ? -8.564 -3.006 -4.538 1.00 0.00 14 ALA A C 10
ATOM 5819 O O . ALA A 1 14 ? -7.421 -3.306 -4.247 1.00 0.00 14 ALA A O 10
ATOM 5826 N N . GLU A 1 15 ? -8.825 -2.048 -5.395 1.00 0.00 15 GLU A N 10
ATOM 5827 C CA . GLU A 1 15 ? -7.712 -1.290 -6.046 1.00 0.00 15 GLU A CA 10
ATOM 5828 C C . GLU A 1 15 ? -6.914 -0.529 -4.979 1.00 0.00 15 GLU A C 10
ATOM 5829 O O . GLU A 1 15 ? -5.696 -0.551 -4.972 1.00 0.00 15 GLU A O 10
ATOM 5841 N N . MET A 1 16 ? -7.595 0.123 -4.066 1.00 0.00 16 MET A N 10
ATOM 5842 C CA . MET A 1 16 ? -6.882 0.867 -2.980 1.00 0.00 16 MET A CA 10
ATOM 5843 C C . MET A 1 16 ? -6.018 -0.106 -2.166 1.00 0.00 16 MET A C 10
ATOM 5844 O O . MET A 1 16 ? -4.921 0.221 -1.754 1.00 0.00 16 MET A O 10
ATOM 5858 N N . LEU A 1 17 ? -6.508 -1.306 -1.946 1.00 0.00 17 LEU A N 10
ATOM 5859 C CA . LEU A 1 17 ? -5.723 -2.318 -1.173 1.00 0.00 17 LEU A CA 10
ATOM 5860 C C . LEU A 1 17 ? -4.408 -2.622 -1.894 1.00 0.00 17 LEU A C 10
ATOM 5861 O O . LEU A 1 17 ? -3.359 -2.691 -1.285 1.00 0.00 17 LEU A O 10
ATOM 5877 N N . LYS A 1 18 ? -4.4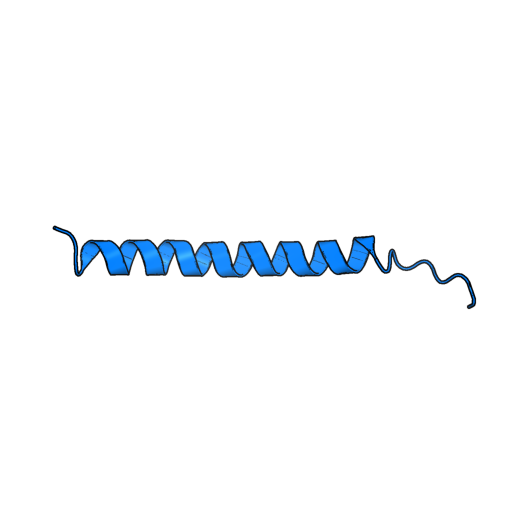64 -2.790 -3.191 1.00 0.00 18 LYS A N 10
ATOM 5878 C CA . LYS A 1 18 ? -3.222 -3.077 -3.975 1.00 0.00 18 LYS A CA 10
ATOM 5879 C C . LYS A 1 18 ? -2.229 -1.919 -3.811 1.00 0.00 18 LYS A C 10
ATOM 5880 O O . LYS A 1 18 ? -1.056 -2.130 -3.576 1.00 0.00 18 LYS A O 10
ATOM 5899 N N . SER A 1 19 ? -2.701 -0.698 -3.916 1.00 0.00 19 SER A N 10
ATOM 5900 C CA . SER A 1 19 ? -1.793 0.482 -3.747 1.00 0.00 19 SER A CA 10
ATOM 5901 C C . SER A 1 19 ? -1.220 0.495 -2.324 1.00 0.00 19 SER A C 10
ATOM 5902 O O . SER A 1 19 ? -0.074 0.846 -2.110 1.00 0.00 19 SER A O 10
ATOM 5910 N N . LYS A 1 20 ? -2.010 0.102 -1.351 1.00 0.00 20 LYS A N 10
ATOM 5911 C CA . LYS A 1 20 ? -1.516 0.075 0.060 1.00 0.00 20 LYS A CA 10
ATOM 5912 C C . LYS A 1 20 ? -0.397 -0.966 0.207 1.00 0.00 20 LYS A C 10
ATOM 5913 O O . LYS A 1 20 ? 0.570 -0.747 0.914 1.00 0.00 20 LYS A O 10
ATOM 5932 N N . ILE A 1 21 ? -0.515 -2.089 -0.465 1.00 0.00 21 ILE A N 10
ATOM 5933 C CA . ILE A 1 21 ? 0.553 -3.137 -0.372 1.00 0.00 21 ILE A CA 10
ATOM 5934 C C . ILE A 1 21 ? 1.851 -2.608 -0.991 1.00 0.00 21 ILE A C 10
ATOM 5935 O O . ILE A 1 21 ? 2.935 -2.864 -0.498 1.00 0.00 21 ILE A O 10
ATOM 5951 N N . GLN A 1 22 ? 1.743 -1.858 -2.059 1.00 0.00 22 GLN A N 10
ATOM 5952 C CA . GLN A 1 22 ? 2.962 -1.288 -2.713 1.00 0.00 22 GLN A CA 10
ATOM 5953 C C . GLN A 1 22 ? 3.645 -0.303 -1.756 1.00 0.00 22 GLN A C 10
ATOM 5954 O O . GLN A 1 22 ? 4.852 -0.311 -1.602 1.00 0.00 22 GLN A O 10
ATOM 5968 N N . GLY A 1 23 ? 2.872 0.533 -1.100 1.00 0.00 23 GLY A N 10
ATOM 5969 C CA . GLY A 1 23 ? 3.460 1.510 -0.135 1.00 0.00 23 GLY A CA 10
ATOM 5970 C C . GLY A 1 23 ? 4.117 0.744 1.017 1.00 0.00 23 GLY A C 10
ATOM 5971 O O . GLY A 1 23 ? 5.179 1.108 1.487 1.00 0.00 23 GLY A O 10
ATOM 5975 N N . LEU A 1 24 ? 3.495 -0.324 1.466 1.00 0.00 24 LEU A N 10
ATOM 5976 C CA . LEU A 1 24 ? 4.082 -1.135 2.578 1.00 0.00 24 LEU A CA 10
ATOM 5977 C C . LEU A 1 24 ? 5.468 -1.653 2.173 1.00 0.00 24 LEU A C 10
ATOM 5978 O O . LEU A 1 24 ? 6.394 -1.647 2.961 1.00 0.00 24 LEU A O 10
ATOM 5994 N N . LEU A 1 25 ? 5.617 -2.083 0.941 1.00 0.00 25 LEU A N 10
ATOM 5995 C CA . LEU A 1 25 ? 6.948 -2.582 0.470 1.00 0.00 25 LEU A CA 10
ATOM 5996 C C . LEU A 1 25 ? 7.980 -1.450 0.566 1.00 0.00 25 LEU A C 10
ATOM 5997 O O . LEU A 1 25 ? 9.091 -1.646 1.022 1.00 0.00 25 LEU A O 10
ATOM 6013 N N . GLN A 1 26 ? 7.605 -0.262 0.156 1.00 0.00 26 GLN A N 10
ATOM 6014 C CA . GLN A 1 26 ? 8.546 0.897 0.238 1.00 0.00 26 GLN A CA 10
ATOM 6015 C C . GLN A 1 26 ? 8.781 1.270 1.710 1.00 0.00 26 GLN A C 10
ATOM 6016 O O . GLN A 1 26 ? 9.883 1.594 2.109 1.00 0.00 26 GLN A O 10
ATOM 6030 N N . GLN A 1 27 ? 7.745 1.212 2.518 1.00 0.00 27 GLN A N 10
ATOM 6031 C CA . GLN A 1 27 ? 7.884 1.549 3.972 1.00 0.00 27 GLN A CA 10
ATOM 6032 C C . GLN A 1 27 ? 8.845 0.571 4.661 1.00 0.00 27 GLN A C 10
ATOM 6033 O O . GLN A 1 27 ? 9.567 0.935 5.572 1.00 0.00 27 GLN A O 10
ATOM 6047 N N . ALA A 1 28 ? 8.859 -0.664 4.226 1.00 0.00 28 ALA A N 10
ATOM 6048 C CA . ALA A 1 28 ? 9.772 -1.679 4.840 1.00 0.00 28 ALA A CA 10
ATOM 6049 C C . ALA A 1 28 ? 11.235 -1.373 4.492 1.00 0.00 28 ALA A C 10
ATOM 6050 O O . ALA A 1 28 ? 12.138 -1.715 5.232 1.00 0.00 28 ALA A O 10
ATOM 6057 N N . SER A 1 29 ? 11.471 -0.728 3.375 1.00 0.00 29 SER A N 10
ATOM 6058 C CA . SER A 1 29 ? 12.874 -0.388 2.971 1.00 0.00 29 SER A CA 10
ATOM 6059 C C . SER A 1 29 ? 13.532 0.493 4.041 1.00 0.00 29 SER A C 10
ATOM 6060 O O . SER A 1 29 ? 14.673 0.286 4.408 1.00 0.00 29 SER A O 10
ATOM 6068 N N . LYS A 1 30 ? 12.811 1.466 4.551 1.00 0.00 30 LYS A N 10
ATOM 6069 C CA . LYS A 1 30 ? 13.383 2.357 5.610 1.00 0.00 30 LYS A CA 10
ATOM 6070 C C . LYS A 1 30 ? 13.786 1.525 6.832 1.00 0.00 30 LYS A C 10
ATOM 6071 O O . LYS A 1 30 ? 14.796 1.784 7.460 1.00 0.00 30 LYS A O 10
ATOM 6090 N N . GLN A 1 31 ? 13.011 0.518 7.168 1.00 0.00 31 GLN A N 10
ATOM 6091 C CA . GLN A 1 31 ? 13.359 -0.342 8.344 1.00 0.00 31 GLN A CA 10
ATOM 6092 C C . GLN A 1 31 ? 14.671 -1.088 8.072 1.00 0.00 31 GLN A C 10
ATOM 6093 O O . GLN A 1 31 ? 15.510 -1.218 8.942 1.00 0.00 31 GLN A O 10
ATOM 6107 N N . ALA A 1 32 ? 14.854 -1.566 6.865 1.00 0.00 32 ALA A N 10
ATOM 6108 C CA . ALA A 1 32 ? 16.115 -2.292 6.519 1.00 0.00 32 ALA A CA 10
ATOM 6109 C C . ALA A 1 32 ? 17.279 -1.298 6.384 1.00 0.00 32 ALA A C 10
ATOM 6110 O O . ALA A 1 32 ? 18.424 -1.643 6.602 1.00 0.00 32 ALA A O 10
ATOM 6117 N N . GLN A 1 33 ? 16.988 -0.070 6.026 1.00 0.00 33 GLN A N 10
ATOM 6118 C CA . GLN A 1 33 ? 18.067 0.953 5.874 1.00 0.00 33 GLN A CA 10
ATOM 6119 C C . GLN A 1 33 ? 18.187 1.812 7.145 1.00 0.00 33 GLN A C 10
ATOM 6120 O O . GLN A 1 33 ? 18.548 2.972 7.083 1.00 0.00 33 GLN A O 10
ATOM 6134 N N . ASP A 1 34 ? 17.888 1.252 8.295 1.00 0.00 34 ASP A N 10
ATOM 6135 C CA . ASP A 1 34 ? 17.989 2.037 9.568 1.00 0.00 34 ASP A CA 10
ATOM 6136 C C . ASP A 1 34 ? 19.439 2.479 9.808 1.00 0.00 34 ASP A C 10
ATOM 6137 O O . ASP A 1 34 ? 19.699 3.612 10.170 1.00 0.00 34 ASP A O 10
ATOM 6146 N N . ILE A 1 35 ? 20.383 1.593 9.600 1.00 0.00 35 ILE A N 10
ATOM 6147 C CA . ILE A 1 35 ? 21.821 1.956 9.805 1.00 0.00 35 ILE A CA 10
ATOM 6148 C C . ILE A 1 35 ? 22.534 2.080 8.448 1.00 0.00 35 ILE A C 10
ATOM 6149 O O . ILE A 1 35 ? 23.667 1.664 8.291 1.00 0.00 35 ILE A O 10
ATOM 6165 N N . GLN A 1 36 ? 21.877 2.655 7.469 1.00 0.00 36 GLN A N 10
ATOM 6166 C CA . GLN A 1 36 ? 22.512 2.809 6.126 1.00 0.00 36 GLN A CA 10
ATOM 6167 C C . GLN A 1 36 ? 23.213 4.170 6.018 1.00 0.00 36 GLN A C 10
ATOM 6168 O O . GLN A 1 36 ? 22.633 5.190 6.339 1.00 0.00 36 GLN A O 10
ATOM 6182 N N . PRO A 1 37 ? 24.446 4.141 5.564 1.00 0.00 37 PRO A N 10
ATOM 6183 C CA . PRO A 1 37 ? 25.234 5.394 5.412 1.00 0.00 37 PRO A CA 10
ATOM 6184 C C . PRO A 1 37 ? 24.719 6.216 4.223 1.00 0.00 37 PRO A C 10
ATOM 6185 O O . PRO A 1 37 ? 23.880 5.769 3.463 1.00 0.00 37 PRO A O 10
ATOM 6196 N N . ALA A 1 38 ? 25.223 7.413 4.059 1.00 0.00 38 ALA A N 10
ATOM 6197 C CA . ALA A 1 38 ? 24.773 8.272 2.918 1.00 0.00 38 ALA A CA 10
ATOM 6198 C C . ALA A 1 38 ? 25.850 8.331 1.822 1.00 0.00 38 ALA A C 10
ATOM 6199 O O . ALA A 1 38 ? 25.850 9.225 0.995 1.00 0.00 38 ALA A O 10
ATOM 6206 N N . MET A 1 39 ? 26.767 7.391 1.807 1.00 0.00 39 MET A N 10
ATOM 6207 C CA . MET A 1 39 ? 27.839 7.397 0.762 1.00 0.00 39 MET A CA 10
ATOM 6208 C C . MET A 1 39 ? 27.369 6.654 -0.496 1.00 0.00 39 MET A C 10
ATOM 6209 O O . MET A 1 39 ? 27.652 7.068 -1.604 1.00 0.00 39 MET A O 10
ATOM 6223 N N . GLN A 1 40 ? 26.658 5.559 -0.326 1.00 0.00 40 GLN A N 10
ATOM 6224 C CA . GLN A 1 40 ? 26.163 4.768 -1.501 1.00 0.00 40 GLN A CA 10
ATOM 6225 C C . GLN A 1 40 ? 27.340 4.255 -2.353 1.00 0.00 40 GLN A C 10
ATOM 6226 O O . GLN A 1 40 ? 28.417 4.081 -1.802 1.00 0.00 40 GLN A O 10
ATOM 6241 N N . ALA A 1 1 ? -30.080 3.931 -3.706 1.00 0.00 1 ALA A N 11
ATOM 6242 C CA . ALA A 1 1 ? -29.028 3.508 -2.732 1.00 0.00 1 ALA A CA 11
ATOM 6243 C C . ALA A 1 1 ? -29.305 2.085 -2.232 1.00 0.00 1 ALA A C 11
ATOM 6244 O O . ALA A 1 1 ? -30.417 1.756 -1.859 1.00 0.00 1 ALA A O 11
ATOM 6250 N N . SER A 1 2 ? -28.303 1.242 -2.224 1.00 0.00 2 SER A N 11
ATOM 6251 C CA . SER A 1 2 ? -28.498 -0.163 -1.749 1.00 0.00 2 SER A CA 11
ATOM 6252 C C . SER A 1 2 ? -27.162 -0.757 -1.286 1.00 0.00 2 SER A C 11
ATOM 6253 O O . SER A 1 2 ? -26.117 -0.154 -1.448 1.00 0.00 2 SER A O 11
ATOM 6261 N N . ARG A 1 3 ? -27.190 -1.940 -0.717 1.00 0.00 3 ARG A N 11
ATOM 6262 C CA . ARG A 1 3 ? -25.918 -2.585 -0.249 1.00 0.00 3 ARG A CA 11
ATOM 6263 C C . ARG A 1 3 ? -24.939 -2.759 -1.423 1.00 0.00 3 ARG A C 11
ATOM 6264 O O . ARG A 1 3 ? -23.736 -2.781 -1.235 1.00 0.00 3 ARG A O 11
ATOM 6285 N N . ALA A 1 4 ? -25.445 -2.863 -2.633 1.00 0.00 4 ALA A N 11
ATOM 6286 C CA . ALA A 1 4 ? -24.546 -3.014 -3.819 1.00 0.00 4 ALA A CA 11
ATOM 6287 C C . ALA A 1 4 ? -23.659 -1.773 -3.965 1.00 0.00 4 ALA A C 11
ATOM 6288 O O . ALA A 1 4 ? -22.507 -1.868 -4.342 1.00 0.00 4 ALA A O 11
ATOM 6295 N N . ALA A 1 5 ? -24.186 -0.608 -3.654 1.00 0.00 5 ALA A N 11
ATOM 6296 C CA . ALA A 1 5 ? -23.369 0.642 -3.758 1.00 0.00 5 ALA A CA 11
ATOM 6297 C C . ALA A 1 5 ? -22.168 0.562 -2.806 1.00 0.00 5 ALA A C 11
ATOM 6298 O O . ALA A 1 5 ? -21.065 0.937 -3.157 1.00 0.00 5 ALA A O 11
ATOM 6305 N N . LEU A 1 6 ? -22.374 0.061 -1.607 1.00 0.00 6 LEU A N 11
ATOM 6306 C CA . LEU A 1 6 ? -21.243 -0.060 -0.633 1.00 0.00 6 LEU A CA 11
ATOM 6307 C C . LEU A 1 6 ? -20.200 -1.056 -1.158 1.00 0.00 6 LEU A C 11
ATOM 6308 O O . LEU A 1 6 ? -19.015 -0.898 -0.938 1.00 0.00 6 LEU A O 11
ATOM 6324 N N . ILE A 1 7 ? -20.632 -2.078 -1.858 1.00 0.00 7 ILE A N 11
ATOM 6325 C CA . ILE A 1 7 ? -19.661 -3.078 -2.407 1.00 0.00 7 ILE A CA 11
ATOM 6326 C C . ILE A 1 7 ? -18.845 -2.447 -3.547 1.00 0.00 7 ILE A C 11
ATOM 6327 O O . ILE A 1 7 ? -17.679 -2.747 -3.726 1.00 0.00 7 ILE A O 11
ATOM 6343 N N . GLU A 1 8 ? -19.452 -1.575 -4.318 1.00 0.00 8 GLU A N 11
ATOM 6344 C CA . GLU A 1 8 ? -18.723 -0.922 -5.451 1.00 0.00 8 GLU A CA 11
ATOM 6345 C C . GLU A 1 8 ? -17.651 0.047 -4.929 1.00 0.00 8 GLU A C 11
ATOM 6346 O O . GLU A 1 8 ? -16.525 0.039 -5.390 1.00 0.00 8 GLU A O 11
ATOM 6358 N N . GLU A 1 9 ? -17.986 0.884 -3.974 1.00 0.00 9 GLU A N 11
ATOM 6359 C CA . GLU A 1 9 ? -16.972 1.848 -3.437 1.00 0.00 9 GLU A CA 11
ATOM 6360 C C . GLU A 1 9 ? -15.808 1.095 -2.769 1.00 0.00 9 GLU A C 11
ATOM 6361 O O . GLU A 1 9 ? -14.681 1.552 -2.790 1.00 0.00 9 GLU A O 11
ATOM 6373 N N . GLY A 1 10 ? -16.066 -0.062 -2.203 1.00 0.00 10 GLY A N 11
ATOM 6374 C CA . GLY A 1 10 ? -14.971 -0.849 -1.559 1.00 0.00 10 GLY A CA 11
ATOM 6375 C C . GLY A 1 10 ? -14.073 -1.440 -2.648 1.00 0.00 10 GLY A C 11
ATOM 6376 O O . GLY A 1 10 ? -12.867 -1.487 -2.504 1.00 0.00 10 GLY A O 11
ATOM 6380 N N . GLN A 1 11 ? -14.657 -1.880 -3.740 1.00 0.00 11 GLN A N 11
ATOM 6381 C CA . GLN A 1 11 ? -13.844 -2.458 -4.857 1.00 0.00 11 GLN A CA 11
ATOM 6382 C C . GLN A 1 11 ? -12.808 -1.430 -5.323 1.00 0.00 11 GLN A C 11
ATOM 6383 O O . GLN A 1 11 ? -11.640 -1.735 -5.472 1.00 0.00 11 GLN A O 11
ATOM 6397 N N . ARG A 1 12 ? -13.233 -0.208 -5.538 1.00 0.00 12 ARG A N 11
ATOM 6398 C CA . ARG A 1 12 ? -12.282 0.858 -5.980 1.00 0.00 12 ARG A CA 11
ATOM 6399 C C . ARG A 1 12 ? -11.258 1.137 -4.874 1.00 0.00 12 ARG A C 11
ATOM 6400 O O . ARG A 1 12 ? -10.080 1.285 -5.139 1.00 0.00 12 ARG A O 11
ATOM 6421 N N . ILE A 1 13 ? -11.692 1.193 -3.634 1.00 0.00 13 ILE A N 11
ATOM 6422 C CA . ILE A 1 13 ? -10.732 1.443 -2.512 1.00 0.00 13 ILE A CA 11
ATOM 6423 C C . ILE A 1 13 ? -9.756 0.262 -2.412 1.00 0.00 13 ILE A C 11
ATOM 6424 O O . ILE A 1 13 ? -8.565 0.445 -2.238 1.00 0.00 13 ILE A O 11
ATOM 6440 N N . ALA A 1 14 ? -10.257 -0.946 -2.537 1.00 0.00 14 ALA A N 11
ATOM 6441 C CA . ALA A 1 14 ? -9.370 -2.148 -2.468 1.00 0.00 14 ALA A CA 11
ATOM 6442 C C . ALA A 1 14 ? -8.316 -2.089 -3.583 1.00 0.00 14 ALA A C 11
ATOM 6443 O O . ALA A 1 14 ? -7.167 -2.432 -3.376 1.00 0.00 14 ALA A O 11
ATOM 6450 N N . GLU A 1 15 ? -8.699 -1.642 -4.758 1.00 0.00 15 GLU A N 11
ATOM 6451 C CA . GLU A 1 15 ? -7.719 -1.541 -5.887 1.00 0.00 15 GLU A CA 11
ATOM 6452 C C . GLU A 1 15 ? -6.612 -0.545 -5.520 1.00 0.00 15 GLU A C 11
ATOM 6453 O O . GLU A 1 15 ? -5.435 -0.847 -5.613 1.00 0.00 15 GLU A O 11
ATOM 6465 N N . MET A 1 16 ? -6.987 0.636 -5.090 1.00 0.00 16 MET A N 11
ATOM 6466 C CA . MET A 1 16 ? -5.971 1.663 -4.698 1.00 0.00 16 MET A CA 11
ATOM 6467 C C . MET A 1 16 ? -5.170 1.179 -3.480 1.00 0.00 16 MET A C 11
ATOM 6468 O O . MET A 1 16 ? -3.989 1.443 -3.361 1.00 0.00 16 MET A O 11
ATOM 6482 N N . LEU A 1 17 ? -5.805 0.465 -2.580 1.00 0.00 17 LEU A N 11
ATOM 6483 C CA . LEU A 1 17 ? -5.083 -0.045 -1.375 1.00 0.00 17 LEU A CA 11
ATOM 6484 C C . LEU A 1 17 ? -4.066 -1.119 -1.778 1.00 0.00 17 LEU A C 11
ATOM 6485 O O . LEU A 1 17 ? -3.027 -1.256 -1.163 1.00 0.00 17 LEU A O 11
ATOM 6501 N N . LYS A 1 18 ? -4.357 -1.875 -2.809 1.00 0.00 18 LYS A N 11
ATOM 6502 C CA . LYS A 1 18 ? -3.404 -2.938 -3.259 1.00 0.00 18 LYS A CA 11
ATOM 6503 C C . LYS A 1 18 ? -2.052 -2.313 -3.624 1.00 0.00 18 LYS A C 11
ATOM 6504 O O . LYS A 1 18 ? -1.012 -2.769 -3.187 1.00 0.00 18 LYS A O 11
ATOM 6523 N N . SER A 1 19 ? -2.062 -1.259 -4.407 1.00 0.00 19 SER A N 11
ATOM 6524 C CA . SER A 1 19 ? -0.774 -0.593 -4.780 1.00 0.00 19 SER A CA 11
ATOM 6525 C C . SER A 1 19 ? -0.210 0.150 -3.562 1.00 0.00 19 SER A C 11
ATOM 6526 O O . SER A 1 19 ? 0.989 0.222 -3.372 1.00 0.00 19 SER A O 11
ATOM 6534 N N . LYS A 1 20 ? -1.072 0.691 -2.730 1.00 0.00 20 LYS A N 11
ATOM 6535 C CA . LYS A 1 20 ? -0.600 1.421 -1.509 1.00 0.00 20 LYS A CA 11
ATOM 6536 C C . LYS A 1 20 ? 0.116 0.454 -0.558 1.00 0.00 20 LYS A C 11
ATOM 6537 O O . LYS A 1 20 ? 1.201 0.732 -0.081 1.00 0.00 20 LYS A O 11
ATOM 6556 N N . ILE A 1 21 ? -0.481 -0.683 -0.283 1.00 0.00 21 ILE A N 11
ATOM 6557 C CA . ILE A 1 21 ? 0.163 -1.679 0.633 1.00 0.00 21 ILE A CA 11
ATOM 6558 C C . ILE A 1 21 ? 1.485 -2.172 0.032 1.00 0.00 21 ILE A C 11
ATOM 6559 O O . ILE A 1 21 ? 2.434 -2.443 0.743 1.00 0.00 21 ILE A O 11
ATOM 6575 N N . GLN A 1 22 ? 1.557 -2.276 -1.270 1.00 0.00 22 GLN A N 11
ATOM 6576 C CA . GLN A 1 22 ? 2.822 -2.739 -1.921 1.00 0.00 22 GLN A CA 11
ATOM 6577 C C . GLN A 1 22 ? 3.931 -1.697 -1.707 1.00 0.00 22 GLN A C 11
ATOM 6578 O O . GLN A 1 22 ? 5.054 -2.036 -1.387 1.00 0.00 22 GLN A O 11
ATOM 6592 N N . GLY A 1 23 ? 3.616 -0.434 -1.870 1.00 0.00 23 GLY A N 11
ATOM 6593 C CA . GLY A 1 23 ? 4.642 0.633 -1.664 1.00 0.00 23 GLY A CA 11
ATOM 6594 C C . GLY A 1 23 ? 4.949 0.759 -0.167 1.00 0.00 23 GLY A C 11
ATOM 6595 O O . GLY A 1 23 ? 6.088 0.918 0.227 1.00 0.00 23 GLY A O 11
ATOM 6599 N N . LEU A 1 24 ? 3.937 0.680 0.667 1.00 0.00 24 LEU A N 11
ATOM 6600 C CA . LEU A 1 24 ? 4.162 0.786 2.145 1.00 0.00 24 LEU A CA 11
ATOM 6601 C C . LEU A 1 24 ? 5.062 -0.359 2.625 1.00 0.00 24 LEU A C 11
ATOM 6602 O O . LEU A 1 24 ? 6.015 -0.143 3.349 1.00 0.00 24 LEU A O 11
ATOM 6618 N N . LEU A 1 25 ? 4.770 -1.575 2.220 1.00 0.00 25 LEU A N 11
ATOM 6619 C CA . LEU A 1 25 ? 5.615 -2.739 2.644 1.00 0.00 25 LEU A CA 11
ATOM 6620 C C . LEU A 1 25 ? 7.054 -2.557 2.139 1.00 0.00 25 LEU A C 11
ATOM 6621 O O . LEU A 1 25 ? 8.006 -2.851 2.837 1.00 0.00 25 LEU A O 11
ATOM 6637 N N . GLN A 1 26 ? 7.213 -2.060 0.935 1.00 0.00 26 GLN A N 11
ATOM 6638 C CA . GLN A 1 26 ? 8.585 -1.841 0.380 1.00 0.00 26 GLN A CA 11
ATOM 6639 C C . GLN A 1 26 ? 9.332 -0.807 1.234 1.00 0.00 26 GLN A C 11
ATOM 6640 O O . GLN A 1 26 ? 10.490 -0.986 1.568 1.00 0.00 26 GLN A O 11
ATOM 6654 N N . GLN A 1 27 ? 8.671 0.268 1.597 1.00 0.00 27 GLN A N 11
ATOM 6655 C CA . GLN A 1 27 ? 9.335 1.313 2.438 1.00 0.00 27 GLN A CA 11
ATOM 6656 C C . GLN A 1 27 ? 9.688 0.740 3.814 1.00 0.00 27 GLN A C 11
ATOM 6657 O O . GLN A 1 27 ? 10.724 1.046 4.370 1.00 0.00 27 GLN A O 11
ATOM 6671 N N . ALA A 1 28 ? 8.838 -0.099 4.355 1.00 0.00 28 ALA A N 11
ATOM 6672 C CA . ALA A 1 28 ? 9.124 -0.714 5.688 1.00 0.00 28 ALA A CA 11
ATOM 6673 C C . ALA A 1 28 ? 10.430 -1.513 5.617 1.00 0.00 28 ALA A C 11
ATOM 6674 O O . ALA A 1 28 ? 11.241 -1.478 6.523 1.00 0.00 28 ALA A O 11
ATOM 6681 N N . SER A 1 29 ? 10.638 -2.212 4.530 1.00 0.00 29 SER A N 11
ATOM 6682 C CA . SER A 1 29 ? 11.898 -3.001 4.364 1.00 0.00 29 SER A CA 11
ATOM 6683 C C . SER A 1 29 ? 13.094 -2.044 4.287 1.00 0.00 29 SER A C 11
ATOM 6684 O O . SER A 1 29 ? 14.130 -2.283 4.877 1.00 0.00 29 SER A O 11
ATOM 6692 N N . LYS A 1 30 ? 12.945 -0.951 3.577 1.00 0.00 30 LYS A N 11
ATOM 6693 C CA . LYS A 1 30 ? 14.058 0.043 3.471 1.00 0.00 30 LYS A CA 11
ATOM 6694 C C . LYS A 1 30 ? 14.259 0.743 4.823 1.00 0.00 30 LYS A C 11
ATOM 6695 O O . LYS A 1 30 ? 15.369 1.048 5.215 1.00 0.00 30 LYS A O 11
ATOM 6714 N N . GLN A 1 31 ? 13.186 0.986 5.538 1.00 0.00 31 GLN A N 11
ATOM 6715 C CA . GLN A 1 31 ? 13.296 1.653 6.872 1.00 0.00 31 GLN A CA 11
ATOM 6716 C C . GLN A 1 31 ? 13.980 0.713 7.874 1.00 0.00 31 GLN A C 11
ATOM 6717 O O . GLN A 1 31 ? 14.742 1.143 8.715 1.00 0.00 31 GLN A O 11
ATOM 6731 N N . ALA A 1 32 ? 13.721 -0.570 7.782 1.00 0.00 32 ALA A N 11
ATOM 6732 C CA . ALA A 1 32 ? 14.370 -1.537 8.722 1.00 0.00 32 ALA A CA 11
ATOM 6733 C C . ALA A 1 32 ? 15.831 -1.801 8.312 1.00 0.00 32 ALA A C 11
ATOM 6734 O O . ALA A 1 32 ? 16.553 -2.498 9.000 1.00 0.00 32 ALA A O 11
ATOM 6741 N N . GLN A 1 33 ? 16.269 -1.257 7.198 1.00 0.00 33 GLN A N 11
ATOM 6742 C CA . GLN A 1 33 ? 17.675 -1.481 6.744 1.00 0.00 33 GLN A CA 11
ATOM 6743 C C . GLN A 1 33 ? 18.672 -0.757 7.661 1.00 0.00 33 GLN A C 11
ATOM 6744 O O . GLN A 1 33 ? 19.632 -1.346 8.123 1.00 0.00 33 GLN A O 11
ATOM 6758 N N . ASP A 1 34 ? 18.467 0.516 7.918 1.00 0.00 34 ASP A N 11
ATOM 6759 C CA . ASP A 1 34 ? 19.425 1.261 8.794 1.00 0.00 34 ASP A CA 11
ATOM 6760 C C . ASP A 1 34 ? 18.747 2.454 9.487 1.00 0.00 34 ASP A C 11
ATOM 6761 O O . ASP A 1 34 ? 18.593 2.457 10.692 1.00 0.00 34 ASP A O 11
ATOM 6770 N N . ILE A 1 35 ? 18.368 3.467 8.728 1.00 0.00 35 ILE A N 11
ATOM 6771 C CA . ILE A 1 35 ? 17.713 4.699 9.307 1.00 0.00 35 ILE A CA 11
ATOM 6772 C C . ILE A 1 35 ? 18.323 5.078 10.672 1.00 0.00 35 ILE A C 11
ATOM 6773 O O . ILE A 1 35 ? 17.618 5.352 11.627 1.00 0.00 35 ILE A O 11
ATOM 6789 N N . GLN A 1 36 ? 19.629 5.103 10.765 1.00 0.00 36 GLN A N 11
ATOM 6790 C CA . GLN A 1 36 ? 20.281 5.467 12.063 1.00 0.00 36 GLN A CA 11
ATOM 6791 C C . GLN A 1 36 ? 20.637 6.964 12.089 1.00 0.00 36 GLN A C 11
ATOM 6792 O O . GLN A 1 36 ? 21.393 7.436 11.262 1.00 0.00 36 GLN A O 11
ATOM 6806 N N . PRO A 1 37 ? 20.069 7.666 13.046 1.00 0.00 37 PRO A N 11
ATOM 6807 C CA . PRO A 1 37 ? 20.327 9.122 13.182 1.00 0.00 37 PRO A CA 11
ATOM 6808 C C . PRO A 1 37 ? 21.700 9.372 13.834 1.00 0.00 37 PRO A C 11
ATOM 6809 O O . PRO A 1 37 ? 21.795 9.916 14.919 1.00 0.00 37 PRO A O 11
ATOM 6820 N N . ALA A 1 38 ? 22.762 8.978 13.174 1.00 0.00 38 ALA A N 11
ATOM 6821 C CA . ALA A 1 38 ? 24.129 9.188 13.743 1.00 0.00 38 ALA A CA 11
ATOM 6822 C C . ALA A 1 38 ? 24.815 10.368 13.044 1.00 0.00 38 ALA A C 11
ATOM 6823 O O . ALA A 1 38 ? 25.383 11.233 13.686 1.00 0.00 38 ALA A O 11
ATOM 6830 N N . MET A 1 39 ? 24.761 10.410 11.735 1.00 0.00 39 MET A N 11
ATOM 6831 C CA . MET A 1 39 ? 25.401 11.536 10.988 1.00 0.00 39 MET A CA 11
ATOM 6832 C C . MET A 1 39 ? 24.426 12.716 10.855 1.00 0.00 39 MET A C 11
ATOM 6833 O O . MET A 1 39 ? 24.844 13.853 10.771 1.00 0.00 39 MET A O 11
ATOM 6847 N N . GLN A 1 40 ? 23.133 12.439 10.834 1.00 0.00 40 GLN A N 11
ATOM 6848 C CA . GLN A 1 40 ? 22.084 13.515 10.704 1.00 0.00 40 GLN A CA 11
ATOM 6849 C C . GLN A 1 40 ? 22.508 14.619 9.709 1.00 0.00 40 GLN A C 11
ATOM 6850 O O . GLN A 1 40 ? 23.023 14.272 8.657 1.00 0.00 40 GLN A O 11
ATOM 6865 N N . ALA A 1 1 ? -30.322 3.099 -9.076 1.00 0.00 1 ALA A N 12
ATOM 6866 C CA . ALA A 1 1 ? -29.844 3.128 -7.660 1.00 0.00 1 ALA A CA 12
ATOM 6867 C C . ALA A 1 1 ? -29.844 1.710 -7.070 1.00 0.00 1 ALA A C 12
ATOM 6868 O O . ALA A 1 1 ? -30.598 1.397 -6.167 1.00 0.00 1 ALA A O 12
ATOM 6874 N N . SER A 1 2 ? -28.997 0.852 -7.577 1.00 0.00 2 SER A N 12
ATOM 6875 C CA . SER A 1 2 ? -28.936 -0.549 -7.053 1.00 0.00 2 SER A CA 12
ATOM 6876 C C . SER A 1 2 ? -28.115 -0.600 -5.757 1.00 0.00 2 SER A C 12
ATOM 6877 O O . SER A 1 2 ? -27.317 0.276 -5.480 1.00 0.00 2 SER A O 12
ATOM 6885 N N . ARG A 1 3 ? -28.311 -1.623 -4.963 1.00 0.00 3 ARG A N 12
ATOM 6886 C CA . ARG A 1 3 ? -27.547 -1.744 -3.681 1.00 0.00 3 ARG A CA 12
ATOM 6887 C C . ARG A 1 3 ? -26.132 -2.272 -3.951 1.00 0.00 3 ARG A C 12
ATOM 6888 O O . ARG A 1 3 ? -25.183 -1.881 -3.297 1.00 0.00 3 ARG A O 12
ATOM 6909 N N . ALA A 1 4 ? -25.988 -3.154 -4.912 1.00 0.00 4 ALA A N 12
ATOM 6910 C CA . ALA A 1 4 ? -24.636 -3.710 -5.239 1.00 0.00 4 ALA A CA 12
ATOM 6911 C C . ALA A 1 4 ? -23.692 -2.598 -5.724 1.00 0.00 4 ALA A C 12
ATOM 6912 O O . ALA A 1 4 ? -22.489 -2.700 -5.583 1.00 0.00 4 ALA A O 12
ATOM 6919 N N . ALA A 1 5 ? -24.230 -1.540 -6.293 1.00 0.00 5 ALA A N 12
ATOM 6920 C CA . ALA A 1 5 ? -23.363 -0.422 -6.788 1.00 0.00 5 ALA A CA 12
ATOM 6921 C C . ALA A 1 5 ? -22.477 0.117 -5.655 1.00 0.00 5 ALA A C 12
ATOM 6922 O O . ALA A 1 5 ? -21.284 0.286 -5.822 1.00 0.00 5 ALA A O 12
ATOM 6929 N N . LEU A 1 6 ? -23.054 0.380 -4.505 1.00 0.00 6 LEU A N 12
ATOM 6930 C CA . LEU A 1 6 ? -22.245 0.903 -3.356 1.00 0.00 6 LEU A CA 12
ATOM 6931 C C . LEU A 1 6 ? -21.156 -0.107 -2.971 1.00 0.00 6 LEU A C 12
ATOM 6932 O O . LEU A 1 6 ? -20.040 0.264 -2.659 1.00 0.00 6 LEU A O 12
ATOM 6948 N N . ILE A 1 7 ? -21.470 -1.381 -3.003 1.00 0.00 7 ILE A N 12
ATOM 6949 C CA . ILE A 1 7 ? -20.449 -2.419 -2.650 1.00 0.00 7 ILE A CA 12
ATOM 6950 C C . ILE A 1 7 ? -19.292 -2.378 -3.661 1.00 0.00 7 ILE A C 12
ATOM 6951 O O . ILE A 1 7 ? -18.139 -2.504 -3.296 1.00 0.00 7 ILE A O 12
ATOM 6967 N N . GLU A 1 8 ? -19.594 -2.190 -4.927 1.00 0.00 8 GLU A N 12
ATOM 6968 C CA . GLU A 1 8 ? -18.513 -2.129 -5.961 1.00 0.00 8 GLU A CA 12
ATOM 6969 C C . GLU A 1 8 ? -17.608 -0.915 -5.706 1.00 0.00 8 GLU A C 12
ATOM 6970 O O . GLU A 1 8 ? -16.397 -1.018 -5.754 1.00 0.00 8 GLU A O 12
ATOM 6982 N N . GLU A 1 9 ? -18.191 0.231 -5.435 1.00 0.00 9 GLU A N 12
ATOM 6983 C CA . GLU A 1 9 ? -17.368 1.456 -5.172 1.00 0.00 9 GLU A CA 12
ATOM 6984 C C . GLU A 1 9 ? -16.402 1.208 -4.002 1.00 0.00 9 GLU A C 12
ATOM 6985 O O . GLU A 1 9 ? -15.245 1.574 -4.062 1.00 0.00 9 GLU A O 12
ATOM 6997 N N . GLY A 1 10 ? -16.868 0.575 -2.948 1.00 0.00 10 GLY A N 12
ATOM 6998 C CA . GLY A 1 10 ? -15.975 0.290 -1.783 1.00 0.00 10 GLY A CA 12
ATOM 6999 C C . GLY A 1 10 ? -14.856 -0.660 -2.218 1.00 0.00 10 GLY A C 12
ATOM 7000 O O . GLY A 1 10 ? -13.708 -0.473 -1.866 1.00 0.00 10 GLY A O 12
ATOM 7004 N N . GLN A 1 11 ? -15.182 -1.671 -2.989 1.00 0.00 11 GLN A N 12
ATOM 7005 C CA . GLN A 1 11 ? -14.133 -2.629 -3.462 1.00 0.00 11 GLN A CA 12
ATOM 7006 C C . GLN A 1 11 ? -13.082 -1.880 -4.291 1.00 0.00 11 GLN A C 12
ATOM 7007 O O . GLN A 1 11 ? -11.898 -2.139 -4.185 1.00 0.00 11 GLN A O 12
ATOM 7021 N N . ARG A 1 12 ? -13.511 -0.940 -5.102 1.00 0.00 12 ARG A N 12
ATOM 7022 C CA . ARG A 1 12 ? -12.545 -0.151 -5.928 1.00 0.00 12 ARG A CA 12
ATOM 7023 C C . ARG A 1 12 ? -11.590 0.625 -5.009 1.00 0.00 12 ARG A C 12
ATOM 7024 O O . ARG A 1 12 ? -10.398 0.688 -5.246 1.00 0.00 12 ARG A O 12
ATOM 7045 N N . ILE A 1 13 ? -12.112 1.204 -3.953 1.00 0.00 13 ILE A N 12
ATOM 7046 C CA . ILE A 1 13 ? -11.247 1.965 -3.001 1.00 0.00 13 ILE A CA 12
ATOM 7047 C C . ILE A 1 13 ? -10.425 0.981 -2.160 1.00 0.00 13 ILE A C 12
ATOM 7048 O O . ILE A 1 13 ? -9.250 1.191 -1.918 1.00 0.00 13 ILE A O 12
ATOM 7064 N N . ALA A 1 14 ? -11.038 -0.095 -1.720 1.00 0.00 14 ALA A N 12
ATOM 7065 C CA . ALA A 1 14 ? -10.301 -1.108 -0.899 1.00 0.00 14 ALA A CA 12
ATOM 7066 C C . ALA A 1 14 ? -9.087 -1.646 -1.674 1.00 0.00 14 ALA A C 12
ATOM 7067 O O . ALA A 1 14 ? -8.016 -1.813 -1.120 1.00 0.00 14 ALA A O 12
ATOM 7074 N N . GLU A 1 15 ? -9.245 -1.913 -2.950 1.00 0.00 15 GLU A N 12
ATOM 7075 C CA . GLU A 1 15 ? -8.096 -2.433 -3.760 1.00 0.00 15 GLU A CA 12
ATOM 7076 C C . GLU A 1 15 ? -6.967 -1.394 -3.802 1.00 0.00 15 GLU A C 12
ATOM 7077 O O . GLU A 1 15 ? -5.811 -1.717 -3.594 1.00 0.00 15 GLU A O 12
ATOM 7089 N N . MET A 1 16 ? -7.296 -0.149 -4.054 1.00 0.00 16 MET A N 12
ATOM 7090 C CA . MET A 1 16 ? -6.244 0.915 -4.093 1.00 0.00 16 MET A CA 12
ATOM 7091 C C . MET A 1 16 ? -5.548 1.009 -2.728 1.00 0.00 16 MET A C 12
ATOM 7092 O O . MET A 1 16 ? -4.353 1.219 -2.649 1.00 0.00 16 MET A O 12
ATOM 7106 N N . LEU A 1 17 ? -6.287 0.840 -1.656 1.00 0.00 17 LEU A N 12
ATOM 7107 C CA . LEU A 1 17 ? -5.671 0.905 -0.294 1.00 0.00 17 LEU A CA 12
ATOM 7108 C C . LEU A 1 17 ? -4.702 -0.268 -0.095 1.00 0.00 17 LEU A C 12
ATOM 7109 O O . LEU A 1 17 ? -3.658 -0.124 0.512 1.00 0.00 17 LEU A O 12
ATOM 7125 N N . LYS A 1 18 ? -5.045 -1.422 -0.613 1.00 0.00 18 LYS A N 12
ATOM 7126 C CA . LYS A 1 18 ? -4.151 -2.614 -0.473 1.00 0.00 18 LYS A CA 12
ATOM 7127 C C . LYS A 1 18 ? -2.798 -2.333 -1.140 1.00 0.00 18 LYS A C 12
ATOM 7128 O O . LYS A 1 18 ? -1.754 -2.644 -0.599 1.00 0.00 18 LYS A O 12
ATOM 7147 N N . SER A 1 19 ? -2.816 -1.733 -2.306 1.00 0.00 19 SER A N 12
ATOM 7148 C CA . SER A 1 19 ? -1.538 -1.411 -3.010 1.00 0.00 19 SER A CA 12
ATOM 7149 C C . SER A 1 19 ? -0.793 -0.299 -2.262 1.00 0.00 19 SER A C 12
ATOM 7150 O O . SER A 1 19 ? 0.420 -0.301 -2.187 1.00 0.00 19 SER A O 12
ATOM 7158 N N . LYS A 1 20 ? -1.513 0.644 -1.698 1.00 0.00 20 LYS A N 12
ATOM 7159 C CA . LYS A 1 20 ? -0.846 1.750 -0.938 1.00 0.00 20 LYS A CA 12
ATOM 7160 C C . LYS A 1 20 ? -0.071 1.164 0.250 1.00 0.00 20 LYS A C 12
ATOM 7161 O O . LYS A 1 20 ? 1.043 1.563 0.533 1.00 0.00 20 LYS A O 12
ATOM 7180 N N . ILE A 1 21 ? -0.654 0.206 0.933 1.00 0.00 21 ILE A N 12
ATOM 7181 C CA . ILE A 1 21 ? 0.042 -0.428 2.095 1.00 0.00 21 ILE A CA 12
ATOM 7182 C C . ILE A 1 21 ? 1.257 -1.223 1.601 1.00 0.00 21 ILE A C 12
ATOM 7183 O O . ILE A 1 21 ? 2.288 -1.262 2.247 1.00 0.00 21 ILE A O 12
ATOM 7199 N N . GLN A 1 22 ? 1.142 -1.843 0.454 1.00 0.00 22 GLN A N 12
ATOM 7200 C CA . GLN A 1 22 ? 2.287 -2.629 -0.103 1.00 0.00 22 GLN A CA 12
ATOM 7201 C C . GLN A 1 22 ? 3.461 -1.691 -0.408 1.00 0.00 22 GLN A C 12
ATOM 7202 O O . GLN A 1 22 ? 4.599 -1.988 -0.094 1.00 0.00 22 GLN A O 12
ATOM 7216 N N . GLY A 1 23 ? 3.186 -0.553 -1.003 1.00 0.00 23 GLY A N 12
ATOM 7217 C CA . GLY A 1 23 ? 4.278 0.420 -1.317 1.00 0.00 23 GLY A CA 12
ATOM 7218 C C . GLY A 1 23 ? 4.943 0.877 -0.014 1.00 0.00 23 GLY A C 12
ATOM 7219 O O . GLY A 1 23 ? 6.151 1.012 0.060 1.00 0.00 23 GLY A O 12
ATOM 7223 N N . LEU A 1 24 ? 4.163 1.106 1.019 1.00 0.00 24 LEU A N 12
ATOM 7224 C CA . LEU A 1 24 ? 4.747 1.541 2.326 1.00 0.00 24 LEU A CA 12
ATOM 7225 C C . LEU A 1 24 ? 5.685 0.454 2.864 1.00 0.00 24 LEU A C 12
ATOM 7226 O O . LEU A 1 24 ? 6.781 0.733 3.309 1.00 0.00 24 LEU A O 12
ATOM 7242 N N . LEU A 1 25 ? 5.259 -0.786 2.814 1.00 0.00 25 LEU A N 12
ATOM 7243 C CA . LEU A 1 25 ? 6.120 -1.907 3.308 1.00 0.00 25 LEU A CA 12
ATOM 7244 C C . LEU A 1 25 ? 7.423 -1.970 2.500 1.00 0.00 25 LEU A C 12
ATOM 7245 O O . LEU A 1 25 ? 8.484 -2.215 3.042 1.00 0.00 25 LEU A O 12
ATOM 7261 N N . GLN A 1 26 ? 7.348 -1.742 1.210 1.00 0.00 26 GLN A N 12
ATOM 7262 C CA . GLN A 1 26 ? 8.582 -1.778 0.365 1.00 0.00 26 GLN A CA 12
ATOM 7263 C C . GLN A 1 26 ? 9.519 -0.623 0.743 1.00 0.00 26 GLN A C 12
ATOM 7264 O O . GLN A 1 26 ? 10.726 -0.765 0.722 1.00 0.00 26 GLN A O 12
ATOM 7278 N N . GLN A 1 27 ? 8.973 0.516 1.100 1.00 0.00 27 GLN A N 12
ATOM 7279 C CA . GLN A 1 27 ? 9.840 1.671 1.493 1.00 0.00 27 GLN A CA 12
ATOM 7280 C C . GLN A 1 27 ? 10.566 1.360 2.808 1.00 0.00 27 GLN A C 12
ATOM 7281 O O . GLN A 1 27 ? 11.684 1.786 3.027 1.00 0.00 27 GLN A O 12
ATOM 7295 N N . ALA A 1 28 ? 9.933 0.612 3.678 1.00 0.00 28 ALA A N 12
ATOM 7296 C CA . ALA A 1 28 ? 10.573 0.255 4.984 1.00 0.00 28 ALA A CA 12
ATOM 7297 C C . ALA A 1 28 ? 11.533 -0.936 4.822 1.00 0.00 28 ALA A C 12
ATOM 7298 O O . ALA A 1 28 ? 12.317 -1.229 5.707 1.00 0.00 28 ALA A O 12
ATOM 7305 N N . SER A 1 29 ? 11.481 -1.623 3.707 1.00 0.00 29 SER A N 12
ATOM 7306 C CA . SER A 1 29 ? 12.394 -2.792 3.499 1.00 0.00 29 SER A CA 12
ATOM 7307 C C . SER A 1 29 ? 13.846 -2.322 3.311 1.00 0.00 29 SER A C 12
ATOM 7308 O O . SER A 1 29 ? 14.774 -3.003 3.701 1.00 0.00 29 SER A O 12
ATOM 7316 N N . LYS A 1 30 ? 14.047 -1.168 2.718 1.00 0.00 30 LYS A N 12
ATOM 7317 C CA . LYS A 1 30 ? 15.440 -0.657 2.504 1.00 0.00 30 LYS A CA 12
ATOM 7318 C C . LYS A 1 30 ? 16.141 -0.401 3.846 1.00 0.00 30 LYS A C 12
ATOM 7319 O O . LYS A 1 30 ? 17.250 -0.849 4.063 1.00 0.00 30 LYS A O 12
ATOM 7338 N N . GLN A 1 31 ? 15.507 0.316 4.743 1.00 0.00 31 GLN A N 12
ATOM 7339 C CA . GLN A 1 31 ? 16.144 0.604 6.071 1.00 0.00 31 GLN A CA 12
ATOM 7340 C C . GLN A 1 31 ? 16.500 -0.701 6.802 1.00 0.00 31 GLN A C 12
ATOM 7341 O O . GLN A 1 31 ? 17.521 -0.792 7.459 1.00 0.00 31 GLN A O 12
ATOM 7355 N N . ALA A 1 32 ? 15.666 -1.707 6.692 1.00 0.00 32 ALA A N 12
ATOM 7356 C CA . ALA A 1 32 ? 15.948 -3.007 7.382 1.00 0.00 32 ALA A CA 12
ATOM 7357 C C . ALA A 1 32 ? 16.998 -3.825 6.613 1.00 0.00 32 ALA A C 12
ATOM 7358 O O . ALA A 1 32 ? 17.736 -4.595 7.197 1.00 0.00 32 ALA A O 12
ATOM 7365 N N . GLN A 1 33 ? 17.072 -3.670 5.311 1.00 0.00 33 GLN A N 12
ATOM 7366 C CA . GLN A 1 33 ? 18.073 -4.447 4.513 1.00 0.00 33 GLN A CA 12
ATOM 7367 C C . GLN A 1 33 ? 19.427 -3.728 4.506 1.00 0.00 33 GLN A C 12
ATOM 7368 O O . GLN A 1 33 ? 20.455 -4.324 4.763 1.00 0.00 33 GLN A O 12
ATOM 7382 N N . ASP A 1 34 ? 19.431 -2.453 4.209 1.00 0.00 34 ASP A N 12
ATOM 7383 C CA . ASP A 1 34 ? 20.715 -1.684 4.176 1.00 0.00 34 ASP A CA 12
ATOM 7384 C C . ASP A 1 34 ? 21.262 -1.481 5.597 1.00 0.00 34 ASP A C 12
ATOM 7385 O O . ASP A 1 34 ? 22.449 -1.292 5.780 1.00 0.00 34 ASP A O 12
ATOM 7394 N N . ILE A 1 35 ? 20.406 -1.518 6.599 1.00 0.00 35 ILE A N 12
ATOM 7395 C CA . ILE A 1 35 ? 20.864 -1.328 8.016 1.00 0.00 35 ILE A CA 12
ATOM 7396 C C . ILE A 1 35 ? 21.619 0.002 8.150 1.00 0.00 35 ILE A C 12
ATOM 7397 O O . ILE A 1 35 ? 22.831 0.039 8.271 1.00 0.00 35 ILE A O 12
ATOM 7413 N N . GLN A 1 36 ? 20.904 1.095 8.126 1.00 0.00 36 GLN A N 12
ATOM 7414 C CA . GLN A 1 36 ? 21.564 2.431 8.247 1.00 0.00 36 GLN A CA 12
ATOM 7415 C C . GLN A 1 36 ? 21.714 2.820 9.725 1.00 0.00 36 GLN A C 12
ATOM 7416 O O . GLN A 1 36 ? 20.949 2.376 10.563 1.00 0.00 36 GLN A O 12
ATOM 7430 N N . PRO A 1 37 ? 22.702 3.640 9.995 1.00 0.00 37 PRO A N 12
ATOM 7431 C CA . PRO A 1 37 ? 22.959 4.095 11.385 1.00 0.00 37 PRO A CA 12
ATOM 7432 C C . PRO A 1 37 ? 21.895 5.109 11.831 1.00 0.00 37 PRO A C 12
ATOM 7433 O O . PRO A 1 37 ? 21.008 5.465 11.078 1.00 0.00 37 PRO A O 12
ATOM 7444 N N . ALA A 1 38 ? 21.985 5.578 13.051 1.00 0.00 38 ALA A N 12
ATOM 7445 C CA . ALA A 1 38 ? 20.986 6.572 13.554 1.00 0.00 38 ALA A CA 12
ATOM 7446 C C . ALA A 1 38 ? 21.479 8.012 13.322 1.00 0.00 38 ALA A C 12
ATOM 7447 O O . ALA A 1 38 ? 21.005 8.942 13.948 1.00 0.00 38 ALA A O 12
ATOM 7454 N N . MET A 1 39 ? 22.420 8.205 12.426 1.00 0.00 39 MET A N 12
ATOM 7455 C CA . MET A 1 39 ? 22.934 9.583 12.156 1.00 0.00 39 MET A CA 12
ATOM 7456 C C . MET A 1 39 ? 22.203 10.191 10.953 1.00 0.00 39 MET A C 12
ATOM 7457 O O . MET A 1 39 ? 21.654 11.273 11.035 1.00 0.00 39 MET A O 12
ATOM 7471 N N . GLN A 1 40 ? 22.191 9.498 9.840 1.00 0.00 40 GLN A N 12
ATOM 7472 C CA . GLN A 1 40 ? 21.495 10.025 8.626 1.00 0.00 40 GLN A CA 12
ATOM 7473 C C . GLN A 1 40 ? 20.861 8.872 7.838 1.00 0.00 40 GLN A C 12
ATOM 7474 O O . GLN A 1 40 ? 19.659 8.910 7.640 1.00 0.00 40 GLN A O 12
ATOM 7489 N N . ALA A 1 1 ? -32.033 0.773 -2.232 1.00 0.00 1 ALA A N 13
ATOM 7490 C CA . ALA A 1 1 ? -31.012 0.382 -1.214 1.00 0.00 1 ALA A CA 13
ATOM 7491 C C . ALA A 1 1 ? -30.314 -0.917 -1.636 1.00 0.00 1 ALA A C 13
ATOM 7492 O O . ALA A 1 1 ? -30.938 -1.955 -1.754 1.00 0.00 1 ALA A O 13
ATOM 7498 N N . SER A 1 2 ? -29.025 -0.865 -1.867 1.00 0.00 2 SER A N 13
ATOM 7499 C CA . SER A 1 2 ? -28.281 -2.094 -2.285 1.00 0.00 2 SER A CA 13
ATOM 7500 C C . SER A 1 2 ? -26.902 -2.138 -1.610 1.00 0.00 2 SER A C 13
ATOM 7501 O O . SER A 1 2 ? -26.000 -1.401 -1.967 1.00 0.00 2 SER A O 13
ATOM 7509 N N . ARG A 1 3 ? -26.741 -3.000 -0.634 1.00 0.00 3 ARG A N 13
ATOM 7510 C CA . ARG A 1 3 ? -25.427 -3.105 0.080 1.00 0.00 3 ARG A CA 13
ATOM 7511 C C . ARG A 1 3 ? -24.331 -3.607 -0.870 1.00 0.00 3 ARG A C 13
ATOM 7512 O O . ARG A 1 3 ? -23.225 -3.102 -0.867 1.00 0.00 3 ARG A O 13
ATOM 7533 N N . ALA A 1 4 ? -24.633 -4.598 -1.679 1.00 0.00 4 ALA A N 13
ATOM 7534 C CA . ALA A 1 4 ? -23.611 -5.137 -2.635 1.00 0.00 4 ALA A CA 13
ATOM 7535 C C . ALA A 1 4 ? -23.070 -4.016 -3.531 1.00 0.00 4 ALA A C 13
ATOM 7536 O O . ALA A 1 4 ? -21.882 -3.934 -3.786 1.00 0.00 4 ALA A O 13
ATOM 7543 N N . ALA A 1 5 ? -23.934 -3.146 -4.003 1.00 0.00 5 ALA A N 13
ATOM 7544 C CA . ALA A 1 5 ? -23.476 -2.021 -4.877 1.00 0.00 5 ALA A CA 13
ATOM 7545 C C . ALA A 1 5 ? -22.499 -1.116 -4.111 1.00 0.00 5 ALA A C 13
ATOM 7546 O O . ALA A 1 5 ? -21.490 -0.692 -4.642 1.00 0.00 5 ALA A O 13
ATOM 7553 N N . LEU A 1 6 ? -22.789 -0.826 -2.865 1.00 0.00 6 LEU A N 13
ATOM 7554 C CA . LEU A 1 6 ? -21.873 0.042 -2.059 1.00 0.00 6 LEU A CA 13
ATOM 7555 C C . LEU A 1 6 ? -20.533 -0.671 -1.834 1.00 0.00 6 LEU A C 13
ATOM 7556 O O . LEU A 1 6 ? -19.482 -0.061 -1.895 1.00 0.00 6 LEU A O 13
ATOM 7572 N N . ILE A 1 7 ? -20.564 -1.960 -1.580 1.00 0.00 7 ILE A N 13
ATOM 7573 C CA . ILE A 1 7 ? -19.291 -2.721 -1.356 1.00 0.00 7 ILE A CA 13
ATOM 7574 C C . ILE A 1 7 ? -18.415 -2.668 -2.618 1.00 0.00 7 ILE A C 13
ATOM 7575 O O . ILE A 1 7 ? -17.217 -2.477 -2.537 1.00 0.00 7 ILE A O 13
ATOM 7591 N N . GLU A 1 8 ? -19.006 -2.826 -3.779 1.00 0.00 8 GLU A N 13
ATOM 7592 C CA . GLU A 1 8 ? -18.207 -2.773 -5.045 1.00 0.00 8 GLU A CA 13
ATOM 7593 C C . GLU A 1 8 ? -17.576 -1.384 -5.206 1.00 0.00 8 GLU A C 13
ATOM 7594 O O . GLU A 1 8 ? -16.421 -1.259 -5.571 1.00 0.00 8 GLU A O 13
ATOM 7606 N N . GLU A 1 9 ? -18.324 -0.344 -4.922 1.00 0.00 9 GLU A N 13
ATOM 7607 C CA . GLU A 1 9 ? -17.775 1.043 -5.042 1.00 0.00 9 GLU A CA 13
ATOM 7608 C C . GLU A 1 9 ? -16.557 1.206 -4.121 1.00 0.00 9 GLU A C 13
ATOM 7609 O O . GLU A 1 9 ? -15.526 1.716 -4.523 1.00 0.00 9 GLU A O 13
ATOM 7621 N N . GLY A 1 10 ? -16.670 0.771 -2.888 1.00 0.00 10 GLY A N 13
ATOM 7622 C CA . GLY A 1 10 ? -15.524 0.889 -1.935 1.00 0.00 10 GLY A CA 13
ATOM 7623 C C . GLY A 1 10 ? -14.407 -0.075 -2.343 1.00 0.00 10 GLY A C 13
ATOM 7624 O O . GLY A 1 10 ? -13.242 0.262 -2.280 1.00 0.00 10 GLY A O 13
ATOM 7628 N N . GLN A 1 11 ? -14.754 -1.274 -2.761 1.00 0.00 11 GLN A N 13
ATOM 7629 C CA . GLN A 1 11 ? -13.707 -2.263 -3.175 1.00 0.00 11 GLN A CA 13
ATOM 7630 C C . GLN A 1 11 ? -12.834 -1.678 -4.294 1.00 0.00 11 GLN A C 13
ATOM 7631 O O . GLN A 1 11 ? -11.632 -1.853 -4.299 1.00 0.00 11 GLN A O 13
ATOM 7645 N N . ARG A 1 12 ? -13.427 -0.979 -5.235 1.00 0.00 12 ARG A N 13
ATOM 7646 C CA . ARG A 1 12 ? -12.622 -0.375 -6.344 1.00 0.00 12 ARG A CA 13
ATOM 7647 C C . ARG A 1 12 ? -11.623 0.641 -5.772 1.00 0.00 12 ARG A C 13
ATOM 7648 O O . ARG A 1 12 ? -10.436 0.576 -6.040 1.00 0.00 12 ARG A O 13
ATOM 7669 N N . ILE A 1 13 ? -12.098 1.568 -4.975 1.00 0.00 13 ILE A N 13
ATOM 7670 C CA . ILE A 1 13 ? -11.184 2.588 -4.366 1.00 0.00 13 ILE A CA 13
ATOM 7671 C C . ILE A 1 13 ? -10.220 1.904 -3.385 1.00 0.00 13 ILE A C 13
ATOM 7672 O O . ILE A 1 13 ? -9.046 2.220 -3.338 1.00 0.00 13 ILE A O 13
ATOM 7688 N N . ALA A 1 14 ? -10.710 0.967 -2.604 1.00 0.00 14 ALA A N 13
ATOM 7689 C CA . ALA A 1 14 ? -9.827 0.256 -1.627 1.00 0.00 14 ALA A CA 13
ATOM 7690 C C . ALA A 1 14 ? -8.701 -0.484 -2.363 1.00 0.00 14 ALA A C 13
ATOM 7691 O O . ALA A 1 14 ? -7.552 -0.415 -1.971 1.00 0.00 14 ALA A O 13
ATOM 7698 N N . GLU A 1 15 ? -9.022 -1.186 -3.427 1.00 0.00 15 GLU A N 13
ATOM 7699 C CA . GLU A 1 15 ? -7.967 -1.928 -4.191 1.00 0.00 15 GLU A CA 13
ATOM 7700 C C . GLU A 1 15 ? -6.896 -0.956 -4.704 1.00 0.00 15 GLU A C 13
ATOM 7701 O O . GLU A 1 15 ? -5.716 -1.250 -4.670 1.00 0.00 15 GLU A O 13
ATOM 7713 N N . MET A 1 16 ? -7.300 0.205 -5.164 1.00 0.00 16 MET A N 13
ATOM 7714 C CA . MET A 1 16 ? -6.304 1.205 -5.664 1.00 0.00 16 MET A CA 13
ATOM 7715 C C . MET A 1 16 ? -5.373 1.629 -4.520 1.00 0.00 16 MET A C 13
ATOM 7716 O O . MET A 1 16 ? -4.206 1.897 -4.727 1.00 0.00 16 MET A O 13
ATOM 7730 N N . LEU A 1 17 ? -5.883 1.679 -3.312 1.00 0.00 17 LEU A N 13
ATOM 7731 C CA . LEU A 1 17 ? -5.033 2.073 -2.146 1.00 0.00 17 LEU A CA 13
ATOM 7732 C C . LEU A 1 17 ? -4.152 0.897 -1.705 1.00 0.00 17 LEU A C 13
ATOM 7733 O O . LEU A 1 17 ? -3.048 1.088 -1.233 1.00 0.00 17 LEU A O 13
ATOM 7749 N N . LYS A 1 18 ? -4.636 -0.313 -1.860 1.00 0.00 18 LYS A N 13
ATOM 7750 C CA . LYS A 1 18 ? -3.836 -1.518 -1.454 1.00 0.00 18 LYS A CA 13
ATOM 7751 C C . LYS A 1 18 ? -2.451 -1.490 -2.113 1.00 0.00 18 LYS A C 13
ATOM 7752 O O . LYS A 1 18 ? -1.439 -1.651 -1.454 1.00 0.00 18 LYS A O 13
ATOM 7771 N N . SER A 1 19 ? -2.399 -1.276 -3.406 1.00 0.00 19 SER A N 13
ATOM 7772 C CA . SER A 1 19 ? -1.080 -1.225 -4.112 1.00 0.00 19 SER A CA 13
ATOM 7773 C C . SER A 1 19 ? -0.222 -0.082 -3.550 1.00 0.00 19 SER A C 13
ATOM 7774 O O . SER A 1 19 ? 0.977 -0.219 -3.391 1.00 0.00 19 SER A O 13
ATOM 7782 N N . LYS A 1 20 ? -0.832 1.040 -3.242 1.00 0.00 20 LYS A N 13
ATOM 7783 C CA . LYS A 1 20 ? -0.058 2.192 -2.682 1.00 0.00 20 LYS A CA 13
ATOM 7784 C C . LYS A 1 20 ? 0.519 1.827 -1.307 1.00 0.00 20 LYS A C 13
ATOM 7785 O O . LYS A 1 20 ? 1.623 2.215 -0.970 1.00 0.00 20 LYS A O 13
ATOM 7804 N N . ILE A 1 21 ? -0.213 1.075 -0.519 1.00 0.00 21 ILE A N 13
ATOM 7805 C CA . ILE A 1 21 ? 0.302 0.674 0.830 1.00 0.00 21 ILE A CA 13
ATOM 7806 C C . ILE A 1 21 ? 1.472 -0.306 0.667 1.00 0.00 21 ILE A C 13
ATOM 7807 O O . ILE A 1 21 ? 2.396 -0.321 1.458 1.00 0.00 21 ILE A O 13
ATOM 7823 N N . GLN A 1 22 ? 1.439 -1.113 -0.361 1.00 0.00 22 GLN A N 13
ATOM 7824 C CA . GLN A 1 22 ? 2.547 -2.089 -0.594 1.00 0.00 22 GLN A CA 13
ATOM 7825 C C . GLN A 1 22 ? 3.835 -1.350 -0.973 1.00 0.00 22 GLN A C 13
ATOM 7826 O O . GLN A 1 22 ? 4.900 -1.657 -0.472 1.00 0.00 22 GLN A O 13
ATOM 7840 N N . GLY A 1 23 ? 3.744 -0.374 -1.846 1.00 0.00 23 GLY A N 13
ATOM 7841 C CA . GLY A 1 23 ? 4.964 0.391 -2.250 1.00 0.00 23 GLY A CA 13
ATOM 7842 C C . GLY A 1 23 ? 5.543 1.113 -1.028 1.00 0.00 23 GLY A C 13
ATOM 7843 O O . GLY A 1 23 ? 6.740 1.128 -0.817 1.00 0.00 23 GLY A O 13
ATOM 7847 N N . LEU A 1 24 ? 4.696 1.703 -0.220 1.00 0.00 24 LEU A N 13
ATOM 7848 C CA . LEU A 1 24 ? 5.187 2.422 0.996 1.00 0.00 24 LEU A CA 13
ATOM 7849 C C . LEU A 1 24 ? 5.781 1.422 1.998 1.00 0.00 24 LEU A C 13
ATOM 7850 O O . LEU A 1 24 ? 6.831 1.656 2.568 1.00 0.00 24 LEU A O 13
ATOM 7866 N N . LEU A 1 25 ? 5.116 0.311 2.212 1.00 0.00 25 LEU A N 13
ATOM 7867 C CA . LEU A 1 25 ? 5.638 -0.710 3.175 1.00 0.00 25 LEU A CA 13
ATOM 7868 C C . LEU A 1 25 ? 6.926 -1.347 2.639 1.00 0.00 25 LEU A C 13
ATOM 7869 O O . LEU A 1 25 ? 7.817 -1.672 3.397 1.00 0.00 25 LEU A O 13
ATOM 7885 N N . GLN A 1 26 ? 7.034 -1.523 1.340 1.00 0.00 26 GLN A N 13
ATOM 7886 C CA . GLN A 1 26 ? 8.277 -2.134 0.763 1.00 0.00 26 GLN A CA 13
ATOM 7887 C C . GLN A 1 26 ? 9.502 -1.299 1.161 1.00 0.00 26 GLN A C 13
ATOM 7888 O O . GLN A 1 26 ? 10.525 -1.832 1.549 1.00 0.00 26 GLN A O 13
ATOM 7902 N N . GLN A 1 27 ? 9.395 0.007 1.081 1.00 0.00 27 GLN A N 13
ATOM 7903 C CA . GLN A 1 27 ? 10.544 0.884 1.468 1.00 0.00 27 GLN A CA 13
ATOM 7904 C C . GLN A 1 27 ? 10.762 0.826 2.985 1.00 0.00 27 GLN A C 13
ATOM 7905 O O . GLN A 1 27 ? 11.875 0.917 3.464 1.00 0.00 27 GLN A O 13
ATOM 7919 N N . ALA A 1 28 ? 9.702 0.663 3.736 1.00 0.00 28 ALA A N 13
ATOM 7920 C CA . ALA A 1 28 ? 9.832 0.584 5.224 1.00 0.00 28 ALA A CA 13
ATOM 7921 C C . ALA A 1 28 ? 10.195 -0.846 5.664 1.00 0.00 28 ALA A C 13
ATOM 7922 O O . ALA A 1 28 ? 10.534 -1.081 6.808 1.00 0.00 28 ALA A O 13
ATOM 7929 N N . SER A 1 29 ? 10.128 -1.796 4.763 1.00 0.00 29 SER A N 13
ATOM 7930 C CA . SER A 1 29 ? 10.470 -3.207 5.122 1.00 0.00 29 SER A CA 13
ATOM 7931 C C . SER A 1 29 ? 11.981 -3.430 5.012 1.00 0.00 29 SER A C 13
ATOM 7932 O O . SER A 1 29 ? 12.594 -4.001 5.893 1.00 0.00 29 SER A O 13
ATOM 7940 N N . LYS A 1 30 ? 12.587 -2.984 3.936 1.00 0.00 30 LYS A N 13
ATOM 7941 C CA . LYS A 1 30 ? 14.063 -3.171 3.771 1.00 0.00 30 LYS A CA 13
ATOM 7942 C C . LYS A 1 30 ? 14.820 -2.507 4.928 1.00 0.00 30 LYS A C 13
ATOM 7943 O O . LYS A 1 30 ? 15.726 -3.086 5.495 1.00 0.00 30 LYS A O 13
ATOM 7962 N N . GLN A 1 31 ? 14.452 -1.300 5.285 1.00 0.00 31 GLN A N 13
ATOM 7963 C CA . GLN A 1 31 ? 15.151 -0.598 6.412 1.00 0.00 31 GLN A CA 13
ATOM 7964 C C . GLN A 1 31 ? 14.914 -1.332 7.744 1.00 0.00 31 GLN A C 13
ATOM 7965 O O . GLN A 1 31 ? 15.733 -1.277 8.637 1.00 0.00 31 GLN A O 13
ATOM 7979 N N . ALA A 1 32 ? 13.804 -2.019 7.879 1.00 0.00 32 ALA A N 13
ATOM 7980 C CA . ALA A 1 32 ? 13.522 -2.756 9.152 1.00 0.00 32 ALA A CA 13
ATOM 7981 C C . ALA A 1 32 ? 14.271 -4.099 9.180 1.00 0.00 32 ALA A C 13
ATOM 7982 O O . ALA A 1 32 ? 14.527 -4.649 10.235 1.00 0.00 32 ALA A O 13
ATOM 7989 N N . GLN A 1 33 ? 14.621 -4.629 8.030 1.00 0.00 33 GLN A N 13
ATOM 7990 C CA . GLN A 1 33 ? 15.350 -5.937 7.984 1.00 0.00 33 GLN A CA 13
ATOM 7991 C C . GLN A 1 33 ? 16.730 -5.814 8.646 1.00 0.00 33 GLN A C 13
ATOM 7992 O O . GLN A 1 33 ? 17.087 -6.602 9.500 1.00 0.00 33 GLN A O 13
ATOM 8006 N N . ASP A 1 34 ? 17.507 -4.833 8.254 1.00 0.00 34 ASP A N 13
ATOM 8007 C CA . ASP A 1 34 ? 18.866 -4.659 8.858 1.00 0.00 34 ASP A CA 13
ATOM 8008 C C . ASP A 1 34 ? 18.890 -3.437 9.789 1.00 0.00 34 ASP A C 13
ATOM 8009 O O . ASP A 1 34 ? 19.463 -3.487 10.860 1.00 0.00 34 ASP A O 13
ATOM 8018 N N . ILE A 1 35 ? 18.268 -2.346 9.387 1.00 0.00 35 ILE A N 13
ATOM 8019 C CA . ILE A 1 35 ? 18.234 -1.105 10.235 1.00 0.00 35 ILE A CA 13
ATOM 8020 C C . ILE A 1 35 ? 19.658 -0.598 10.568 1.00 0.00 35 ILE A C 13
ATOM 8021 O O . ILE A 1 35 ? 19.835 0.245 11.430 1.00 0.00 35 ILE A O 13
ATOM 8037 N N . GLN A 1 36 ? 20.671 -1.088 9.889 1.00 0.00 36 GLN A N 13
ATOM 8038 C CA . GLN A 1 36 ? 22.060 -0.618 10.182 1.00 0.00 36 GLN A CA 13
ATOM 8039 C C . GLN A 1 36 ? 22.916 -0.617 8.906 1.00 0.00 36 GLN A C 13
ATOM 8040 O O . GLN A 1 36 ? 22.974 -1.605 8.200 1.00 0.00 36 GLN A O 13
ATOM 8054 N N . PRO A 1 37 ? 23.569 0.497 8.661 1.00 0.00 37 PRO A N 13
ATOM 8055 C CA . PRO A 1 37 ? 24.445 0.623 7.465 1.00 0.00 37 PRO A CA 13
ATOM 8056 C C . PRO A 1 37 ? 25.740 -0.189 7.647 1.00 0.00 37 PRO A C 13
ATOM 8057 O O . PRO A 1 37 ? 26.364 -0.593 6.684 1.00 0.00 37 PRO A O 13
ATOM 8068 N N . ALA A 1 38 ? 26.144 -0.430 8.872 1.00 0.00 38 ALA A N 13
ATOM 8069 C CA . ALA A 1 38 ? 27.394 -1.215 9.116 1.00 0.00 38 ALA A CA 13
ATOM 8070 C C . ALA A 1 38 ? 27.063 -2.624 9.639 1.00 0.00 38 ALA A C 13
ATOM 8071 O O . ALA A 1 38 ? 27.894 -3.272 10.249 1.00 0.00 38 ALA A O 13
ATOM 8078 N N . MET A 1 39 ? 25.861 -3.102 9.408 1.00 0.00 39 MET A N 13
ATOM 8079 C CA . MET A 1 39 ? 25.484 -4.469 9.893 1.00 0.00 39 MET A CA 13
ATOM 8080 C C . MET A 1 39 ? 26.218 -5.552 9.087 1.00 0.00 39 MET A C 13
ATOM 8081 O O . MET A 1 39 ? 26.752 -6.492 9.647 1.00 0.00 39 MET A O 13
ATOM 8095 N N . GLN A 1 40 ? 26.242 -5.421 7.776 1.00 0.00 40 GLN A N 13
ATOM 8096 C CA . GLN A 1 40 ? 26.935 -6.433 6.906 1.00 0.00 40 GLN A CA 13
ATOM 8097 C C . GLN A 1 40 ? 26.388 -7.851 7.167 1.00 0.00 40 GLN A C 13
ATOM 8098 O O . GLN A 1 40 ? 25.205 -7.968 7.442 1.00 0.00 40 GLN A O 13
ATOM 8113 N N . ALA A 1 1 ? -31.644 4.548 -3.694 1.00 0.00 1 ALA A N 14
ATOM 8114 C CA . ALA A 1 1 ? -30.408 4.193 -2.931 1.00 0.00 1 ALA A CA 14
ATOM 8115 C C . ALA A 1 1 ? -29.462 3.358 -3.804 1.00 0.00 1 ALA A C 14
ATOM 8116 O O . ALA A 1 1 ? -29.884 2.704 -4.740 1.00 0.00 1 ALA A O 14
ATOM 8122 N N . SER A 1 2 ? -28.188 3.379 -3.504 1.00 0.00 2 SER A N 14
ATOM 8123 C CA . SER A 1 2 ? -27.208 2.590 -4.316 1.00 0.00 2 SER A CA 14
ATOM 8124 C C . SER A 1 2 ? -26.769 1.332 -3.555 1.00 0.00 2 SER A C 14
ATOM 8125 O O . SER A 1 2 ? -26.118 1.412 -2.530 1.00 0.00 2 SER A O 14
ATOM 8133 N N . ARG A 1 3 ? -27.122 0.172 -4.052 1.00 0.00 3 ARG A N 14
ATOM 8134 C CA . ARG A 1 3 ? -26.726 -1.098 -3.368 1.00 0.00 3 ARG A CA 14
ATOM 8135 C C . ARG A 1 3 ? -25.656 -1.824 -4.193 1.00 0.00 3 ARG A C 14
ATOM 8136 O O . ARG A 1 3 ? -24.539 -2.013 -3.748 1.00 0.00 3 ARG A O 14
ATOM 8157 N N . ALA A 1 4 ? -25.992 -2.226 -5.399 1.00 0.00 4 ALA A N 14
ATOM 8158 C CA . ALA A 1 4 ? -24.998 -2.934 -6.266 1.00 0.00 4 ALA A CA 14
ATOM 8159 C C . ALA A 1 4 ? -23.797 -2.022 -6.544 1.00 0.00 4 ALA A C 14
ATOM 8160 O O . ALA A 1 4 ? -22.658 -2.442 -6.457 1.00 0.00 4 ALA A O 14
ATOM 8167 N N . ALA A 1 5 ? -24.044 -0.774 -6.867 1.00 0.00 5 ALA A N 14
ATOM 8168 C CA . ALA A 1 5 ? -22.916 0.173 -7.138 1.00 0.00 5 ALA A CA 14
ATOM 8169 C C . ALA A 1 5 ? -22.083 0.380 -5.866 1.00 0.00 5 ALA A C 14
ATOM 8170 O O . ALA A 1 5 ? -20.876 0.523 -5.924 1.00 0.00 5 ALA A O 14
ATOM 8177 N N . LEU A 1 6 ? -22.720 0.390 -4.717 1.00 0.00 6 LEU A N 14
ATOM 8178 C CA . LEU A 1 6 ? -21.971 0.579 -3.434 1.00 0.00 6 LEU A CA 14
ATOM 8179 C C . LEU A 1 6 ? -20.983 -0.575 -3.219 1.00 0.00 6 LEU A C 14
ATOM 8180 O O . LEU A 1 6 ? -19.899 -0.380 -2.700 1.00 0.00 6 LEU A O 14
ATOM 8196 N N . ILE A 1 7 ? -21.342 -1.773 -3.624 1.00 0.00 7 ILE A N 14
ATOM 8197 C CA . ILE A 1 7 ? -20.414 -2.937 -3.455 1.00 0.00 7 ILE A CA 14
ATOM 8198 C C . ILE A 1 7 ? -19.105 -2.664 -4.209 1.00 0.00 7 ILE A C 14
ATOM 8199 O O . ILE A 1 7 ? -18.024 -2.852 -3.682 1.00 0.00 7 ILE A O 14
ATOM 8215 N N . GLU A 1 8 ? -19.202 -2.206 -5.434 1.00 0.00 8 GLU A N 14
ATOM 8216 C CA . GLU A 1 8 ? -17.972 -1.902 -6.228 1.00 0.00 8 GLU A CA 14
ATOM 8217 C C . GLU A 1 8 ? -17.266 -0.663 -5.661 1.00 0.00 8 GLU A C 14
ATOM 8218 O O . GLU A 1 8 ? -16.057 -0.555 -5.717 1.00 0.00 8 GLU A O 14
ATOM 8230 N N . GLU A 1 9 ? -18.012 0.270 -5.113 1.00 0.00 9 GLU A N 14
ATOM 8231 C CA . GLU A 1 9 ? -17.384 1.502 -4.534 1.00 0.00 9 GLU A CA 14
ATOM 8232 C C . GLU A 1 9 ? -16.347 1.115 -3.472 1.00 0.00 9 GLU A C 14
ATOM 8233 O O . GLU A 1 9 ? -15.231 1.601 -3.476 1.00 0.00 9 GLU A O 14
ATOM 8245 N N . GLY A 1 10 ? -16.708 0.234 -2.570 1.00 0.00 10 GLY A N 14
ATOM 8246 C CA . GLY A 1 10 ? -15.747 -0.200 -1.512 1.00 0.00 10 GLY A CA 14
ATOM 8247 C C . GLY A 1 10 ? -14.648 -1.060 -2.141 1.00 0.00 10 GLY A C 14
ATOM 8248 O O . GLY A 1 10 ? -13.502 -0.986 -1.750 1.00 0.00 10 GLY A O 14
ATOM 8252 N N . GLN A 1 11 ? -14.987 -1.870 -3.117 1.00 0.00 11 GLN A N 14
ATOM 8253 C CA . GLN A 1 11 ? -13.955 -2.732 -3.775 1.00 0.00 11 GLN A CA 14
ATOM 8254 C C . GLN A 1 11 ? -12.883 -1.859 -4.440 1.00 0.00 11 GLN A C 14
ATOM 8255 O O . GLN A 1 11 ? -11.702 -2.137 -4.344 1.00 0.00 11 GLN A O 14
ATOM 8269 N N . ARG A 1 12 ? -13.285 -0.798 -5.101 1.00 0.00 12 ARG A N 14
ATOM 8270 C CA . ARG A 1 12 ? -12.286 0.101 -5.762 1.00 0.00 12 ARG A CA 14
ATOM 8271 C C . ARG A 1 12 ? -11.364 0.727 -4.705 1.00 0.00 12 ARG A C 14
ATOM 8272 O O . ARG A 1 12 ? -10.170 0.849 -4.907 1.00 0.00 12 ARG A O 14
ATOM 8293 N N . ILE A 1 13 ? -11.909 1.111 -3.575 1.00 0.00 13 ILE A N 14
ATOM 8294 C CA . ILE A 1 13 ? -11.065 1.716 -2.496 1.00 0.00 13 ILE A CA 14
ATOM 8295 C C . ILE A 1 13 ? -10.287 0.616 -1.763 1.00 0.00 13 ILE A C 14
ATOM 8296 O O . ILE A 1 13 ? -9.124 0.775 -1.457 1.00 0.00 13 ILE A O 14
ATOM 8312 N N . ALA A 1 14 ? -10.925 -0.500 -1.486 1.00 0.00 14 ALA A N 14
ATOM 8313 C CA . ALA A 1 14 ? -10.228 -1.621 -0.774 1.00 0.00 14 ALA A CA 14
ATOM 8314 C C . ALA A 1 14 ? -8.944 -2.016 -1.517 1.00 0.00 14 ALA A C 14
ATOM 8315 O O . ALA A 1 14 ? -7.895 -2.153 -0.917 1.00 0.00 14 ALA A O 14
ATOM 8322 N N . GLU A 1 15 ? -9.017 -2.192 -2.817 1.00 0.00 15 GLU A N 14
ATOM 8323 C CA . GLU A 1 15 ? -7.792 -2.568 -3.596 1.00 0.00 15 GLU A CA 14
ATOM 8324 C C . GLU A 1 15 ? -6.743 -1.452 -3.493 1.00 0.00 15 GLU A C 14
ATOM 8325 O O . GLU A 1 15 ? -5.587 -1.699 -3.199 1.00 0.00 15 GLU A O 14
ATOM 8337 N N . MET A 1 16 ? -7.146 -0.221 -3.716 1.00 0.00 16 MET A N 14
ATOM 8338 C CA . MET A 1 16 ? -6.182 0.921 -3.614 1.00 0.00 16 MET A CA 14
ATOM 8339 C C . MET A 1 16 ? -5.626 1.006 -2.186 1.00 0.00 16 MET A C 14
ATOM 8340 O O . MET A 1 16 ? -4.460 1.289 -1.981 1.00 0.00 16 MET A O 14
ATOM 8354 N N . LEU A 1 17 ? -6.456 0.748 -1.200 1.00 0.00 17 LEU A N 14
ATOM 8355 C CA . LEU A 1 17 ? -5.990 0.796 0.221 1.00 0.00 17 LEU A CA 14
ATOM 8356 C C . LEU A 1 17 ? -4.869 -0.224 0.443 1.00 0.00 17 LEU A C 14
ATOM 8357 O O . LEU A 1 17 ? -3.899 0.048 1.125 1.00 0.00 17 LEU A O 14
ATOM 8373 N N . LYS A 1 18 ? -4.996 -1.390 -0.139 1.00 0.00 18 LYS A N 14
ATOM 8374 C CA . LYS A 1 18 ? -3.937 -2.438 0.017 1.00 0.00 18 LYS A CA 14
ATOM 8375 C C . LYS A 1 18 ? -2.653 -1.992 -0.689 1.00 0.00 18 LYS A C 14
ATOM 8376 O O . LYS A 1 18 ? -1.566 -2.137 -0.164 1.00 0.00 18 LYS A O 14
ATOM 8395 N N . SER A 1 19 ? -2.776 -1.441 -1.875 1.00 0.00 19 SER A N 14
ATOM 8396 C CA . SER A 1 19 ? -1.564 -0.969 -2.621 1.00 0.00 19 SER A CA 14
ATOM 8397 C C . SER A 1 19 ? -0.789 0.054 -1.781 1.00 0.00 19 SER A C 14
ATOM 8398 O O . SER A 1 19 ? 0.425 0.099 -1.813 1.00 0.00 19 SER A O 14
ATOM 8406 N N . LYS A 1 20 ? -1.486 0.870 -1.026 1.00 0.00 20 LYS A N 14
ATOM 8407 C CA . LYS A 1 20 ? -0.797 1.887 -0.174 1.00 0.00 20 LYS A CA 14
ATOM 8408 C C . LYS A 1 20 ? -0.132 1.203 1.027 1.00 0.00 20 LYS A C 14
ATOM 8409 O O . LYS A 1 20 ? 1.010 1.468 1.347 1.00 0.00 20 LYS A O 14
ATOM 8428 N N . ILE A 1 21 ? -0.841 0.318 1.687 1.00 0.00 21 ILE A N 14
ATOM 8429 C CA . ILE A 1 21 ? -0.256 -0.397 2.867 1.00 0.00 21 ILE A CA 14
ATOM 8430 C C . ILE A 1 21 ? 0.917 -1.281 2.421 1.00 0.00 21 ILE A C 14
ATOM 8431 O O . ILE A 1 21 ? 1.910 -1.408 3.115 1.00 0.00 21 ILE A O 14
ATOM 8447 N N . GLN A 1 22 ? 0.806 -1.883 1.268 1.00 0.00 22 GLN A N 14
ATOM 8448 C CA . GLN A 1 22 ? 1.909 -2.755 0.764 1.00 0.00 22 GLN A CA 14
ATOM 8449 C C . GLN A 1 22 ? 3.030 -1.891 0.175 1.00 0.00 22 GLN A C 14
ATOM 8450 O O . GLN A 1 22 ? 4.198 -2.178 0.356 1.00 0.00 22 GLN A O 14
ATOM 8464 N N . GLY A 1 23 ? 2.681 -0.829 -0.514 1.00 0.00 23 GLY A N 14
ATOM 8465 C CA . GLY A 1 23 ? 3.724 0.069 -1.098 1.00 0.00 23 GLY A CA 14
ATOM 8466 C C . GLY A 1 23 ? 4.573 0.656 0.034 1.00 0.00 23 GLY A C 14
ATOM 8467 O O . GLY A 1 23 ? 5.783 0.737 -0.067 1.00 0.00 23 GLY A O 14
ATOM 8471 N N . LEU A 1 24 ? 3.945 1.048 1.119 1.00 0.00 24 LEU A N 14
ATOM 8472 C CA . LEU A 1 24 ? 4.709 1.612 2.277 1.00 0.00 24 LEU A CA 14
ATOM 8473 C C . LEU A 1 24 ? 5.677 0.558 2.834 1.00 0.00 24 LEU A C 14
ATOM 8474 O O . LEU A 1 24 ? 6.710 0.885 3.386 1.00 0.00 24 LEU A O 14
ATOM 8490 N N . LEU A 1 25 ? 5.350 -0.704 2.684 1.00 0.00 25 LEU A N 14
ATOM 8491 C CA . LEU A 1 25 ? 6.249 -1.786 3.191 1.00 0.00 25 LEU A CA 14
ATOM 8492 C C . LEU A 1 25 ? 7.427 -1.992 2.227 1.00 0.00 25 LEU A C 14
ATOM 8493 O O . LEU A 1 25 ? 8.529 -2.293 2.644 1.00 0.00 25 LEU A O 14
ATOM 8509 N N . GLN A 1 26 ? 7.204 -1.828 0.941 1.00 0.00 26 GLN A N 14
ATOM 8510 C CA . GLN A 1 26 ? 8.311 -2.010 -0.054 1.00 0.00 26 GLN A CA 14
ATOM 8511 C C . GLN A 1 26 ? 9.477 -1.066 0.272 1.00 0.00 26 GLN A C 14
ATOM 8512 O O . GLN A 1 26 ? 10.612 -1.490 0.387 1.00 0.00 26 GLN A O 14
ATOM 8526 N N . GLN A 1 27 ? 9.204 0.208 0.430 1.00 0.00 27 GLN A N 14
ATOM 8527 C CA . GLN A 1 27 ? 10.301 1.175 0.760 1.00 0.00 27 GLN A CA 14
ATOM 8528 C C . GLN A 1 27 ? 10.872 0.883 2.157 1.00 0.00 27 GLN A C 14
ATOM 8529 O O . GLN A 1 27 ? 12.029 1.147 2.427 1.00 0.00 27 GLN A O 14
ATOM 8543 N N . ALA A 1 28 ? 10.071 0.328 3.034 1.00 0.00 28 ALA A N 14
ATOM 8544 C CA . ALA A 1 28 ? 10.565 0.002 4.410 1.00 0.00 28 ALA A CA 14
ATOM 8545 C C . ALA A 1 28 ? 11.586 -1.140 4.354 1.00 0.00 28 ALA A C 14
ATOM 8546 O O . ALA A 1 28 ? 12.475 -1.226 5.177 1.00 0.00 28 ALA A O 14
ATOM 8553 N N . SER A 1 29 ? 11.463 -2.012 3.381 1.00 0.00 29 SER A N 14
ATOM 8554 C CA . SER A 1 29 ? 12.424 -3.155 3.251 1.00 0.00 29 SER A CA 14
ATOM 8555 C C . SER A 1 29 ? 13.848 -2.627 3.030 1.00 0.00 29 SER A C 14
ATOM 8556 O O . SER A 1 29 ? 14.790 -3.083 3.652 1.00 0.00 29 SER A O 14
ATOM 8564 N N . LYS A 1 30 ? 14.008 -1.660 2.157 1.00 0.00 30 LYS A N 14
ATOM 8565 C CA . LYS A 1 30 ? 15.372 -1.093 1.903 1.00 0.00 30 LYS A CA 14
ATOM 8566 C C . LYS A 1 30 ? 15.842 -0.291 3.123 1.00 0.00 30 LYS A C 14
ATOM 8567 O O . LYS A 1 30 ? 17.005 -0.299 3.463 1.00 0.00 30 LYS A O 14
ATOM 8586 N N . GLN A 1 31 ? 14.943 0.399 3.782 1.00 0.00 31 GLN A N 14
ATOM 8587 C CA . GLN A 1 31 ? 15.340 1.198 4.983 1.00 0.00 31 GLN A CA 14
ATOM 8588 C C . GLN A 1 31 ? 15.738 0.269 6.142 1.00 0.00 31 GLN A C 14
ATOM 8589 O O . GLN A 1 31 ? 16.591 0.600 6.944 1.00 0.00 31 GLN A O 14
ATOM 8603 N N . ALA A 1 32 ? 15.123 -0.887 6.240 1.00 0.00 32 ALA A N 14
ATOM 8604 C CA . ALA A 1 32 ? 15.462 -1.829 7.351 1.00 0.00 32 ALA A CA 14
ATOM 8605 C C . ALA A 1 32 ? 16.679 -2.693 6.991 1.00 0.00 32 ALA A C 14
ATOM 8606 O O . ALA A 1 32 ? 17.599 -2.831 7.774 1.00 0.00 32 ALA A O 14
ATOM 8613 N N . GLN A 1 33 ? 16.691 -3.284 5.821 1.00 0.00 33 GLN A N 14
ATOM 8614 C CA . GLN A 1 33 ? 17.850 -4.147 5.430 1.00 0.00 33 GLN A CA 14
ATOM 8615 C C . GLN A 1 33 ? 18.877 -3.352 4.611 1.00 0.00 33 GLN A C 14
ATOM 8616 O O . GLN A 1 33 ? 20.056 -3.367 4.913 1.00 0.00 33 GLN A O 14
ATOM 8630 N N . ASP A 1 34 ? 18.438 -2.666 3.579 1.00 0.00 34 ASP A N 14
ATOM 8631 C CA . ASP A 1 34 ? 19.380 -1.865 2.725 1.00 0.00 34 ASP A CA 14
ATOM 8632 C C . ASP A 1 34 ? 20.499 -2.758 2.161 1.00 0.00 34 ASP A C 14
ATOM 8633 O O . ASP A 1 34 ? 21.614 -2.317 1.963 1.00 0.00 34 ASP A O 14
ATOM 8642 N N . ILE A 1 35 ? 20.207 -4.012 1.901 1.00 0.00 35 ILE A N 14
ATOM 8643 C CA . ILE A 1 35 ? 21.255 -4.931 1.354 1.00 0.00 35 ILE A CA 14
ATOM 8644 C C . ILE A 1 35 ? 20.609 -6.136 0.642 1.00 0.00 35 ILE A C 14
ATOM 8645 O O . ILE A 1 35 ? 21.109 -7.245 0.700 1.00 0.00 35 ILE A O 14
ATOM 8661 N N . GLN A 1 36 ? 19.503 -5.927 -0.034 1.00 0.00 36 GLN A N 14
ATOM 8662 C CA . GLN A 1 36 ? 18.828 -7.057 -0.747 1.00 0.00 36 GLN A CA 14
ATOM 8663 C C . GLN A 1 36 ? 18.177 -6.557 -2.046 1.00 0.00 36 GLN A C 14
ATOM 8664 O O . GLN A 1 36 ? 17.773 -5.412 -2.134 1.00 0.00 36 GLN A O 14
ATOM 8678 N N . PRO A 1 37 ? 18.093 -7.439 -3.018 1.00 0.00 37 PRO A N 14
ATOM 8679 C CA . PRO A 1 37 ? 17.480 -7.081 -4.323 1.00 0.00 37 PRO A CA 14
ATOM 8680 C C . PRO A 1 37 ? 15.951 -7.008 -4.195 1.00 0.00 37 PRO A C 14
ATOM 8681 O O . PRO A 1 37 ? 15.263 -8.009 -4.280 1.00 0.00 37 PRO A O 14
ATOM 8692 N N . ALA A 1 38 ? 15.419 -5.828 -3.987 1.00 0.00 38 ALA A N 14
ATOM 8693 C CA . ALA A 1 38 ? 13.935 -5.678 -3.849 1.00 0.00 38 ALA A CA 14
ATOM 8694 C C . ALA A 1 38 ? 13.342 -4.915 -5.047 1.00 0.00 38 ALA A C 14
ATOM 8695 O O . ALA A 1 38 ? 12.254 -4.373 -4.963 1.00 0.00 38 ALA A O 14
ATOM 8702 N N . MET A 1 39 ? 14.040 -4.866 -6.158 1.00 0.00 39 MET A N 14
ATOM 8703 C CA . MET A 1 39 ? 13.508 -4.133 -7.352 1.00 0.00 39 MET A CA 14
ATOM 8704 C C . MET A 1 39 ? 12.274 -4.849 -7.917 1.00 0.00 39 MET A C 14
ATOM 8705 O O . MET A 1 39 ? 11.265 -4.229 -8.197 1.00 0.00 39 MET A O 14
ATOM 8719 N N . GLN A 1 40 ? 12.347 -6.147 -8.082 1.00 0.00 40 GLN A N 14
ATOM 8720 C CA . GLN A 1 40 ? 11.180 -6.907 -8.624 1.00 0.00 40 GLN A CA 14
ATOM 8721 C C . GLN A 1 40 ? 10.717 -7.961 -7.610 1.00 0.00 40 GLN A C 14
ATOM 8722 O O . GLN A 1 40 ? 11.534 -8.781 -7.216 1.00 0.00 40 GLN A O 14
ATOM 8737 N N . ALA A 1 1 ? -30.390 3.434 1.051 1.00 0.00 1 ALA A N 15
ATOM 8738 C CA . ALA A 1 1 ? -29.955 2.008 0.939 1.00 0.00 1 ALA A CA 15
ATOM 8739 C C . ALA A 1 1 ? -29.362 1.742 -0.450 1.00 0.00 1 ALA A C 15
ATOM 8740 O O . ALA A 1 1 ? -30.002 1.966 -1.459 1.00 0.00 1 ALA A O 15
ATOM 8746 N N . SER A 1 2 ? -28.140 1.268 -0.504 1.00 0.00 2 SER A N 15
ATOM 8747 C CA . SER A 1 2 ? -27.498 0.985 -1.825 1.00 0.00 2 SER A CA 15
ATOM 8748 C C . SER A 1 2 ? -26.687 -0.313 -1.757 1.00 0.00 2 SER A C 15
ATOM 8749 O O . SER A 1 2 ? -25.915 -0.523 -0.840 1.00 0.00 2 SER A O 15
ATOM 8757 N N . ARG A 1 3 ? -26.854 -1.181 -2.723 1.00 0.00 3 ARG A N 15
ATOM 8758 C CA . ARG A 1 3 ? -26.088 -2.465 -2.723 1.00 0.00 3 ARG A CA 15
ATOM 8759 C C . ARG A 1 3 ? -25.021 -2.435 -3.822 1.00 0.00 3 ARG A C 15
ATOM 8760 O O . ARG A 1 3 ? -23.843 -2.579 -3.556 1.00 0.00 3 ARG A O 15
ATOM 8781 N N . ALA A 1 4 ? -25.429 -2.242 -5.056 1.00 0.00 4 ALA A N 15
ATOM 8782 C CA . ALA A 1 4 ? -24.447 -2.196 -6.185 1.00 0.00 4 ALA A CA 15
ATOM 8783 C C . ALA A 1 4 ? -23.380 -1.125 -5.921 1.00 0.00 4 ALA A C 15
ATOM 8784 O O . ALA A 1 4 ? -22.197 -1.387 -6.016 1.00 0.00 4 ALA A O 15
ATOM 8791 N N . ALA A 1 5 ? -23.793 0.075 -5.580 1.00 0.00 5 ALA A N 15
ATOM 8792 C CA . ALA A 1 5 ? -22.806 1.166 -5.299 1.00 0.00 5 ALA A CA 15
ATOM 8793 C C . ALA A 1 5 ? -21.945 0.810 -4.078 1.00 0.00 5 ALA A C 15
ATOM 8794 O O . ALA A 1 5 ? -20.757 1.072 -4.056 1.00 0.00 5 ALA A O 15
ATOM 8801 N N . LEU A 1 6 ? -22.534 0.210 -3.069 1.00 0.00 6 LEU A N 15
ATOM 8802 C CA . LEU A 1 6 ? -21.750 -0.170 -1.851 1.00 0.00 6 LEU A CA 15
ATOM 8803 C C . LEU A 1 6 ? -20.629 -1.148 -2.226 1.00 0.00 6 LEU A C 15
ATOM 8804 O O . LEU A 1 6 ? -19.489 -0.971 -1.842 1.00 0.00 6 LEU A O 15
ATOM 8820 N N . ILE A 1 7 ? -20.944 -2.173 -2.981 1.00 0.00 7 ILE A N 15
ATOM 8821 C CA . ILE A 1 7 ? -19.894 -3.161 -3.391 1.00 0.00 7 ILE A CA 15
ATOM 8822 C C . ILE A 1 7 ? -18.940 -2.523 -4.415 1.00 0.00 7 ILE A C 15
ATOM 8823 O O . ILE A 1 7 ? -17.744 -2.744 -4.377 1.00 0.00 7 ILE A O 15
ATOM 8839 N N . GLU A 1 8 ? -19.463 -1.731 -5.323 1.00 0.00 8 GLU A N 15
ATOM 8840 C CA . GLU A 1 8 ? -18.590 -1.073 -6.348 1.00 0.00 8 GLU A CA 15
ATOM 8841 C C . GLU A 1 8 ? -17.592 -0.126 -5.670 1.00 0.00 8 GLU A C 15
ATOM 8842 O O . GLU A 1 8 ? -16.409 -0.151 -5.955 1.00 0.00 8 GLU A O 15
ATOM 8854 N N . GLU A 1 9 ? -18.061 0.705 -4.770 1.00 0.00 9 GLU A N 15
ATOM 8855 C CA . GLU A 1 9 ? -17.142 1.654 -4.067 1.00 0.00 9 GLU A CA 15
ATOM 8856 C C . GLU A 1 9 ? -16.133 0.880 -3.207 1.00 0.00 9 GLU A C 15
ATOM 8857 O O . GLU A 1 9 ? -14.982 1.259 -3.104 1.00 0.00 9 GLU A O 15
ATOM 8869 N N . GLY A 1 10 ? -16.553 -0.204 -2.594 1.00 0.00 10 GLY A N 15
ATOM 8870 C CA . GLY A 1 10 ? -15.614 -1.003 -1.747 1.00 0.00 10 GLY A CA 15
ATOM 8871 C C . GLY A 1 10 ? -14.501 -1.583 -2.622 1.00 0.00 10 GLY A C 15
ATOM 8872 O O . GLY A 1 10 ? -13.342 -1.547 -2.260 1.00 0.00 10 GLY A O 15
ATOM 8876 N N . GLN A 1 11 ? -14.845 -2.109 -3.773 1.00 0.00 11 GLN A N 15
ATOM 8877 C CA . GLN A 1 11 ? -13.805 -2.688 -4.681 1.00 0.00 11 GLN A CA 15
ATOM 8878 C C . GLN A 1 11 ? -12.796 -1.605 -5.084 1.00 0.00 11 GLN A C 15
ATOM 8879 O O . GLN A 1 11 ? -11.605 -1.846 -5.130 1.00 0.00 11 GLN A O 15
ATOM 8893 N N . ARG A 1 12 ? -13.266 -0.412 -5.366 1.00 0.00 12 ARG A N 15
ATOM 8894 C CA . ARG A 1 12 ? -12.335 0.694 -5.756 1.00 0.00 12 ARG A CA 15
ATOM 8895 C C . ARG A 1 12 ? -11.421 1.056 -4.577 1.00 0.00 12 ARG A C 15
ATOM 8896 O O . ARG A 1 12 ? -10.244 1.304 -4.752 1.00 0.00 12 ARG A O 15
ATOM 8917 N N . ILE A 1 13 ? -11.955 1.081 -3.379 1.00 0.00 13 ILE A N 15
ATOM 8918 C CA . ILE A 1 13 ? -11.115 1.417 -2.187 1.00 0.00 13 ILE A CA 15
ATOM 8919 C C . ILE A 1 13 ? -10.248 0.211 -1.808 1.00 0.00 13 ILE A C 15
ATOM 8920 O O . ILE A 1 13 ? -9.092 0.357 -1.465 1.00 0.00 13 ILE A O 15
ATOM 8936 N N . ALA A 1 14 ? -10.798 -0.981 -1.878 1.00 0.00 14 ALA A N 15
ATOM 8937 C CA . ALA A 1 14 ? -10.007 -2.203 -1.532 1.00 0.00 14 ALA A CA 15
ATOM 8938 C C . ALA A 1 14 ? -8.721 -2.258 -2.370 1.00 0.00 14 ALA A C 15
ATOM 8939 O O . ALA A 1 14 ? -7.663 -2.581 -1.866 1.00 0.00 14 ALA A O 15
ATOM 8946 N N . GLU A 1 15 ? -8.804 -1.934 -3.638 1.00 0.00 15 GLU A N 15
ATOM 8947 C CA . GLU A 1 15 ? -7.583 -1.956 -4.503 1.00 0.00 15 GLU A CA 15
ATOM 8948 C C . GLU A 1 15 ? -6.660 -0.785 -4.133 1.00 0.00 15 GLU A C 15
ATOM 8949 O O . GLU A 1 15 ? -5.478 -0.966 -3.910 1.00 0.00 15 GLU A O 15
ATOM 8961 N N . MET A 1 16 ? -7.197 0.412 -4.062 1.00 0.00 16 MET A N 15
ATOM 8962 C CA . MET A 1 16 ? -6.359 1.601 -3.699 1.00 0.00 16 MET A CA 15
ATOM 8963 C C . MET A 1 16 ? -5.688 1.385 -2.333 1.00 0.00 16 MET A C 15
ATOM 8964 O O . MET A 1 16 ? -4.534 1.721 -2.141 1.00 0.00 16 MET A O 15
ATOM 8978 N N . LEU A 1 17 ? -6.402 0.820 -1.389 1.00 0.00 17 LEU A N 15
ATOM 8979 C CA . LEU A 1 17 ? -5.806 0.575 -0.038 1.00 0.00 17 LEU A CA 15
ATOM 8980 C C . LEU A 1 17 ? -4.785 -0.566 -0.112 1.00 0.00 17 LEU A C 15
ATOM 8981 O O . LEU A 1 17 ? -3.753 -0.526 0.530 1.00 0.00 17 LEU A O 15
ATOM 8997 N N . LYS A 1 18 ? -5.067 -1.575 -0.897 1.00 0.00 18 LYS A N 15
ATOM 8998 C CA . LYS A 1 18 ? -4.117 -2.727 -1.026 1.00 0.00 18 LYS A CA 15
ATOM 8999 C C . LYS A 1 18 ? -2.777 -2.249 -1.595 1.00 0.00 18 LYS A C 15
ATOM 9000 O O . LYS A 1 18 ? -1.728 -2.534 -1.050 1.00 0.00 18 LYS A O 15
ATOM 9019 N N . SER A 1 19 ? -2.810 -1.523 -2.685 1.00 0.00 19 SER A N 15
ATOM 9020 C CA . SER A 1 19 ? -1.542 -1.018 -3.300 1.00 0.00 19 SER A CA 15
ATOM 9021 C C . SER A 1 19 ? -0.774 -0.139 -2.305 1.00 0.00 19 SER A C 15
ATOM 9022 O O . SER A 1 19 ? 0.442 -0.153 -2.269 1.00 0.00 19 SER A O 15
ATOM 9030 N N . LYS A 1 20 ? -1.471 0.617 -1.489 1.00 0.00 20 LYS A N 15
ATOM 9031 C CA . LYS A 1 20 ? -0.770 1.483 -0.489 1.00 0.00 20 LYS A CA 15
ATOM 9032 C C . LYS A 1 20 ? -0.046 0.609 0.543 1.00 0.00 20 LYS A C 15
ATOM 9033 O O . LYS A 1 20 ? 1.054 0.918 0.962 1.00 0.00 20 LYS A O 15
ATOM 9052 N N . ILE A 1 21 ? -0.652 -0.484 0.943 1.00 0.00 21 ILE A N 15
ATOM 9053 C CA . ILE A 1 21 ? 0.001 -1.392 1.938 1.00 0.00 21 ILE A CA 15
ATOM 9054 C C . ILE A 1 21 ? 1.221 -2.076 1.304 1.00 0.00 21 ILE A C 15
ATOM 9055 O O . ILE A 1 21 ? 2.217 -2.319 1.958 1.00 0.00 21 ILE A O 15
ATOM 9071 N N . GLN A 1 22 ? 1.147 -2.374 0.031 1.00 0.00 22 GLN A N 15
ATOM 9072 C CA . GLN A 1 22 ? 2.301 -3.032 -0.660 1.00 0.00 22 GLN A CA 15
ATOM 9073 C C . GLN A 1 22 ? 3.474 -2.051 -0.777 1.00 0.00 22 GLN A C 15
ATOM 9074 O O . GLN A 1 22 ? 4.615 -2.407 -0.539 1.00 0.00 22 GLN A O 15
ATOM 9088 N N . GLY A 1 23 ? 3.201 -0.817 -1.131 1.00 0.00 23 GLY A N 15
ATOM 9089 C CA . GLY A 1 23 ? 4.294 0.195 -1.253 1.00 0.00 23 GLY A CA 15
ATOM 9090 C C . GLY A 1 23 ? 4.943 0.410 0.118 1.00 0.00 23 GLY A C 15
ATOM 9091 O O . GLY A 1 23 ? 6.152 0.450 0.240 1.00 0.00 23 GLY A O 15
ATOM 9095 N N . LEU A 1 24 ? 4.142 0.540 1.152 1.00 0.00 24 LEU A N 15
ATOM 9096 C CA . LEU A 1 24 ? 4.702 0.745 2.526 1.00 0.00 24 LEU A CA 15
ATOM 9097 C C . LEU A 1 24 ? 5.597 -0.438 2.921 1.00 0.00 24 LEU A C 15
ATOM 9098 O O . LEU A 1 24 ? 6.624 -0.260 3.547 1.00 0.00 24 LEU A O 15
ATOM 9114 N N . LEU A 1 25 ? 5.220 -1.641 2.552 1.00 0.00 25 LEU A N 15
ATOM 9115 C CA . LEU A 1 25 ? 6.054 -2.834 2.900 1.00 0.00 25 LEU A CA 15
ATOM 9116 C C . LEU A 1 25 ? 7.419 -2.744 2.206 1.00 0.00 25 LEU A C 15
ATOM 9117 O O . LEU A 1 25 ? 8.452 -2.923 2.825 1.00 0.00 25 LEU A O 15
ATOM 9133 N N . GLN A 1 26 ? 7.430 -2.458 0.926 1.00 0.00 26 GLN A N 15
ATOM 9134 C CA . GLN A 1 26 ? 8.728 -2.342 0.190 1.00 0.00 26 GLN A CA 15
ATOM 9135 C C . GLN A 1 26 ? 9.527 -1.148 0.731 1.00 0.00 26 GLN A C 15
ATOM 9136 O O . GLN A 1 26 ? 10.724 -1.235 0.940 1.00 0.00 26 GLN A O 15
ATOM 9150 N N . GLN A 1 27 ? 8.867 -0.038 0.967 1.00 0.00 27 GLN A N 15
ATOM 9151 C CA . GLN A 1 27 ? 9.578 1.164 1.505 1.00 0.00 27 GLN A CA 15
ATOM 9152 C C . GLN A 1 27 ? 10.118 0.874 2.912 1.00 0.00 27 GLN A C 15
ATOM 9153 O O . GLN A 1 27 ? 11.199 1.307 3.271 1.00 0.00 27 GLN A O 15
ATOM 9167 N N . ALA A 1 28 ? 9.376 0.138 3.703 1.00 0.00 28 ALA A N 15
ATOM 9168 C CA . ALA A 1 28 ? 9.838 -0.196 5.089 1.00 0.00 28 ALA A CA 15
ATOM 9169 C C . ALA A 1 28 ? 11.103 -1.055 5.032 1.00 0.00 28 ALA A C 15
ATOM 9170 O O . ALA A 1 28 ? 12.049 -0.830 5.763 1.00 0.00 28 ALA A O 15
ATOM 9177 N N . SER A 1 29 ? 11.125 -2.033 4.161 1.00 0.00 29 SER A N 15
ATOM 9178 C CA . SER A 1 29 ? 12.331 -2.914 4.038 1.00 0.00 29 SER A CA 15
ATOM 9179 C C . SER A 1 29 ? 13.553 -2.081 3.634 1.00 0.00 29 SER A C 15
ATOM 9180 O O . SER A 1 29 ? 14.636 -2.267 4.155 1.00 0.00 29 SER A O 15
ATOM 9188 N N . LYS A 1 30 ? 13.382 -1.158 2.718 1.00 0.00 30 LYS A N 15
ATOM 9189 C CA . LYS A 1 30 ? 14.527 -0.298 2.283 1.00 0.00 30 LYS A CA 15
ATOM 9190 C C . LYS A 1 30 ? 14.995 0.588 3.446 1.00 0.00 30 LYS A C 15
ATOM 9191 O O . LYS A 1 30 ? 16.176 0.810 3.626 1.00 0.00 30 LYS A O 15
ATOM 9210 N N . GLN A 1 31 ? 14.076 1.082 4.239 1.00 0.00 31 GLN A N 15
ATOM 9211 C CA . GLN A 1 31 ? 14.461 1.946 5.401 1.00 0.00 31 GLN A CA 15
ATOM 9212 C C . GLN A 1 31 ? 15.276 1.139 6.423 1.00 0.00 31 GLN A C 15
ATOM 9213 O O . GLN A 1 31 ? 16.187 1.654 7.040 1.00 0.00 31 GLN A O 15
ATOM 9227 N N . ALA A 1 32 ? 14.954 -0.120 6.602 1.00 0.00 32 ALA A N 15
ATOM 9228 C CA . ALA A 1 32 ? 15.712 -0.960 7.583 1.00 0.00 32 ALA A CA 15
ATOM 9229 C C . ALA A 1 32 ? 17.100 -1.318 7.031 1.00 0.00 32 ALA A C 15
ATOM 9230 O O . ALA A 1 32 ? 18.062 -1.414 7.769 1.00 0.00 32 ALA A O 15
ATOM 9237 N N . GLN A 1 33 ? 17.207 -1.518 5.739 1.00 0.00 33 GLN A N 15
ATOM 9238 C CA . GLN A 1 33 ? 18.531 -1.874 5.138 1.00 0.00 33 GLN A CA 15
ATOM 9239 C C . GLN A 1 33 ? 19.380 -0.616 4.902 1.00 0.00 33 GLN A C 15
ATOM 9240 O O . GLN A 1 33 ? 20.594 -0.668 4.958 1.00 0.00 33 GLN A O 15
ATOM 9254 N N . ASP A 1 34 ? 18.758 0.507 4.636 1.00 0.00 34 ASP A N 15
ATOM 9255 C CA . ASP A 1 34 ? 19.541 1.760 4.390 1.00 0.00 34 ASP A CA 15
ATOM 9256 C C . ASP A 1 34 ? 19.712 2.574 5.685 1.00 0.00 34 ASP A C 15
ATOM 9257 O O . ASP A 1 34 ? 19.738 3.790 5.658 1.00 0.00 34 ASP A O 15
ATOM 9266 N N . ILE A 1 35 ? 19.846 1.918 6.813 1.00 0.00 35 ILE A N 15
ATOM 9267 C CA . ILE A 1 35 ? 20.032 2.663 8.098 1.00 0.00 35 ILE A CA 15
ATOM 9268 C C . ILE A 1 35 ? 21.213 2.078 8.892 1.00 0.00 35 ILE A C 15
ATOM 9269 O O . ILE A 1 35 ? 21.189 2.017 10.107 1.00 0.00 35 ILE A O 15
ATOM 9285 N N . GLN A 1 36 ? 22.251 1.655 8.214 1.00 0.00 36 GLN A N 15
ATOM 9286 C CA . GLN A 1 36 ? 23.432 1.082 8.928 1.00 0.00 36 GLN A CA 15
ATOM 9287 C C . GLN A 1 36 ? 24.721 1.746 8.430 1.00 0.00 36 GLN A C 15
ATOM 9288 O O . GLN A 1 36 ? 24.855 2.014 7.254 1.00 0.00 36 GLN A O 15
ATOM 9302 N N . PRO A 1 37 ? 25.628 1.989 9.348 1.00 0.00 37 PRO A N 15
ATOM 9303 C CA . PRO A 1 37 ? 26.921 2.634 8.993 1.00 0.00 37 PRO A CA 15
ATOM 9304 C C . PRO A 1 37 ? 27.819 1.671 8.202 1.00 0.00 37 PRO A C 15
ATOM 9305 O O . PRO A 1 37 ? 28.495 2.069 7.273 1.00 0.00 37 PRO A O 15
ATOM 9316 N N . ALA A 1 38 ? 27.830 0.408 8.560 1.00 0.00 38 ALA A N 15
ATOM 9317 C CA . ALA A 1 38 ? 28.683 -0.576 7.823 1.00 0.00 38 ALA A CA 15
ATOM 9318 C C . ALA A 1 38 ? 28.108 -0.859 6.425 1.00 0.00 38 ALA A C 15
ATOM 9319 O O . ALA A 1 38 ? 28.817 -1.295 5.538 1.00 0.00 38 ALA A O 15
ATOM 9326 N N . MET A 1 39 ? 26.833 -0.619 6.225 1.00 0.00 39 MET A N 15
ATOM 9327 C CA . MET A 1 39 ? 26.216 -0.879 4.887 1.00 0.00 39 MET A CA 15
ATOM 9328 C C . MET A 1 39 ? 26.069 0.429 4.095 1.00 0.00 39 MET A C 15
ATOM 9329 O O . MET A 1 39 ? 26.404 0.492 2.928 1.00 0.00 39 MET A O 15
ATOM 9343 N N . GLN A 1 40 ? 25.566 1.467 4.720 1.00 0.00 40 GLN A N 15
ATOM 9344 C CA . GLN A 1 40 ? 25.390 2.768 4.003 1.00 0.00 40 GLN A CA 15
ATOM 9345 C C . GLN A 1 40 ? 26.288 3.851 4.616 1.00 0.00 40 GLN A C 15
ATOM 9346 O O . GLN A 1 40 ? 26.957 4.533 3.858 1.00 0.00 40 GLN A O 15
ATOM 9361 N N . ALA A 1 1 ? -28.396 -1.681 8.200 1.00 0.00 1 ALA A N 16
ATOM 9362 C CA . ALA A 1 1 ? -27.124 -1.204 7.575 1.00 0.00 1 ALA A CA 16
ATOM 9363 C C . ALA A 1 1 ? -26.229 -2.397 7.213 1.00 0.00 1 ALA A C 16
ATOM 9364 O O . ALA A 1 1 ? -26.046 -3.306 8.001 1.00 0.00 1 ALA A O 16
ATOM 9370 N N . SER A 1 2 ? -25.671 -2.396 6.028 1.00 0.00 2 SER A N 16
ATOM 9371 C CA . SER A 1 2 ? -24.784 -3.524 5.608 1.00 0.00 2 SER A CA 16
ATOM 9372 C C . SER A 1 2 ? -23.557 -2.985 4.865 1.00 0.00 2 SER A C 16
ATOM 9373 O O . SER A 1 2 ? -23.585 -1.903 4.307 1.00 0.00 2 SER A O 16
ATOM 9381 N N . ARG A 1 3 ? -22.481 -3.734 4.850 1.00 0.00 3 ARG A N 16
ATOM 9382 C CA . ARG A 1 3 ? -21.248 -3.268 4.140 1.00 0.00 3 ARG A CA 16
ATOM 9383 C C . ARG A 1 3 ? -21.217 -3.776 2.687 1.00 0.00 3 ARG A C 16
ATOM 9384 O O . ARG A 1 3 ? -20.238 -3.596 1.990 1.00 0.00 3 ARG A O 16
ATOM 9405 N N . ALA A 1 4 ? -22.279 -4.401 2.223 1.00 0.00 4 ALA A N 16
ATOM 9406 C CA . ALA A 1 4 ? -22.301 -4.907 0.813 1.00 0.00 4 ALA A CA 16
ATOM 9407 C C . ALA A 1 4 ? -22.077 -3.747 -0.165 1.00 0.00 4 ALA A C 16
ATOM 9408 O O . ALA A 1 4 ? -21.262 -3.833 -1.065 1.00 0.00 4 ALA A O 16
ATOM 9415 N N . ALA A 1 5 ? -22.790 -2.659 0.017 1.00 0.00 5 ALA A N 16
ATOM 9416 C CA . ALA A 1 5 ? -22.614 -1.480 -0.889 1.00 0.00 5 ALA A CA 16
ATOM 9417 C C . ALA A 1 5 ? -21.221 -0.868 -0.690 1.00 0.00 5 ALA A C 16
ATOM 9418 O O . ALA A 1 5 ? -20.624 -0.359 -1.620 1.00 0.00 5 ALA A O 16
ATOM 9425 N N . LEU A 1 6 ? -20.695 -0.924 0.514 1.00 0.00 6 LEU A N 16
ATOM 9426 C CA . LEU A 1 6 ? -19.331 -0.360 0.772 1.00 0.00 6 LEU A CA 16
ATOM 9427 C C . LEU A 1 6 ? -18.296 -1.088 -0.093 1.00 0.00 6 LEU A C 16
ATOM 9428 O O . LEU A 1 6 ? -17.386 -0.484 -0.627 1.00 0.00 6 LEU A O 16
ATOM 9444 N N . ILE A 1 7 ? -18.440 -2.384 -0.242 1.00 0.00 7 ILE A N 16
ATOM 9445 C CA . ILE A 1 7 ? -17.478 -3.161 -1.084 1.00 0.00 7 ILE A CA 16
ATOM 9446 C C . ILE A 1 7 ? -17.737 -2.878 -2.572 1.00 0.00 7 ILE A C 16
ATOM 9447 O O . ILE A 1 7 ? -16.825 -2.884 -3.376 1.00 0.00 7 ILE A O 16
ATOM 9463 N N . GLU A 1 8 ? -18.975 -2.627 -2.939 1.00 0.00 8 GLU A N 16
ATOM 9464 C CA . GLU A 1 8 ? -19.304 -2.338 -4.372 1.00 0.00 8 GLU A CA 16
ATOM 9465 C C . GLU A 1 8 ? -18.480 -1.148 -4.883 1.00 0.00 8 GLU A C 16
ATOM 9466 O O . GLU A 1 8 ? -17.842 -1.224 -5.913 1.00 0.00 8 GLU A O 16
ATOM 9478 N N . GLU A 1 9 ? -18.488 -0.053 -4.164 1.00 0.00 9 GLU A N 16
ATOM 9479 C CA . GLU A 1 9 ? -17.701 1.141 -4.603 1.00 0.00 9 GLU A CA 16
ATOM 9480 C C . GLU A 1 9 ? -16.262 1.050 -4.079 1.00 0.00 9 GLU A C 16
ATOM 9481 O O . GLU A 1 9 ? -15.336 1.537 -4.701 1.00 0.00 9 GLU A O 16
ATOM 9493 N N . GLY A 1 10 ? -16.074 0.430 -2.936 1.00 0.00 10 GLY A N 16
ATOM 9494 C CA . GLY A 1 10 ? -14.705 0.300 -2.350 1.00 0.00 10 GLY A CA 16
ATOM 9495 C C . GLY A 1 10 ? -13.775 -0.459 -3.305 1.00 0.00 10 GLY A C 16
ATOM 9496 O O . GLY A 1 10 ? -12.582 -0.232 -3.306 1.00 0.00 10 GLY A O 16
ATOM 9500 N N . GLN A 1 11 ? -14.298 -1.356 -4.114 1.00 0.00 11 GLN A N 16
ATOM 9501 C CA . GLN A 1 11 ? -13.418 -2.119 -5.060 1.00 0.00 11 GLN A CA 16
ATOM 9502 C C . GLN A 1 11 ? -12.631 -1.155 -5.968 1.00 0.00 11 GLN A C 16
ATOM 9503 O O . GLN A 1 11 ? -11.518 -1.444 -6.371 1.00 0.00 11 GLN A O 16
ATOM 9517 N N . ARG A 1 12 ? -13.191 -0.006 -6.274 1.00 0.00 12 ARG A N 16
ATOM 9518 C CA . ARG A 1 12 ? -12.467 0.981 -7.135 1.00 0.00 12 ARG A CA 16
ATOM 9519 C C . ARG A 1 12 ? -11.265 1.543 -6.366 1.00 0.00 12 ARG A C 16
ATOM 9520 O O . ARG A 1 12 ? -10.160 1.598 -6.873 1.00 0.00 12 ARG A O 16
ATOM 9541 N N . ILE A 1 13 ? -11.477 1.944 -5.136 1.00 0.00 13 ILE A N 16
ATOM 9542 C CA . ILE A 1 13 ? -10.351 2.489 -4.314 1.00 0.00 13 ILE A CA 16
ATOM 9543 C C . ILE A 1 13 ? -9.442 1.343 -3.848 1.00 0.00 13 ILE A C 16
ATOM 9544 O O . ILE A 1 13 ? -8.244 1.509 -3.725 1.00 0.00 13 ILE A O 16
ATOM 9560 N N . ALA A 1 14 ? -10.006 0.184 -3.590 1.00 0.00 14 ALA A N 16
ATOM 9561 C CA . ALA A 1 14 ? -9.187 -0.982 -3.131 1.00 0.00 14 ALA A CA 16
ATOM 9562 C C . ALA A 1 14 ? -8.038 -1.257 -4.110 1.00 0.00 14 ALA A C 16
ATOM 9563 O O . ALA A 1 14 ? -6.893 -1.348 -3.714 1.00 0.00 14 ALA A O 16
ATOM 9570 N N . GLU A 1 15 ? -8.332 -1.386 -5.383 1.00 0.00 15 GLU A N 16
ATOM 9571 C CA . GLU A 1 15 ? -7.248 -1.649 -6.383 1.00 0.00 15 GLU A CA 16
ATOM 9572 C C . GLU A 1 15 ? -6.258 -0.475 -6.410 1.00 0.00 15 GLU A C 16
ATOM 9573 O O . GLU A 1 15 ? -5.055 -0.670 -6.443 1.00 0.00 15 GLU A O 16
ATOM 9585 N N . MET A 1 16 ? -6.755 0.739 -6.382 1.00 0.00 16 MET A N 16
ATOM 9586 C CA . MET A 1 16 ? -5.846 1.927 -6.394 1.00 0.00 16 MET A CA 16
ATOM 9587 C C . MET A 1 16 ? -4.972 1.935 -5.132 1.00 0.00 16 MET A C 16
ATOM 9588 O O . MET A 1 16 ? -3.784 2.193 -5.195 1.00 0.00 16 MET A O 16
ATOM 9602 N N . LEU A 1 17 ? -5.549 1.645 -3.990 1.00 0.00 17 LEU A N 16
ATOM 9603 C CA . LEU A 1 17 ? -4.747 1.626 -2.725 1.00 0.00 17 LEU A CA 16
ATOM 9604 C C . LEU A 1 17 ? -3.843 0.389 -2.684 1.00 0.00 17 LEU A C 16
ATOM 9605 O O . LEU A 1 17 ? -2.775 0.416 -2.106 1.00 0.00 17 LEU A O 16
ATOM 9621 N N . LYS A 1 18 ? -4.266 -0.691 -3.296 1.00 0.00 18 LYS A N 16
ATOM 9622 C CA . LYS A 1 18 ? -3.437 -1.938 -3.302 1.00 0.00 18 LYS A CA 16
ATOM 9623 C C . LYS A 1 18 ? -2.081 -1.667 -3.966 1.00 0.00 18 LYS A C 16
ATOM 9624 O O . LYS A 1 18 ? -1.042 -1.935 -3.394 1.00 0.00 18 LYS A O 16
ATOM 9643 N N . SER A 1 19 ? -2.085 -1.124 -5.161 1.00 0.00 19 SER A N 16
ATOM 9644 C CA . SER A 1 19 ? -0.793 -0.821 -5.858 1.00 0.00 19 SER A CA 16
ATOM 9645 C C . SER A 1 19 ? 0.022 0.188 -5.038 1.00 0.00 19 SER A C 16
ATOM 9646 O O . SER A 1 19 ? 1.228 0.072 -4.918 1.00 0.00 19 SER A O 16
ATOM 9654 N N . LYS A 1 20 ? -0.634 1.172 -4.469 1.00 0.00 20 LYS A N 16
ATOM 9655 C CA . LYS A 1 20 ? 0.091 2.191 -3.647 1.00 0.00 20 LYS A CA 16
ATOM 9656 C C . LYS A 1 20 ? 0.699 1.530 -2.402 1.00 0.00 20 LYS A C 16
ATOM 9657 O O . LYS A 1 20 ? 1.836 1.783 -2.052 1.00 0.00 20 LYS A O 16
ATOM 9676 N N . ILE A 1 21 ? -0.052 0.682 -1.738 1.00 0.00 21 ILE A N 16
ATOM 9677 C CA . ILE A 1 21 ? 0.476 -0.004 -0.516 1.00 0.00 21 ILE A CA 16
ATOM 9678 C C . ILE A 1 21 ? 1.667 -0.902 -0.881 1.00 0.00 21 ILE A C 16
ATOM 9679 O O . ILE A 1 21 ? 2.564 -1.097 -0.085 1.00 0.00 21 ILE A O 16
ATOM 9695 N N . GLN A 1 22 ? 1.687 -1.437 -2.077 1.00 0.00 22 GLN A N 16
ATOM 9696 C CA . GLN A 1 22 ? 2.830 -2.311 -2.493 1.00 0.00 22 GLN A CA 16
ATOM 9697 C C . GLN A 1 22 ? 4.144 -1.526 -2.395 1.00 0.00 22 GLN A C 16
ATOM 9698 O O . GLN A 1 22 ? 5.103 -1.979 -1.797 1.00 0.00 22 GLN A O 16
ATOM 9712 N N . GLY A 1 23 ? 4.185 -0.344 -2.963 1.00 0.00 23 GLY A N 16
ATOM 9713 C CA . GLY A 1 23 ? 5.423 0.490 -2.891 1.00 0.00 23 GLY A CA 16
ATOM 9714 C C . GLY A 1 23 ? 5.622 0.974 -1.450 1.00 0.00 23 GLY A C 16
ATOM 9715 O O . GLY A 1 23 ? 6.733 1.038 -0.957 1.00 0.00 23 GLY A O 16
ATOM 9719 N N . LEU A 1 24 ? 4.550 1.301 -0.768 1.00 0.00 24 LEU A N 16
ATOM 9720 C CA . LEU A 1 24 ? 4.671 1.767 0.649 1.00 0.00 24 LEU A CA 16
ATOM 9721 C C . LEU A 1 24 ? 5.235 0.636 1.521 1.00 0.00 24 LEU A C 16
ATOM 9722 O O . LEU A 1 24 ? 6.082 0.856 2.366 1.00 0.00 24 LEU A O 16
ATOM 9738 N N . LEU A 1 25 ? 4.773 -0.575 1.310 1.00 0.00 25 LEU A N 16
ATOM 9739 C CA . LEU A 1 25 ? 5.274 -1.735 2.113 1.00 0.00 25 LEU A CA 16
ATOM 9740 C C . LEU A 1 25 ? 6.762 -1.983 1.828 1.00 0.00 25 LEU A C 16
ATOM 9741 O O . LEU A 1 25 ? 7.506 -2.367 2.711 1.00 0.00 25 LEU A O 16
ATOM 9757 N N . GLN A 1 26 ? 7.202 -1.766 0.609 1.00 0.00 26 GLN A N 16
ATOM 9758 C CA . GLN A 1 26 ? 8.646 -1.987 0.275 1.00 0.00 26 GLN A CA 16
ATOM 9759 C C . GLN A 1 26 ? 9.534 -1.167 1.221 1.00 0.00 26 GLN A C 16
ATOM 9760 O O . GLN A 1 26 ? 10.514 -1.659 1.750 1.00 0.00 26 GLN A O 16
ATOM 9774 N N . GLN A 1 27 ? 9.188 0.077 1.446 1.00 0.00 27 GLN A N 16
ATOM 9775 C CA . GLN A 1 27 ? 10.000 0.931 2.369 1.00 0.00 27 GLN A CA 16
ATOM 9776 C C . GLN A 1 27 ? 9.575 0.697 3.826 1.00 0.00 27 GLN A C 16
ATOM 9777 O O . GLN A 1 27 ? 10.376 0.801 4.735 1.00 0.00 27 GLN A O 16
ATOM 9791 N N . ALA A 1 28 ? 8.323 0.381 4.048 1.00 0.00 28 ALA A N 16
ATOM 9792 C CA . ALA A 1 28 ? 7.836 0.137 5.443 1.00 0.00 28 ALA A CA 16
ATOM 9793 C C . ALA A 1 28 ? 8.477 -1.128 6.022 1.00 0.00 28 ALA A C 16
ATOM 9794 O O . ALA A 1 28 ? 8.919 -1.144 7.156 1.00 0.00 28 ALA A O 16
ATOM 9801 N N . SER A 1 29 ? 8.535 -2.181 5.250 1.00 0.00 29 SER A N 16
ATOM 9802 C CA . SER A 1 29 ? 9.154 -3.452 5.745 1.00 0.00 29 SER A CA 16
ATOM 9803 C C . SER A 1 29 ? 10.633 -3.224 6.071 1.00 0.00 29 SER A C 16
ATOM 9804 O O . SER A 1 29 ? 11.129 -3.686 7.079 1.00 0.00 29 SER A O 16
ATOM 9812 N N . LYS A 1 30 ? 11.334 -2.501 5.228 1.00 0.00 30 LYS A N 16
ATOM 9813 C CA . LYS A 1 30 ? 12.781 -2.224 5.490 1.00 0.00 30 LYS A CA 16
ATOM 9814 C C . LYS A 1 30 ? 12.933 -1.438 6.798 1.00 0.00 30 LYS A C 16
ATOM 9815 O O . LYS A 1 30 ? 13.793 -1.726 7.606 1.00 0.00 30 LYS A O 16
ATOM 9834 N N . GLN A 1 31 ? 12.091 -0.456 7.013 1.00 0.00 31 GLN A N 16
ATOM 9835 C CA . GLN A 1 31 ? 12.171 0.345 8.275 1.00 0.00 31 GLN A CA 16
ATOM 9836 C C . GLN A 1 31 ? 11.728 -0.509 9.471 1.00 0.00 31 GLN A C 16
ATOM 9837 O O . GLN A 1 31 ? 12.227 -0.358 10.569 1.00 0.00 31 GLN A O 16
ATOM 9851 N N . ALA A 1 32 ? 10.797 -1.411 9.261 1.00 0.00 32 ALA A N 16
ATOM 9852 C CA . ALA A 1 32 ? 10.323 -2.287 10.378 1.00 0.00 32 ALA A CA 16
ATOM 9853 C C . ALA A 1 32 ? 11.335 -3.413 10.648 1.00 0.00 32 ALA A C 16
ATOM 9854 O O . ALA A 1 32 ? 11.417 -3.928 11.747 1.00 0.00 32 ALA A O 16
ATOM 9861 N N . GLN A 1 33 ? 12.103 -3.796 9.654 1.00 0.00 33 GLN A N 16
ATOM 9862 C CA . GLN A 1 33 ? 13.109 -4.890 9.849 1.00 0.00 33 GLN A CA 16
ATOM 9863 C C . GLN A 1 33 ? 14.368 -4.377 10.573 1.00 0.00 33 GLN A C 16
ATOM 9864 O O . GLN A 1 33 ? 15.318 -5.116 10.759 1.00 0.00 33 GLN A O 16
ATOM 9878 N N . ASP A 1 34 ? 14.392 -3.129 10.985 1.00 0.00 34 ASP A N 16
ATOM 9879 C CA . ASP A 1 34 ? 15.598 -2.594 11.695 1.00 0.00 34 ASP A CA 16
ATOM 9880 C C . ASP A 1 34 ? 15.778 -3.284 13.061 1.00 0.00 34 ASP A C 16
ATOM 9881 O O . ASP A 1 34 ? 16.880 -3.376 13.569 1.00 0.00 34 ASP A O 16
ATOM 9890 N N . ILE A 1 35 ? 14.701 -3.765 13.652 1.00 0.00 35 ILE A N 16
ATOM 9891 C CA . ILE A 1 35 ? 14.7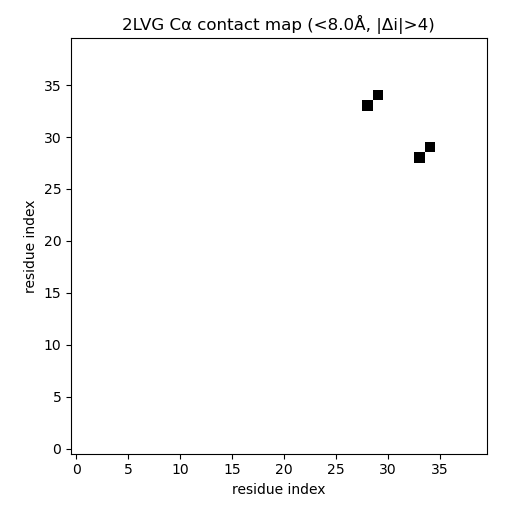81 -4.452 14.984 1.00 0.00 35 ILE A CA 16
ATOM 9892 C C . ILE A 1 35 ? 15.323 -3.489 16.051 1.00 0.00 35 ILE A C 16
ATOM 9893 O O . ILE A 1 35 ? 16.496 -3.498 16.378 1.00 0.00 35 ILE A O 16
ATOM 9909 N N . GLN A 1 36 ? 14.468 -2.658 16.593 1.00 0.00 36 GLN A N 16
ATOM 9910 C CA . GLN A 1 36 ? 14.915 -1.690 17.643 1.00 0.00 36 GLN A CA 16
ATOM 9911 C C . GLN A 1 36 ? 14.676 -2.278 19.044 1.00 0.00 36 GLN A C 16
ATOM 9912 O O . GLN A 1 36 ? 13.560 -2.624 19.386 1.00 0.00 36 GLN A O 16
ATOM 9926 N N . PRO A 1 37 ? 15.740 -2.377 19.810 1.00 0.00 37 PRO A N 16
ATOM 9927 C CA . PRO A 1 37 ? 15.643 -2.934 21.184 1.00 0.00 37 PRO A CA 16
ATOM 9928 C C . PRO A 1 37 ? 14.986 -1.926 22.136 1.00 0.00 37 PRO A C 16
ATOM 9929 O O . PRO A 1 37 ? 15.210 -0.734 22.043 1.00 0.00 37 PRO A O 16
ATOM 9940 N N . ALA A 1 38 ? 14.186 -2.404 23.055 1.00 0.00 38 ALA A N 16
ATOM 9941 C CA . ALA A 1 38 ? 13.514 -1.483 24.026 1.00 0.00 38 ALA A CA 16
ATOM 9942 C C . ALA A 1 38 ? 14.331 -1.364 25.325 1.00 0.00 38 ALA A C 16
ATOM 9943 O O . ALA A 1 38 ? 13.823 -0.935 26.345 1.00 0.00 38 ALA A O 16
ATOM 9950 N N . MET A 1 39 ? 15.592 -1.734 25.296 1.00 0.00 39 MET A N 16
ATOM 99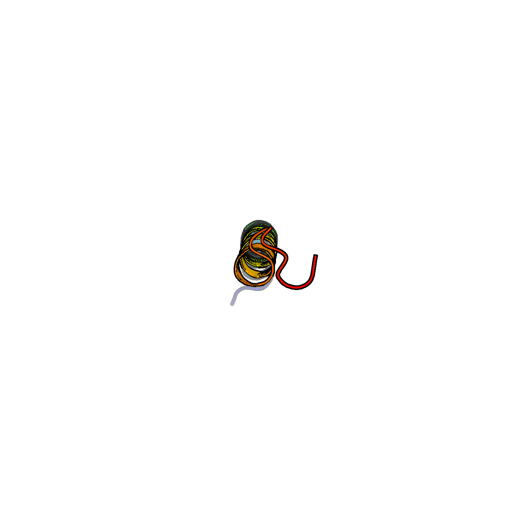51 C CA . MET A 1 39 ? 16.436 -1.636 26.528 1.00 0.00 39 MET A CA 16
ATOM 9952 C C . MET A 1 39 ? 17.097 -0.253 26.621 1.00 0.00 39 MET A C 16
ATOM 9953 O O . MET A 1 39 ? 17.366 0.234 27.703 1.00 0.00 39 MET A O 16
ATOM 9967 N N . GLN A 1 40 ? 17.361 0.376 25.492 1.00 0.00 40 GLN A N 16
ATOM 9968 C CA . GLN A 1 40 ? 18.010 1.731 25.490 1.00 0.00 40 GLN A CA 16
ATOM 9969 C C . GLN A 1 40 ? 19.342 1.700 26.265 1.00 0.00 40 GLN A C 16
ATOM 9970 O O . GLN A 1 40 ? 20.021 0.687 26.200 1.00 0.00 40 GLN A O 16
ATOM 9985 N N . ALA A 1 1 ? -31.736 1.906 -1.431 1.00 0.00 1 ALA A N 17
ATOM 9986 C CA . ALA A 1 1 ? -30.425 2.146 -2.107 1.00 0.00 1 ALA A CA 17
ATOM 9987 C C . ALA A 1 1 ? -30.024 0.926 -2.946 1.00 0.00 1 ALA A C 17
ATOM 9988 O O . ALA A 1 1 ? -30.536 -0.162 -2.758 1.00 0.00 1 ALA A O 17
ATOM 9994 N N . SER A 1 2 ? -29.108 1.100 -3.865 1.00 0.00 2 SER A N 17
ATOM 9995 C CA . SER A 1 2 ? -28.668 -0.049 -4.717 1.00 0.00 2 SER A CA 17
ATOM 9996 C C . SER A 1 2 ? -27.698 -0.947 -3.941 1.00 0.00 2 SER A C 17
ATOM 9997 O O . SER A 1 2 ? -27.003 -0.499 -3.046 1.00 0.00 2 SER A O 17
ATOM 10005 N N . ARG A 1 3 ? -27.646 -2.210 -4.282 1.00 0.00 3 ARG A N 17
ATOM 10006 C CA . ARG A 1 3 ? -26.719 -3.147 -3.573 1.00 0.00 3 ARG A CA 17
ATOM 10007 C C . ARG A 1 3 ? -25.483 -3.442 -4.440 1.00 0.00 3 ARG A C 17
ATOM 10008 O O . ARG A 1 3 ? -24.422 -3.745 -3.930 1.00 0.00 3 ARG A O 17
ATOM 10029 N N . ALA A 1 4 ? -25.611 -3.352 -5.746 1.00 0.00 4 ALA A N 17
ATOM 10030 C CA . ALA A 1 4 ? -24.443 -3.623 -6.641 1.00 0.00 4 ALA A CA 17
ATOM 10031 C C . ALA A 1 4 ? -23.515 -2.403 -6.692 1.00 0.00 4 ALA A C 17
ATOM 10032 O O . ALA A 1 4 ? -22.307 -2.537 -6.671 1.00 0.00 4 ALA A O 17
ATOM 10039 N N . ALA A 1 5 ? -24.071 -1.217 -6.759 1.00 0.00 5 ALA A N 17
ATOM 10040 C CA . ALA A 1 5 ? -23.221 0.018 -6.809 1.00 0.00 5 ALA A CA 17
ATOM 10041 C C . ALA A 1 5 ? -22.356 0.123 -5.546 1.00 0.00 5 ALA A C 17
ATOM 10042 O O . ALA A 1 5 ? -21.188 0.454 -5.614 1.00 0.00 5 ALA A O 17
ATOM 10049 N N . LEU A 1 6 ? -22.923 -0.165 -4.398 1.00 0.00 6 LEU A N 17
ATOM 10050 C CA . LEU A 1 6 ? -22.140 -0.089 -3.122 1.00 0.00 6 LEU A CA 17
ATOM 10051 C C . LEU A 1 6 ? -20.883 -0.969 -3.196 1.00 0.00 6 LEU A C 17
ATOM 10052 O O . LEU A 1 6 ? -19.875 -0.665 -2.586 1.00 0.00 6 LEU A O 17
ATOM 10068 N N . ILE A 1 7 ? -20.931 -2.051 -3.942 1.00 0.00 7 ILE A N 17
ATOM 10069 C CA . ILE A 1 7 ? -19.732 -2.943 -4.057 1.00 0.00 7 ILE A CA 17
ATOM 10070 C C . ILE A 1 7 ? -18.555 -2.162 -4.657 1.00 0.00 7 ILE A C 17
ATOM 10071 O O . ILE A 1 7 ? -17.458 -2.184 -4.132 1.00 0.00 7 ILE A O 17
ATOM 10087 N N . GLU A 1 8 ? -18.779 -1.469 -5.749 1.00 0.00 8 GLU A N 17
ATOM 10088 C CA . GLU A 1 8 ? -17.674 -0.678 -6.383 1.00 0.00 8 GLU A CA 17
ATOM 10089 C C . GLU A 1 8 ? -17.247 0.470 -5.459 1.00 0.00 8 GLU A C 17
ATOM 10090 O O . GLU A 1 8 ? -16.075 0.771 -5.340 1.00 0.00 8 GLU A O 17
ATOM 10102 N N . GLU A 1 9 ? -18.190 1.109 -4.804 1.00 0.00 9 GLU A N 17
ATOM 10103 C CA . GLU A 1 9 ? -17.843 2.239 -3.881 1.00 0.00 9 GLU A CA 17
ATOM 10104 C C . GLU A 1 9 ? -16.826 1.788 -2.818 1.00 0.00 9 GLU A C 17
ATOM 10105 O O . GLU A 1 9 ? -16.011 2.568 -2.364 1.00 0.00 9 GLU A O 17
ATOM 10117 N N . GLY A 1 10 ? -16.864 0.537 -2.423 1.00 0.00 10 GLY A N 17
ATOM 10118 C CA . GLY A 1 10 ? -15.897 0.042 -1.397 1.00 0.00 10 GLY A CA 17
ATOM 10119 C C . GLY A 1 10 ? -14.733 -0.679 -2.086 1.00 0.00 10 GLY A C 17
ATOM 10120 O O . GLY A 1 10 ? -13.594 -0.545 -1.685 1.00 0.00 10 GLY A O 17
ATOM 10124 N N . GLN A 1 11 ? -15.013 -1.449 -3.115 1.00 0.00 11 GLN A N 17
ATOM 10125 C CA . GLN A 1 11 ? -13.924 -2.190 -3.831 1.00 0.00 11 GLN A CA 17
ATOM 10126 C C . GLN A 1 11 ? -12.841 -1.224 -4.327 1.00 0.00 11 GLN A C 17
ATOM 10127 O O . GLN A 1 11 ? -11.664 -1.518 -4.240 1.00 0.00 11 GLN A O 17
ATOM 10141 N N . ARG A 1 12 ? -13.222 -0.080 -4.847 1.00 0.00 12 ARG A N 17
ATOM 10142 C CA . ARG A 1 12 ? -12.199 0.896 -5.345 1.00 0.00 12 ARG A CA 17
ATOM 10143 C C . ARG A 1 12 ? -11.236 1.280 -4.213 1.00 0.00 12 ARG A C 17
ATOM 10144 O O . ARG A 1 12 ? -10.031 1.205 -4.363 1.00 0.00 12 ARG A O 17
ATOM 10165 N N . ILE A 1 13 ? -11.761 1.679 -3.080 1.00 0.00 13 ILE A N 17
ATOM 10166 C CA . ILE A 1 13 ? -10.877 2.057 -1.935 1.00 0.00 13 ILE A CA 17
ATOM 10167 C C . ILE A 1 13 ? -10.239 0.798 -1.336 1.00 0.00 13 ILE A C 17
ATOM 10168 O O . ILE A 1 13 ? -9.081 0.804 -0.970 1.00 0.00 13 ILE A O 17
ATOM 10184 N N . ALA A 1 14 ? -10.981 -0.284 -1.241 1.00 0.00 14 ALA A N 17
ATOM 10185 C CA . ALA A 1 14 ? -10.408 -1.546 -0.674 1.00 0.00 14 ALA A CA 17
ATOM 10186 C C . ALA A 1 14 ? -9.160 -1.966 -1.465 1.00 0.00 14 ALA A C 17
ATOM 10187 O O . ALA A 1 14 ? -8.118 -2.236 -0.896 1.00 0.00 14 ALA A O 17
ATOM 10194 N N . GLU A 1 15 ? -9.257 -2.013 -2.774 1.00 0.00 15 GLU A N 17
ATOM 10195 C CA . GLU A 1 15 ? -8.072 -2.404 -3.603 1.00 0.00 15 GLU A CA 17
ATOM 10196 C C . GLU A 1 15 ? -6.988 -1.322 -3.511 1.00 0.00 15 GLU A C 17
ATOM 10197 O O . GLU A 1 15 ? -5.819 -1.620 -3.349 1.00 0.00 15 GLU A O 17
ATOM 10209 N N . MET A 1 16 ? -7.370 -0.068 -3.605 1.00 0.00 16 MET A N 17
ATOM 10210 C CA . MET A 1 16 ? -6.363 1.039 -3.515 1.00 0.00 16 MET A CA 17
ATOM 10211 C C . MET A 1 16 ? -5.656 1.006 -2.153 1.00 0.00 16 MET A C 17
ATOM 10212 O O . MET A 1 16 ? -4.464 1.242 -2.059 1.00 0.00 16 MET A O 17
ATOM 10226 N N . LEU A 1 17 ? -6.379 0.705 -1.100 1.00 0.00 17 LEU A N 17
ATOM 10227 C CA . LEU A 1 17 ? -5.753 0.644 0.257 1.00 0.00 17 LEU A CA 17
ATOM 10228 C C . LEU A 1 17 ? -4.761 -0.523 0.335 1.00 0.00 17 LEU A C 17
ATOM 10229 O O . LEU A 1 17 ? -3.735 -0.433 0.981 1.00 0.00 17 LEU A O 17
ATOM 10245 N N . LYS A 1 18 ? -5.057 -1.612 -0.328 1.00 0.00 18 LYS A N 17
ATOM 10246 C CA . LYS A 1 18 ? -4.133 -2.790 -0.307 1.00 0.00 18 LYS A CA 17
ATOM 10247 C C . LYS A 1 18 ? -2.850 -2.472 -1.086 1.00 0.00 18 LYS A C 17
ATOM 10248 O O . LYS A 1 18 ? -1.755 -2.760 -0.638 1.00 0.00 18 LYS A O 17
ATOM 10267 N N . SER A 1 19 ? -2.979 -1.873 -2.247 1.00 0.00 19 SER A N 17
ATOM 10268 C CA . SER A 1 19 ? -1.772 -1.524 -3.065 1.00 0.00 19 SER A CA 17
ATOM 10269 C C . SER A 1 19 ? -0.878 -0.535 -2.301 1.00 0.00 19 SER A C 17
ATOM 10270 O O . SER A 1 19 ? 0.336 -0.632 -2.333 1.00 0.00 19 SER A O 17
ATOM 10278 N N . LYS A 1 20 ? -1.473 0.411 -1.614 1.00 0.00 20 LYS A N 17
ATOM 10279 C CA . LYS A 1 20 ? -0.669 1.410 -0.842 1.00 0.00 20 LYS A CA 17
ATOM 10280 C C . LYS A 1 20 ? 0.084 0.722 0.307 1.00 0.00 20 LYS A C 17
ATOM 10281 O O . LYS A 1 20 ? 1.225 1.040 0.582 1.00 0.00 20 LYS A O 17
ATOM 10300 N N . ILE A 1 21 ? -0.545 -0.217 0.974 1.00 0.00 21 ILE A N 17
ATOM 10301 C CA . ILE A 1 21 ? 0.142 -0.926 2.103 1.00 0.00 21 ILE A CA 17
ATOM 10302 C C . ILE A 1 21 ? 1.295 -1.787 1.565 1.00 0.00 21 ILE A C 17
ATOM 10303 O O . ILE A 1 21 ? 2.315 -1.940 2.210 1.00 0.00 21 ILE A O 17
ATOM 10319 N N . GLN A 1 22 ? 1.139 -2.340 0.390 1.00 0.00 22 GLN A N 17
ATOM 10320 C CA . GLN A 1 22 ? 2.224 -3.190 -0.198 1.00 0.00 22 GLN A CA 17
ATOM 10321 C C . GLN A 1 22 ? 3.477 -2.343 -0.466 1.00 0.00 22 GLN A C 17
ATOM 10322 O O . GLN A 1 22 ? 4.578 -2.734 -0.129 1.00 0.00 22 GLN A O 17
ATOM 10336 N N . GLY A 1 23 ? 3.312 -1.186 -1.063 1.00 0.00 23 GLY A N 17
ATOM 10337 C CA . GLY A 1 23 ? 4.486 -0.306 -1.350 1.00 0.00 23 GLY A CA 17
ATOM 10338 C C . GLY A 1 23 ? 5.123 0.157 -0.035 1.00 0.00 23 GLY A C 17
ATOM 10339 O O . GLY A 1 23 ? 6.331 0.244 0.078 1.00 0.00 23 GLY A O 17
ATOM 10343 N N . LEU A 1 24 ? 4.319 0.449 0.960 1.00 0.00 24 LEU A N 17
ATOM 10344 C CA . LEU A 1 24 ? 4.878 0.902 2.274 1.00 0.00 24 LEU A CA 17
ATOM 10345 C C . LEU A 1 24 ? 5.731 -0.210 2.898 1.00 0.00 24 LEU A C 17
ATOM 10346 O O . LEU A 1 24 ? 6.801 0.041 3.418 1.00 0.00 24 LEU A O 17
ATOM 10362 N N . LEU A 1 25 ? 5.268 -1.437 2.839 1.00 0.00 25 LEU A N 17
ATOM 10363 C CA . LEU A 1 25 ? 6.054 -2.572 3.418 1.00 0.00 25 LEU A CA 17
ATOM 10364 C C . LEU A 1 25 ? 7.377 -2.746 2.659 1.00 0.00 25 LEU A C 17
ATOM 10365 O O . LEU A 1 25 ? 8.417 -2.965 3.251 1.00 0.00 25 LEU A O 17
ATOM 10381 N N . GLN A 1 26 ? 7.343 -2.643 1.350 1.00 0.00 26 GLN A N 17
ATOM 10382 C CA . GLN A 1 26 ? 8.601 -2.794 0.554 1.00 0.00 26 GLN A CA 17
ATOM 10383 C C . GLN A 1 26 ? 9.554 -1.629 0.853 1.00 0.00 26 GLN A C 17
ATOM 10384 O O . GLN A 1 26 ? 10.749 -1.815 0.991 1.00 0.00 26 GLN A O 17
ATOM 10398 N N . GLN A 1 27 ? 9.030 -0.432 0.965 1.00 0.00 27 GLN A N 17
ATOM 10399 C CA . GLN A 1 27 ? 9.898 0.747 1.267 1.00 0.00 27 GLN A CA 17
ATOM 10400 C C . GLN A 1 27 ? 10.381 0.695 2.721 1.00 0.00 27 GLN A C 17
ATOM 10401 O O . GLN A 1 27 ? 11.460 1.157 3.040 1.00 0.00 27 GLN A O 17
ATOM 10415 N N . ALA A 1 28 ? 9.597 0.122 3.601 1.00 0.00 28 ALA A N 17
ATOM 10416 C CA . ALA A 1 28 ? 10.013 0.023 5.035 1.00 0.00 28 ALA A CA 17
ATOM 10417 C C . ALA A 1 28 ? 11.218 -0.914 5.164 1.00 0.00 28 ALA A C 17
ATOM 10418 O O . ALA A 1 28 ? 12.119 -0.677 5.946 1.00 0.00 28 ALA A O 17
ATOM 10425 N N . SER A 1 29 ? 11.241 -1.968 4.390 1.00 0.00 29 SER A N 17
ATOM 10426 C CA . SER A 1 29 ? 12.387 -2.927 4.444 1.00 0.00 29 SER A CA 17
ATOM 10427 C C . SER A 1 29 ? 13.618 -2.310 3.768 1.00 0.00 29 SER A C 17
ATOM 10428 O O . SER A 1 29 ? 14.718 -2.382 4.281 1.00 0.00 29 SER A O 17
ATOM 10436 N N . LYS A 1 30 ? 13.436 -1.696 2.622 1.00 0.00 30 LYS A N 17
ATOM 10437 C CA . LYS A 1 30 ? 14.590 -1.062 1.909 1.00 0.00 30 LYS A CA 17
ATOM 10438 C C . LYS A 1 30 ? 15.113 0.142 2.705 1.00 0.00 30 LYS A C 17
ATOM 10439 O O . LYS A 1 30 ? 16.302 0.397 2.740 1.00 0.00 30 LYS A O 17
ATOM 10458 N N . GLN A 1 31 ? 14.236 0.877 3.348 1.00 0.00 31 GLN A N 17
ATOM 10459 C CA . GLN A 1 31 ? 14.682 2.061 4.149 1.00 0.00 31 GLN A CA 17
ATOM 10460 C C . GLN A 1 31 ? 15.474 1.610 5.390 1.00 0.00 31 GLN A C 17
ATOM 10461 O O . GLN A 1 31 ? 16.201 2.383 5.980 1.00 0.00 31 GLN A O 17
ATOM 10475 N N . ALA A 1 32 ? 15.343 0.367 5.789 1.00 0.00 32 ALA A N 17
ATOM 10476 C CA . ALA A 1 32 ? 16.097 -0.120 6.985 1.00 0.00 32 ALA A CA 17
ATOM 10477 C C . ALA A 1 32 ? 17.503 -0.604 6.587 1.00 0.00 32 ALA A C 17
ATOM 10478 O O . ALA A 1 32 ? 18.320 -0.902 7.438 1.00 0.00 32 ALA A O 17
ATOM 10485 N N . GLN A 1 33 ? 17.792 -0.687 5.307 1.00 0.00 33 GLN A N 17
ATOM 10486 C CA . GLN A 1 33 ? 19.143 -1.156 4.868 1.00 0.00 33 GLN A CA 17
ATOM 10487 C C . GLN A 1 33 ? 19.993 0.000 4.308 1.00 0.00 33 GLN A C 17
ATOM 10488 O O . GLN A 1 33 ? 21.044 -0.227 3.740 1.00 0.00 33 GLN A O 17
ATOM 10502 N N . ASP A 1 34 ? 19.560 1.233 4.458 1.00 0.00 34 ASP A N 17
ATOM 10503 C CA . ASP A 1 34 ? 20.371 2.376 3.927 1.00 0.00 34 ASP A CA 17
ATOM 10504 C C . ASP A 1 34 ? 20.519 3.486 4.985 1.00 0.00 34 ASP A C 17
ATOM 10505 O O . ASP A 1 34 ? 20.736 4.638 4.661 1.00 0.00 34 ASP A O 17
ATOM 10514 N N . ILE A 1 35 ? 20.422 3.146 6.250 1.00 0.00 35 ILE A N 17
ATOM 10515 C CA . ILE A 1 35 ? 20.570 4.183 7.320 1.00 0.00 35 ILE A CA 17
ATOM 10516 C C . ILE A 1 35 ? 22.005 4.167 7.870 1.00 0.00 35 ILE A C 17
ATOM 10517 O O . ILE A 1 35 ? 22.225 4.199 9.068 1.00 0.00 35 ILE A O 17
ATOM 10533 N N . GLN A 1 36 ? 22.986 4.125 7.002 1.00 0.00 36 GLN A N 17
ATOM 10534 C CA . GLN A 1 36 ? 24.406 4.115 7.464 1.00 0.00 36 GLN A CA 17
ATOM 10535 C C . GLN A 1 36 ? 25.205 5.196 6.719 1.00 0.00 36 GLN A C 17
ATOM 10536 O O . GLN A 1 36 ? 25.626 4.989 5.596 1.00 0.00 36 GLN A O 17
ATOM 10550 N N . PRO A 1 37 ? 25.384 6.322 7.375 1.00 0.00 37 PRO A N 17
ATOM 10551 C CA . PRO A 1 37 ? 26.141 7.453 6.765 1.00 0.00 37 PRO A CA 17
ATOM 10552 C C . PRO A 1 37 ? 27.639 7.128 6.649 1.00 0.00 37 PRO A C 17
ATOM 10553 O O . PRO A 1 37 ? 28.356 7.760 5.896 1.00 0.00 37 PRO A O 17
ATOM 10564 N N . ALA A 1 38 ? 28.117 6.149 7.385 1.00 0.00 38 ALA A N 17
ATOM 10565 C CA . ALA A 1 38 ? 29.568 5.784 7.308 1.00 0.00 38 ALA A CA 17
ATOM 10566 C C . ALA A 1 38 ? 29.919 5.281 5.900 1.00 0.00 38 ALA A C 17
ATOM 10567 O O . ALA A 1 38 ? 31.009 5.509 5.409 1.00 0.00 38 ALA A O 17
ATOM 10574 N N . MET A 1 39 ? 29.002 4.605 5.248 1.00 0.00 39 MET A N 17
ATOM 10575 C CA . MET A 1 39 ? 29.278 4.094 3.870 1.00 0.00 39 MET A CA 17
ATOM 10576 C C . MET A 1 39 ? 29.092 5.218 2.843 1.00 0.00 39 MET A C 17
ATOM 10577 O O . MET A 1 39 ? 29.938 5.441 1.997 1.00 0.00 39 MET A O 17
ATOM 10591 N N . GLN A 1 40 ? 27.991 5.927 2.913 1.00 0.00 40 GLN A N 17
ATOM 10592 C CA . GLN A 1 40 ? 27.744 7.040 1.945 1.00 0.00 40 GLN A CA 17
ATOM 10593 C C . GLN A 1 40 ? 27.327 8.312 2.694 1.00 0.00 40 GLN A C 17
ATOM 10594 O O . GLN A 1 40 ? 26.400 8.238 3.488 1.00 0.00 40 GLN A O 17
ATOM 10609 N N . ALA A 1 1 ? -28.241 5.299 -6.843 1.00 0.00 1 ALA A N 18
ATOM 10610 C CA . ALA A 1 1 ? -27.423 4.664 -5.764 1.00 0.00 1 ALA A CA 18
ATOM 10611 C C . ALA A 1 1 ? -28.117 3.398 -5.248 1.00 0.00 1 ALA A C 18
ATOM 10612 O O . ALA A 1 1 ? -29.246 3.441 -4.797 1.00 0.00 1 ALA A O 18
ATOM 10618 N N . SER A 1 2 ? -27.449 2.273 -5.311 1.00 0.00 2 SER A N 18
ATOM 10619 C CA . SER A 1 2 ? -28.065 0.999 -4.827 1.00 0.00 2 SER A CA 18
ATOM 10620 C C . SER A 1 2 ? -27.111 0.277 -3.870 1.00 0.00 2 SER A C 18
ATOM 10621 O O . SER A 1 2 ? -25.932 0.573 -3.818 1.00 0.00 2 SER A O 18
ATOM 10629 N N . ARG A 1 3 ? -27.613 -0.675 -3.120 1.00 0.00 3 ARG A N 18
ATOM 10630 C CA . ARG A 1 3 ? -26.734 -1.428 -2.170 1.00 0.00 3 ARG A CA 18
ATOM 10631 C C . ARG A 1 3 ? -25.608 -2.129 -2.943 1.00 0.00 3 ARG A C 18
ATOM 10632 O O . ARG A 1 3 ? -24.455 -2.072 -2.558 1.00 0.00 3 ARG A O 18
ATOM 10653 N N . ALA A 1 4 ? -25.937 -2.777 -4.037 1.00 0.00 4 ALA A N 18
ATOM 10654 C CA . ALA A 1 4 ? -24.888 -3.471 -4.847 1.00 0.00 4 ALA A CA 18
ATOM 10655 C C . ALA A 1 4 ? -23.891 -2.448 -5.405 1.00 0.00 4 ALA A C 18
ATOM 10656 O O . ALA A 1 4 ? -22.693 -2.646 -5.345 1.00 0.00 4 ALA A O 18
ATOM 10663 N N . ALA A 1 5 ? -24.381 -1.351 -5.939 1.00 0.00 5 ALA A N 18
ATOM 10664 C CA . ALA A 1 5 ? -23.465 -0.303 -6.494 1.00 0.00 5 ALA A CA 18
ATOM 10665 C C . ALA A 1 5 ? -22.504 0.191 -5.406 1.00 0.00 5 ALA A C 18
ATOM 10666 O O . ALA A 1 5 ? -21.324 0.362 -5.646 1.00 0.00 5 ALA A O 18
ATOM 10673 N N . LEU A 1 6 ? -23.002 0.409 -4.209 1.00 0.00 6 LEU A N 18
ATOM 10674 C CA . LEU A 1 6 ? -22.117 0.880 -3.094 1.00 0.00 6 LEU A CA 18
ATOM 10675 C C . LEU A 1 6 ? -20.954 -0.102 -2.893 1.00 0.00 6 LEU A C 18
ATOM 10676 O O . LEU A 1 6 ? -19.826 0.298 -2.668 1.00 0.00 6 LEU A O 18
ATOM 10692 N N . ILE A 1 7 ? -21.222 -1.383 -2.987 1.00 0.00 7 ILE A N 18
ATOM 10693 C CA . ILE A 1 7 ? -20.135 -2.397 -2.818 1.00 0.00 7 ILE A CA 18
ATOM 10694 C C . ILE A 1 7 ? -19.195 -2.357 -4.032 1.00 0.00 7 ILE A C 18
ATOM 10695 O O . ILE A 1 7 ? -17.996 -2.512 -3.900 1.00 0.00 7 ILE A O 18
ATOM 10711 N N . GLU A 1 8 ? -19.734 -2.134 -5.212 1.00 0.00 8 GLU A N 18
ATOM 10712 C CA . GLU A 1 8 ? -18.877 -2.065 -6.441 1.00 0.00 8 GLU A CA 18
ATOM 10713 C C . GLU A 1 8 ? -17.866 -0.913 -6.322 1.00 0.00 8 GLU A C 18
ATOM 10714 O O . GLU A 1 8 ? -16.774 -0.976 -6.855 1.00 0.00 8 GLU A O 18
ATOM 10726 N N . GLU A 1 9 ? -18.225 0.136 -5.622 1.00 0.00 9 GLU A N 18
ATOM 10727 C CA . GLU A 1 9 ? -17.295 1.294 -5.457 1.00 0.00 9 GLU A CA 18
ATOM 10728 C C . GLU A 1 9 ? -16.294 1.019 -4.322 1.00 0.00 9 GLU A C 18
ATOM 10729 O O . GLU A 1 9 ? -15.117 1.304 -4.444 1.00 0.00 9 GLU A O 18
ATOM 10741 N N . GLY A 1 10 ? -16.759 0.475 -3.220 1.00 0.00 10 GLY A N 18
ATOM 10742 C CA . GLY A 1 10 ? -15.850 0.186 -2.066 1.00 0.00 10 GLY A CA 18
ATOM 10743 C C . GLY A 1 10 ? -14.755 -0.805 -2.471 1.00 0.00 10 GLY A C 18
ATOM 10744 O O . GLY A 1 10 ? -13.594 -0.599 -2.177 1.00 0.00 10 GLY A O 18
ATOM 10748 N N . GLN A 1 11 ? -15.107 -1.881 -3.135 1.00 0.00 11 GLN A N 18
ATOM 10749 C CA . GLN A 1 11 ? -14.067 -2.883 -3.546 1.00 0.00 11 GLN A CA 18
ATOM 10750 C C . GLN A 1 11 ? -12.980 -2.213 -4.405 1.00 0.00 11 GLN A C 18
ATOM 10751 O O . GLN A 1 11 ? -11.820 -2.572 -4.334 1.00 0.00 11 GLN A O 18
ATOM 10765 N N . ARG A 1 12 ? -13.345 -1.234 -5.200 1.00 0.00 12 ARG A N 18
ATOM 10766 C CA . ARG A 1 12 ? -12.329 -0.536 -6.047 1.00 0.00 12 ARG A CA 18
ATOM 10767 C C . ARG A 1 12 ? -11.431 0.346 -5.168 1.00 0.00 12 ARG A C 18
ATOM 10768 O O . ARG A 1 12 ? -10.235 0.416 -5.370 1.00 0.00 12 ARG A O 18
ATOM 10789 N N . ILE A 1 13 ? -12.001 1.011 -4.189 1.00 0.00 13 ILE A N 18
ATOM 10790 C CA . ILE A 1 13 ? -11.180 1.880 -3.288 1.00 0.00 13 ILE A CA 18
ATOM 10791 C C . ILE A 1 13 ? -10.373 1.005 -2.320 1.00 0.00 13 ILE A C 18
ATOM 10792 O O . ILE A 1 13 ? -9.188 1.204 -2.134 1.00 0.00 13 ILE A O 18
ATOM 10808 N N . ALA A 1 14 ? -11.011 0.031 -1.711 1.00 0.00 14 ALA A N 18
ATOM 10809 C CA . ALA A 1 14 ? -10.289 -0.870 -0.757 1.00 0.00 14 ALA A CA 18
ATOM 10810 C C . ALA A 1 14 ? -9.131 -1.581 -1.472 1.00 0.00 14 ALA A C 18
ATOM 10811 O O . ALA A 1 14 ? -8.038 -1.679 -0.946 1.00 0.00 14 ALA A O 18
ATOM 10818 N N . GLU A 1 15 ? -9.360 -2.066 -2.670 1.00 0.00 15 GLU A N 18
ATOM 10819 C CA . GLU A 1 15 ? -8.270 -2.760 -3.426 1.00 0.00 15 GLU A CA 18
ATOM 10820 C C . GLU A 1 15 ? -7.111 -1.785 -3.679 1.00 0.00 15 GLU A C 18
ATOM 10821 O O . GLU A 1 15 ? -5.958 -2.123 -3.490 1.00 0.00 15 GLU A O 18
ATOM 10833 N N . MET A 1 16 ? -7.412 -0.572 -4.083 1.00 0.00 16 MET A N 18
ATOM 10834 C CA . MET A 1 16 ? -6.328 0.433 -4.325 1.00 0.00 16 MET A CA 18
ATOM 10835 C C . MET A 1 16 ? -5.602 0.735 -3.006 1.00 0.00 16 MET A C 18
ATOM 10836 O O . MET A 1 16 ? -4.394 0.888 -2.971 1.00 0.00 16 MET A O 18
ATOM 10850 N N . LEU A 1 17 ? -6.338 0.804 -1.919 1.00 0.00 17 LEU A N 18
ATOM 10851 C CA . LEU A 1 17 ? -5.707 1.074 -0.590 1.00 0.00 17 LEU A CA 18
ATOM 10852 C C . LEU A 1 17 ? -4.702 -0.035 -0.261 1.00 0.00 17 LEU A C 18
ATOM 10853 O O . LEU A 1 17 ? -3.664 0.209 0.326 1.00 0.00 17 LEU A O 18
ATOM 10869 N N . LYS A 1 18 ? -5.003 -1.247 -0.658 1.00 0.00 18 LYS A N 18
ATOM 10870 C CA . LYS A 1 18 ? -4.068 -2.386 -0.400 1.00 0.00 18 LYS A CA 18
ATOM 10871 C C . LYS A 1 18 ? -2.719 -2.101 -1.073 1.00 0.00 18 LYS A C 18
ATOM 10872 O O . LYS A 1 18 ? -1.670 -2.340 -0.506 1.00 0.00 18 LYS A O 18
ATOM 10891 N N . SER A 1 19 ? -2.749 -1.573 -2.276 1.00 0.00 19 SER A N 18
ATOM 10892 C CA . SER A 1 19 ? -1.475 -1.247 -2.991 1.00 0.00 19 SER A CA 18
ATOM 10893 C C . SER A 1 19 ? -0.741 -0.116 -2.260 1.00 0.00 19 SER A C 18
ATOM 10894 O O . SER A 1 19 ? 0.472 -0.110 -2.177 1.00 0.00 19 SER A O 18
ATOM 10902 N N . LYS A 1 20 ? -1.471 0.833 -1.717 1.00 0.00 20 LYS A N 18
ATOM 10903 C CA . LYS A 1 20 ? -0.816 1.955 -0.973 1.00 0.00 20 LYS A CA 18
ATOM 10904 C C . LYS A 1 20 ? -0.071 1.399 0.246 1.00 0.00 20 LYS A C 18
ATOM 10905 O O . LYS A 1 20 ? 1.042 1.794 0.537 1.00 0.00 20 LYS A O 18
ATOM 10924 N N . ILE A 1 21 ? -0.678 0.472 0.949 1.00 0.00 21 ILE A N 18
ATOM 10925 C CA . ILE A 1 21 ? -0.011 -0.131 2.145 1.00 0.00 21 ILE A CA 18
ATOM 10926 C C . ILE A 1 21 ? 1.210 -0.948 1.705 1.00 0.00 21 ILE A C 18
ATOM 10927 O O . ILE A 1 21 ? 2.206 -1.015 2.401 1.00 0.00 21 ILE A O 18
ATOM 10943 N N . GLN A 1 22 ? 1.139 -1.557 0.546 1.00 0.00 22 GLN A N 18
ATOM 10944 C CA . GLN A 1 22 ? 2.294 -2.364 0.038 1.00 0.00 22 GLN A CA 18
ATOM 10945 C C . GLN A 1 22 ? 3.505 -1.451 -0.190 1.00 0.00 22 GLN A C 18
ATOM 10946 O O . GLN A 1 22 ? 4.613 -1.776 0.194 1.00 0.00 22 GLN A O 18
ATOM 10960 N N . GLY A 1 23 ? 3.296 -0.306 -0.799 1.00 0.00 23 GLY A N 18
ATOM 10961 C CA . GLY A 1 23 ? 4.426 0.643 -1.041 1.00 0.00 23 GLY A CA 18
ATOM 10962 C C . GLY A 1 23 ? 4.997 1.100 0.305 1.00 0.00 23 GLY A C 18
ATOM 10963 O O . GLY A 1 23 ? 6.196 1.224 0.468 1.00 0.00 23 GLY A O 18
ATOM 10967 N N . LEU A 1 24 ? 4.143 1.338 1.276 1.00 0.00 24 LEU A N 18
ATOM 10968 C CA . LEU A 1 24 ? 4.629 1.771 2.623 1.00 0.00 24 LEU A CA 18
ATOM 10969 C C . LEU A 1 24 ? 5.588 0.716 3.191 1.00 0.00 24 LEU A C 18
ATOM 10970 O O . LEU A 1 24 ? 6.624 1.038 3.740 1.00 0.00 24 LEU A O 18
ATOM 10986 N N . LEU A 1 25 ? 5.251 -0.544 3.047 1.00 0.00 25 LEU A N 18
ATOM 10987 C CA . LEU A 1 25 ? 6.140 -1.632 3.561 1.00 0.00 25 LEU A CA 18
ATOM 10988 C C . LEU A 1 25 ? 7.396 -1.747 2.684 1.00 0.00 25 LEU A C 18
ATOM 10989 O O . LEU A 1 25 ? 8.473 -2.036 3.172 1.00 0.00 25 LEU A O 18
ATOM 11005 N N . GLN A 1 26 ? 7.264 -1.519 1.396 1.00 0.00 26 GLN A N 18
ATOM 11006 C CA . GLN A 1 26 ? 8.449 -1.608 0.480 1.00 0.00 26 GLN A CA 18
ATOM 11007 C C . GLN A 1 26 ? 9.565 -0.671 0.965 1.00 0.00 26 GLN A C 18
ATOM 11008 O O . GLN A 1 26 ? 10.728 -1.031 0.974 1.00 0.00 26 GLN A O 18
ATOM 11022 N N . GLN A 1 27 ? 9.213 0.524 1.380 1.00 0.00 27 GLN A N 18
ATOM 11023 C CA . GLN A 1 27 ? 10.248 1.482 1.879 1.00 0.00 27 GLN A CA 18
ATOM 11024 C C . GLN A 1 27 ? 10.897 0.934 3.156 1.00 0.00 27 GLN A C 18
ATOM 11025 O O . GLN A 1 27 ? 12.086 1.086 3.375 1.00 0.00 27 GLN A O 18
ATOM 11039 N N . ALA A 1 28 ? 10.122 0.282 3.986 1.00 0.00 28 ALA A N 18
ATOM 11040 C CA . ALA A 1 28 ? 10.682 -0.300 5.245 1.00 0.00 28 ALA A CA 18
ATOM 11041 C C . ALA A 1 28 ? 11.652 -1.438 4.907 1.00 0.00 28 ALA A C 18
ATOM 11042 O O . ALA A 1 28 ? 12.619 -1.666 5.609 1.00 0.00 28 ALA A O 18
ATOM 11049 N N . SER A 1 29 ? 11.407 -2.140 3.827 1.00 0.00 29 SER A N 18
ATOM 11050 C CA . SER A 1 29 ? 12.320 -3.255 3.421 1.00 0.00 29 SER A CA 18
ATOM 11051 C C . SER A 1 29 ? 13.713 -2.693 3.116 1.00 0.00 29 SER A C 18
ATOM 11052 O O . SER A 1 29 ? 14.719 -3.282 3.467 1.00 0.00 29 SER A O 18
ATOM 11060 N N . LYS A 1 30 ? 13.774 -1.546 2.482 1.00 0.00 30 LYS A N 18
ATOM 11061 C CA . LYS A 1 30 ? 15.096 -0.928 2.170 1.00 0.00 30 LYS A CA 18
ATOM 11062 C C . LYS A 1 30 ? 15.760 -0.458 3.466 1.00 0.00 30 LYS A C 18
ATOM 11063 O O . LYS A 1 30 ? 16.927 -0.702 3.689 1.00 0.00 30 LYS A O 18
ATOM 11082 N N . GLN A 1 31 ? 15.018 0.201 4.328 1.00 0.00 31 GLN A N 18
ATOM 11083 C CA . GLN A 1 31 ? 15.601 0.679 5.624 1.00 0.00 31 GLN A CA 18
ATOM 11084 C C . GLN A 1 31 ? 16.212 -0.498 6.401 1.00 0.00 31 GLN A C 18
ATOM 11085 O O . GLN A 1 31 ? 17.226 -0.356 7.056 1.00 0.00 31 GLN A O 18
ATOM 11099 N N . ALA A 1 32 ? 15.606 -1.659 6.322 1.00 0.00 32 ALA A N 18
ATOM 11100 C CA . ALA A 1 32 ? 16.153 -2.851 7.044 1.00 0.00 32 ALA A CA 18
ATOM 11101 C C . ALA A 1 32 ? 17.468 -3.310 6.396 1.00 0.00 32 ALA A C 18
ATOM 11102 O O . ALA A 1 32 ? 18.337 -3.847 7.057 1.00 0.00 32 ALA A O 18
ATOM 11109 N N . GLN A 1 33 ? 17.617 -3.101 5.109 1.00 0.00 33 GLN A N 18
ATOM 11110 C CA . GLN A 1 33 ? 18.872 -3.523 4.413 1.00 0.00 33 GLN A CA 18
ATOM 11111 C C . GLN A 1 33 ? 19.797 -2.318 4.154 1.00 0.00 33 GLN A C 18
ATOM 11112 O O . GLN A 1 33 ? 20.798 -2.438 3.472 1.00 0.00 33 GLN A O 18
ATOM 11126 N N . ASP A 1 34 ? 19.479 -1.164 4.697 1.00 0.00 34 ASP A N 18
ATOM 11127 C CA . ASP A 1 34 ? 20.350 0.033 4.485 1.00 0.00 34 ASP A CA 18
ATOM 11128 C C . ASP A 1 34 ? 21.073 0.417 5.789 1.00 0.00 34 ASP A C 18
ATOM 11129 O O . ASP A 1 34 ? 21.663 1.476 5.886 1.00 0.00 34 ASP A O 18
ATOM 11138 N N . ILE A 1 35 ? 21.039 -0.441 6.787 1.00 0.00 35 ILE A N 18
ATOM 11139 C CA . ILE A 1 35 ? 21.733 -0.133 8.077 1.00 0.00 35 ILE A CA 18
ATOM 11140 C C . ILE A 1 35 ? 22.108 -1.440 8.801 1.00 0.00 35 ILE A C 18
ATOM 11141 O O . ILE A 1 35 ? 21.672 -1.707 9.906 1.00 0.00 35 ILE A O 18
ATOM 11157 N N . GLN A 1 36 ? 22.921 -2.258 8.177 1.00 0.00 36 GLN A N 18
ATOM 11158 C CA . GLN A 1 36 ? 23.336 -3.548 8.812 1.00 0.00 36 GLN A CA 18
ATOM 11159 C C . GLN A 1 36 ? 24.868 -3.623 8.909 1.00 0.00 36 GLN A C 18
ATOM 11160 O O . GLN A 1 36 ? 25.566 -2.903 8.218 1.00 0.00 36 GLN A O 18
ATOM 11174 N N . PRO A 1 37 ? 25.342 -4.498 9.767 1.00 0.00 37 PRO A N 18
ATOM 11175 C CA . PRO A 1 37 ? 26.808 -4.664 9.953 1.00 0.00 37 PRO A CA 18
ATOM 11176 C C . PRO A 1 37 ? 27.427 -5.380 8.744 1.00 0.00 37 PRO A C 18
ATOM 11177 O O . PRO A 1 37 ? 27.395 -6.592 8.644 1.00 0.00 37 PRO A O 18
ATOM 11188 N N . ALA A 1 38 ? 27.990 -4.632 7.828 1.00 0.00 38 ALA A N 18
ATOM 11189 C CA . ALA A 1 38 ? 28.615 -5.259 6.621 1.00 0.00 38 ALA A CA 18
ATOM 11190 C C . ALA A 1 38 ? 30.032 -5.748 6.951 1.00 0.00 38 ALA A C 18
ATOM 11191 O O . ALA A 1 38 ? 30.437 -6.818 6.535 1.00 0.00 38 ALA A O 18
ATOM 11198 N N . MET A 1 39 ? 30.785 -4.974 7.696 1.00 0.00 39 MET A N 18
ATOM 11199 C CA . MET A 1 39 ? 32.174 -5.391 8.058 1.00 0.00 39 MET A CA 18
ATOM 11200 C C . MET A 1 39 ? 32.180 -6.078 9.431 1.00 0.00 39 MET A C 18
ATOM 11201 O O . MET A 1 39 ? 32.735 -7.148 9.594 1.00 0.00 39 MET A O 18
ATOM 11215 N N . GLN A 1 40 ? 31.564 -5.468 10.416 1.00 0.00 40 GLN A N 18
ATOM 11216 C CA . GLN A 1 40 ? 31.526 -6.077 11.780 1.00 0.00 40 GLN A CA 18
ATOM 11217 C C . GLN A 1 40 ? 30.193 -5.748 12.469 1.00 0.00 40 GLN A C 18
ATOM 11218 O O . GLN A 1 40 ? 29.847 -4.578 12.529 1.00 0.00 40 GLN A O 18
ATOM 11233 N N . ALA A 1 1 ? -27.519 5.238 1.708 1.00 0.00 1 ALA A N 19
ATOM 11234 C CA . ALA A 1 1 ? -26.513 4.136 1.616 1.00 0.00 1 ALA A CA 19
ATOM 11235 C C . ALA A 1 1 ? -27.185 2.840 1.145 1.00 0.00 1 ALA A C 19
ATOM 11236 O O . ALA A 1 1 ? -28.226 2.456 1.647 1.00 0.00 1 ALA A O 19
ATOM 11242 N N . SER A 1 2 ? -26.598 2.167 0.187 1.00 0.00 2 SER A N 19
ATOM 11243 C CA . SER A 1 2 ? -27.200 0.895 -0.322 1.00 0.00 2 SER A CA 19
ATOM 11244 C C . SER A 1 2 ? -26.128 -0.195 -0.423 1.00 0.00 2 SER A C 19
ATOM 11245 O O . SER A 1 2 ? -24.948 0.093 -0.507 1.00 0.00 2 SER A O 19
ATOM 11253 N N . ARG A 1 3 ? -26.529 -1.443 -0.419 1.00 0.00 3 ARG A N 19
ATOM 11254 C CA . ARG A 1 3 ? -25.529 -2.555 -0.519 1.00 0.00 3 ARG A CA 19
ATOM 11255 C C . ARG A 1 3 ? -24.762 -2.458 -1.844 1.00 0.00 3 ARG A C 19
ATOM 11256 O O . ARG A 1 3 ? -23.551 -2.569 -1.874 1.00 0.00 3 ARG A O 19
ATOM 11277 N N . ALA A 1 4 ? -25.458 -2.242 -2.938 1.00 0.00 4 ALA A N 19
ATOM 11278 C CA . ALA A 1 4 ? -24.765 -2.126 -4.259 1.00 0.00 4 ALA A CA 19
ATOM 11279 C C . ALA A 1 4 ? -23.781 -0.950 -4.232 1.00 0.00 4 ALA A C 19
ATOM 11280 O O . ALA A 1 4 ? -22.669 -1.052 -4.714 1.00 0.00 4 ALA A O 19
ATOM 11287 N N . ALA A 1 5 ? -24.181 0.160 -3.653 1.00 0.00 5 ALA A N 19
ATOM 11288 C CA . ALA A 1 5 ? -23.264 1.339 -3.574 1.00 0.00 5 ALA A CA 19
ATOM 11289 C C . ALA A 1 5 ? -22.057 0.999 -2.692 1.00 0.00 5 ALA A C 19
ATOM 11290 O O . ALA A 1 5 ? -20.939 1.375 -2.989 1.00 0.00 5 ALA A O 19
ATOM 11297 N N . LEU A 1 6 ? -22.277 0.281 -1.613 1.00 0.00 6 LEU A N 19
ATOM 11298 C CA . LEU A 1 6 ? -21.142 -0.099 -0.713 1.00 0.00 6 LEU A CA 19
ATOM 11299 C C . LEU A 1 6 ? -20.110 -0.935 -1.484 1.00 0.00 6 LEU A C 19
ATOM 11300 O O . LEU A 1 6 ? -18.917 -0.779 -1.309 1.00 0.00 6 LEU A O 19
ATOM 11316 N N . ILE A 1 7 ? -20.568 -1.817 -2.344 1.00 0.00 7 ILE A N 19
ATOM 11317 C CA . ILE A 1 7 ? -19.622 -2.663 -3.138 1.00 0.00 7 ILE A CA 19
ATOM 11318 C C . ILE A 1 7 ? -18.866 -1.796 -4.154 1.00 0.00 7 ILE A C 19
ATOM 11319 O O . ILE A 1 7 ? -17.694 -1.998 -4.393 1.00 0.00 7 ILE A O 19
ATOM 11335 N N . GLU A 1 8 ? -19.530 -0.832 -4.748 1.00 0.00 8 GLU A N 19
ATOM 11336 C CA . GLU A 1 8 ? -18.846 0.051 -5.746 1.00 0.00 8 GLU A CA 19
ATOM 11337 C C . GLU A 1 8 ? -17.677 0.793 -5.084 1.00 0.00 8 GLU A C 19
ATOM 11338 O O . GLU A 1 8 ? -16.584 0.843 -5.617 1.00 0.00 8 GLU A O 19
ATOM 11350 N N . GLU A 1 9 ? -17.897 1.360 -3.921 1.00 0.00 9 GLU A N 19
ATOM 11351 C CA . GLU A 1 9 ? -16.794 2.091 -3.221 1.00 0.00 9 GLU A CA 19
ATOM 11352 C C . GLU A 1 9 ? -15.740 1.095 -2.717 1.00 0.00 9 GLU A C 19
ATOM 11353 O O . GLU A 1 9 ? -14.553 1.300 -2.889 1.00 0.00 9 GLU A O 19
ATOM 11365 N N . GLY A 1 10 ? -16.167 0.012 -2.107 1.00 0.00 10 GLY A N 19
ATOM 11366 C CA . GLY A 1 10 ? -15.195 -1.006 -1.602 1.00 0.00 10 GLY A CA 19
ATOM 11367 C C . GLY A 1 10 ? -14.396 -1.578 -2.775 1.00 0.00 10 GLY A C 19
ATOM 11368 O O . GLY A 1 10 ? -13.203 -1.789 -2.674 1.00 0.00 10 GLY A O 19
ATOM 11372 N N . GLN A 1 11 ? -15.042 -1.818 -3.891 1.00 0.00 11 GLN A N 19
ATOM 11373 C CA . GLN A 1 11 ? -14.318 -2.361 -5.081 1.00 0.00 11 GLN A CA 19
ATOM 11374 C C . GLN A 1 11 ? -13.235 -1.369 -5.524 1.00 0.00 11 GLN A C 19
ATOM 11375 O O . GLN A 1 11 ? -12.130 -1.753 -5.856 1.00 0.00 11 GLN A O 19
ATOM 11389 N N . ARG A 1 12 ? -13.543 -0.092 -5.511 1.00 0.00 12 ARG A N 19
ATOM 11390 C CA . ARG A 1 12 ? -12.528 0.932 -5.909 1.00 0.00 12 ARG A CA 19
ATOM 11391 C C . ARG A 1 12 ? -11.430 1.003 -4.840 1.00 0.00 12 ARG A C 19
ATOM 11392 O O . ARG A 1 12 ? -10.255 1.083 -5.151 1.00 0.00 12 ARG A O 19
ATOM 11413 N N . ILE A 1 13 ? -11.808 0.954 -3.583 1.00 0.00 13 ILE A N 19
ATOM 11414 C CA . ILE A 1 13 ? -10.792 0.993 -2.488 1.00 0.00 13 ILE A CA 19
ATOM 11415 C C . ILE A 1 13 ? -9.941 -0.280 -2.543 1.00 0.00 13 ILE A C 19
ATOM 11416 O O . ILE A 1 13 ? -8.739 -0.234 -2.375 1.00 0.00 13 ILE A O 19
ATOM 11432 N N . ALA A 1 14 ? -10.558 -1.414 -2.791 1.00 0.00 14 ALA A N 19
ATOM 11433 C CA . ALA A 1 14 ? -9.787 -2.696 -2.876 1.00 0.00 14 ALA A CA 19
ATOM 11434 C C . ALA A 1 14 ? -8.707 -2.594 -3.964 1.00 0.00 14 ALA A C 19
ATOM 11435 O O . ALA A 1 14 ? -7.602 -3.078 -3.796 1.00 0.00 14 ALA A O 19
ATOM 11442 N N . GLU A 1 15 ? -9.014 -1.956 -5.072 1.00 0.00 15 GLU A N 19
ATOM 11443 C CA . GLU A 1 15 ? -7.999 -1.809 -6.164 1.00 0.00 15 GLU A CA 19
ATOM 11444 C C . GLU A 1 15 ? -6.818 -0.971 -5.657 1.00 0.00 15 GLU A C 19
ATOM 11445 O O . GLU A 1 15 ? -5.670 -1.337 -5.822 1.00 0.00 15 GLU A O 19
ATOM 11457 N N . MET A 1 16 ? -7.096 0.140 -5.020 1.00 0.00 16 MET A N 19
ATOM 11458 C CA . MET A 1 16 ? -5.994 0.995 -4.478 1.00 0.00 16 MET A CA 19
ATOM 11459 C C . MET A 1 16 ? -5.367 0.325 -3.246 1.00 0.00 16 MET A C 19
ATOM 11460 O O . MET A 1 16 ? -4.200 0.509 -2.961 1.00 0.00 16 MET A O 19
ATOM 11474 N N . LEU A 1 17 ? -6.141 -0.448 -2.516 1.00 0.00 17 LEU A N 19
ATOM 11475 C CA . LEU A 1 17 ? -5.605 -1.136 -1.299 1.00 0.00 17 LEU A CA 19
ATOM 11476 C C . LEU A 1 17 ? -4.412 -2.023 -1.669 1.00 0.00 17 LEU A C 19
ATOM 11477 O O . LEU A 1 17 ? -3.422 -2.062 -0.963 1.00 0.00 17 LEU A O 19
ATOM 11493 N N . LYS A 1 18 ? -4.494 -2.720 -2.774 1.00 0.00 18 LYS A N 19
ATOM 11494 C CA . LYS A 1 18 ? -3.355 -3.592 -3.202 1.00 0.00 18 LYS A CA 19
ATOM 11495 C C . LYS A 1 18 ? -2.113 -2.725 -3.437 1.00 0.00 18 LYS A C 19
ATOM 11496 O O . LYS A 1 18 ? -1.022 -3.059 -3.013 1.00 0.00 18 LYS A O 19
ATOM 11515 N N . SER A 1 19 ? -2.283 -1.601 -4.094 1.00 0.00 19 SER A N 19
ATOM 11516 C CA . SER A 1 19 ? -1.128 -0.685 -4.347 1.00 0.00 19 SER A CA 19
ATOM 11517 C C . SER A 1 19 ? -0.585 -0.163 -3.011 1.00 0.00 19 SER A C 19
ATOM 11518 O O . SER A 1 19 ? 0.611 -0.028 -2.829 1.00 0.00 19 SER A O 19
ATOM 11526 N N . LYS A 1 20 ? -1.463 0.117 -2.073 1.00 0.00 20 LYS A N 19
ATOM 11527 C CA . LYS A 1 20 ? -1.015 0.617 -0.735 1.00 0.00 20 LYS A CA 19
ATOM 11528 C C . LYS A 1 20 ? -0.166 -0.453 -0.036 1.00 0.00 20 LYS A C 19
ATOM 11529 O O . LYS A 1 20 ? 0.844 -0.151 0.572 1.00 0.00 20 LYS A O 19
ATOM 11548 N N . ILE A 1 21 ? -0.567 -1.701 -0.126 1.00 0.00 21 ILE A N 19
ATOM 11549 C CA . ILE A 1 21 ? 0.218 -2.801 0.523 1.00 0.00 21 ILE A CA 19
ATOM 11550 C C . ILE A 1 21 ? 1.635 -2.848 -0.065 1.00 0.00 21 ILE A C 19
ATOM 11551 O O . ILE A 1 21 ? 2.599 -3.108 0.631 1.00 0.00 21 ILE A O 19
ATOM 11567 N N . GLN A 1 22 ? 1.762 -2.586 -1.339 1.00 0.00 22 GLN A N 19
ATOM 11568 C CA . GLN A 1 22 ? 3.110 -2.598 -1.983 1.00 0.00 22 GLN A CA 19
ATOM 11569 C C . GLN A 1 22 ? 3.937 -1.403 -1.488 1.00 0.00 22 GLN A C 19
ATOM 11570 O O . GLN A 1 22 ? 5.099 -1.541 -1.153 1.00 0.00 22 GLN A O 19
ATOM 11584 N N . GLY A 1 23 ? 3.340 -0.234 -1.429 1.00 0.00 23 GLY A N 19
ATOM 11585 C CA . GLY A 1 23 ? 4.080 0.972 -0.945 1.00 0.00 23 GLY A CA 19
ATOM 11586 C C . GLY A 1 23 ? 4.550 0.742 0.495 1.00 0.00 23 GLY A C 19
ATOM 11587 O O . GLY A 1 23 ? 5.675 1.048 0.843 1.00 0.00 23 GLY A O 19
ATOM 11591 N N . LEU A 1 24 ? 3.696 0.193 1.330 1.00 0.00 24 LEU A N 19
ATOM 11592 C CA . LEU A 1 24 ? 4.092 -0.071 2.751 1.00 0.00 24 LEU A CA 19
ATOM 11593 C C . LEU A 1 24 ? 5.290 -1.029 2.793 1.00 0.00 24 LEU A C 19
ATOM 11594 O O . LEU A 1 24 ? 6.208 -0.849 3.570 1.00 0.00 24 LEU A O 19
ATOM 11610 N N . LEU A 1 25 ? 5.288 -2.040 1.955 1.00 0.00 25 LEU A N 19
ATOM 11611 C CA . LEU A 1 25 ? 6.428 -3.010 1.933 1.00 0.00 25 LEU A CA 19
ATOM 11612 C C . LEU A 1 25 ? 7.735 -2.281 1.588 1.00 0.00 25 LEU A C 19
ATOM 11613 O O . LEU A 1 25 ? 8.765 -2.524 2.189 1.00 0.00 25 LEU A O 19
ATOM 11629 N N . GLN A 1 26 ? 7.696 -1.384 0.632 1.00 0.00 26 GLN A N 19
ATOM 11630 C CA . GLN A 1 26 ? 8.932 -0.630 0.257 1.00 0.00 26 GLN A CA 19
ATOM 11631 C C . GLN A 1 26 ? 9.392 0.236 1.437 1.00 0.00 26 GLN A C 19
ATOM 11632 O O . GLN A 1 26 ? 10.574 0.347 1.711 1.00 0.00 26 GLN A O 19
ATOM 11646 N N . GLN A 1 27 ? 8.464 0.843 2.141 1.00 0.00 27 GLN A N 19
ATOM 11647 C CA . GLN A 1 27 ? 8.840 1.696 3.314 1.00 0.00 27 GLN A CA 19
ATOM 11648 C C . GLN A 1 27 ? 9.488 0.836 4.406 1.00 0.00 27 GLN A C 19
ATOM 11649 O O . GLN A 1 27 ? 10.454 1.235 5.029 1.00 0.00 27 GLN A O 19
ATOM 11663 N N . ALA A 1 28 ? 8.964 -0.343 4.629 1.00 0.00 28 ALA A N 19
ATOM 11664 C CA . ALA A 1 28 ? 9.544 -1.249 5.671 1.00 0.00 28 ALA A CA 19
ATOM 11665 C C . ALA A 1 28 ? 10.996 -1.599 5.321 1.00 0.00 28 ALA A C 19
ATOM 11666 O O . ALA A 1 28 ? 11.869 -1.590 6.168 1.00 0.00 28 ALA A O 19
ATOM 11673 N N . SER A 1 29 ? 11.255 -1.892 4.072 1.00 0.00 29 SER A N 19
ATOM 11674 C CA . SER A 1 29 ? 12.653 -2.228 3.647 1.00 0.00 29 SER A CA 19
ATOM 11675 C C . SER A 1 29 ? 13.562 -1.004 3.830 1.00 0.00 29 SER A C 19
ATOM 11676 O O . SER A 1 29 ? 14.697 -1.121 4.252 1.00 0.00 29 SER A O 19
ATOM 11684 N N . LYS A 1 30 ? 13.058 0.169 3.525 1.00 0.00 30 LYS A N 19
ATOM 11685 C CA . LYS A 1 30 ? 13.873 1.414 3.687 1.00 0.00 30 LYS A CA 19
ATOM 11686 C C . LYS A 1 30 ? 14.232 1.617 5.164 1.00 0.00 30 LYS A C 19
ATOM 11687 O O . LYS A 1 30 ? 15.352 1.953 5.497 1.00 0.00 30 LYS A O 19
ATOM 11706 N N . GLN A 1 31 ? 13.288 1.407 6.050 1.00 0.00 31 GLN A N 19
ATOM 11707 C CA . GLN A 1 31 ? 13.569 1.579 7.511 1.00 0.00 31 GLN A CA 19
ATOM 11708 C C . GLN A 1 31 ? 14.596 0.538 7.976 1.00 0.00 31 GLN A C 19
ATOM 11709 O O . GLN A 1 31 ? 15.428 0.815 8.819 1.00 0.00 31 GLN A O 19
ATOM 11723 N N . ALA A 1 32 ? 14.560 -0.649 7.414 1.00 0.00 32 ALA A N 19
ATOM 11724 C CA . ALA A 1 32 ? 15.556 -1.694 7.808 1.00 0.00 32 ALA A CA 19
ATOM 11725 C C . ALA A 1 32 ? 16.970 -1.184 7.500 1.00 0.00 32 ALA A C 19
ATOM 11726 O O . ALA A 1 32 ? 17.888 -1.364 8.278 1.00 0.00 32 ALA A O 19
ATOM 11733 N N . GLN A 1 33 ? 17.135 -0.527 6.374 1.00 0.00 33 GLN A N 19
ATOM 11734 C CA . GLN A 1 33 ? 18.476 0.025 6.004 1.00 0.00 33 GLN A CA 19
ATOM 11735 C C . GLN A 1 33 ? 18.840 1.190 6.938 1.00 0.00 33 GLN A C 19
ATOM 11736 O O . GLN A 1 33 ? 19.998 1.408 7.243 1.00 0.00 33 GLN A O 19
ATOM 11750 N N . ASP A 1 34 ? 17.857 1.933 7.399 1.00 0.00 34 ASP A N 19
ATOM 11751 C CA . ASP A 1 34 ? 18.139 3.079 8.322 1.00 0.00 34 ASP A CA 19
ATOM 11752 C C . ASP A 1 34 ? 18.809 2.578 9.611 1.00 0.00 34 ASP A C 19
ATOM 11753 O O . ASP A 1 34 ? 19.565 3.293 10.240 1.00 0.00 34 ASP A O 19
ATOM 11762 N N . ILE A 1 35 ? 18.544 1.354 10.002 1.00 0.00 35 ILE A N 19
ATOM 11763 C CA . ILE A 1 35 ? 19.173 0.804 11.246 1.00 0.00 35 ILE A CA 19
ATOM 11764 C C . ILE A 1 35 ? 20.401 -0.055 10.887 1.00 0.00 35 ILE A C 19
ATOM 11765 O O . ILE A 1 35 ? 20.827 -0.894 11.660 1.00 0.00 35 ILE A O 19
ATOM 11781 N N . GLN A 1 36 ? 20.979 0.153 9.725 1.00 0.00 36 GLN A N 19
ATOM 11782 C CA . GLN A 1 36 ? 22.176 -0.646 9.323 1.00 0.00 36 GLN A CA 19
ATOM 11783 C C . GLN A 1 36 ? 23.384 0.281 9.110 1.00 0.00 36 GLN A C 19
ATOM 11784 O O . GLN A 1 36 ? 23.653 0.705 8.000 1.00 0.00 36 GLN A O 19
ATOM 11798 N N . PRO A 1 37 ? 24.079 0.564 10.188 1.00 0.00 37 PRO A N 19
ATOM 11799 C CA . PRO A 1 37 ? 25.272 1.446 10.117 1.00 0.00 37 PRO A CA 19
ATOM 11800 C C . PRO A 1 37 ? 26.434 0.725 9.422 1.00 0.00 37 PRO A C 19
ATOM 11801 O O . PRO A 1 37 ? 26.540 -0.487 9.462 1.00 0.00 37 PRO A O 19
ATOM 11812 N N . ALA A 1 38 ? 27.302 1.468 8.782 1.00 0.00 38 ALA A N 19
ATOM 11813 C CA . ALA A 1 38 ? 28.463 0.842 8.075 1.00 0.00 38 ALA A CA 19
ATOM 11814 C C . ALA A 1 38 ? 29.729 0.947 8.935 1.00 0.00 38 ALA A C 19
ATOM 11815 O O . ALA A 1 38 ? 30.464 -0.010 9.088 1.00 0.00 38 ALA A O 19
ATOM 11822 N N . MET A 1 39 ? 29.985 2.104 9.497 1.00 0.00 39 MET A N 19
ATOM 11823 C CA . MET A 1 39 ? 31.204 2.277 10.351 1.00 0.00 39 MET A CA 19
ATOM 11824 C C . MET A 1 39 ? 30.977 1.676 11.749 1.00 0.00 39 MET A C 19
ATOM 11825 O O . MET A 1 39 ? 31.915 1.285 12.417 1.00 0.00 39 MET A O 19
ATOM 11839 N N . GLN A 1 40 ? 29.744 1.601 12.191 1.00 0.00 40 GLN A N 19
ATOM 11840 C CA . GLN A 1 40 ? 29.459 1.025 13.542 1.00 0.00 40 GLN A CA 19
ATOM 11841 C C . GLN A 1 40 ? 28.918 -0.405 13.406 1.00 0.00 40 GLN A C 19
ATOM 11842 O O . GLN A 1 40 ? 28.059 -0.620 12.564 1.00 0.00 40 GLN A O 19
ATOM 11857 N N . ALA A 1 1 ? -29.605 2.658 -1.843 1.00 0.00 1 ALA A N 20
ATOM 11858 C CA . ALA A 1 1 ? -28.429 1.874 -1.356 1.00 0.00 1 ALA A CA 20
ATOM 11859 C C . ALA A 1 1 ? -28.640 0.378 -1.621 1.00 0.00 1 ALA A C 20
ATOM 11860 O O . ALA A 1 1 ? -29.718 -0.150 -1.421 1.00 0.00 1 ALA A O 20
ATOM 11866 N N . SER A 1 2 ? -27.618 -0.308 -2.072 1.00 0.00 2 SER A N 20
ATOM 11867 C CA . SER A 1 2 ? -27.757 -1.770 -2.353 1.00 0.00 2 SER A CA 20
ATOM 11868 C C . SER A 1 2 ? -26.567 -2.541 -1.776 1.00 0.00 2 SER A C 20
ATOM 11869 O O . SER A 1 2 ? -25.496 -1.993 -1.594 1.00 0.00 2 SER A O 20
ATOM 11877 N N . ARG A 1 3 ? -26.747 -3.809 -1.495 1.00 0.00 3 ARG A N 20
ATOM 11878 C CA . ARG A 1 3 ? -25.624 -4.627 -0.933 1.00 0.00 3 ARG A CA 20
ATOM 11879 C C . ARG A 1 3 ? -24.415 -4.577 -1.875 1.00 0.00 3 ARG A C 20
ATOM 11880 O O . ARG A 1 3 ? -23.304 -4.311 -1.457 1.00 0.00 3 ARG A O 20
ATOM 11901 N N . ALA A 1 4 ? -24.630 -4.822 -3.146 1.00 0.00 4 ALA A N 20
ATOM 11902 C CA . ALA A 1 4 ? -23.502 -4.780 -4.126 1.00 0.00 4 ALA A CA 20
ATOM 11903 C C . ALA A 1 4 ? -22.912 -3.365 -4.189 1.00 0.00 4 ALA A C 20
ATOM 11904 O O . ALA A 1 4 ? -21.709 -3.192 -4.210 1.00 0.00 4 ALA A O 20
ATOM 11911 N N . ALA A 1 5 ? -23.752 -2.355 -4.210 1.00 0.00 5 ALA A N 20
ATOM 11912 C CA . ALA A 1 5 ? -23.246 -0.944 -4.263 1.00 0.00 5 ALA A CA 20
ATOM 11913 C C . ALA A 1 5 ? -22.351 -0.653 -3.051 1.00 0.00 5 ALA A C 20
ATOM 11914 O O . ALA A 1 5 ? -21.315 -0.026 -3.174 1.00 0.00 5 ALA A O 20
ATOM 11921 N N . LEU A 1 6 ? -22.740 -1.115 -1.884 1.00 0.00 6 LEU A N 20
ATOM 11922 C CA . LEU A 1 6 ? -21.910 -0.881 -0.658 1.00 0.00 6 LEU A CA 20
ATOM 11923 C C . LEU A 1 6 ? -20.499 -1.453 -0.858 1.00 0.00 6 LEU A C 20
ATOM 11924 O O . LEU A 1 6 ? -19.529 -0.928 -0.347 1.00 0.00 6 LEU A O 20
ATOM 11940 N N . ILE A 1 7 ? -20.381 -2.522 -1.608 1.00 0.00 7 ILE A N 20
ATOM 11941 C CA . ILE A 1 7 ? -19.036 -3.125 -1.859 1.00 0.00 7 ILE A CA 20
ATOM 11942 C C . ILE A 1 7 ? -18.334 -2.375 -3.003 1.00 0.00 7 ILE A C 20
ATOM 11943 O O . ILE A 1 7 ? -17.133 -2.202 -2.991 1.00 0.00 7 ILE A O 20
ATOM 11959 N N . GLU A 1 8 ? -19.082 -1.932 -3.988 1.00 0.00 8 GLU A N 20
ATOM 11960 C CA . GLU A 1 8 ? -18.474 -1.196 -5.144 1.00 0.00 8 GLU A CA 20
ATOM 11961 C C . GLU A 1 8 ? -17.732 0.063 -4.670 1.00 0.00 8 GLU A C 20
ATOM 11962 O O . GLU A 1 8 ? -16.587 0.281 -5.018 1.00 0.00 8 GLU A O 20
ATOM 11974 N N . GLU A 1 9 ? -18.377 0.891 -3.884 1.00 0.00 9 GLU A N 20
ATOM 11975 C CA . GLU A 1 9 ? -17.714 2.143 -3.386 1.00 0.00 9 GLU A CA 20
ATOM 11976 C C . GLU A 1 9 ? -16.412 1.817 -2.630 1.00 0.00 9 GLU A C 20
ATOM 11977 O O . GLU A 1 9 ? -15.512 2.631 -2.565 1.00 0.00 9 GLU A O 20
ATOM 11989 N N . GLY A 1 10 ? -16.309 0.641 -2.059 1.00 0.00 10 GLY A N 20
ATOM 11990 C CA . GLY A 1 10 ? -15.071 0.273 -1.311 1.00 0.00 10 GLY A CA 20
ATOM 11991 C C . GLY A 1 10 ? -14.106 -0.474 -2.235 1.00 0.00 10 GLY A C 20
ATOM 11992 O O . GLY A 1 10 ? -12.933 -0.170 -2.282 1.00 0.00 10 GLY A O 20
ATOM 11996 N N . GLN A 1 11 ? -14.591 -1.454 -2.964 1.00 0.00 11 GLN A N 20
ATOM 11997 C CA . GLN A 1 11 ? -13.699 -2.234 -3.883 1.00 0.00 11 GLN A CA 20
ATOM 11998 C C . GLN A 1 11 ? -12.969 -1.306 -4.866 1.00 0.00 11 GLN A C 20
ATOM 11999 O O . GLN A 1 11 ? -11.812 -1.518 -5.171 1.00 0.00 11 GLN A O 20
ATOM 12013 N N . ARG A 1 12 ? -13.631 -0.286 -5.362 1.00 0.00 12 ARG A N 20
ATOM 12014 C CA . ARG A 1 12 ? -12.966 0.650 -6.327 1.00 0.00 12 ARG A CA 20
ATOM 12015 C C . ARG A 1 12 ? -11.744 1.316 -5.675 1.00 0.00 12 ARG A C 20
ATOM 12016 O O . ARG A 1 12 ? -10.684 1.403 -6.270 1.00 0.00 12 ARG A O 20
ATOM 12037 N N . ILE A 1 13 ? -11.884 1.786 -4.459 1.00 0.00 13 ILE A N 20
ATOM 12038 C CA . ILE A 1 13 ? -10.732 2.443 -3.767 1.00 0.00 13 ILE A CA 20
ATOM 12039 C C . ILE A 1 13 ? -9.824 1.377 -3.136 1.00 0.00 13 ILE A C 20
ATOM 12040 O O . ILE A 1 13 ? -8.618 1.524 -3.112 1.00 0.00 13 ILE A O 20
ATOM 12056 N N . ALA A 1 14 ? -10.394 0.305 -2.630 1.00 0.00 14 ALA A N 20
ATOM 12057 C CA . ALA A 1 14 ? -9.562 -0.773 -2.006 1.00 0.00 14 ALA A CA 20
ATOM 12058 C C . ALA A 1 14 ? -8.494 -1.259 -2.996 1.00 0.00 14 ALA A C 20
ATOM 12059 O O . ALA A 1 14 ? -7.342 -1.406 -2.644 1.00 0.00 14 ALA A O 20
ATOM 12066 N N . GLU A 1 15 ? -8.872 -1.502 -4.229 1.00 0.00 15 GLU A N 20
ATOM 12067 C CA . GLU A 1 15 ? -7.880 -1.968 -5.249 1.00 0.00 15 GLU A CA 20
ATOM 12068 C C . GLU A 1 15 ? -6.794 -0.903 -5.460 1.00 0.00 15 GLU A C 20
ATOM 12069 O O . GLU A 1 15 ? -5.615 -1.206 -5.505 1.00 0.00 15 GLU A O 20
ATOM 12081 N N . MET A 1 16 ? -7.188 0.343 -5.583 1.00 0.00 16 MET A N 20
ATOM 12082 C CA . MET A 1 16 ? -6.190 1.440 -5.787 1.00 0.00 16 MET A CA 20
ATOM 12083 C C . MET A 1 16 ? -5.320 1.612 -4.534 1.00 0.00 16 MET A C 20
ATOM 12084 O O . MET A 1 16 ? -4.120 1.790 -4.627 1.00 0.00 16 MET A O 20
ATOM 12098 N N . LEU A 1 17 ? -5.915 1.556 -3.367 1.00 0.00 17 LEU A N 20
ATOM 12099 C CA . LEU A 1 17 ? -5.121 1.712 -2.106 1.00 0.00 17 LEU A CA 20
ATOM 12100 C C . LEU A 1 17 ? -4.281 0.457 -1.838 1.00 0.00 17 LEU A C 20
ATOM 12101 O O . LEU A 1 17 ? -3.246 0.521 -1.202 1.00 0.00 17 LEU A O 20
ATOM 12117 N N . LYS A 1 18 ? -4.722 -0.679 -2.320 1.00 0.00 18 LYS A N 20
ATOM 12118 C CA . LYS A 1 18 ? -3.962 -1.952 -2.105 1.00 0.00 18 LYS A CA 20
ATOM 12119 C C . LYS A 1 18 ? -2.544 -1.831 -2.681 1.00 0.00 18 LYS A C 20
ATOM 12120 O O . LYS A 1 18 ? -1.570 -2.098 -2.003 1.00 0.00 18 LYS A O 20
ATOM 12139 N N . SER A 1 19 ? -2.425 -1.424 -3.922 1.00 0.00 19 SER A N 20
ATOM 12140 C CA . SER A 1 19 ? -1.068 -1.278 -4.541 1.00 0.00 19 SER A CA 20
ATOM 12141 C C . SER A 1 19 ? -0.250 -0.214 -3.795 1.00 0.00 19 SER A C 20
ATOM 12142 O O . SER A 1 19 ? 0.956 -0.323 -3.677 1.00 0.00 19 SER A O 20
ATOM 12150 N N . LYS A 1 20 ? -0.896 0.810 -3.289 1.00 0.00 20 LYS A N 20
ATOM 12151 C CA . LYS A 1 20 ? -0.154 1.876 -2.546 1.00 0.00 20 LYS A CA 20
ATOM 12152 C C . LYS A 1 20 ? 0.427 1.312 -1.243 1.00 0.00 20 LYS A C 20
ATOM 12153 O O . LYS A 1 20 ? 1.584 1.519 -0.935 1.00 0.00 20 LYS A O 20
ATOM 12172 N N . ILE A 1 21 ? -0.368 0.598 -0.480 1.00 0.00 21 ILE A N 20
ATOM 12173 C CA . ILE A 1 21 ? 0.140 0.014 0.804 1.00 0.00 21 ILE A CA 20
ATOM 12174 C C . ILE A 1 21 ? 1.223 -1.036 0.521 1.00 0.00 21 ILE A C 20
ATOM 12175 O O . ILE A 1 21 ? 2.164 -1.186 1.279 1.00 0.00 21 ILE A O 20
ATOM 12191 N N . GLN A 1 22 ? 1.100 -1.754 -0.568 1.00 0.00 22 GLN A N 20
ATOM 12192 C CA . GLN A 1 22 ? 2.126 -2.790 -0.913 1.00 0.00 22 GLN A CA 20
ATOM 12193 C C . GLN A 1 22 ? 3.483 -2.117 -1.164 1.00 0.00 22 GLN A C 20
ATOM 12194 O O . GLN A 1 22 ? 4.505 -2.564 -0.676 1.00 0.00 22 GLN A O 20
ATOM 12208 N N . GLY A 1 23 ? 3.494 -1.037 -1.910 1.00 0.00 23 GLY A N 20
ATOM 12209 C CA . GLY A 1 23 ? 4.776 -0.320 -2.182 1.00 0.00 23 GLY A CA 20
ATOM 12210 C C . GLY A 1 23 ? 5.306 0.287 -0.878 1.00 0.00 23 GLY A C 20
ATOM 12211 O O . GLY A 1 23 ? 6.497 0.282 -0.624 1.00 0.00 23 GLY A O 20
ATOM 12215 N N . LEU A 1 24 ? 4.427 0.801 -0.047 1.00 0.00 24 LEU A N 20
ATOM 12216 C CA . LEU A 1 24 ? 4.870 1.402 1.252 1.00 0.00 24 LEU A CA 20
ATOM 12217 C C . LEU A 1 24 ? 5.602 0.354 2.099 1.00 0.00 24 LEU A C 20
ATOM 12218 O O . LEU A 1 24 ? 6.623 0.635 2.699 1.00 0.00 24 LEU A O 20
ATOM 12234 N N . LEU A 1 25 ? 5.092 -0.855 2.140 1.00 0.00 25 LEU A N 20
ATOM 12235 C CA . LEU A 1 25 ? 5.760 -1.933 2.937 1.00 0.00 25 LEU A CA 20
ATOM 12236 C C . LEU A 1 25 ? 7.120 -2.277 2.317 1.00 0.00 25 LEU A C 20
ATOM 12237 O O . LEU A 1 25 ? 8.088 -2.504 3.018 1.00 0.00 25 LEU A O 20
ATOM 12253 N N . GLN A 1 26 ? 7.201 -2.307 1.008 1.00 0.00 26 GLN A N 20
ATOM 12254 C CA . GLN A 1 26 ? 8.503 -2.622 0.341 1.00 0.00 26 GLN A CA 20
ATOM 12255 C C . GLN A 1 26 ? 9.552 -1.564 0.712 1.00 0.00 26 GLN A C 20
ATOM 12256 O O . GLN A 1 26 ? 10.728 -1.859 0.825 1.00 0.00 26 GLN A O 20
ATOM 12270 N N . GLN A 1 27 ? 9.133 -0.338 0.915 1.00 0.00 27 GLN A N 20
ATOM 12271 C CA . GLN A 1 27 ? 10.099 0.736 1.297 1.00 0.00 27 GLN A CA 20
ATOM 12272 C C . GLN A 1 27 ? 10.338 0.712 2.812 1.00 0.00 27 GLN A C 20
ATOM 12273 O O . GLN A 1 27 ? 11.440 0.929 3.281 1.00 0.00 27 GLN A O 20
ATOM 12287 N N . ALA A 1 28 ? 9.307 0.443 3.573 1.00 0.00 28 ALA A N 20
ATOM 12288 C CA . ALA A 1 28 ? 9.449 0.394 5.063 1.00 0.00 28 ALA A CA 20
ATOM 12289 C C . ALA A 1 28 ? 10.312 -0.800 5.487 1.00 0.00 28 ALA A C 20
ATOM 12290 O O . ALA A 1 28 ? 11.027 -0.736 6.469 1.00 0.00 28 ALA A O 20
ATOM 12297 N N . SER A 1 29 ? 10.250 -1.885 4.753 1.00 0.00 29 SER A N 20
ATOM 12298 C CA . SER A 1 29 ? 11.071 -3.086 5.109 1.00 0.00 29 SER A CA 20
ATOM 12299 C C . SER A 1 29 ? 12.565 -2.729 5.098 1.00 0.00 29 SER A C 20
ATOM 12300 O O . SER A 1 29 ? 13.336 -3.236 5.892 1.00 0.00 29 SER A O 20
ATOM 12308 N N . LYS A 1 30 ? 12.972 -1.846 4.215 1.00 0.00 30 LYS A N 20
ATOM 12309 C CA . LYS A 1 30 ? 14.410 -1.440 4.160 1.00 0.00 30 LYS A CA 20
ATOM 12310 C C . LYS A 1 30 ? 14.773 -0.627 5.410 1.00 0.00 30 LYS A C 20
ATOM 12311 O O . LYS A 1 30 ? 15.862 -0.731 5.930 1.00 0.00 30 LYS A O 20
ATOM 12330 N N . GLN A 1 31 ? 13.860 0.173 5.904 1.00 0.00 31 GLN A N 20
ATOM 12331 C CA . GLN A 1 31 ? 14.155 0.977 7.131 1.00 0.00 31 GLN A CA 20
ATOM 12332 C C . GLN A 1 31 ? 14.379 0.046 8.334 1.00 0.00 31 GLN A C 20
ATOM 12333 O O . GLN A 1 31 ? 15.095 0.381 9.259 1.00 0.00 31 GLN A O 20
ATOM 12347 N N . ALA A 1 32 ? 13.763 -1.114 8.329 1.00 0.00 32 ALA A N 20
ATOM 12348 C CA . ALA A 1 32 ? 13.927 -2.064 9.473 1.00 0.00 32 ALA A CA 20
ATOM 12349 C C . ALA A 1 32 ? 15.056 -3.075 9.212 1.00 0.00 32 ALA A C 20
ATOM 12350 O O . ALA A 1 32 ? 15.845 -3.363 10.093 1.00 0.00 32 ALA A O 20
ATOM 12357 N N . GLN A 1 33 ? 15.129 -3.635 8.026 1.00 0.00 33 GLN A N 20
ATOM 12358 C CA . GLN A 1 33 ? 16.196 -4.651 7.735 1.00 0.00 33 GLN A CA 20
ATOM 12359 C C . GLN A 1 33 ? 17.294 -4.088 6.814 1.00 0.00 33 GLN A C 20
ATOM 12360 O O . GLN A 1 33 ? 18.075 -4.835 6.255 1.00 0.00 33 GLN A O 20
ATOM 12374 N N . ASP A 1 34 ? 17.369 -2.788 6.652 1.00 0.00 34 ASP A N 20
ATOM 12375 C CA . ASP A 1 34 ? 18.425 -2.198 5.769 1.00 0.00 34 ASP A CA 20
ATOM 12376 C C . ASP A 1 34 ? 18.747 -0.758 6.208 1.00 0.00 34 ASP A C 20
ATOM 12377 O O . ASP A 1 34 ? 18.834 0.144 5.396 1.00 0.00 34 ASP A O 20
ATOM 12386 N N . ILE A 1 35 ? 18.928 -0.541 7.491 1.00 0.00 35 ILE A N 20
ATOM 12387 C CA . ILE A 1 35 ? 19.245 0.839 7.991 1.00 0.00 35 ILE A CA 20
ATOM 12388 C C . ILE A 1 35 ? 20.623 1.304 7.478 1.00 0.00 35 ILE A C 20
ATOM 12389 O O . ILE A 1 35 ? 20.904 2.487 7.416 1.00 0.00 35 ILE A O 20
ATOM 12405 N N . GLN A 1 36 ? 21.472 0.382 7.097 1.00 0.00 36 GLN A N 20
ATOM 12406 C CA . GLN A 1 36 ? 22.819 0.759 6.574 1.00 0.00 36 GLN A CA 20
ATOM 12407 C C . GLN A 1 36 ? 22.914 0.385 5.086 1.00 0.00 36 GLN A C 20
ATOM 12408 O O . GLN A 1 36 ? 23.306 -0.717 4.748 1.00 0.00 36 GLN A O 20
ATOM 12422 N N . PRO A 1 37 ? 22.541 1.318 4.239 1.00 0.00 37 PRO A N 20
ATOM 12423 C CA . PRO A 1 37 ? 22.575 1.077 2.773 1.00 0.00 37 PRO A CA 20
ATOM 12424 C C . PRO A 1 37 ? 24.023 1.019 2.266 1.00 0.00 37 PRO A C 20
ATOM 12425 O O . PRO A 1 37 ? 24.699 2.027 2.165 1.00 0.00 37 PRO A O 20
ATOM 12436 N N . ALA A 1 38 ? 24.497 -0.159 1.946 1.00 0.00 38 ALA A N 20
ATOM 12437 C CA . ALA A 1 38 ? 25.899 -0.300 1.440 1.00 0.00 38 ALA A CA 20
ATOM 12438 C C . ALA A 1 38 ? 25.991 0.097 -0.045 1.00 0.00 38 ALA A C 20
ATOM 12439 O O . ALA A 1 38 ? 27.074 0.220 -0.589 1.00 0.00 38 ALA A O 20
ATOM 12446 N N . MET A 1 39 ? 24.872 0.294 -0.704 1.00 0.00 39 MET A N 20
ATOM 12447 C CA . MET A 1 39 ? 24.905 0.678 -2.149 1.00 0.00 39 MET A CA 20
ATOM 12448 C C . MET A 1 39 ? 24.965 2.206 -2.290 1.00 0.00 39 MET A C 20
ATOM 12449 O O . MET A 1 39 ? 25.842 2.738 -2.944 1.00 0.00 39 MET A O 20
ATOM 12463 N N . GLN A 1 40 ? 24.042 2.908 -1.679 1.00 0.00 40 GLN A N 20
ATOM 12464 C CA . GLN A 1 40 ? 24.040 4.400 -1.772 1.00 0.00 40 GLN A CA 20
ATOM 12465 C C . GLN A 1 40 ? 23.468 5.013 -0.487 1.00 0.00 40 GLN A C 20
ATOM 12466 O O . GLN A 1 40 ? 22.420 4.566 -0.050 1.00 0.00 40 GLN A O 20
ATOM 12481 N N . ALA A 1 1 ? -32.565 3.987 -2.356 1.00 0.00 1 ALA A N 21
ATOM 12482 C CA . ALA A 1 1 ? -31.231 3.662 -1.767 1.00 0.00 1 ALA A CA 21
ATOM 12483 C C . ALA A 1 1 ? -30.246 3.250 -2.870 1.00 0.00 1 ALA A C 21
ATOM 12484 O O . ALA A 1 1 ? -30.606 3.142 -4.027 1.00 0.00 1 ALA A O 21
ATOM 12490 N N . SER A 1 2 ? -29.005 3.018 -2.515 1.00 0.00 2 SER A N 21
ATOM 12491 C CA . SER A 1 2 ? -27.991 2.610 -3.536 1.00 0.00 2 SER A CA 21
ATOM 12492 C C . SER A 1 2 ? -27.260 1.344 -3.071 1.00 0.00 2 SER A C 21
ATOM 12493 O O . SER A 1 2 ? -26.542 1.359 -2.088 1.00 0.00 2 SER A O 21
ATOM 12501 N N . ARG A 1 3 ? -27.446 0.251 -3.767 1.00 0.00 3 ARG A N 21
ATOM 12502 C CA . ARG A 1 3 ? -26.768 -1.023 -3.366 1.00 0.00 3 ARG A CA 21
ATOM 12503 C C . ARG A 1 3 ? -25.645 -1.365 -4.354 1.00 0.00 3 ARG A C 21
ATOM 12504 O O . ARG A 1 3 ? -24.517 -1.594 -3.961 1.00 0.00 3 ARG A O 21
ATOM 12525 N N . ALA A 1 4 ? -25.948 -1.396 -5.632 1.00 0.00 4 ALA A N 21
ATOM 12526 C CA . ALA A 1 4 ? -24.899 -1.717 -6.652 1.00 0.00 4 ALA A CA 21
ATOM 12527 C C . ALA A 1 4 ? -23.743 -0.711 -6.557 1.00 0.00 4 ALA A C 21
ATOM 12528 O O . ALA A 1 4 ? -22.586 -1.085 -6.546 1.00 0.00 4 ALA A O 21
ATOM 12535 N N . ALA A 1 5 ? -24.056 0.562 -6.479 1.00 0.00 5 ALA A N 21
ATOM 12536 C CA . ALA A 1 5 ? -22.982 1.601 -6.373 1.00 0.00 5 ALA A CA 21
ATOM 12537 C C . ALA A 1 5 ? -22.171 1.400 -5.084 1.00 0.00 5 ALA A C 21
ATOM 12538 O O . ALA A 1 5 ? -20.974 1.619 -5.057 1.00 0.00 5 ALA A O 21
ATOM 12545 N N . LEU A 1 6 ? -22.818 0.976 -4.020 1.00 0.00 6 LEU A N 21
ATOM 12546 C CA . LEU A 1 6 ? -22.094 0.747 -2.728 1.00 0.00 6 LEU A CA 21
ATOM 12547 C C . LEU A 1 6 ? -20.974 -0.286 -2.921 1.00 0.00 6 LEU A C 21
ATOM 12548 O O . LEU A 1 6 ? -19.872 -0.113 -2.437 1.00 0.00 6 LEU A O 21
ATOM 12564 N N . ILE A 1 7 ? -21.246 -1.355 -3.632 1.00 0.00 7 ILE A N 21
ATOM 12565 C CA . ILE A 1 7 ? -20.193 -2.393 -3.864 1.00 0.00 7 ILE A CA 21
ATOM 12566 C C . ILE A 1 7 ? -19.155 -1.869 -4.869 1.00 0.00 7 ILE A C 21
ATOM 12567 O O . ILE A 1 7 ? -17.983 -2.177 -4.772 1.00 0.00 7 ILE A O 21
ATOM 12583 N N . GLU A 1 8 ? -19.581 -1.078 -5.829 1.00 0.00 8 GLU A N 21
ATOM 12584 C CA . GLU A 1 8 ? -18.624 -0.527 -6.843 1.00 0.00 8 GLU A CA 21
ATOM 12585 C C . GLU A 1 8 ? -17.501 0.260 -6.152 1.00 0.00 8 GLU A C 21
ATOM 12586 O O . GLU A 1 8 ? -16.333 0.074 -6.441 1.00 0.00 8 GLU A O 21
ATOM 12598 N N . GLU A 1 9 ? -17.848 1.134 -5.240 1.00 0.00 9 GLU A N 21
ATOM 12599 C CA . GLU A 1 9 ? -16.805 1.932 -4.525 1.00 0.00 9 GLU A CA 21
ATOM 12600 C C . GLU A 1 9 ? -15.999 1.030 -3.581 1.00 0.00 9 GLU A C 21
ATOM 12601 O O . GLU A 1 9 ? -14.793 1.156 -3.476 1.00 0.00 9 GLU A O 21
ATOM 12613 N N . GLY A 1 10 ? -16.653 0.118 -2.898 1.00 0.00 10 GLY A N 21
ATOM 12614 C CA . GLY A 1 10 ? -15.928 -0.798 -1.963 1.00 0.00 10 GLY A CA 21
ATOM 12615 C C . GLY A 1 10 ? -14.872 -1.596 -2.731 1.00 0.00 10 GLY A C 21
ATOM 12616 O O . GLY A 1 10 ? -13.762 -1.765 -2.266 1.00 0.00 10 GLY A O 21
ATOM 12620 N N . GLN A 1 11 ? -15.208 -2.082 -3.904 1.00 0.00 11 GLN A N 21
ATOM 12621 C CA . GLN A 1 11 ? -14.212 -2.860 -4.706 1.00 0.00 11 GLN A CA 21
ATOM 12622 C C . GLN A 1 11 ? -13.024 -1.962 -5.070 1.00 0.00 11 GLN A C 21
ATOM 12623 O O . GLN A 1 11 ? -11.880 -2.354 -4.943 1.00 0.00 11 GLN A O 21
ATOM 12637 N N . ARG A 1 12 ? -13.292 -0.751 -5.503 1.00 0.00 12 ARG A N 21
ATOM 12638 C CA . ARG A 1 12 ? -12.182 0.189 -5.854 1.00 0.00 12 ARG A CA 21
ATOM 12639 C C . ARG A 1 12 ? -11.356 0.495 -4.599 1.00 0.00 12 ARG A C 21
ATOM 12640 O O . ARG A 1 12 ? -10.140 0.497 -4.632 1.00 0.00 12 ARG A O 21
ATOM 12661 N N . ILE A 1 13 ? -12.016 0.735 -3.489 1.00 0.00 13 ILE A N 21
ATOM 12662 C CA . ILE A 1 13 ? -11.279 1.021 -2.220 1.00 0.00 13 ILE A CA 21
ATOM 12663 C C . ILE A 1 13 ? -10.511 -0.233 -1.783 1.00 0.00 13 ILE A C 21
ATOM 12664 O O . ILE A 1 13 ? -9.379 -0.148 -1.347 1.00 0.00 13 ILE A O 21
ATOM 12680 N N . ALA A 1 14 ? -11.117 -1.395 -1.909 1.00 0.00 14 ALA A N 21
ATOM 12681 C CA . ALA A 1 14 ? -10.416 -2.661 -1.512 1.00 0.00 14 ALA A CA 21
ATOM 12682 C C . ALA A 1 14 ? -9.067 -2.763 -2.240 1.00 0.00 14 ALA A C 21
ATOM 12683 O O . ALA A 1 14 ? -8.064 -3.123 -1.653 1.00 0.00 14 ALA A O 21
ATOM 12690 N N . GLU A 1 15 ? -9.036 -2.432 -3.509 1.00 0.00 15 GLU A N 21
ATOM 12691 C CA . GLU A 1 15 ? -7.750 -2.487 -4.272 1.00 0.00 15 GLU A CA 21
ATOM 12692 C C . GLU A 1 15 ? -6.785 -1.427 -3.728 1.00 0.00 15 GLU A C 21
ATOM 12693 O O . GLU A 1 15 ? -5.613 -1.685 -3.528 1.00 0.00 15 GLU A O 21
ATOM 12705 N N . MET A 1 16 ? -7.282 -0.236 -3.479 1.00 0.00 16 MET A N 21
ATOM 12706 C CA . MET A 1 16 ? -6.413 0.856 -2.935 1.00 0.00 16 MET A CA 21
ATOM 12707 C C . MET A 1 16 ? -5.797 0.427 -1.595 1.00 0.00 16 MET A C 21
ATOM 12708 O O . MET A 1 16 ? -4.646 0.706 -1.317 1.00 0.00 16 MET A O 21
ATOM 12722 N N . LEU A 1 17 ? -6.558 -0.255 -0.770 1.00 0.00 17 LEU A N 21
ATOM 12723 C CA . LEU A 1 17 ? -6.024 -0.715 0.553 1.00 0.00 17 LEU A CA 21
ATOM 12724 C C . LEU A 1 17 ? -4.887 -1.721 0.342 1.00 0.00 17 LEU A C 21
ATOM 12725 O O . LEU A 1 17 ? -3.866 -1.665 1.002 1.00 0.00 17 LEU A O 21
ATOM 12741 N N . LYS A 1 18 ? -5.061 -2.631 -0.581 1.00 0.00 18 LYS A N 21
ATOM 12742 C CA . LYS A 1 18 ? -3.998 -3.648 -0.860 1.00 0.00 18 LYS A CA 21
ATOM 12743 C C . LYS A 1 18 ? -2.704 -2.952 -1.300 1.00 0.00 18 LYS A C 21
ATOM 12744 O O . LYS A 1 18 ? -1.625 -3.291 -0.851 1.00 0.00 18 LYS A O 21
ATOM 12763 N N . SER A 1 19 ? -2.808 -1.974 -2.170 1.00 0.00 19 SER A N 21
ATOM 12764 C CA . SER A 1 19 ? -1.587 -1.243 -2.636 1.00 0.00 19 SER A CA 21
ATOM 12765 C C . SER A 1 19 ? -0.956 -0.460 -1.475 1.00 0.00 19 SER A C 21
ATOM 12766 O O . SER A 1 19 ? 0.251 -0.349 -1.380 1.00 0.00 19 SER A O 21
ATOM 12774 N N . LYS A 1 20 ? -1.764 0.083 -0.593 1.00 0.00 20 LYS A N 21
ATOM 12775 C CA . LYS A 1 20 ? -1.212 0.859 0.562 1.00 0.00 20 LYS A CA 21
ATOM 12776 C C . LYS A 1 20 ? -0.351 -0.045 1.454 1.00 0.00 20 LYS A C 21
ATOM 12777 O O . LYS A 1 20 ? 0.751 0.311 1.826 1.00 0.00 20 LYS A O 21
ATOM 12796 N N . ILE A 1 21 ? -0.845 -1.212 1.794 1.00 0.00 21 ILE A N 21
ATOM 12797 C CA . ILE A 1 21 ? -0.054 -2.146 2.659 1.00 0.00 21 ILE A CA 21
ATOM 12798 C C . ILE A 1 21 ? 1.245 -2.557 1.946 1.00 0.00 21 ILE A C 21
ATOM 12799 O O . ILE A 1 21 ? 2.278 -2.717 2.568 1.00 0.00 21 ILE A O 21
ATOM 12815 N N . GLN A 1 22 ? 1.195 -2.714 0.648 1.00 0.00 22 GLN A N 21
ATOM 12816 C CA . GLN A 1 22 ? 2.426 -3.101 -0.113 1.00 0.00 22 GLN A CA 21
ATOM 12817 C C . GLN A 1 22 ? 3.442 -1.952 -0.081 1.00 0.00 22 GLN A C 21
ATOM 12818 O O . GLN A 1 22 ? 4.625 -2.164 0.118 1.00 0.00 22 GLN A O 21
ATOM 12832 N N . GLY A 1 23 ? 2.983 -0.733 -0.263 1.00 0.00 23 GLY A N 21
ATOM 12833 C CA . GLY A 1 23 ? 3.911 0.439 -0.230 1.00 0.00 23 GLY A CA 21
ATOM 12834 C C . GLY A 1 23 ? 4.576 0.525 1.148 1.00 0.00 23 GLY A C 21
ATOM 12835 O O . GLY A 1 23 ? 5.750 0.818 1.259 1.00 0.00 23 GLY A O 21
ATOM 12839 N N . LEU A 1 24 ? 3.831 0.256 2.197 1.00 0.00 24 LEU A N 21
ATOM 12840 C CA . LEU A 1 24 ? 4.418 0.304 3.574 1.00 0.00 24 LEU A CA 21
ATOM 12841 C C . LEU A 1 24 ? 5.545 -0.729 3.698 1.00 0.00 24 LEU A C 21
ATOM 12842 O O . LEU A 1 24 ? 6.580 -0.462 4.278 1.00 0.00 24 LEU A O 21
ATOM 12858 N N . LEU A 1 25 ? 5.349 -1.903 3.142 1.00 0.00 25 LEU A N 21
ATOM 12859 C CA . LEU A 1 25 ? 6.408 -2.958 3.208 1.00 0.00 25 LEU A CA 21
ATOM 12860 C C . LEU A 1 25 ? 7.675 -2.469 2.497 1.00 0.00 25 LEU A C 21
ATOM 12861 O O . LEU A 1 25 ? 8.779 -2.687 2.958 1.00 0.00 25 LEU A O 21
ATOM 12877 N N . GLN A 1 26 ? 7.519 -1.798 1.380 1.00 0.00 26 GLN A N 21
ATOM 12878 C CA . GLN A 1 26 ? 8.708 -1.280 0.636 1.00 0.00 26 GLN A CA 21
ATOM 12879 C C . GLN A 1 26 ? 9.337 -0.103 1.395 1.00 0.00 26 GLN A C 21
ATOM 12880 O O . GLN A 1 26 ? 10.532 0.115 1.326 1.00 0.00 26 GLN A O 21
ATOM 12894 N N . GLN A 1 27 ? 8.546 0.651 2.125 1.00 0.00 27 GLN A N 21
ATOM 12895 C CA . GLN A 1 27 ? 9.105 1.804 2.898 1.00 0.00 27 GLN A CA 21
ATOM 12896 C C . GLN A 1 27 ? 10.121 1.295 3.925 1.00 0.00 27 GLN A C 21
ATOM 12897 O O . GLN A 1 27 ? 11.234 1.781 4.007 1.00 0.00 27 GLN A O 21
ATOM 12911 N N . ALA A 1 28 ? 9.745 0.306 4.695 1.00 0.00 28 ALA A N 21
ATOM 12912 C CA . ALA A 1 28 ? 10.687 -0.262 5.711 1.00 0.00 28 ALA A CA 21
ATOM 12913 C C . ALA A 1 28 ? 11.887 -0.903 5.005 1.00 0.00 28 ALA A C 21
ATOM 12914 O O . ALA A 1 28 ? 13.016 -0.777 5.442 1.00 0.00 28 ALA A O 21
ATOM 12921 N N . SER A 1 29 ? 11.644 -1.578 3.910 1.00 0.00 29 SER A N 21
ATOM 12922 C CA . SER A 1 29 ? 12.760 -2.225 3.152 1.00 0.00 29 SER A CA 21
ATOM 12923 C C . SER A 1 29 ? 13.670 -1.155 2.529 1.00 0.00 29 SER A C 21
ATOM 12924 O O . SER A 1 29 ? 14.857 -1.364 2.369 1.00 0.00 29 SER A O 21
ATOM 12932 N N . LYS A 1 30 ? 13.120 -0.011 2.180 1.00 0.00 30 LYS A N 21
ATOM 12933 C CA . LYS A 1 30 ? 13.951 1.079 1.572 1.00 0.00 30 LYS A CA 21
ATOM 12934 C C . LYS A 1 30 ? 15.101 1.455 2.513 1.00 0.00 30 LYS A C 21
ATOM 12935 O O . LYS A 1 30 ? 16.238 1.564 2.098 1.00 0.00 30 LYS A O 21
ATOM 12954 N N . GLN A 1 31 ? 14.812 1.640 3.778 1.00 0.00 31 GLN A N 21
ATOM 12955 C CA . GLN A 1 31 ? 15.893 1.993 4.753 1.00 0.00 31 GLN A CA 21
ATOM 12956 C C . GLN A 1 31 ? 16.929 0.862 4.812 1.00 0.00 31 GLN A C 21
ATOM 12957 O O . GLN A 1 31 ? 18.118 1.102 4.898 1.00 0.00 31 GLN A O 21
ATOM 12971 N N . ALA A 1 32 ? 16.478 -0.370 4.750 1.00 0.00 32 ALA A N 21
ATOM 12972 C CA . ALA A 1 32 ? 17.426 -1.526 4.784 1.00 0.00 32 ALA A CA 21
ATOM 12973 C C . ALA A 1 32 ? 18.211 -1.599 3.469 1.00 0.00 32 ALA A C 21
ATOM 12974 O O . ALA A 1 32 ? 19.366 -1.980 3.448 1.00 0.00 32 ALA A O 21
ATOM 12981 N N . GLN A 1 33 ? 17.593 -1.231 2.373 1.00 0.00 33 GLN A N 21
ATOM 12982 C CA . GLN A 1 33 ? 18.300 -1.268 1.055 1.00 0.00 33 GLN A CA 21
ATOM 12983 C C . GLN A 1 33 ? 19.313 -0.116 0.952 1.00 0.00 33 GLN A C 21
ATOM 12984 O O . GLN A 1 33 ? 20.307 -0.224 0.260 1.00 0.00 33 GLN A O 21
ATOM 12998 N N . ASP A 1 34 ? 19.065 0.981 1.633 1.00 0.00 34 ASP A N 21
ATOM 12999 C CA . ASP A 1 34 ? 20.008 2.146 1.576 1.00 0.00 34 ASP A CA 21
ATOM 13000 C C . ASP A 1 34 ? 21.426 1.723 1.985 1.00 0.00 34 ASP A C 21
ATOM 13001 O O . ASP A 1 34 ? 22.397 2.091 1.348 1.00 0.00 34 ASP A O 21
ATOM 13010 N N . ILE A 1 35 ? 21.554 0.953 3.039 1.00 0.00 35 ILE A N 21
ATOM 13011 C CA . ILE A 1 35 ? 22.912 0.507 3.485 1.00 0.00 35 ILE A CA 21
ATOM 13012 C C . ILE A 1 35 ? 23.092 -1.004 3.244 1.00 0.00 35 ILE A C 21
ATOM 13013 O O . ILE A 1 35 ? 23.745 -1.694 4.007 1.00 0.00 35 ILE A O 21
ATOM 13029 N N . GLN A 1 36 ? 22.525 -1.521 2.182 1.00 0.00 36 GLN A N 21
ATOM 13030 C CA . GLN A 1 36 ? 22.666 -2.980 1.890 1.00 0.00 36 GLN A CA 21
ATOM 13031 C C . GLN A 1 36 ? 23.867 -3.227 0.965 1.00 0.00 36 GLN A C 21
ATOM 13032 O O . GLN A 1 36 ? 23.946 -2.660 -0.108 1.00 0.00 36 GLN A O 21
ATOM 13046 N N . PRO A 1 37 ? 24.767 -4.072 1.414 1.00 0.00 37 PRO A N 21
ATOM 13047 C CA . PRO A 1 37 ? 25.975 -4.396 0.613 1.00 0.00 37 PRO A CA 21
ATOM 13048 C C . PRO A 1 37 ? 25.612 -5.324 -0.556 1.00 0.00 37 PRO A C 21
ATOM 13049 O O . PRO A 1 37 ? 24.879 -6.282 -0.395 1.00 0.00 37 PRO A O 21
ATOM 13060 N N . ALA A 1 38 ? 26.123 -5.043 -1.728 1.00 0.00 38 ALA A N 21
ATOM 13061 C CA . ALA A 1 38 ? 25.818 -5.903 -2.915 1.00 0.00 38 ALA A CA 21
ATOM 13062 C C . ALA A 1 38 ? 26.902 -6.975 -3.088 1.00 0.00 38 ALA A C 21
ATOM 13063 O O . ALA A 1 38 ? 26.605 -8.135 -3.300 1.00 0.00 38 ALA A O 21
ATOM 13070 N N . MET A 1 39 ? 28.152 -6.592 -2.995 1.00 0.00 39 MET A N 21
ATOM 13071 C CA . MET A 1 39 ? 29.262 -7.585 -3.148 1.00 0.00 39 MET A CA 21
ATOM 13072 C C . MET A 1 39 ? 29.769 -8.053 -1.771 1.00 0.00 39 MET A C 21
ATOM 13073 O O . MET A 1 39 ? 30.423 -9.073 -1.665 1.00 0.00 39 MET A O 21
ATOM 13087 N N . GLN A 1 40 ? 29.472 -7.318 -0.723 1.00 0.00 40 GLN A N 21
ATOM 13088 C CA . GLN A 1 40 ? 29.937 -7.723 0.641 1.00 0.00 40 GLN A CA 21
ATOM 13089 C C . GLN A 1 40 ? 28.768 -8.267 1.479 1.00 0.00 40 GLN A C 21
ATOM 13090 O O . GLN A 1 40 ? 29.027 -8.758 2.565 1.00 0.00 40 GLN A O 21
ATOM 13105 N N . ALA A 1 1 ? -25.919 2.482 2.905 1.00 0.00 1 ALA A N 22
ATOM 13106 C CA . ALA A 1 1 ? -25.850 1.195 2.149 1.00 0.00 1 ALA A CA 22
ATOM 13107 C C . ALA A 1 1 ? -26.768 1.247 0.922 1.00 0.00 1 ALA A C 22
ATOM 13108 O O . ALA A 1 1 ? -27.971 1.389 1.041 1.00 0.00 1 ALA A O 22
ATOM 13114 N N . SER A 1 2 ? -26.207 1.130 -0.256 1.00 0.00 2 SER A N 22
ATOM 13115 C CA . SER A 1 2 ? -27.035 1.169 -1.501 1.00 0.00 2 SER A CA 22
ATOM 13116 C C . SER A 1 2 ? -26.563 0.088 -2.482 1.00 0.00 2 SER A C 22
ATOM 13117 O O . SER A 1 2 ? -25.485 -0.459 -2.340 1.00 0.00 2 SER A O 22
ATOM 13125 N N . ARG A 1 3 ? -27.361 -0.218 -3.476 1.00 0.00 3 ARG A N 22
ATOM 13126 C CA . ARG A 1 3 ? -26.959 -1.263 -4.470 1.00 0.00 3 ARG A CA 22
ATOM 13127 C C . ARG A 1 3 ? -25.670 -0.845 -5.192 1.00 0.00 3 ARG A C 22
ATOM 13128 O O . ARG A 1 3 ? -24.750 -1.628 -5.334 1.00 0.00 3 ARG A O 22
ATOM 13149 N N . ALA A 1 4 ? -25.599 0.383 -5.645 1.00 0.00 4 ALA A N 22
ATOM 13150 C CA . ALA A 1 4 ? -24.370 0.855 -6.355 1.00 0.00 4 ALA A CA 22
ATOM 13151 C C . ALA A 1 4 ? -23.244 1.128 -5.350 1.00 0.00 4 ALA A C 22
ATOM 13152 O O . ALA A 1 4 ? -22.087 0.875 -5.625 1.00 0.00 4 ALA A O 22
ATOM 13159 N N . ALA A 1 5 ? -23.578 1.642 -4.188 1.00 0.00 5 ALA A N 22
ATOM 13160 C CA . ALA A 1 5 ? -22.530 1.936 -3.156 1.00 0.00 5 ALA A CA 22
ATOM 13161 C C . ALA A 1 5 ? -21.768 0.659 -2.771 1.00 0.00 5 ALA A C 22
ATOM 13162 O O . ALA A 1 5 ? -20.565 0.683 -2.599 1.00 0.00 5 ALA A O 22
ATOM 13169 N N . LEU A 1 6 ? -22.458 -0.451 -2.637 1.00 0.00 6 LEU A N 22
ATOM 13170 C CA . LEU A 1 6 ? -21.774 -1.733 -2.264 1.00 0.00 6 LEU A CA 22
ATOM 13171 C C . LEU A 1 6 ? -20.697 -2.094 -3.299 1.00 0.00 6 LEU A C 22
ATOM 13172 O O . LEU A 1 6 ? -19.586 -2.452 -2.949 1.00 0.00 6 LEU A O 22
ATOM 13188 N N . ILE A 1 7 ? -21.021 -2.006 -4.569 1.00 0.00 7 ILE A N 22
ATOM 13189 C CA . ILE A 1 7 ? -20.019 -2.347 -5.631 1.00 0.00 7 ILE A CA 22
ATOM 13190 C C . ILE A 1 7 ? -18.808 -1.403 -5.553 1.00 0.00 7 ILE A C 22
ATOM 13191 O O . ILE A 1 7 ? -17.679 -1.823 -5.720 1.00 0.00 7 ILE A O 22
ATOM 13207 N N . GLU A 1 8 ? -19.031 -0.137 -5.294 1.00 0.00 8 GLU A N 22
ATOM 13208 C CA . GLU A 1 8 ? -17.883 0.819 -5.200 1.00 0.00 8 GLU A CA 22
ATOM 13209 C C . GLU A 1 8 ? -17.171 0.670 -3.848 1.00 0.00 8 GLU A C 22
ATOM 13210 O O . GLU A 1 8 ? -15.970 0.828 -3.758 1.00 0.00 8 GLU A O 22
ATOM 13222 N N . GLU A 1 9 ? -17.902 0.365 -2.801 1.00 0.00 9 GLU A N 22
ATOM 13223 C CA . GLU A 1 9 ? -17.272 0.201 -1.450 1.00 0.00 9 GLU A CA 22
ATOM 13224 C C . GLU A 1 9 ? -16.128 -0.822 -1.507 1.00 0.00 9 GLU A C 22
ATOM 13225 O O . GLU A 1 9 ? -15.057 -0.592 -0.977 1.00 0.00 9 GLU A O 22
ATOM 13237 N N . GLY A 1 10 ? -16.346 -1.945 -2.149 1.00 0.00 10 GLY A N 22
ATOM 13238 C CA . GLY A 1 10 ? -15.272 -2.981 -2.247 1.00 0.00 10 GLY A CA 22
ATOM 13239 C C . GLY A 1 10 ? -14.163 -2.480 -3.175 1.00 0.00 10 GLY A C 22
ATOM 13240 O O . GLY A 1 10 ? -12.993 -2.550 -2.847 1.00 0.00 10 GLY A O 22
ATOM 13244 N N . GLN A 1 11 ? -14.520 -1.969 -4.329 1.00 0.00 11 GLN A N 22
ATOM 13245 C CA . GLN A 1 11 ? -13.483 -1.455 -5.279 1.00 0.00 11 GLN A CA 22
ATOM 13246 C C . GLN A 1 11 ? -12.686 -0.311 -4.635 1.00 0.00 11 GLN A C 22
ATOM 13247 O O . GLN A 1 11 ? -11.523 -0.122 -4.922 1.00 0.00 11 GLN A O 22
ATOM 13261 N N . ARG A 1 12 ? -13.303 0.452 -3.767 1.00 0.00 12 ARG A N 22
ATOM 13262 C CA . ARG A 1 12 ? -12.579 1.580 -3.104 1.00 0.00 12 ARG A CA 22
ATOM 13263 C C . ARG A 1 12 ? -11.544 1.045 -2.103 1.00 0.00 12 ARG A C 22
ATOM 13264 O O . ARG A 1 12 ? -10.487 1.622 -1.934 1.00 0.00 12 ARG A O 22
ATOM 13285 N N . ILE A 1 13 ? -11.841 -0.042 -1.436 1.00 0.00 13 ILE A N 22
ATOM 13286 C CA . ILE A 1 13 ? -10.875 -0.606 -0.443 1.00 0.00 13 ILE A CA 22
ATOM 13287 C C . ILE A 1 13 ? -9.961 -1.652 -1.101 1.00 0.00 13 ILE A C 22
ATOM 13288 O O . ILE A 1 13 ? -8.755 -1.525 -1.077 1.00 0.00 13 ILE A O 22
ATOM 13304 N N . ALA A 1 14 ? -10.530 -2.690 -1.672 1.00 0.00 14 ALA A N 22
ATOM 13305 C CA . ALA A 1 14 ? -9.698 -3.764 -2.315 1.00 0.00 14 ALA A CA 22
ATOM 13306 C C . ALA A 1 14 ? -8.702 -3.180 -3.329 1.00 0.00 14 ALA A C 22
ATOM 13307 O O . ALA A 1 14 ? -7.525 -3.479 -3.285 1.00 0.00 14 ALA A O 22
ATOM 13314 N N . GLU A 1 15 ? -9.161 -2.363 -4.243 1.00 0.00 15 GLU A N 22
ATOM 13315 C CA . GLU A 1 15 ? -8.231 -1.774 -5.260 1.00 0.00 15 GLU A CA 22
ATOM 13316 C C . GLU A 1 15 ? -7.181 -0.881 -4.581 1.00 0.00 15 GLU A C 22
ATOM 13317 O O . GLU A 1 15 ? -5.997 -1.007 -4.830 1.00 0.00 15 GLU A O 22
ATOM 13329 N N . MET A 1 16 ? -7.607 0.022 -3.728 1.00 0.00 16 MET A N 22
ATOM 13330 C CA . MET A 1 16 ? -6.634 0.927 -3.034 1.00 0.00 16 MET A CA 22
ATOM 13331 C C . MET A 1 16 ? -5.671 0.119 -2.153 1.00 0.00 16 MET A C 22
ATOM 13332 O O . MET A 1 16 ? -4.484 0.390 -2.111 1.00 0.00 16 MET A O 22
ATOM 13346 N N . LEU A 1 17 ? -6.168 -0.872 -1.450 1.00 0.00 17 LEU A N 22
ATOM 13347 C CA . LEU A 1 17 ? -5.275 -1.696 -0.575 1.00 0.00 17 LEU A CA 22
ATOM 13348 C C . LEU A 1 17 ? -4.227 -2.431 -1.418 1.00 0.00 17 LEU A C 22
ATOM 13349 O O . LEU A 1 17 ? -3.116 -2.653 -0.977 1.00 0.00 17 LEU A O 22
ATOM 13365 N N . LYS A 1 18 ? -4.571 -2.802 -2.627 1.00 0.00 18 LYS A N 22
ATOM 13366 C CA . LYS A 1 18 ? -3.591 -3.515 -3.505 1.00 0.00 18 LYS A CA 22
ATOM 13367 C C . LYS A 1 18 ? -2.362 -2.630 -3.738 1.00 0.00 18 LYS A C 22
ATOM 13368 O O . LYS A 1 18 ? -1.238 -3.058 -3.559 1.00 0.00 18 LYS A O 22
ATOM 13387 N N . SER A 1 19 ? -2.575 -1.393 -4.120 1.00 0.00 19 SER A N 22
ATOM 13388 C CA . SER A 1 19 ? -1.420 -0.470 -4.347 1.00 0.00 19 SER A CA 22
ATOM 13389 C C . SER A 1 19 ? -0.822 -0.040 -3.002 1.00 0.00 19 SER A C 22
ATOM 13390 O O . SER A 1 19 ? 0.371 0.162 -2.886 1.00 0.00 19 SER A O 22
ATOM 13398 N N . LYS A 1 20 ? -1.644 0.092 -1.985 1.00 0.00 20 LYS A N 22
ATOM 13399 C CA . LYS A 1 20 ? -1.128 0.499 -0.640 1.00 0.00 20 LYS A CA 22
ATOM 13400 C C . LYS A 1 20 ? -0.120 -0.535 -0.122 1.00 0.00 20 LYS A C 22
ATOM 13401 O O . LYS A 1 20 ? 0.867 -0.188 0.498 1.00 0.00 20 LYS A O 22
ATOM 13420 N N . ILE A 1 21 ? -0.358 -1.799 -0.380 1.00 0.00 21 ILE A N 22
ATOM 13421 C CA . ILE A 1 21 ? 0.591 -2.859 0.088 1.00 0.00 21 ILE A CA 22
ATOM 13422 C C . ILE A 1 21 ? 1.955 -2.682 -0.597 1.00 0.00 21 ILE A C 22
ATOM 13423 O O . ILE A 1 21 ? 2.993 -2.899 0.002 1.00 0.00 21 ILE A O 22
ATOM 13439 N N . GLN A 1 22 ? 1.955 -2.279 -1.843 1.00 0.00 22 GLN A N 22
ATOM 13440 C CA . GLN A 1 22 ? 3.243 -2.073 -2.573 1.00 0.00 22 GLN A CA 22
ATOM 13441 C C . GLN A 1 22 ? 3.952 -0.817 -2.045 1.00 0.00 22 GLN A C 22
ATOM 13442 O O . GLN A 1 22 ? 5.154 -0.810 -1.855 1.00 0.00 22 GLN A O 22
ATOM 13456 N N . GLY A 1 23 ? 3.214 0.243 -1.803 1.00 0.00 23 GLY A N 22
ATOM 13457 C CA . GLY A 1 23 ? 3.839 1.497 -1.284 1.00 0.00 23 GLY A CA 22
ATOM 13458 C C . GLY A 1 23 ? 4.368 1.263 0.136 1.00 0.00 23 GLY A C 22
ATOM 13459 O O . GLY A 1 23 ? 5.470 1.661 0.466 1.00 0.00 23 GLY A O 22
ATOM 13463 N N . LEU A 1 24 ? 3.589 0.616 0.975 1.00 0.00 24 LEU A N 22
ATOM 13464 C CA . LEU A 1 24 ? 4.045 0.349 2.377 1.00 0.00 24 LEU A CA 22
ATOM 13465 C C . LEU A 1 24 ? 5.352 -0.454 2.365 1.00 0.00 24 LEU A C 22
ATOM 13466 O O . LEU A 1 24 ? 6.254 -0.193 3.136 1.00 0.00 24 LEU A O 22
ATOM 13482 N N . LEU A 1 25 ? 5.460 -1.423 1.486 1.00 0.00 25 LEU A N 22
ATOM 13483 C CA . LEU A 1 25 ? 6.709 -2.242 1.409 1.00 0.00 25 LEU A CA 22
ATOM 13484 C C . LEU A 1 25 ? 7.888 -1.373 0.948 1.00 0.00 25 LEU A C 22
ATOM 13485 O O . LEU A 1 25 ? 9.009 -1.560 1.382 1.00 0.00 25 LEU A O 22
ATOM 13501 N N . GLN A 1 26 ? 7.642 -0.421 0.078 1.00 0.00 26 GLN A N 22
ATOM 13502 C CA . GLN A 1 26 ? 8.748 0.465 -0.404 1.00 0.00 26 GLN A CA 22
ATOM 13503 C C . GLN A 1 26 ? 9.336 1.266 0.766 1.00 0.00 26 GLN A C 22
ATOM 13504 O O . GLN A 1 26 ? 10.527 1.496 0.828 1.00 0.00 26 GLN A O 22
ATOM 13518 N N . GLN A 1 27 ? 8.511 1.685 1.695 1.00 0.00 27 GLN A N 22
ATOM 13519 C CA . GLN A 1 27 ? 9.028 2.460 2.866 1.00 0.00 27 GLN A CA 22
ATOM 13520 C C . GLN A 1 27 ? 9.520 1.509 3.965 1.00 0.00 27 GLN A C 22
ATOM 13521 O O . GLN A 1 27 ? 10.398 1.842 4.737 1.00 0.00 27 GLN A O 22
ATOM 13535 N N . ALA A 1 28 ? 8.958 0.331 4.036 1.00 0.00 28 ALA A N 22
ATOM 13536 C CA . ALA A 1 28 ? 9.382 -0.651 5.083 1.00 0.00 28 ALA A CA 22
ATOM 13537 C C . ALA A 1 28 ? 10.612 -1.459 4.631 1.00 0.00 28 ALA A C 22
ATOM 13538 O O . ALA A 1 28 ? 11.000 -2.410 5.282 1.00 0.00 28 ALA A O 22
ATOM 13545 N N . SER A 1 29 ? 11.229 -1.098 3.531 1.00 0.00 29 SER A N 22
ATOM 13546 C CA . SER A 1 29 ? 12.427 -1.860 3.056 1.00 0.00 29 SER A CA 22
ATOM 13547 C C . SER A 1 29 ? 13.711 -1.285 3.673 1.00 0.00 29 SER A C 22
ATOM 13548 O O . SER A 1 29 ? 14.439 -1.980 4.358 1.00 0.00 29 SER A O 22
ATOM 13556 N N . LYS A 1 30 ? 13.994 -0.025 3.435 1.00 0.00 30 LYS A N 22
ATOM 13557 C CA . LYS A 1 30 ? 15.235 0.592 4.007 1.00 0.00 30 LYS A CA 22
ATOM 13558 C C . LYS A 1 30 ? 15.139 0.678 5.536 1.00 0.00 30 LYS A C 22
ATOM 13559 O O . LYS A 1 30 ? 16.092 0.391 6.237 1.00 0.00 30 LYS A O 22
ATOM 13578 N N . GLN A 1 31 ? 13.997 1.061 6.056 1.00 0.00 31 GLN A N 22
ATOM 13579 C CA . GLN A 1 31 ? 13.839 1.157 7.542 1.00 0.00 31 GLN A CA 22
ATOM 13580 C C . GLN A 1 31 ? 14.078 -0.214 8.191 1.00 0.00 31 GLN A C 22
ATOM 13581 O O . GLN A 1 31 ? 14.615 -0.308 9.277 1.00 0.00 31 GLN A O 22
ATOM 13595 N N . ALA A 1 32 ? 13.690 -1.277 7.526 1.00 0.00 32 ALA A N 22
ATOM 13596 C CA . ALA A 1 32 ? 13.903 -2.645 8.093 1.00 0.00 32 ALA A CA 22
ATOM 13597 C C . ALA A 1 32 ? 15.373 -3.062 7.946 1.00 0.00 32 ALA A C 22
ATOM 13598 O O . ALA A 1 32 ? 15.901 -3.792 8.764 1.00 0.00 32 ALA A O 22
ATOM 13605 N N . GLN A 1 33 ? 16.037 -2.602 6.911 1.00 0.00 33 GLN A N 22
ATOM 13606 C CA . GLN A 1 33 ? 17.476 -2.970 6.712 1.00 0.00 33 GLN A CA 22
ATOM 13607 C C . GLN A 1 33 ? 18.371 -2.276 7.754 1.00 0.00 33 GLN A C 22
ATOM 13608 O O . GLN A 1 33 ? 19.489 -2.697 7.985 1.00 0.00 33 GLN A O 22
ATOM 13622 N N . ASP A 1 34 ? 17.893 -1.222 8.381 1.00 0.00 34 ASP A N 22
ATOM 13623 C CA . ASP A 1 34 ? 18.725 -0.511 9.405 1.00 0.00 34 ASP A CA 22
ATOM 13624 C C . ASP A 1 34 ? 19.096 -1.474 10.542 1.00 0.00 34 ASP A C 22
ATOM 13625 O O . ASP A 1 34 ? 20.221 -1.930 10.632 1.00 0.00 34 ASP A O 22
ATOM 13634 N N . ILE A 1 35 ? 18.155 -1.793 11.400 1.00 0.00 35 ILE A N 22
ATOM 13635 C CA . ILE A 1 35 ? 18.438 -2.734 12.531 1.00 0.00 35 ILE A CA 22
ATOM 13636 C C . ILE A 1 35 ? 17.154 -3.028 13.322 1.00 0.00 35 ILE A C 22
ATOM 13637 O O . ILE A 1 35 ? 16.884 -4.160 13.679 1.00 0.00 35 ILE A O 22
ATOM 13653 N N . GLN A 1 36 ? 16.367 -2.018 13.597 1.00 0.00 36 GLN A N 22
ATOM 13654 C CA . GLN A 1 36 ? 15.101 -2.232 14.364 1.00 0.00 36 GLN A CA 22
ATOM 13655 C C . GLN A 1 36 ? 14.042 -1.190 13.965 1.00 0.00 36 GLN A C 22
ATOM 13656 O O . GLN A 1 36 ? 14.375 -0.074 13.607 1.00 0.00 36 GLN A O 22
ATOM 13670 N N . PRO A 1 37 ? 12.793 -1.588 14.051 1.00 0.00 37 PRO A N 22
ATOM 13671 C CA . PRO A 1 37 ? 11.675 -0.673 13.707 1.00 0.00 37 PRO A CA 22
ATOM 13672 C C . PRO A 1 37 ? 11.497 0.385 14.804 1.00 0.00 37 PRO A C 22
ATOM 13673 O O . PRO A 1 37 ? 12.117 0.318 15.852 1.00 0.00 37 PRO A O 22
ATOM 13684 N N . ALA A 1 38 ? 10.654 1.360 14.572 1.00 0.00 38 ALA A N 22
ATOM 13685 C CA . ALA A 1 38 ? 10.434 2.428 15.598 1.00 0.00 38 ALA A CA 22
ATOM 13686 C C . ALA A 1 38 ? 9.153 2.163 16.411 1.00 0.00 38 ALA A C 22
ATOM 13687 O O . ALA A 1 38 ? 8.605 3.062 17.020 1.00 0.00 38 ALA A O 22
ATOM 13694 N N . MET A 1 39 ? 8.673 0.940 16.431 1.00 0.00 39 MET A N 22
ATOM 13695 C CA . MET A 1 39 ? 7.432 0.631 17.210 1.00 0.00 39 MET A CA 22
ATOM 13696 C C . MET A 1 39 ? 7.780 -0.043 18.550 1.00 0.00 39 MET A C 22
ATOM 13697 O O . MET A 1 39 ? 6.941 -0.671 19.170 1.00 0.00 39 MET A O 22
ATOM 13711 N N . GLN A 1 40 ? 9.006 0.087 19.003 1.00 0.00 40 GLN A N 22
ATOM 13712 C CA . GLN A 1 40 ? 9.406 -0.542 20.299 1.00 0.00 40 GLN A CA 22
ATOM 13713 C C . GLN A 1 40 ? 10.526 0.276 20.958 1.00 0.00 40 GLN A C 22
ATOM 13714 O O . GLN A 1 40 ? 10.349 0.672 22.097 1.00 0.00 40 GLN A O 22
ATOM 13729 N N . ALA A 1 1 ? -29.822 2.646 5.220 1.00 0.00 1 ALA A N 23
ATOM 13730 C CA . ALA A 1 1 ? -29.427 1.229 4.953 1.00 0.00 1 ALA A CA 23
ATOM 13731 C C . ALA A 1 1 ? -28.664 1.133 3.626 1.00 0.00 1 ALA A C 23
ATOM 13732 O O . ALA A 1 1 ? -29.211 1.378 2.567 1.00 0.00 1 ALA A O 23
ATOM 13738 N N . SER A 1 2 ? -27.403 0.781 3.678 1.00 0.00 2 SER A N 23
ATOM 13739 C CA . SER A 1 2 ? -26.597 0.672 2.422 1.00 0.00 2 SER A CA 23
ATOM 13740 C C . SER A 1 2 ? -25.769 -0.620 2.432 1.00 0.00 2 SER A C 23
ATOM 13741 O O . SER A 1 2 ? -24.794 -0.735 3.152 1.00 0.00 2 SER A O 23
ATOM 13749 N N . ARG A 1 3 ? -26.154 -1.591 1.639 1.00 0.00 3 ARG A N 23
ATOM 13750 C CA . ARG A 1 3 ? -25.393 -2.880 1.599 1.00 0.00 3 ARG A CA 23
ATOM 13751 C C . ARG A 1 3 ? -24.585 -2.984 0.298 1.00 0.00 3 ARG A C 23
ATOM 13752 O O . ARG A 1 3 ? -23.388 -3.203 0.321 1.00 0.00 3 ARG A O 23
ATOM 13773 N N . ALA A 1 4 ? -25.232 -2.832 -0.834 1.00 0.00 4 ALA A N 23
ATOM 13774 C CA . ALA A 1 4 ? -24.507 -2.922 -2.142 1.00 0.00 4 ALA A CA 23
ATOM 13775 C C . ALA A 1 4 ? -23.429 -1.835 -2.233 1.00 0.00 4 ALA A C 23
ATOM 13776 O O . ALA A 1 4 ? -22.305 -2.099 -2.616 1.00 0.00 4 ALA A O 23
ATOM 13783 N N . ALA A 1 5 ? -23.769 -0.616 -1.881 1.00 0.00 5 ALA A N 23
ATOM 13784 C CA . ALA A 1 5 ? -22.771 0.501 -1.941 1.00 0.00 5 ALA A CA 23
ATOM 13785 C C . ALA A 1 5 ? -21.560 0.195 -1.048 1.00 0.00 5 ALA A C 23
ATOM 13786 O O . ALA A 1 5 ? -20.444 0.566 -1.361 1.00 0.00 5 ALA A O 23
ATOM 13793 N N . LEU A 1 6 ? -21.773 -0.481 0.060 1.00 0.00 6 LEU A N 23
ATOM 13794 C CA . LEU A 1 6 ? -20.637 -0.818 0.977 1.00 0.00 6 LEU A CA 23
ATOM 13795 C C . LEU A 1 6 ? -19.559 -1.604 0.220 1.00 0.00 6 LEU A C 23
ATOM 13796 O O . LEU A 1 6 ? -18.383 -1.311 0.322 1.00 0.00 6 LEU A O 23
ATOM 13812 N N . ILE A 1 7 ? -19.954 -2.593 -0.547 1.00 0.00 7 ILE A N 23
ATOM 13813 C CA . ILE A 1 7 ? -18.955 -3.392 -1.322 1.00 0.00 7 ILE A CA 23
ATOM 13814 C C . ILE A 1 7 ? -18.436 -2.565 -2.506 1.00 0.00 7 ILE A C 23
ATOM 13815 O O . ILE A 1 7 ? -17.275 -2.638 -2.860 1.00 0.00 7 ILE A O 23
ATOM 13831 N N . GLU A 1 8 ? -19.289 -1.773 -3.113 1.00 0.00 8 GLU A N 23
ATOM 13832 C CA . GLU A 1 8 ? -18.854 -0.929 -4.272 1.00 0.00 8 GLU A CA 23
ATOM 13833 C C . GLU A 1 8 ? -17.750 0.052 -3.843 1.00 0.00 8 GLU A C 23
ATOM 13834 O O . GLU A 1 8 ? -16.815 0.303 -4.581 1.00 0.00 8 GLU A O 23
ATOM 13846 N N . GLU A 1 9 ? -17.853 0.604 -2.656 1.00 0.00 9 GLU A N 23
ATOM 13847 C CA . GLU A 1 9 ? -16.813 1.569 -2.173 1.00 0.00 9 GLU A CA 23
ATOM 13848 C C . GLU A 1 9 ? -15.431 0.900 -2.111 1.00 0.00 9 GLU A C 23
ATOM 13849 O O . GLU A 1 9 ? -14.425 1.520 -2.401 1.00 0.00 9 GLU A O 23
ATOM 13861 N N . GLY A 1 10 ? -15.374 -0.356 -1.735 1.00 0.00 10 GLY A N 23
ATOM 13862 C CA . GLY A 1 10 ? -14.056 -1.055 -1.654 1.00 0.00 10 GLY A CA 23
ATOM 13863 C C . GLY A 1 10 ? -13.840 -1.944 -2.888 1.00 0.00 10 GLY A C 23
ATOM 13864 O O . GLY A 1 10 ? -13.042 -2.860 -2.859 1.00 0.00 10 GLY A O 23
ATOM 13868 N N . GLN A 1 11 ? -14.533 -1.685 -3.971 1.00 0.00 11 GLN A N 23
ATOM 13869 C CA . GLN A 1 11 ? -14.348 -2.521 -5.199 1.00 0.00 11 GLN A CA 23
ATOM 13870 C C . GLN A 1 11 ? -13.189 -1.967 -6.036 1.00 0.00 11 GLN A C 23
ATOM 13871 O O . GLN A 1 11 ? -12.240 -2.666 -6.337 1.00 0.00 11 GLN A O 23
ATOM 13885 N N . ARG A 1 12 ? -13.260 -0.710 -6.401 1.00 0.00 12 ARG A N 23
ATOM 13886 C CA . ARG A 1 12 ? -12.160 -0.096 -7.209 1.00 0.00 12 ARG A CA 23
ATOM 13887 C C . ARG A 1 12 ? -11.025 0.390 -6.290 1.00 0.00 12 ARG A C 23
ATOM 13888 O O . ARG A 1 12 ? -9.901 0.558 -6.722 1.00 0.00 12 ARG A O 23
ATOM 13909 N N . ILE A 1 13 ? -11.310 0.610 -5.027 1.00 0.00 13 ILE A N 23
ATOM 13910 C CA . ILE A 1 13 ? -10.248 1.079 -4.083 1.00 0.00 13 ILE A CA 23
ATOM 13911 C C . ILE A 1 13 ? -9.381 -0.105 -3.628 1.00 0.00 13 ILE A C 23
ATOM 13912 O O . ILE A 1 13 ? -8.204 0.052 -3.368 1.00 0.00 13 ILE A O 23
ATOM 13928 N N . ALA A 1 14 ? -9.953 -1.287 -3.532 1.00 0.00 14 ALA A N 23
ATOM 13929 C CA . ALA A 1 14 ? -9.155 -2.481 -3.098 1.00 0.00 14 ALA A CA 23
ATOM 13930 C C . ALA A 1 14 ? -7.940 -2.671 -4.015 1.00 0.00 14 ALA A C 23
ATOM 13931 O O . ALA A 1 14 ? -6.818 -2.783 -3.555 1.00 0.00 14 ALA A O 23
ATOM 13938 N N . GLU A 1 15 ? -8.159 -2.699 -5.308 1.00 0.00 15 GLU A N 23
ATOM 13939 C CA . GLU A 1 15 ? -7.020 -2.871 -6.264 1.00 0.00 15 GLU A CA 23
ATOM 13940 C C . GLU A 1 15 ? -6.069 -1.671 -6.166 1.00 0.00 15 GLU A C 23
ATOM 13941 O O . GLU A 1 15 ? -4.862 -1.830 -6.123 1.00 0.00 15 GLU A O 23
ATOM 13953 N N . MET A 1 16 ? -6.604 -0.472 -6.110 1.00 0.00 16 MET A N 23
ATOM 13954 C CA . MET A 1 16 ? -5.730 0.739 -5.991 1.00 0.00 16 MET A CA 23
ATOM 13955 C C . MET A 1 16 ? -4.937 0.679 -4.678 1.00 0.00 16 MET A C 23
ATOM 13956 O O . MET A 1 16 ? -3.796 1.094 -4.615 1.00 0.00 16 MET A O 23
ATOM 13970 N N . LEU A 1 17 ? -5.535 0.153 -3.633 1.00 0.00 17 LEU A N 23
ATOM 13971 C CA . LEU A 1 17 ? -4.817 0.049 -2.327 1.00 0.00 17 LEU A CA 23
ATOM 13972 C C . LEU A 1 17 ? -3.683 -0.975 -2.435 1.00 0.00 17 LEU A C 23
ATOM 13973 O O . LEU A 1 17 ? -2.650 -0.832 -1.811 1.00 0.00 17 LEU A O 23
ATOM 13989 N N . LYS A 1 18 ? -3.865 -1.998 -3.236 1.00 0.00 18 LYS A N 23
ATOM 13990 C CA . LYS A 1 18 ? -2.793 -3.029 -3.405 1.00 0.00 18 LYS A CA 23
ATOM 13991 C C . LYS A 1 18 ? -1.527 -2.376 -3.972 1.00 0.00 18 LYS A C 23
ATOM 13992 O O . LYS A 1 18 ? -0.437 -2.572 -3.466 1.00 0.00 18 LYS A O 23
ATOM 14011 N N . SER A 1 19 ? -1.670 -1.586 -5.008 1.00 0.00 19 SER A N 23
ATOM 14012 C CA . SER A 1 19 ? -0.481 -0.898 -5.600 1.00 0.00 19 SER A CA 23
ATOM 14013 C C . SER A 1 19 ? -0.049 0.259 -4.690 1.00 0.00 19 SER A C 23
ATOM 14014 O O . SER A 1 19 ? 1.126 0.544 -4.553 1.00 0.00 19 SER A O 23
ATOM 14022 N N . LYS A 1 20 ? -0.995 0.919 -4.057 1.00 0.00 20 LYS A N 23
ATOM 14023 C CA . LYS A 1 20 ? -0.647 2.050 -3.143 1.00 0.00 20 LYS A CA 23
ATOM 14024 C C . LYS A 1 20 ? 0.153 1.526 -1.941 1.00 0.00 20 LYS A C 23
ATOM 14025 O O . LYS A 1 20 ? 1.139 2.117 -1.544 1.00 0.00 20 LYS A O 23
ATOM 14044 N N . ILE A 1 21 ? -0.259 0.417 -1.370 1.00 0.00 21 ILE A N 23
ATOM 14045 C CA . ILE A 1 21 ? 0.485 -0.153 -0.201 1.00 0.00 21 ILE A CA 23
ATOM 14046 C C . ILE A 1 21 ? 1.906 -0.543 -0.626 1.00 0.00 21 ILE A C 23
ATOM 14047 O O . ILE A 1 21 ? 2.841 -0.426 0.141 1.00 0.00 21 ILE A O 23
ATOM 14063 N N . GLN A 1 22 ? 2.073 -0.990 -1.846 1.00 0.00 22 GLN A N 23
ATOM 14064 C CA . GLN A 1 22 ? 3.435 -1.371 -2.332 1.00 0.00 22 GLN A CA 23
ATOM 14065 C C . GLN A 1 22 ? 4.339 -0.130 -2.358 1.00 0.00 22 GLN A C 23
ATOM 14066 O O . GLN A 1 22 ? 5.484 -0.180 -1.948 1.00 0.00 22 GLN A O 23
ATOM 14080 N N . GLY A 1 23 ? 3.824 0.985 -2.823 1.00 0.00 23 GLY A N 23
ATOM 14081 C CA . GLY A 1 23 ? 4.639 2.238 -2.862 1.00 0.00 23 GLY A CA 23
ATOM 14082 C C . GLY A 1 23 ? 4.951 2.681 -1.429 1.00 0.00 23 GLY A C 23
ATOM 14083 O O . GLY A 1 23 ? 6.035 3.150 -1.140 1.00 0.00 23 GLY A O 23
ATOM 14087 N N . LEU A 1 24 ? 4.012 2.522 -0.528 1.00 0.00 24 LEU A N 23
ATOM 14088 C CA . LEU A 1 24 ? 4.251 2.917 0.896 1.00 0.00 24 LEU A CA 23
ATOM 14089 C C . LEU A 1 24 ? 5.168 1.894 1.580 1.00 0.00 24 LEU A C 23
ATOM 14090 O O . LEU A 1 24 ? 5.928 2.229 2.470 1.00 0.00 24 LEU A O 23
ATOM 14106 N N . LEU A 1 25 ? 5.099 0.646 1.169 1.00 0.00 25 LEU A N 23
ATOM 14107 C CA . LEU A 1 25 ? 5.962 -0.406 1.791 1.00 0.00 25 LEU A CA 23
ATOM 14108 C C . LEU A 1 25 ? 7.451 -0.127 1.534 1.00 0.00 25 LEU A C 23
ATOM 14109 O O . LEU A 1 25 ? 8.301 -0.662 2.216 1.00 0.00 25 LEU A O 23
ATOM 14125 N N . GLN A 1 26 ? 7.777 0.703 0.564 1.00 0.00 26 GLN A N 23
ATOM 14126 C CA . GLN A 1 26 ? 9.220 1.006 0.286 1.00 0.00 26 GLN A CA 23
ATOM 14127 C C . GLN A 1 26 ? 9.935 1.413 1.583 1.00 0.00 26 GLN A C 23
ATOM 14128 O O . GLN A 1 26 ? 10.984 0.894 1.907 1.00 0.00 26 GLN A O 23
ATOM 14142 N N . GLN A 1 27 ? 9.372 2.329 2.331 1.00 0.00 27 GLN A N 23
ATOM 14143 C CA . GLN A 1 27 ? 10.020 2.756 3.610 1.00 0.00 27 GLN A CA 23
ATOM 14144 C C . GLN A 1 27 ? 9.795 1.697 4.696 1.00 0.00 27 GLN A C 23
ATOM 14145 O O . GLN A 1 27 ? 10.665 1.430 5.503 1.00 0.00 27 GLN A O 23
ATOM 14159 N N . ALA A 1 28 ? 8.636 1.090 4.711 1.00 0.00 28 ALA A N 23
ATOM 14160 C CA . ALA A 1 28 ? 8.339 0.039 5.735 1.00 0.00 28 ALA A CA 23
ATOM 14161 C C . ALA A 1 28 ? 9.194 -1.216 5.502 1.00 0.00 28 ALA A C 23
ATOM 14162 O O . ALA A 1 28 ? 9.441 -1.979 6.417 1.00 0.00 28 ALA A O 23
ATOM 14169 N N . SER A 1 29 ? 9.644 -1.436 4.289 1.00 0.00 29 SER A N 23
ATOM 14170 C CA . SER A 1 29 ? 10.482 -2.642 3.998 1.00 0.00 29 SER A CA 23
ATOM 14171 C C . SER A 1 29 ? 11.768 -2.615 4.834 1.00 0.00 29 SER A C 23
ATOM 14172 O O . SER A 1 29 ? 12.246 -3.641 5.275 1.00 0.00 29 SER A O 23
ATOM 14180 N N . LYS A 1 30 ? 12.325 -1.447 5.067 1.00 0.00 30 LYS A N 23
ATOM 14181 C CA . LYS A 1 30 ? 13.573 -1.357 5.892 1.00 0.00 30 LYS A CA 23
ATOM 14182 C C . LYS A 1 30 ? 13.287 -1.830 7.322 1.00 0.00 30 LYS A C 23
ATOM 14183 O O . LYS A 1 30 ? 14.085 -2.519 7.927 1.00 0.00 30 LYS A O 23
ATOM 14202 N N . GLN A 1 31 ? 12.143 -1.478 7.856 1.00 0.00 31 GLN A N 23
ATOM 14203 C CA . GLN A 1 31 ? 11.790 -1.919 9.242 1.00 0.00 31 GLN A CA 23
ATOM 14204 C C . GLN A 1 31 ? 11.516 -3.431 9.257 1.00 0.00 31 GLN A C 23
ATOM 14205 O O . GLN A 1 31 ? 11.798 -4.110 10.224 1.00 0.00 31 GLN A O 23
ATOM 14219 N N . ALA A 1 32 ? 10.973 -3.960 8.184 1.00 0.00 32 ALA A N 23
ATOM 14220 C CA . ALA A 1 32 ? 10.686 -5.426 8.125 1.00 0.00 32 ALA A CA 23
ATOM 14221 C C . ALA A 1 32 ? 11.973 -6.218 7.852 1.00 0.00 32 ALA A C 23
ATOM 14222 O O . ALA A 1 32 ? 12.113 -7.347 8.277 1.00 0.00 32 ALA A O 23
ATOM 14229 N N . GLN A 1 33 ? 12.915 -5.633 7.148 1.00 0.00 33 GLN A N 23
ATOM 14230 C CA . GLN A 1 33 ? 14.196 -6.352 6.851 1.00 0.00 33 GLN A CA 23
ATOM 14231 C C . GLN A 1 33 ? 14.912 -6.748 8.154 1.00 0.00 33 GLN A C 23
ATOM 14232 O O . GLN A 1 33 ? 15.623 -7.733 8.200 1.00 0.00 33 GLN A O 23
ATOM 14246 N N . ASP A 1 34 ? 14.732 -5.983 9.206 1.00 0.00 34 ASP A N 23
ATOM 14247 C CA . ASP A 1 34 ? 15.405 -6.306 10.507 1.00 0.00 34 ASP A CA 23
ATOM 14248 C C . ASP A 1 34 ? 14.984 -7.694 11.016 1.00 0.00 34 ASP A C 23
ATOM 14249 O O . ASP A 1 34 ? 15.812 -8.566 11.202 1.00 0.00 34 ASP A O 23
ATOM 14258 N N . ILE A 1 35 ? 13.710 -7.903 11.254 1.00 0.00 35 ILE A N 23
ATOM 14259 C CA . ILE A 1 35 ? 13.249 -9.236 11.766 1.00 0.00 35 ILE A CA 23
ATOM 14260 C C . ILE A 1 35 ? 11.814 -9.552 11.293 1.00 0.00 35 ILE A C 23
ATOM 14261 O O . ILE A 1 35 ? 11.079 -10.271 11.946 1.00 0.00 35 ILE A O 23
ATOM 14277 N N . GLN A 1 36 ? 11.416 -9.030 10.160 1.00 0.00 36 GLN A N 23
ATOM 14278 C CA . GLN A 1 36 ? 10.040 -9.305 9.648 1.00 0.00 36 GLN A CA 23
ATOM 14279 C C . GLN A 1 36 ? 10.115 -9.862 8.217 1.00 0.00 36 GLN A C 23
ATOM 14280 O O . GLN A 1 36 ? 10.024 -9.120 7.258 1.00 0.00 36 GLN A O 23
ATOM 14294 N N . PRO A 1 37 ? 10.284 -11.162 8.124 1.00 0.00 37 PRO A N 23
ATOM 14295 C CA . PRO A 1 37 ? 10.377 -11.826 6.797 1.00 0.00 37 PRO A CA 23
ATOM 14296 C C . PRO A 1 37 ? 9.005 -11.858 6.109 1.00 0.00 37 PRO A C 23
ATOM 14297 O O . PRO A 1 37 ? 8.161 -12.679 6.419 1.00 0.00 37 PRO A O 23
ATOM 14308 N N . ALA A 1 38 ? 8.781 -10.967 5.176 1.00 0.00 38 ALA A N 23
ATOM 14309 C CA . ALA A 1 38 ? 7.469 -10.937 4.456 1.00 0.00 38 ALA A CA 23
ATOM 14310 C C . ALA A 1 38 ? 7.626 -11.520 3.045 1.00 0.00 38 ALA A C 23
ATOM 14311 O O . ALA A 1 38 ? 6.808 -12.301 2.594 1.00 0.00 38 ALA A O 23
ATOM 14318 N N . MET A 1 39 ? 8.673 -11.149 2.350 1.00 0.00 39 MET A N 23
ATOM 14319 C CA . MET A 1 39 ? 8.893 -11.684 0.971 1.00 0.00 39 MET A CA 23
ATOM 14320 C C . MET A 1 39 ? 9.917 -12.825 1.008 1.00 0.00 39 MET A C 23
ATOM 14321 O O . MET A 1 39 ? 9.718 -13.864 0.410 1.00 0.00 39 MET A O 23
ATOM 14335 N N . GLN A 1 40 ? 11.007 -12.637 1.713 1.00 0.00 40 GLN A N 23
ATOM 14336 C CA . GLN A 1 40 ? 12.049 -13.707 1.801 1.00 0.00 40 GLN A CA 23
ATOM 14337 C C . GLN A 1 40 ? 12.241 -14.143 3.262 1.00 0.00 40 GLN A C 23
ATOM 14338 O O . GLN A 1 40 ? 12.251 -13.278 4.127 1.00 0.00 40 GLN A O 23
ATOM 14353 N N . ALA A 1 1 ? -28.291 6.131 2.953 1.00 0.00 1 ALA A N 24
ATOM 14354 C CA . ALA A 1 1 ? -28.082 5.254 1.760 1.00 0.00 1 ALA A CA 24
ATOM 14355 C C . ALA A 1 1 ? -27.631 3.854 2.199 1.00 0.00 1 ALA A C 24
ATOM 14356 O O . ALA A 1 1 ? -27.148 3.666 3.300 1.00 0.00 1 ALA A O 24
ATOM 14362 N N . SER A 1 2 ? -27.784 2.875 1.343 1.00 0.00 2 SER A N 24
ATOM 14363 C CA . SER A 1 2 ? -27.362 1.485 1.705 1.00 0.00 2 SER A CA 24
ATOM 14364 C C . SER A 1 2 ? -25.861 1.303 1.453 1.00 0.00 2 SER A C 24
ATOM 14365 O O . SER A 1 2 ? -25.318 1.814 0.492 1.00 0.00 2 SER A O 24
ATOM 14373 N N . ARG A 1 3 ? -25.189 0.576 2.313 1.00 0.00 3 ARG A N 24
ATOM 14374 C CA . ARG A 1 3 ? -23.717 0.356 2.133 1.00 0.00 3 ARG A CA 24
ATOM 14375 C C . ARG A 1 3 ? -23.441 -0.714 1.056 1.00 0.00 3 ARG A C 24
ATOM 14376 O O . ARG A 1 3 ? -22.315 -0.883 0.628 1.00 0.00 3 ARG A O 24
ATOM 14397 N N . ALA A 1 4 ? -24.455 -1.433 0.618 1.00 0.00 4 ALA A N 24
ATOM 14398 C CA . ALA A 1 4 ? -24.250 -2.486 -0.430 1.00 0.00 4 ALA A CA 24
ATOM 14399 C C . ALA A 1 4 ? -23.518 -1.903 -1.649 1.00 0.00 4 ALA A C 24
ATOM 14400 O O . ALA A 1 4 ? -22.614 -2.514 -2.188 1.00 0.00 4 ALA A O 24
ATOM 14407 N N . ALA A 1 5 ? -23.895 -0.721 -2.075 1.00 0.00 5 ALA A N 24
ATOM 14408 C CA . ALA A 1 5 ? -23.213 -0.090 -3.250 1.00 0.00 5 ALA A CA 24
ATOM 14409 C C . ALA A 1 5 ? -21.731 0.146 -2.933 1.00 0.00 5 ALA A C 24
ATOM 14410 O O . ALA A 1 5 ? -20.869 -0.053 -3.770 1.00 0.00 5 ALA A O 24
ATOM 14417 N N . LEU A 1 6 ? -21.430 0.561 -1.723 1.00 0.00 6 LEU A N 24
ATOM 14418 C CA . LEU A 1 6 ? -20.005 0.804 -1.337 1.00 0.00 6 LEU A CA 24
ATOM 14419 C C . LEU A 1 6 ? -19.223 -0.518 -1.316 1.00 0.00 6 LEU A C 24
ATOM 14420 O O . LEU A 1 6 ? -18.047 -0.549 -1.616 1.00 0.00 6 LEU A O 24
ATOM 14436 N N . ILE A 1 7 ? -19.866 -1.610 -0.973 1.00 0.00 7 ILE A N 24
ATOM 14437 C CA . ILE A 1 7 ? -19.151 -2.926 -0.949 1.00 0.00 7 ILE A CA 24
ATOM 14438 C C . ILE A 1 7 ? -18.799 -3.351 -2.383 1.00 0.00 7 ILE A C 24
ATOM 14439 O O . ILE A 1 7 ? -17.727 -3.867 -2.638 1.00 0.00 7 ILE A O 24
ATOM 14455 N N . GLU A 1 8 ? -19.690 -3.124 -3.320 1.00 0.00 8 GLU A N 24
ATOM 14456 C CA . GLU A 1 8 ? -19.403 -3.500 -4.739 1.00 0.00 8 GLU A CA 24
ATOM 14457 C C . GLU A 1 8 ? -18.360 -2.538 -5.324 1.00 0.00 8 GLU A C 24
ATOM 14458 O O . GLU A 1 8 ? -17.351 -2.957 -5.858 1.00 0.00 8 GLU A O 24
ATOM 14470 N N . GLU A 1 9 ? -18.590 -1.251 -5.208 1.00 0.00 9 GLU A N 24
ATOM 14471 C CA . GLU A 1 9 ? -17.605 -0.255 -5.739 1.00 0.00 9 GLU A CA 24
ATOM 14472 C C . GLU A 1 9 ? -16.310 -0.299 -4.912 1.00 0.00 9 GLU A C 24
ATOM 14473 O O . GLU A 1 9 ? -15.238 0.005 -5.405 1.00 0.00 9 GLU A O 24
ATOM 14485 N N . GLY A 1 10 ? -16.408 -0.678 -3.658 1.00 0.00 10 GLY A N 24
ATOM 14486 C CA . GLY A 1 10 ? -15.202 -0.750 -2.780 1.00 0.00 10 GLY A CA 24
ATOM 14487 C C . GLY A 1 10 ? -14.157 -1.698 -3.377 1.00 0.00 10 GLY A C 24
ATOM 14488 O O . GLY A 1 10 ? -12.975 -1.518 -3.170 1.00 0.00 10 GLY A O 24
ATOM 14492 N N . GLN A 1 11 ? -14.573 -2.702 -4.118 1.00 0.00 11 GLN A N 24
ATOM 14493 C CA . GLN A 1 11 ? -13.580 -3.648 -4.724 1.00 0.00 11 GLN A CA 24
ATOM 14494 C C . GLN A 1 11 ? -12.574 -2.877 -5.599 1.00 0.00 11 GLN A C 24
ATOM 14495 O O . GLN A 1 11 ? -11.411 -3.226 -5.670 1.00 0.00 11 GLN A O 24
ATOM 14509 N N . ARG A 1 12 ? -13.011 -1.823 -6.248 1.00 0.00 12 ARG A N 24
ATOM 14510 C CA . ARG A 1 12 ? -12.079 -1.021 -7.099 1.00 0.00 12 ARG A CA 24
ATOM 14511 C C . ARG A 1 12 ? -11.276 -0.061 -6.214 1.00 0.00 12 ARG A C 24
ATOM 14512 O O . ARG A 1 12 ? -10.084 0.106 -6.389 1.00 0.00 12 ARG A O 24
ATOM 14533 N N . ILE A 1 13 ? -11.925 0.559 -5.256 1.00 0.00 13 ILE A N 24
ATOM 14534 C CA . ILE A 1 13 ? -11.211 1.502 -4.339 1.00 0.00 13 ILE A CA 24
ATOM 14535 C C . ILE A 1 13 ? -10.165 0.733 -3.518 1.00 0.00 13 ILE A C 24
ATOM 14536 O O . ILE A 1 13 ? -9.073 1.216 -3.282 1.00 0.00 13 ILE A O 24
ATOM 14552 N N . ALA A 1 14 ? -10.494 -0.464 -3.091 1.00 0.00 14 ALA A N 24
ATOM 14553 C CA . ALA A 1 14 ? -9.528 -1.280 -2.291 1.00 0.00 14 ALA A CA 24
ATOM 14554 C C . ALA A 1 14 ? -8.297 -1.631 -3.139 1.00 0.00 14 ALA A C 24
ATOM 14555 O O . ALA A 1 14 ? -7.182 -1.603 -2.659 1.00 0.00 14 ALA A O 24
ATOM 14562 N N . GLU A 1 15 ? -8.493 -1.952 -4.397 1.00 0.00 15 GLU A N 24
ATOM 14563 C CA . GLU A 1 15 ? -7.329 -2.294 -5.276 1.00 0.00 15 GLU A CA 24
ATOM 14564 C C . GLU A 1 15 ? -6.422 -1.067 -5.447 1.00 0.00 15 GLU A C 24
ATOM 14565 O O . GLU A 1 15 ? -5.211 -1.172 -5.400 1.00 0.00 15 GLU A O 24
ATOM 14577 N N . MET A 1 16 ? -7.003 0.096 -5.632 1.00 0.00 16 MET A N 24
ATOM 14578 C CA . MET A 1 16 ? -6.177 1.333 -5.792 1.00 0.00 16 MET A CA 24
ATOM 14579 C C . MET A 1 16 ? -5.437 1.630 -4.481 1.00 0.00 16 MET A C 24
ATOM 14580 O O . MET A 1 16 ? -4.249 1.898 -4.478 1.00 0.00 16 MET A O 24
ATOM 14594 N N . LEU A 1 17 ? -6.130 1.567 -3.367 1.00 0.00 17 LEU A N 24
ATOM 14595 C CA . LEU A 1 17 ? -5.466 1.826 -2.052 1.00 0.00 17 LEU A CA 24
ATOM 14596 C C . LEU A 1 17 ? -4.398 0.759 -1.791 1.00 0.00 17 LEU A C 24
ATOM 14597 O O . LEU A 1 17 ? -3.339 1.046 -1.269 1.00 0.00 17 LEU A O 24
ATOM 14613 N N . LYS A 1 18 ? -4.671 -0.466 -2.167 1.00 0.00 18 LYS A N 24
ATOM 14614 C CA . LYS A 1 18 ? -3.676 -1.566 -1.965 1.00 0.00 18 LYS A CA 24
ATOM 14615 C C . LYS A 1 18 ? -2.367 -1.225 -2.693 1.00 0.00 18 LYS A C 24
ATOM 14616 O O . LYS A 1 18 ? -1.289 -1.432 -2.170 1.00 0.00 18 LYS A O 24
ATOM 14635 N N . SER A 1 19 ? -2.459 -0.688 -3.889 1.00 0.00 19 SER A N 24
ATOM 14636 C CA . SER A 1 19 ? -1.223 -0.315 -4.647 1.00 0.00 19 SER A CA 24
ATOM 14637 C C . SER A 1 19 ? -0.448 0.764 -3.878 1.00 0.00 19 SER A C 24
ATOM 14638 O O . SER A 1 19 ? 0.763 0.711 -3.770 1.00 0.00 19 SER A O 24
ATOM 14646 N N . LYS A 1 20 ? -1.146 1.731 -3.328 1.00 0.00 20 LYS A N 24
ATOM 14647 C CA . LYS A 1 20 ? -0.459 2.807 -2.547 1.00 0.00 20 LYS A CA 24
ATOM 14648 C C . LYS A 1 20 ? 0.164 2.210 -1.279 1.00 0.00 20 LYS A C 24
ATOM 14649 O O . LYS A 1 20 ? 1.268 2.554 -0.901 1.00 0.00 20 LYS A O 24
ATOM 14668 N N . ILE A 1 21 ? -0.534 1.305 -0.630 1.00 0.00 21 ILE A N 24
ATOM 14669 C CA . ILE A 1 21 ? 0.019 0.665 0.607 1.00 0.00 21 ILE A CA 24
ATOM 14670 C C . ILE A 1 21 ? 1.284 -0.130 0.255 1.00 0.00 21 ILE A C 24
ATOM 14671 O O . ILE A 1 21 ? 2.236 -0.168 1.013 1.00 0.00 21 ILE A O 24
ATOM 14687 N N . GLN A 1 22 ? 1.297 -0.747 -0.899 1.00 0.00 22 GLN A N 24
ATOM 14688 C CA . GLN A 1 22 ? 2.497 -1.531 -1.329 1.00 0.00 22 GLN A CA 24
ATOM 14689 C C . GLN A 1 22 ? 3.698 -0.593 -1.511 1.00 0.00 22 GLN A C 24
ATOM 14690 O O . GLN A 1 22 ? 4.818 -0.943 -1.191 1.00 0.00 22 GLN A O 24
ATOM 14704 N N . GLY A 1 23 ? 3.468 0.602 -2.008 1.00 0.00 23 GLY A N 24
ATOM 14705 C CA . GLY A 1 23 ? 4.590 1.572 -2.193 1.00 0.00 23 GLY A CA 24
ATOM 14706 C C . GLY A 1 23 ? 5.214 1.876 -0.827 1.00 0.00 23 GLY A C 24
ATOM 14707 O O . GLY A 1 23 ? 6.421 1.910 -0.679 1.00 0.00 23 GLY A O 24
ATOM 14711 N N . LEU A 1 24 ? 4.391 2.076 0.178 1.00 0.00 24 LEU A N 24
ATOM 14712 C CA . LEU A 1 24 ? 4.924 2.355 1.548 1.00 0.00 24 LEU A CA 24
ATOM 14713 C C . LEU A 1 24 ? 5.650 1.114 2.089 1.00 0.00 24 LEU A C 24
ATOM 14714 O O . LEU A 1 24 ? 6.565 1.221 2.882 1.00 0.00 24 LEU A O 24
ATOM 14730 N N . LEU A 1 25 ? 5.248 -0.061 1.655 1.00 0.00 25 LEU A N 24
ATOM 14731 C CA . LEU A 1 25 ? 5.910 -1.318 2.126 1.00 0.00 25 LEU A CA 24
ATOM 14732 C C . LEU A 1 25 ? 7.418 -1.265 1.841 1.00 0.00 25 LEU A C 24
ATOM 14733 O O . LEU A 1 25 ? 8.217 -1.699 2.643 1.00 0.00 25 LEU A O 24
ATOM 14749 N N . GLN A 1 26 ? 7.809 -0.722 0.710 1.00 0.00 26 GLN A N 24
ATOM 14750 C CA . GLN A 1 26 ? 9.270 -0.628 0.387 1.00 0.00 26 GLN A CA 24
ATOM 14751 C C . GLN A 1 26 ? 9.973 0.265 1.419 1.00 0.00 26 GLN A C 24
ATOM 14752 O O . GLN A 1 26 ? 11.032 -0.067 1.920 1.00 0.00 26 GLN A O 24
ATOM 14766 N N . GLN A 1 27 ? 9.380 1.389 1.751 1.00 0.00 27 GLN A N 24
ATOM 14767 C CA . GLN A 1 27 ? 9.998 2.303 2.762 1.00 0.00 27 GLN A CA 24
ATOM 14768 C C . GLN A 1 27 ? 10.009 1.635 4.142 1.00 0.00 27 GLN A C 24
ATOM 14769 O O . GLN A 1 27 ? 10.912 1.838 4.931 1.00 0.00 27 GLN A O 24
ATOM 14783 N N . ALA A 1 28 ? 9.015 0.834 4.430 1.00 0.00 28 ALA A N 24
ATOM 14784 C CA . ALA A 1 28 ? 8.958 0.135 5.752 1.00 0.00 28 ALA A CA 24
ATOM 14785 C C . ALA A 1 28 ? 9.871 -1.097 5.746 1.00 0.00 28 ALA A C 24
ATOM 14786 O O . ALA A 1 28 ? 10.405 -1.489 6.767 1.00 0.00 28 ALA A O 24
ATOM 14793 N N . SER A 1 29 ? 10.057 -1.705 4.600 1.00 0.00 29 SER A N 24
ATOM 14794 C CA . SER A 1 29 ? 10.937 -2.912 4.513 1.00 0.00 29 SER A CA 24
ATOM 14795 C C . SER A 1 29 ? 12.411 -2.538 4.750 1.00 0.00 29 SER A C 24
ATOM 14796 O O . SER A 1 29 ? 13.242 -3.404 4.938 1.00 0.00 29 SER A O 24
ATOM 14804 N N . LYS A 1 30 ? 12.742 -1.263 4.746 1.00 0.00 30 LYS A N 24
ATOM 14805 C CA . LYS A 1 30 ? 14.164 -0.848 4.979 1.00 0.00 30 LYS A CA 24
ATOM 14806 C C . LYS A 1 30 ? 14.711 -1.504 6.255 1.00 0.00 30 LYS A C 24
ATOM 14807 O O . LYS A 1 30 ? 15.809 -2.027 6.271 1.00 0.00 30 LYS A O 24
ATOM 14826 N N . GLN A 1 31 ? 13.943 -1.487 7.318 1.00 0.00 31 GLN A N 24
ATOM 14827 C CA . GLN A 1 31 ? 14.400 -2.119 8.595 1.00 0.00 31 GLN A CA 24
ATOM 14828 C C . GLN A 1 31 ? 14.106 -3.627 8.573 1.00 0.00 31 GLN A C 24
ATOM 14829 O O . GLN A 1 31 ? 14.855 -4.419 9.113 1.00 0.00 31 GLN A O 24
ATOM 14843 N N . ALA A 1 32 ? 13.018 -4.022 7.955 1.00 0.00 32 ALA A N 24
ATOM 14844 C CA . ALA A 1 32 ? 12.660 -5.476 7.896 1.00 0.00 32 ALA A CA 24
ATOM 14845 C C . ALA A 1 32 ? 13.619 -6.252 6.977 1.00 0.00 32 ALA A C 24
ATOM 14846 O O . ALA A 1 32 ? 13.707 -7.462 7.055 1.00 0.00 32 ALA A O 24
ATOM 14853 N N . GLN A 1 33 ? 14.329 -5.575 6.104 1.00 0.00 33 GLN A N 24
ATOM 14854 C CA . GLN A 1 33 ? 15.270 -6.286 5.179 1.00 0.00 33 GLN A CA 24
ATOM 14855 C C . GLN A 1 33 ? 16.372 -7.009 5.968 1.00 0.00 33 GLN A C 24
ATOM 14856 O O . GLN A 1 33 ? 16.612 -8.186 5.768 1.00 0.00 33 GLN A O 24
ATOM 14870 N N . ASP A 1 34 ? 17.045 -6.315 6.854 1.00 0.00 34 ASP A N 24
ATOM 14871 C CA . ASP A 1 34 ? 18.136 -6.965 7.648 1.00 0.00 34 ASP A CA 24
ATOM 14872 C C . ASP A 1 34 ? 18.318 -6.259 9.001 1.00 0.00 34 ASP A C 24
ATOM 14873 O O . ASP A 1 34 ? 19.427 -6.067 9.462 1.00 0.00 34 ASP A O 24
ATOM 14882 N N . ILE A 1 35 ? 17.232 -5.878 9.638 1.00 0.00 35 ILE A N 24
ATOM 14883 C CA . ILE A 1 35 ? 17.321 -5.182 10.964 1.00 0.00 35 ILE A CA 24
ATOM 14884 C C . ILE A 1 35 ? 18.269 -3.978 10.863 1.00 0.00 35 ILE A C 24
ATOM 14885 O O . ILE A 1 35 ? 19.352 -3.975 11.421 1.00 0.00 35 ILE A O 24
ATOM 14901 N N . GLN A 1 36 ? 17.868 -2.958 10.143 1.00 0.00 36 GLN A N 24
ATOM 14902 C CA . GLN A 1 36 ? 18.740 -1.749 9.991 1.00 0.00 36 GLN A CA 24
ATOM 14903 C C . GLN A 1 36 ? 19.018 -1.112 11.363 1.00 0.00 36 GLN A C 24
ATOM 14904 O O . GLN A 1 36 ? 18.102 -0.877 12.128 1.00 0.00 36 GLN A O 24
ATOM 14918 N N . PRO A 1 37 ? 20.281 -0.857 11.628 1.00 0.00 37 PRO A N 24
ATOM 14919 C CA . PRO A 1 37 ? 20.681 -0.242 12.920 1.00 0.00 37 PRO A CA 24
ATOM 14920 C C . PRO A 1 37 ? 20.346 1.258 12.927 1.00 0.00 37 PRO A C 24
ATOM 14921 O O . PRO A 1 37 ? 21.181 2.096 12.636 1.00 0.00 37 PRO A O 24
ATOM 14932 N N . ALA A 1 38 ? 19.123 1.597 13.254 1.00 0.00 38 ALA A N 24
ATOM 14933 C CA . ALA A 1 38 ? 18.715 3.036 13.280 1.00 0.00 38 ALA A CA 24
ATOM 14934 C C . ALA A 1 38 ? 19.046 3.664 14.640 1.00 0.00 38 ALA A C 24
ATOM 14935 O O . ALA A 1 38 ? 19.573 4.759 14.714 1.00 0.00 38 ALA A O 24
ATOM 14942 N N . MET A 1 39 ? 18.744 2.977 15.716 1.00 0.00 39 MET A N 24
ATOM 14943 C CA . MET A 1 39 ? 19.044 3.528 17.074 1.00 0.00 39 MET A CA 24
ATOM 14944 C C . MET A 1 39 ? 20.326 2.892 17.624 1.00 0.00 39 MET A C 24
ATOM 14945 O O . MET A 1 39 ? 21.246 3.580 18.025 1.00 0.00 39 MET A O 24
ATOM 14959 N N . GLN A 1 40 ? 20.391 1.583 17.638 1.00 0.00 40 GLN A N 24
ATOM 14960 C CA . GLN A 1 40 ? 21.610 0.888 18.153 1.00 0.00 40 GLN A CA 24
ATOM 14961 C C . GLN A 1 40 ? 22.374 0.234 16.995 1.00 0.00 40 GLN A C 24
ATOM 14962 O O . GLN A 1 40 ? 23.586 0.362 16.967 1.00 0.00 40 GLN A O 24
ATOM 14977 N N . ALA A 1 1 ? -32.063 3.251 -0.662 1.00 0.00 1 ALA A N 25
ATOM 14978 C CA . ALA A 1 1 ? -30.601 3.431 -0.414 1.00 0.00 1 ALA A CA 25
ATOM 14979 C C . ALA A 1 1 ? -30.048 2.246 0.388 1.00 0.00 1 ALA A C 25
ATOM 14980 O O . ALA A 1 1 ? -30.639 1.817 1.362 1.00 0.00 1 ALA A O 25
ATOM 14986 N N . SER A 1 2 ? -28.920 1.715 -0.015 1.00 0.00 2 SER A N 25
ATOM 14987 C CA . SER A 1 2 ? -28.323 0.557 0.719 1.00 0.00 2 SER A CA 25
ATOM 14988 C C . SER A 1 2 ? -26.792 0.630 0.670 1.00 0.00 2 SER A C 25
ATOM 14989 O O . SER A 1 2 ? -26.216 1.108 -0.291 1.00 0.00 2 SER A O 25
ATOM 14997 N N . ARG A 1 3 ? -26.131 0.151 1.694 1.00 0.00 3 ARG A N 25
ATOM 14998 C CA . ARG A 1 3 ? -24.635 0.182 1.709 1.00 0.00 3 ARG A CA 25
ATOM 14999 C C . ARG A 1 3 ? -24.053 -1.034 0.969 1.00 0.00 3 ARG A C 25
ATOM 15000 O O . ARG A 1 3 ? -22.852 -1.140 0.805 1.00 0.00 3 ARG A O 25
ATOM 15021 N N . ALA A 1 4 ? -24.887 -1.946 0.516 1.00 0.00 4 ALA A N 25
ATOM 15022 C CA . ALA A 1 4 ? -24.370 -3.147 -0.218 1.00 0.00 4 ALA A CA 25
ATOM 15023 C C . ALA A 1 4 ? -23.510 -2.706 -1.409 1.00 0.00 4 ALA A C 25
ATOM 15024 O O . ALA A 1 4 ? -22.417 -3.202 -1.609 1.00 0.00 4 ALA A O 25
ATOM 15031 N N . ALA A 1 5 ? -23.991 -1.767 -2.190 1.00 0.00 5 ALA A N 25
ATOM 15032 C CA . ALA A 1 5 ? -23.198 -1.276 -3.362 1.00 0.00 5 ALA A CA 25
ATOM 15033 C C . ALA A 1 5 ? -21.933 -0.553 -2.876 1.00 0.00 5 ALA A C 25
ATOM 15034 O O . ALA A 1 5 ? -20.892 -0.625 -3.500 1.00 0.00 5 ALA A O 25
ATOM 15041 N N . LEU A 1 6 ? -22.014 0.133 -1.757 1.00 0.00 6 LEU A N 25
ATOM 15042 C CA . LEU A 1 6 ? -20.813 0.851 -1.220 1.00 0.00 6 LEU A CA 25
ATOM 15043 C C . LEU A 1 6 ? -19.684 -0.149 -0.940 1.00 0.00 6 LEU A C 25
ATOM 15044 O O . LEU A 1 6 ? -18.527 0.121 -1.198 1.00 0.00 6 LEU A O 25
ATOM 15060 N N . ILE A 1 7 ? -20.017 -1.311 -0.424 1.00 0.00 7 ILE A N 25
ATOM 15061 C CA . ILE A 1 7 ? -18.970 -2.340 -0.137 1.00 0.00 7 ILE A CA 25
ATOM 15062 C C . ILE A 1 7 ? -18.505 -2.989 -1.450 1.00 0.00 7 ILE A C 25
ATOM 15063 O O . ILE A 1 7 ? -17.346 -3.320 -1.611 1.00 0.00 7 ILE A O 25
ATOM 15079 N N . GLU A 1 8 ? -19.405 -3.161 -2.393 1.00 0.00 8 GLU A N 25
ATOM 15080 C CA . GLU A 1 8 ? -19.026 -3.778 -3.705 1.00 0.00 8 GLU A CA 25
ATOM 15081 C C . GLU A 1 8 ? -18.050 -2.865 -4.457 1.00 0.00 8 GLU A C 25
ATOM 15082 O O . GLU A 1 8 ? -17.116 -3.326 -5.085 1.00 0.00 8 GLU A O 25
ATOM 15094 N N . GLU A 1 9 ? -18.258 -1.573 -4.395 1.00 0.00 9 GLU A N 25
ATOM 15095 C CA . GLU A 1 9 ? -17.341 -0.626 -5.101 1.00 0.00 9 GLU A CA 25
ATOM 15096 C C . GLU A 1 9 ? -16.006 -0.511 -4.350 1.00 0.00 9 GLU A C 25
ATOM 15097 O O . GLU A 1 9 ? -14.968 -0.308 -4.952 1.00 0.00 9 GLU A O 25
ATOM 15109 N N . GLY A 1 10 ? -16.028 -0.646 -3.040 1.00 0.00 10 GLY A N 25
ATOM 15110 C CA . GLY A 1 10 ? -14.767 -0.550 -2.239 1.00 0.00 10 GLY A CA 25
ATOM 15111 C C . GLY A 1 10 ? -13.725 -1.538 -2.779 1.00 0.00 10 GLY A C 25
ATOM 15112 O O . GLY A 1 10 ? -12.540 -1.267 -2.750 1.00 0.00 10 GLY A O 25
ATOM 15116 N N . GLN A 1 11 ? -14.158 -2.673 -3.277 1.00 0.00 11 GLN A N 25
ATOM 15117 C CA . GLN A 1 11 ? -13.194 -3.675 -3.831 1.00 0.00 11 GLN A CA 25
ATOM 15118 C C . GLN A 1 11 ? -12.353 -3.037 -4.947 1.00 0.00 11 GLN A C 25
ATOM 15119 O O . GLN A 1 11 ? -11.144 -3.162 -4.968 1.00 0.00 11 GLN A O 25
ATOM 15133 N N . ARG A 1 12 ? -12.987 -2.346 -5.865 1.00 0.00 12 ARG A N 25
ATOM 15134 C CA . ARG A 1 12 ? -12.228 -1.687 -6.976 1.00 0.00 12 ARG A CA 25
ATOM 15135 C C . ARG A 1 12 ? -11.383 -0.531 -6.425 1.00 0.00 12 ARG A C 25
ATOM 15136 O O . ARG A 1 12 ? -10.236 -0.362 -6.796 1.00 0.00 12 ARG A O 25
ATOM 15157 N N . ILE A 1 13 ? -11.940 0.263 -5.540 1.00 0.00 13 ILE A N 25
ATOM 15158 C CA . ILE A 1 13 ? -11.169 1.408 -4.958 1.00 0.00 13 ILE A CA 25
ATOM 15159 C C . ILE A 1 13 ? -9.964 0.873 -4.171 1.00 0.00 13 ILE A C 25
ATOM 15160 O O . ILE A 1 13 ? -8.861 1.371 -4.297 1.00 0.00 13 ILE A O 25
ATOM 15176 N N . ALA A 1 14 ? -10.170 -0.146 -3.369 1.00 0.00 14 ALA A N 25
ATOM 15177 C CA . ALA A 1 14 ? -9.041 -0.731 -2.579 1.00 0.00 14 ALA A CA 25
ATOM 15178 C C . ALA A 1 14 ? -7.969 -1.291 -3.523 1.00 0.00 14 ALA A C 25
ATOM 15179 O O . ALA A 1 14 ? -6.789 -1.201 -3.247 1.00 0.00 14 ALA A O 25
ATOM 15186 N N . GLU A 1 15 ? -8.370 -1.860 -4.639 1.00 0.00 15 GLU A N 25
ATOM 15187 C CA . GLU A 1 15 ? -7.369 -2.415 -5.607 1.00 0.00 15 GLU A CA 25
ATOM 15188 C C . GLU A 1 15 ? -6.411 -1.305 -6.058 1.00 0.00 15 GLU A C 25
ATOM 15189 O O . GLU A 1 15 ? -5.208 -1.481 -6.068 1.00 0.00 15 GLU A O 25
ATOM 15201 N N . MET A 1 16 ? -6.940 -0.158 -6.412 1.00 0.00 16 MET A N 25
ATOM 15202 C CA . MET A 1 16 ? -6.060 0.973 -6.842 1.00 0.00 16 MET A CA 25
ATOM 15203 C C . MET A 1 16 ? -5.262 1.491 -5.638 1.00 0.00 16 MET A C 25
ATOM 15204 O O . MET A 1 16 ? -4.113 1.870 -5.764 1.00 0.00 16 MET A O 25
ATOM 15218 N N . LEU A 1 17 ? -5.865 1.497 -4.472 1.00 0.00 17 LEU A N 25
ATOM 15219 C CA . LEU A 1 17 ? -5.147 1.977 -3.249 1.00 0.00 17 LEU A CA 25
ATOM 15220 C C . LEU A 1 17 ? -4.081 0.959 -2.815 1.00 0.00 17 LEU A C 25
ATOM 15221 O O . LEU A 1 17 ? -3.165 1.290 -2.088 1.00 0.00 17 LEU A O 25
ATOM 15237 N N . LYS A 1 18 ? -4.195 -0.271 -3.261 1.00 0.00 18 LYS A N 25
ATOM 15238 C CA . LYS A 1 18 ? -3.192 -1.320 -2.887 1.00 0.00 18 LYS A CA 25
ATOM 15239 C C . LYS A 1 18 ? -1.779 -0.865 -3.278 1.00 0.00 18 LYS A C 25
ATOM 15240 O O . LYS A 1 18 ? -0.856 -0.933 -2.487 1.00 0.00 18 LYS A O 25
ATOM 15259 N N . SER A 1 19 ? -1.611 -0.393 -4.491 1.00 0.00 19 SER A N 25
ATOM 15260 C CA . SER A 1 19 ? -0.264 0.082 -4.938 1.00 0.00 19 SER A CA 25
ATOM 15261 C C . SER A 1 19 ? 0.166 1.300 -4.112 1.00 0.00 19 SER A C 25
ATOM 15262 O O . SER A 1 19 ? 1.317 1.429 -3.740 1.00 0.00 19 SER A O 25
ATOM 15270 N N . LYS A 1 20 ? -0.755 2.189 -3.814 1.00 0.00 20 LYS A N 25
ATOM 15271 C CA . LYS A 1 20 ? -0.407 3.397 -3.001 1.00 0.00 20 LYS A CA 25
ATOM 15272 C C . LYS A 1 20 ? 0.120 2.969 -1.625 1.00 0.00 20 LYS A C 25
ATOM 15273 O O . LYS A 1 20 ? 1.062 3.540 -1.108 1.00 0.00 20 LYS A O 25
ATOM 15292 N N . ILE A 1 21 ? -0.475 1.957 -1.036 1.00 0.00 21 ILE A N 25
ATOM 15293 C CA . ILE A 1 21 ? -0.003 1.475 0.301 1.00 0.00 21 ILE A CA 25
ATOM 15294 C C . ILE A 1 21 ? 1.382 0.831 0.161 1.00 0.00 21 ILE A C 25
ATOM 15295 O O . ILE A 1 21 ? 2.219 0.940 1.037 1.00 0.00 21 ILE A O 25
ATOM 15311 N N . GLN A 1 22 ? 1.621 0.167 -0.942 1.00 0.00 22 GLN A N 25
ATOM 15312 C CA . GLN A 1 22 ? 2.947 -0.491 -1.166 1.00 0.00 22 GLN A CA 25
ATOM 15313 C C . GLN A 1 22 ? 4.060 0.562 -1.281 1.00 0.00 22 GLN A C 25
ATOM 15314 O O . GLN A 1 22 ? 5.189 0.315 -0.903 1.00 0.00 22 GLN A O 25
ATOM 15328 N N . GLY A 1 23 ? 3.748 1.731 -1.796 1.00 0.00 23 GLY A N 25
ATOM 15329 C CA . GLY A 1 23 ? 4.783 2.803 -1.931 1.00 0.00 23 GLY A CA 25
ATOM 15330 C C . GLY A 1 23 ? 5.425 3.071 -0.566 1.00 0.00 23 GLY A C 25
ATOM 15331 O O . GLY A 1 23 ? 6.635 3.105 -0.437 1.00 0.00 23 GLY A O 25
ATOM 15335 N N . LEU A 1 24 ? 4.622 3.245 0.457 1.00 0.00 24 LEU A N 25
ATOM 15336 C CA . LEU A 1 24 ? 5.184 3.493 1.822 1.00 0.00 24 LEU A CA 25
ATOM 15337 C C . LEU A 1 24 ? 5.748 2.189 2.403 1.00 0.00 24 LEU A C 25
ATOM 15338 O O . LEU A 1 24 ? 6.689 2.203 3.173 1.00 0.00 24 LEU A O 25
ATOM 15354 N N . LEU A 1 25 ? 5.183 1.063 2.030 1.00 0.00 25 LEU A N 25
ATOM 15355 C CA . LEU A 1 25 ? 5.687 -0.250 2.549 1.00 0.00 25 LEU A CA 25
ATOM 15356 C C . LEU A 1 25 ? 7.098 -0.539 2.011 1.00 0.00 25 LEU A C 25
ATOM 15357 O O . LEU A 1 25 ? 7.867 -1.240 2.635 1.00 0.00 25 LEU A O 25
ATOM 15373 N N . GLN A 1 26 ? 7.439 -0.005 0.860 1.00 0.00 26 GLN A N 25
ATOM 15374 C CA . GLN A 1 26 ? 8.801 -0.250 0.276 1.00 0.00 26 GLN A CA 25
ATOM 15375 C C . GLN A 1 26 ? 9.903 0.102 1.291 1.00 0.00 26 GLN A C 25
ATOM 15376 O O . GLN A 1 26 ? 10.914 -0.573 1.379 1.00 0.00 26 GLN A O 25
ATOM 15390 N N . GLN A 1 27 ? 9.715 1.150 2.055 1.00 0.00 27 GLN A N 25
ATOM 15391 C CA . GLN A 1 27 ? 10.748 1.544 3.063 1.00 0.00 27 GLN A CA 25
ATOM 15392 C C . GLN A 1 27 ? 10.561 0.758 4.369 1.00 0.00 27 GLN A C 25
ATOM 15393 O O . GLN A 1 27 ? 11.518 0.411 5.035 1.00 0.00 27 GLN A O 25
ATOM 15407 N N . ALA A 1 28 ? 9.336 0.481 4.735 1.00 0.00 28 ALA A N 25
ATOM 15408 C CA . ALA A 1 28 ? 9.074 -0.277 6.001 1.00 0.00 28 ALA A CA 25
ATOM 15409 C C . ALA A 1 28 ? 9.393 -1.767 5.829 1.00 0.00 28 ALA A C 25
ATOM 15410 O O . ALA A 1 28 ? 9.815 -2.427 6.760 1.00 0.00 28 ALA A O 25
ATOM 15417 N N . SER A 1 29 ? 9.196 -2.300 4.650 1.00 0.00 29 SER A N 25
ATOM 15418 C CA . SER A 1 29 ? 9.487 -3.752 4.416 1.00 0.00 29 SER A CA 25
ATOM 15419 C C . SER A 1 29 ? 10.983 -4.040 4.604 1.00 0.00 29 SER A C 25
ATOM 15420 O O . SER A 1 29 ? 11.357 -5.008 5.237 1.00 0.00 29 SER A O 25
ATOM 15428 N N . LYS A 1 30 ? 11.838 -3.207 4.061 1.00 0.00 30 LYS A N 25
ATOM 15429 C CA . LYS A 1 30 ? 13.311 -3.433 4.208 1.00 0.00 30 LYS A CA 25
ATOM 15430 C C . LYS A 1 30 ? 13.754 -3.213 5.661 1.00 0.00 30 LYS A C 25
ATOM 15431 O O . LYS A 1 30 ? 14.710 -3.810 6.115 1.00 0.00 30 LYS A O 25
ATOM 15450 N N . GLN A 1 31 ? 13.071 -2.368 6.396 1.00 0.00 31 GLN A N 25
ATOM 15451 C CA . GLN A 1 31 ? 13.462 -2.129 7.821 1.00 0.00 31 GLN A CA 25
ATOM 15452 C C . GLN A 1 31 ? 13.345 -3.428 8.632 1.00 0.00 31 GLN A C 25
ATOM 15453 O O . GLN A 1 31 ? 14.203 -3.743 9.434 1.00 0.00 31 GLN A O 25
ATOM 15467 N N . ALA A 1 32 ? 12.288 -4.180 8.430 1.00 0.00 32 ALA A N 25
ATOM 15468 C CA . ALA A 1 32 ? 12.112 -5.459 9.189 1.00 0.00 32 ALA A CA 25
ATOM 15469 C C . ALA A 1 32 ? 12.662 -6.664 8.402 1.00 0.00 32 ALA A C 25
ATOM 15470 O O . ALA A 1 32 ? 12.917 -7.710 8.966 1.00 0.00 32 ALA A O 25
ATOM 15477 N N . GLN A 1 33 ? 12.829 -6.536 7.107 1.00 0.00 33 GLN A N 25
ATOM 15478 C CA . GLN A 1 33 ? 13.343 -7.689 6.297 1.00 0.00 33 GLN A CA 25
ATOM 15479 C C . GLN A 1 33 ? 14.859 -7.582 6.067 1.00 0.00 33 GLN A C 25
ATOM 15480 O O . GLN A 1 33 ? 15.548 -8.581 6.002 1.00 0.00 33 GLN A O 25
ATOM 15494 N N . ASP A 1 34 ? 15.380 -6.388 5.931 1.00 0.00 34 ASP A N 25
ATOM 15495 C CA . ASP A 1 34 ? 16.848 -6.230 5.691 1.00 0.00 34 ASP A CA 25
ATOM 15496 C C . ASP A 1 34 ? 17.573 -5.841 6.989 1.00 0.00 34 ASP A C 25
ATOM 15497 O O . ASP A 1 34 ? 18.294 -4.862 7.042 1.00 0.00 34 ASP A O 25
ATOM 15506 N N . ILE A 1 35 ? 17.400 -6.615 8.032 1.00 0.00 35 ILE A N 25
ATOM 15507 C CA . ILE A 1 35 ? 18.092 -6.301 9.324 1.00 0.00 35 ILE A CA 25
ATOM 15508 C C . ILE A 1 35 ? 19.437 -7.051 9.406 1.00 0.00 35 ILE A C 25
ATOM 15509 O O . ILE A 1 35 ? 20.001 -7.211 10.473 1.00 0.00 35 ILE A O 25
ATOM 15525 N N . GLN A 1 36 ? 19.955 -7.510 8.289 1.00 0.00 36 GLN A N 25
ATOM 15526 C CA . GLN A 1 36 ? 21.257 -8.246 8.306 1.00 0.00 36 GLN A CA 25
ATOM 15527 C C . GLN A 1 36 ? 22.057 -7.959 7.022 1.00 0.00 36 GLN A C 25
ATOM 15528 O O . GLN A 1 36 ? 22.259 -8.840 6.207 1.00 0.00 36 GLN A O 25
ATOM 15542 N N . PRO A 1 37 ? 22.491 -6.726 6.886 1.00 0.00 37 PRO A N 25
ATOM 15543 C CA . PRO A 1 37 ? 23.279 -6.320 5.692 1.00 0.00 37 PRO A CA 25
ATOM 15544 C C . PRO A 1 37 ? 24.703 -6.892 5.764 1.00 0.00 37 PRO A C 25
ATOM 15545 O O . PRO A 1 37 ? 25.346 -6.853 6.796 1.00 0.00 37 PRO A O 25
ATOM 15556 N N . ALA A 1 38 ? 25.192 -7.420 4.671 1.00 0.00 38 ALA A N 25
ATOM 15557 C CA . ALA A 1 38 ? 26.574 -7.999 4.660 1.00 0.00 38 ALA A CA 25
ATOM 15558 C C . ALA A 1 38 ? 27.562 -7.052 3.954 1.00 0.00 38 ALA A C 25
ATOM 15559 O O . ALA A 1 38 ? 28.618 -7.468 3.514 1.00 0.00 38 ALA A O 25
ATOM 15566 N N . MET A 1 39 ? 27.232 -5.785 3.847 1.00 0.00 39 MET A N 25
ATOM 15567 C CA . MET A 1 39 ? 28.158 -4.820 3.171 1.00 0.00 39 MET A CA 25
ATOM 15568 C C . MET A 1 39 ? 29.240 -4.342 4.150 1.00 0.00 39 MET A C 25
ATOM 15569 O O . MET A 1 39 ? 30.384 -4.159 3.775 1.00 0.00 39 MET A O 25
ATOM 15583 N N . GLN A 1 40 ? 28.886 -4.140 5.396 1.00 0.00 40 GLN A N 25
ATOM 15584 C CA . GLN A 1 40 ? 29.889 -3.675 6.401 1.00 0.00 40 GLN A CA 25
ATOM 15585 C C . GLN A 1 40 ? 30.372 -4.858 7.252 1.00 0.00 40 GLN A C 25
ATOM 15586 O O . GLN A 1 40 ? 29.536 -5.516 7.852 1.00 0.00 40 GLN A O 25
ATOM 15601 N N . ALA A 1 1 ? -24.120 1.043 9.344 1.00 0.00 1 ALA A N 26
ATOM 15602 C CA . ALA A 1 1 ? -23.114 0.679 8.300 1.00 0.00 1 ALA A CA 26
ATOM 15603 C C . ALA A 1 1 ? -23.786 -0.102 7.163 1.00 0.00 1 ALA A C 26
ATOM 15604 O O . ALA A 1 1 ? -24.599 -0.977 7.398 1.00 0.00 1 ALA A O 26
ATOM 15610 N N . SER A 1 2 ? -23.451 0.211 5.936 1.00 0.00 2 SER A N 26
ATOM 15611 C CA . SER A 1 2 ? -24.063 -0.507 4.777 1.00 0.00 2 SER A CA 26
ATOM 15612 C C . SER A 1 2 ? -22.966 -1.144 3.914 1.00 0.00 2 SER A C 26
ATOM 15613 O O . SER A 1 2 ? -22.155 -0.459 3.317 1.00 0.00 2 SER A O 26
ATOM 15621 N N . ARG A 1 3 ? -22.937 -2.452 3.849 1.00 0.00 3 ARG A N 26
ATOM 15622 C CA . ARG A 1 3 ? -21.892 -3.145 3.028 1.00 0.00 3 ARG A CA 26
ATOM 15623 C C . ARG A 1 3 ? -22.190 -3.004 1.528 1.00 0.00 3 ARG A C 26
ATOM 15624 O O . ARG A 1 3 ? -21.301 -3.126 0.706 1.00 0.00 3 ARG A O 26
ATOM 15645 N N . ALA A 1 4 ? -23.427 -2.744 1.165 1.00 0.00 4 ALA A N 26
ATOM 15646 C CA . ALA A 1 4 ? -23.777 -2.594 -0.285 1.00 0.00 4 ALA A CA 26
ATOM 15647 C C . ALA A 1 4 ? -22.893 -1.524 -0.942 1.00 0.00 4 ALA A C 26
ATOM 15648 O O . ALA A 1 4 ? -22.289 -1.757 -1.973 1.00 0.00 4 ALA A O 26
ATOM 15655 N N . ALA A 1 5 ? -22.804 -0.358 -0.346 1.00 0.00 5 ALA A N 26
ATOM 15656 C CA . ALA A 1 5 ? -21.952 0.728 -0.925 1.00 0.00 5 ALA A CA 26
ATOM 15657 C C . ALA A 1 5 ? -20.466 0.400 -0.723 1.00 0.00 5 ALA A C 26
ATOM 15658 O O . ALA A 1 5 ? -19.643 0.671 -1.578 1.00 0.00 5 ALA A O 26
ATOM 15665 N N . LEU A 1 6 ? -20.125 -0.190 0.402 1.00 0.00 6 LEU A N 26
ATOM 15666 C CA . LEU A 1 6 ? -18.696 -0.550 0.674 1.00 0.00 6 LEU A CA 26
ATOM 15667 C C . LEU A 1 6 ? -18.142 -1.441 -0.447 1.00 0.00 6 LEU A C 26
ATOM 15668 O O . LEU A 1 6 ? -16.989 -1.335 -0.818 1.00 0.00 6 LEU A O 26
ATOM 15684 N N . ILE A 1 7 ? -18.954 -2.316 -0.989 1.00 0.00 7 ILE A N 26
ATOM 15685 C CA . ILE A 1 7 ? -18.477 -3.211 -2.089 1.00 0.00 7 ILE A CA 26
ATOM 15686 C C . ILE A 1 7 ? -18.550 -2.475 -3.435 1.00 0.00 7 ILE A C 26
ATOM 15687 O O . ILE A 1 7 ? -17.627 -2.529 -4.226 1.00 0.00 7 ILE A O 26
ATOM 15703 N N . GLU A 1 8 ? -19.640 -1.789 -3.696 1.00 0.00 8 GLU A N 26
ATOM 15704 C CA . GLU A 1 8 ? -19.779 -1.046 -4.990 1.00 0.00 8 GLU A CA 26
ATOM 15705 C C . GLU A 1 8 ? -18.642 -0.027 -5.144 1.00 0.00 8 GLU A C 26
ATOM 15706 O O . GLU A 1 8 ? -17.923 -0.033 -6.126 1.00 0.00 8 GLU A O 26
ATOM 15718 N N . GLU A 1 9 ? -18.471 0.840 -4.177 1.00 0.00 9 GLU A N 26
ATOM 15719 C CA . GLU A 1 9 ? -17.375 1.854 -4.258 1.00 0.00 9 GLU A CA 26
ATOM 15720 C C . GLU A 1 9 ? -16.027 1.209 -3.908 1.00 0.00 9 GLU A C 26
ATOM 15721 O O . GLU A 1 9 ? -14.997 1.567 -4.450 1.00 0.00 9 GLU A O 26
ATOM 15733 N N . GLY A 1 10 ? -16.030 0.256 -3.003 1.00 0.00 10 GLY A N 26
ATOM 15734 C CA . GLY A 1 10 ? -14.760 -0.422 -2.606 1.00 0.00 10 GLY A CA 26
ATOM 15735 C C . GLY A 1 10 ? -14.125 -1.124 -3.813 1.00 0.00 10 GLY A C 26
ATOM 15736 O O . GLY A 1 10 ? -12.922 -1.260 -3.884 1.00 0.00 10 GLY A O 26
ATOM 15740 N N . GLN A 1 11 ? -14.919 -1.573 -4.761 1.00 0.00 11 GLN A N 26
ATOM 15741 C CA . GLN A 1 11 ? -14.347 -2.266 -5.962 1.00 0.00 11 GLN A CA 26
ATOM 15742 C C . GLN A 1 11 ? -13.302 -1.376 -6.655 1.00 0.00 11 GLN A C 26
ATOM 15743 O O . GLN A 1 11 ? -12.256 -1.842 -7.067 1.00 0.00 11 GLN A O 26
ATOM 15757 N N . ARG A 1 12 ? -13.578 -0.100 -6.779 1.00 0.00 12 ARG A N 26
ATOM 15758 C CA . ARG A 1 12 ? -12.600 0.823 -7.437 1.00 0.00 12 ARG A CA 26
ATOM 15759 C C . ARG A 1 12 ? -11.453 1.160 -6.473 1.00 0.00 12 ARG A C 26
ATOM 15760 O O . ARG A 1 12 ? -10.304 1.241 -6.870 1.00 0.00 12 ARG A O 26
ATOM 15781 N N . ILE A 1 13 ? -11.756 1.353 -5.211 1.00 0.00 13 ILE A N 26
ATOM 15782 C CA . ILE A 1 13 ? -10.684 1.680 -4.217 1.00 0.00 13 ILE A CA 26
ATOM 15783 C C . ILE A 1 13 ? -9.791 0.453 -3.977 1.00 0.00 13 ILE A C 26
ATOM 15784 O O . ILE A 1 13 ? -8.599 0.580 -3.778 1.00 0.00 13 ILE A O 26
ATOM 15800 N N . ALA A 1 14 ? -10.362 -0.731 -3.999 1.00 0.00 14 ALA A N 26
ATOM 15801 C CA . ALA A 1 14 ? -9.553 -1.973 -3.778 1.00 0.00 14 ALA A CA 26
ATOM 15802 C C . ALA A 1 14 ? -8.415 -2.060 -4.803 1.00 0.00 14 ALA A C 26
ATOM 15803 O O . ALA A 1 14 ? -7.291 -2.376 -4.461 1.00 0.00 14 ALA A O 26
ATOM 15810 N N . GLU A 1 15 ? -8.697 -1.770 -6.051 1.00 0.00 15 GLU A N 26
ATOM 15811 C CA . GLU A 1 15 ? -7.628 -1.821 -7.097 1.00 0.00 15 GLU A CA 26
ATOM 15812 C C . GLU A 1 15 ? -6.521 -0.813 -6.754 1.00 0.00 15 GLU A C 26
ATOM 15813 O O . GLU A 1 15 ? -5.346 -1.104 -6.880 1.00 0.00 15 GLU A O 26
ATOM 15825 N N . MET A 1 16 ? -6.891 0.362 -6.304 1.00 0.00 16 MET A N 26
ATOM 15826 C CA . MET A 1 16 ? -5.867 1.386 -5.931 1.00 0.00 16 MET A CA 26
ATOM 15827 C C . MET A 1 16 ? -5.176 0.984 -4.620 1.00 0.00 16 MET A C 26
ATOM 15828 O O . MET A 1 16 ? -3.988 1.185 -4.450 1.00 0.00 16 MET A O 26
ATOM 15842 N N . LEU A 1 17 ? -5.912 0.410 -3.696 1.00 0.00 17 LEU A N 26
ATOM 15843 C CA . LEU A 1 17 ? -5.301 -0.014 -2.398 1.00 0.00 17 LEU A CA 26
ATOM 15844 C C . LEU A 1 17 ? -4.274 -1.128 -2.628 1.00 0.00 17 LEU A C 26
ATOM 15845 O O . LEU A 1 17 ? -3.311 -1.245 -1.894 1.00 0.00 17 LEU A O 26
ATOM 15861 N N . LYS A 1 18 ? -4.466 -1.935 -3.644 1.00 0.00 18 LYS A N 26
ATOM 15862 C CA . LYS A 1 18 ? -3.491 -3.034 -3.933 1.00 0.00 18 LYS A CA 26
ATOM 15863 C C . LYS A 1 18 ? -2.099 -2.432 -4.154 1.00 0.00 18 LYS A C 26
ATOM 15864 O O . LYS A 1 18 ? -1.113 -2.913 -3.624 1.00 0.00 18 LYS A O 26
ATOM 15883 N N . SER A 1 19 ? -2.021 -1.365 -4.914 1.00 0.00 19 SER A N 26
ATOM 15884 C CA . SER A 1 19 ? -0.702 -0.702 -5.151 1.00 0.00 19 SER A CA 26
ATOM 15885 C C . SER A 1 19 ? -0.271 0.040 -3.879 1.00 0.00 19 SER A C 26
ATOM 15886 O O . SER A 1 19 ? 0.900 0.107 -3.557 1.00 0.00 19 SER A O 26
ATOM 15894 N N . LYS A 1 20 ? -1.220 0.582 -3.148 1.00 0.00 20 LYS A N 26
ATOM 15895 C CA . LYS A 1 20 ? -0.883 1.305 -1.882 1.00 0.00 20 LYS A CA 26
ATOM 15896 C C . LYS A 1 20 ? -0.216 0.337 -0.895 1.00 0.00 20 LYS A C 26
ATOM 15897 O O . LYS A 1 20 ? 0.727 0.690 -0.211 1.00 0.00 20 LYS A O 26
ATOM 15916 N N . ILE A 1 21 ? -0.691 -0.885 -0.831 1.00 0.00 21 ILE A N 26
ATOM 15917 C CA . ILE A 1 21 ? -0.080 -1.889 0.098 1.00 0.00 21 ILE A CA 26
ATOM 15918 C C . ILE A 1 21 ? 1.333 -2.247 -0.376 1.00 0.00 21 ILE A C 26
ATOM 15919 O O . ILE A 1 21 ? 2.222 -2.479 0.421 1.00 0.00 21 ILE A O 26
ATOM 15935 N N . GLN A 1 22 ? 1.544 -2.282 -1.670 1.00 0.00 22 GLN A N 26
ATOM 15936 C CA . GLN A 1 22 ? 2.900 -2.613 -2.209 1.00 0.00 22 GLN A CA 26
ATOM 15937 C C . GLN A 1 22 ? 3.912 -1.553 -1.755 1.00 0.00 22 GLN A C 26
ATOM 15938 O O . GLN A 1 22 ? 4.963 -1.872 -1.232 1.00 0.00 22 GLN A O 26
ATOM 15952 N N . GLY A 1 23 ? 3.591 -0.293 -1.938 1.00 0.00 23 GLY A N 26
ATOM 15953 C CA . GLY A 1 23 ? 4.519 0.793 -1.505 1.00 0.00 23 GLY A CA 26
ATOM 15954 C C . GLY A 1 23 ? 4.693 0.730 0.016 1.00 0.00 23 GLY A C 26
ATOM 15955 O O . GLY A 1 23 ? 5.786 0.878 0.529 1.00 0.00 23 GLY A O 26
ATOM 15959 N N . LEU A 1 24 ? 3.619 0.496 0.737 1.00 0.00 24 LEU A N 26
ATOM 15960 C CA . LEU A 1 24 ? 3.709 0.406 2.229 1.00 0.00 24 LEU A CA 26
ATOM 15961 C C . LEU A 1 24 ? 4.696 -0.699 2.632 1.00 0.00 24 LEU A C 26
ATOM 15962 O O . LEU A 1 24 ? 5.528 -0.508 3.499 1.00 0.00 24 LEU A O 26
ATOM 15978 N N . LEU A 1 25 ? 4.615 -1.846 1.998 1.00 0.00 25 LEU A N 26
ATOM 15979 C CA . LEU A 1 25 ? 5.557 -2.962 2.331 1.00 0.00 25 LEU A CA 26
ATOM 15980 C C . LEU A 1 25 ? 7.005 -2.516 2.084 1.00 0.00 25 LEU A C 26
ATOM 15981 O O . LEU A 1 25 ? 7.894 -2.812 2.860 1.00 0.00 25 LEU A O 26
ATOM 15997 N N . GLN A 1 26 ? 7.238 -1.795 1.012 1.00 0.00 26 GLN A N 26
ATOM 15998 C CA . GLN A 1 26 ? 8.621 -1.309 0.713 1.00 0.00 26 GLN A CA 26
ATOM 15999 C C . GLN A 1 26 ? 9.078 -0.342 1.814 1.00 0.00 26 GLN A C 26
ATOM 16000 O O . GLN A 1 26 ? 10.201 -0.406 2.279 1.00 0.00 26 GLN A O 26
ATOM 16014 N N . GLN A 1 27 ? 8.208 0.544 2.240 1.00 0.00 27 GLN A N 26
ATOM 16015 C CA . GLN A 1 27 ? 8.577 1.515 3.322 1.00 0.00 27 GLN A CA 26
ATOM 16016 C C . GLN A 1 27 ? 8.878 0.766 4.626 1.00 0.00 27 GLN A C 26
ATOM 16017 O O . GLN A 1 27 ? 9.781 1.122 5.363 1.00 0.00 27 GLN A O 26
ATOM 16031 N N . ALA A 1 28 ? 8.130 -0.272 4.903 1.00 0.00 28 ALA A N 26
ATOM 16032 C CA . ALA A 1 28 ? 8.360 -1.068 6.149 1.00 0.00 28 ALA A CA 26
ATOM 16033 C C . ALA A 1 28 ? 9.766 -1.674 6.134 1.00 0.00 28 ALA A C 26
ATOM 16034 O O . ALA A 1 28 ? 10.432 -1.749 7.149 1.00 0.00 28 ALA A O 26
ATOM 16041 N N . SER A 1 29 ? 10.224 -2.091 4.982 1.00 0.00 29 SER A N 26
ATOM 16042 C CA . SER A 1 29 ? 11.595 -2.678 4.880 1.00 0.00 29 SER A CA 26
ATOM 16043 C C . SER A 1 29 ? 12.648 -1.564 4.946 1.00 0.00 29 SER A C 26
ATOM 16044 O O . SER A 1 29 ? 13.721 -1.752 5.485 1.00 0.00 29 SER A O 26
ATOM 16052 N N . LYS A 1 30 ? 12.343 -0.405 4.403 1.00 0.00 30 LYS A N 26
ATOM 16053 C CA . LYS A 1 30 ? 13.323 0.730 4.432 1.00 0.00 30 LYS A CA 26
ATOM 16054 C C . LYS A 1 30 ? 13.774 1.009 5.871 1.00 0.00 30 LYS A C 26
ATOM 16055 O O . LYS A 1 30 ? 14.950 0.978 6.171 1.00 0.00 30 LYS A O 26
ATOM 16074 N N . GLN A 1 31 ? 12.849 1.274 6.761 1.00 0.00 31 GLN A N 26
ATOM 16075 C CA . GLN A 1 31 ? 13.230 1.548 8.185 1.00 0.00 31 GLN A CA 26
ATOM 16076 C C . GLN A 1 31 ? 13.853 0.298 8.829 1.00 0.00 31 GLN A C 26
ATOM 16077 O O . GLN A 1 31 ? 14.722 0.400 9.675 1.00 0.00 31 GLN A O 26
ATOM 16091 N N . ALA A 1 32 ? 13.424 -0.879 8.428 1.00 0.00 32 ALA A N 26
ATOM 16092 C CA . ALA A 1 32 ? 14.000 -2.135 9.010 1.00 0.00 32 ALA A CA 26
ATOM 16093 C C . ALA A 1 32 ? 15.478 -2.278 8.620 1.00 0.00 32 ALA A C 26
ATOM 16094 O O . ALA A 1 32 ? 16.281 -2.786 9.379 1.00 0.00 32 ALA A O 26
ATOM 16101 N N . GLN A 1 33 ? 15.840 -1.831 7.441 1.00 0.00 33 GLN A N 26
ATOM 16102 C CA . GLN A 1 33 ? 17.267 -1.934 7.002 1.00 0.00 33 GLN A CA 26
ATOM 16103 C C . GLN A 1 33 ? 18.142 -0.935 7.778 1.00 0.00 33 GLN A C 26
ATOM 16104 O O . GLN A 1 33 ? 19.345 -1.095 7.861 1.00 0.00 33 GLN A O 26
ATOM 16118 N N . ASP A 1 34 ? 17.548 0.090 8.349 1.00 0.00 34 ASP A N 26
ATOM 16119 C CA . ASP A 1 34 ? 18.349 1.090 9.119 1.00 0.00 34 ASP A CA 26
ATOM 16120 C C . ASP A 1 34 ? 18.419 0.685 10.601 1.00 0.00 34 ASP A C 26
ATOM 16121 O O . ASP A 1 34 ? 19.417 0.153 11.051 1.00 0.00 34 ASP A O 26
ATOM 16130 N N . ILE A 1 35 ? 17.370 0.933 11.360 1.00 0.00 35 ILE A N 26
ATOM 16131 C CA . ILE A 1 35 ? 17.364 0.573 12.820 1.00 0.00 35 ILE A CA 26
ATOM 16132 C C . ILE A 1 35 ? 18.643 1.087 13.507 1.00 0.00 35 ILE A C 26
ATOM 16133 O O . ILE A 1 35 ? 19.252 0.401 14.311 1.00 0.00 35 ILE A O 26
ATOM 16149 N N . GLN A 1 36 ? 19.053 2.291 13.191 1.00 0.00 36 GLN A N 26
ATOM 16150 C CA . GLN A 1 36 ? 20.289 2.860 13.813 1.00 0.00 36 GLN A CA 26
ATOM 16151 C C . GLN A 1 36 ? 20.152 4.380 13.986 1.00 0.00 36 GLN A C 26
ATOM 16152 O O . GLN A 1 36 ? 19.300 4.998 13.373 1.00 0.00 36 GLN A O 26
ATOM 16166 N N . PRO A 1 37 ? 21.002 4.939 14.814 1.00 0.00 37 PRO A N 26
ATOM 16167 C CA . PRO A 1 37 ? 20.974 6.402 15.059 1.00 0.00 37 PRO A CA 26
ATOM 16168 C C . PRO A 1 37 ? 21.529 7.153 13.840 1.00 0.00 37 PRO A C 26
ATOM 16169 O O . PRO A 1 37 ? 22.728 7.267 13.660 1.00 0.00 37 PRO A O 26
ATOM 16180 N N . ALA A 1 38 ? 20.661 7.660 13.000 1.00 0.00 38 ALA A N 26
ATOM 16181 C CA . ALA A 1 38 ? 21.129 8.401 11.784 1.00 0.00 38 ALA A CA 26
ATOM 16182 C C . ALA A 1 38 ? 21.673 9.791 12.155 1.00 0.00 38 ALA A C 26
ATOM 16183 O O . ALA A 1 38 ? 22.328 10.436 11.356 1.00 0.00 38 ALA A O 26
ATOM 16190 N N . MET A 1 39 ? 21.412 10.260 13.354 1.00 0.00 39 MET A N 26
ATOM 16191 C CA . MET A 1 39 ? 21.921 11.606 13.763 1.00 0.00 39 MET A CA 26
ATOM 16192 C C . MET A 1 39 ? 23.398 11.512 14.170 1.00 0.00 39 MET A C 26
ATOM 16193 O O . MET A 1 39 ? 24.211 12.323 13.767 1.00 0.00 39 MET A O 26
ATOM 16207 N N . GLN A 1 40 ? 23.747 10.526 14.963 1.00 0.00 40 GLN A N 26
ATOM 16208 C CA . GLN A 1 40 ? 25.170 10.371 15.399 1.00 0.00 40 GLN A CA 26
ATOM 16209 C C . GLN A 1 40 ? 25.536 8.884 15.542 1.00 0.00 40 GLN A C 26
ATOM 16210 O O . GLN A 1 40 ? 24.643 8.086 15.779 1.00 0.00 40 GLN A O 26
ATOM 16225 N N . ALA A 1 1 ? -29.619 1.060 7.485 1.00 0.00 1 ALA A N 27
ATOM 16226 C CA . ALA A 1 1 ? -29.295 1.084 6.026 1.00 0.00 1 ALA A CA 27
ATOM 16227 C C . ALA A 1 1 ? -28.367 -0.083 5.667 1.00 0.00 1 ALA A C 27
ATOM 16228 O O . ALA A 1 1 ? -27.649 -0.596 6.506 1.00 0.00 1 ALA A O 27
ATOM 16234 N N . SER A 1 2 ? -28.374 -0.502 4.426 1.00 0.00 2 SER A N 27
ATOM 16235 C CA . SER A 1 2 ? -27.491 -1.636 4.008 1.00 0.00 2 SER A CA 27
ATOM 16236 C C . SER A 1 2 ? -26.060 -1.137 3.778 1.00 0.00 2 SER A C 27
ATOM 16237 O O . SER A 1 2 ? -25.847 -0.048 3.279 1.00 0.00 2 SER A O 27
ATOM 16245 N N . ARG A 1 3 ? -25.081 -1.931 4.134 1.00 0.00 3 ARG A N 27
ATOM 16246 C CA . ARG A 1 3 ? -23.658 -1.513 3.935 1.00 0.00 3 ARG A CA 27
ATOM 16247 C C . ARG A 1 3 ? -23.064 -2.156 2.668 1.00 0.00 3 ARG A C 27
ATOM 16248 O O . ARG A 1 3 ? -21.898 -1.976 2.368 1.00 0.00 3 ARG A O 27
ATOM 16269 N N . ALA A 1 4 ? -23.852 -2.896 1.919 1.00 0.00 4 ALA A N 27
ATOM 16270 C CA . ALA A 1 4 ? -23.329 -3.543 0.672 1.00 0.00 4 ALA A CA 27
ATOM 16271 C C . ALA A 1 4 ? -22.922 -2.479 -0.357 1.00 0.00 4 ALA A C 27
ATOM 16272 O O . ALA A 1 4 ? -21.981 -2.664 -1.107 1.00 0.00 4 ALA A O 27
ATOM 16279 N N . ALA A 1 5 ? -23.623 -1.367 -0.395 1.00 0.00 5 ALA A N 27
ATOM 16280 C CA . ALA A 1 5 ? -23.280 -0.283 -1.371 1.00 0.00 5 ALA A CA 27
ATOM 16281 C C . ALA A 1 5 ? -21.818 0.150 -1.201 1.00 0.00 5 ALA A C 27
ATOM 16282 O O . ALA A 1 5 ? -21.138 0.444 -2.166 1.00 0.00 5 ALA A O 27
ATOM 16289 N N . LEU A 1 6 ? -21.327 0.183 0.017 1.00 0.00 6 LEU A N 27
ATOM 16290 C CA . LEU A 1 6 ? -19.902 0.585 0.242 1.00 0.00 6 LEU A CA 27
ATOM 16291 C C . LEU A 1 6 ? -18.960 -0.414 -0.444 1.00 0.00 6 LEU A C 27
ATOM 16292 O O . LEU A 1 6 ? -17.959 -0.035 -1.022 1.00 0.00 6 LEU A O 27
ATOM 16308 N N . ILE A 1 7 ? -19.285 -1.685 -0.395 1.00 0.00 7 ILE A N 27
ATOM 16309 C CA . ILE A 1 7 ? -18.420 -2.713 -1.058 1.00 0.00 7 ILE A CA 27
ATOM 16310 C C . ILE A 1 7 ? -18.505 -2.561 -2.585 1.00 0.00 7 ILE A C 27
ATOM 16311 O O . ILE A 1 7 ? -17.535 -2.772 -3.288 1.00 0.00 7 ILE A O 27
ATOM 16327 N N . GLU A 1 8 ? -19.656 -2.187 -3.098 1.00 0.00 8 GLU A N 27
ATOM 16328 C CA . GLU A 1 8 ? -19.800 -2.007 -4.577 1.00 0.00 8 GLU A CA 27
ATOM 16329 C C . GLU A 1 8 ? -18.844 -0.909 -5.069 1.00 0.00 8 GLU A C 27
ATOM 16330 O O . GLU A 1 8 ? -18.247 -1.024 -6.120 1.00 0.00 8 GLU A O 27
ATOM 16342 N N . GLU A 1 9 ? -18.687 0.149 -4.309 1.00 0.00 9 GLU A N 27
ATOM 16343 C CA . GLU A 1 9 ? -17.757 1.245 -4.730 1.00 0.00 9 GLU A CA 27
ATOM 16344 C C . GLU A 1 9 ? -16.300 0.874 -4.401 1.00 0.00 9 GLU A C 27
ATOM 16345 O O . GLU A 1 9 ? -15.372 1.441 -4.950 1.00 0.00 9 GLU A O 27
ATOM 16357 N N . GLY A 1 10 ? -16.092 -0.067 -3.509 1.00 0.00 10 GLY A N 27
ATOM 16358 C CA . GLY A 1 10 ? -14.703 -0.471 -3.138 1.00 0.00 10 GLY A CA 27
ATOM 16359 C C . GLY A 1 10 ? -14.019 -1.232 -4.287 1.00 0.00 10 GLY A C 27
ATOM 16360 O O . GLY A 1 10 ? -12.817 -1.398 -4.281 1.00 0.00 10 GLY A O 27
ATOM 16364 N N . GLN A 1 11 ? -14.761 -1.705 -5.266 1.00 0.00 11 GLN A N 27
ATOM 16365 C CA . GLN A 1 11 ? -14.119 -2.460 -6.394 1.00 0.00 11 GLN A CA 27
ATOM 16366 C C . GLN A 1 11 ? -13.024 -1.615 -7.072 1.00 0.00 11 GLN A C 27
ATOM 16367 O O . GLN A 1 11 ? -11.980 -2.123 -7.435 1.00 0.00 11 GLN A O 27
ATOM 16381 N N . ARG A 1 12 ? -13.245 -0.330 -7.230 1.00 0.00 12 ARG A N 27
ATOM 16382 C CA . ARG A 1 12 ? -12.207 0.538 -7.869 1.00 0.00 12 ARG A CA 27
ATOM 16383 C C . ARG A 1 12 ? -11.188 0.997 -6.816 1.00 0.00 12 ARG A C 27
ATOM 16384 O O . ARG A 1 12 ? -10.010 1.119 -7.096 1.00 0.00 12 ARG A O 27
ATOM 16405 N N . ILE A 1 13 ? -11.634 1.245 -5.607 1.00 0.00 13 ILE A N 27
ATOM 16406 C CA . ILE A 1 13 ? -10.695 1.690 -4.529 1.00 0.00 13 ILE A CA 27
ATOM 16407 C C . ILE A 1 13 ? -9.755 0.542 -4.135 1.00 0.00 13 ILE A C 27
ATOM 16408 O O . ILE A 1 13 ? -8.596 0.760 -3.838 1.00 0.00 13 ILE A O 27
ATOM 16424 N N . ALA A 1 14 ? -10.245 -0.677 -4.134 1.00 0.00 14 ALA A N 27
ATOM 16425 C CA . ALA A 1 14 ? -9.381 -1.844 -3.764 1.00 0.00 14 ALA A CA 27
ATOM 16426 C C . ALA A 1 14 ? -8.149 -1.913 -4.677 1.00 0.00 14 ALA A C 27
ATOM 16427 O O . ALA A 1 14 ? -7.039 -2.092 -4.216 1.00 0.00 14 ALA A O 27
ATOM 16434 N N . GLU A 1 15 ? -8.339 -1.764 -5.967 1.00 0.00 15 GLU A N 27
ATOM 16435 C CA . GLU A 1 15 ? -7.179 -1.813 -6.911 1.00 0.00 15 GLU A CA 27
ATOM 16436 C C . GLU A 1 15 ? -6.239 -0.623 -6.657 1.00 0.00 15 GLU A C 27
ATOM 16437 O O . GLU A 1 15 ? -5.032 -0.774 -6.629 1.00 0.00 15 GLU A O 27
ATOM 16449 N N . MET A 1 16 ? -6.787 0.553 -6.463 1.00 0.00 16 MET A N 27
ATOM 16450 C CA . MET A 1 16 ? -5.930 1.753 -6.201 1.00 0.00 16 MET A CA 27
ATOM 16451 C C . MET A 1 16 ? -5.242 1.629 -4.833 1.00 0.00 16 MET A C 27
ATOM 16452 O O . MET A 1 16 ? -4.108 2.040 -4.662 1.00 0.00 16 MET A O 27
ATOM 16466 N N . LEU A 1 17 ? -5.914 1.061 -3.861 1.00 0.00 17 LEU A N 27
ATOM 16467 C CA . LEU A 1 17 ? -5.292 0.904 -2.509 1.00 0.00 17 LEU A CA 27
ATOM 16468 C C . LEU A 1 17 ? -4.268 -0.239 -2.520 1.00 0.00 17 LEU A C 27
ATOM 16469 O O . LEU A 1 17 ? -3.344 -0.257 -1.728 1.00 0.00 17 LEU A O 27
ATOM 16485 N N . LYS A 1 18 ? -4.423 -1.186 -3.414 1.00 0.00 18 LYS A N 27
ATOM 16486 C CA . LYS A 1 18 ? -3.460 -2.332 -3.489 1.00 0.00 18 LYS A CA 27
ATOM 16487 C C . LYS A 1 18 ? -2.042 -1.817 -3.767 1.00 0.00 18 LYS A C 27
ATOM 16488 O O . LYS A 1 18 ? -1.101 -2.176 -3.084 1.00 0.00 18 LYS A O 27
ATOM 16507 N N . SER A 1 19 ? -1.886 -0.972 -4.759 1.00 0.00 19 SER A N 27
ATOM 16508 C CA . SER A 1 19 ? -0.527 -0.426 -5.076 1.00 0.00 19 SER A CA 27
ATOM 16509 C C . SER A 1 19 ? -0.015 0.434 -3.910 1.00 0.00 19 SER A C 27
ATOM 16510 O O . SER A 1 19 ? 1.166 0.451 -3.617 1.00 0.00 19 SER A O 27
ATOM 16518 N N . LYS A 1 20 ? -0.899 1.142 -3.242 1.00 0.00 20 LYS A N 27
ATOM 16519 C CA . LYS A 1 20 ? -0.469 1.995 -2.088 1.00 0.00 20 LYS A CA 27
ATOM 16520 C C . LYS A 1 20 ? 0.096 1.117 -0.963 1.00 0.00 20 LYS A C 27
ATOM 16521 O O . LYS A 1 20 ? 1.158 1.386 -0.432 1.00 0.00 20 LYS A O 27
ATOM 16540 N N . ILE A 1 21 ? -0.602 0.065 -0.603 1.00 0.00 21 ILE A N 27
ATOM 16541 C CA . ILE A 1 21 ? -0.103 -0.838 0.483 1.00 0.00 21 ILE A CA 27
ATOM 16542 C C . ILE A 1 21 ? 1.206 -1.513 0.047 1.00 0.00 21 ILE A C 27
ATOM 16543 O O . ILE A 1 21 ? 2.081 -1.765 0.856 1.00 0.00 21 ILE A O 27
ATOM 16559 N N . GLN A 1 22 ? 1.348 -1.795 -1.226 1.00 0.00 22 GLN A N 27
ATOM 16560 C CA . GLN A 1 22 ? 2.605 -2.440 -1.722 1.00 0.00 22 GLN A CA 27
ATOM 16561 C C . GLN A 1 22 ? 3.799 -1.516 -1.461 1.00 0.00 22 GLN A C 27
ATOM 16562 O O . GLN A 1 22 ? 4.806 -1.930 -0.918 1.00 0.00 22 GLN A O 27
ATOM 16576 N N . GLY A 1 23 ? 3.685 -0.259 -1.828 1.00 0.00 23 GLY A N 27
ATOM 16577 C CA . GLY A 1 23 ? 4.801 0.704 -1.584 1.00 0.00 23 GLY A CA 27
ATOM 16578 C C . GLY A 1 23 ? 5.024 0.843 -0.074 1.00 0.00 23 GLY A C 27
ATOM 16579 O O . GLY A 1 23 ? 6.142 0.967 0.388 1.00 0.00 23 GLY A O 27
ATOM 16583 N N . LEU A 1 24 ? 3.960 0.805 0.697 1.00 0.00 24 LEU A N 27
ATOM 16584 C CA . LEU A 1 24 ? 4.092 0.915 2.182 1.00 0.00 24 LEU A CA 27
ATOM 16585 C C . LEU A 1 24 ? 4.888 -0.281 2.727 1.00 0.00 24 LEU A C 27
ATOM 16586 O O . LEU A 1 24 ? 5.721 -0.135 3.602 1.00 0.00 24 LEU A O 27
ATOM 16602 N N . LEU A 1 25 ? 4.638 -1.460 2.206 1.00 0.00 25 LEU A N 27
ATOM 16603 C CA . LEU A 1 25 ? 5.381 -2.671 2.679 1.00 0.00 25 LEU A CA 27
ATOM 16604 C C . LEU A 1 25 ? 6.867 -2.558 2.308 1.00 0.00 25 LEU A C 27
ATOM 16605 O O . LEU A 1 25 ? 7.735 -2.896 3.092 1.00 0.00 25 LEU A O 27
ATOM 16621 N N . GLN A 1 26 ? 7.163 -2.080 1.121 1.00 0.00 26 GLN A N 27
ATOM 16622 C CA . GLN A 1 26 ? 8.592 -1.941 0.698 1.00 0.00 26 GLN A CA 27
ATOM 16623 C C . GLN A 1 26 ? 9.319 -0.937 1.603 1.00 0.00 26 GLN A C 27
ATOM 16624 O O . GLN A 1 26 ? 10.444 -1.163 2.010 1.00 0.00 26 GLN A O 27
ATOM 16638 N N . GLN A 1 27 ? 8.682 0.162 1.928 1.00 0.00 27 GLN A N 27
ATOM 16639 C CA . GLN A 1 27 ? 9.338 1.172 2.817 1.00 0.00 27 GLN A CA 27
ATOM 16640 C C . GLN A 1 27 ? 9.525 0.592 4.225 1.00 0.00 27 GLN A C 27
ATOM 16641 O O . GLN A 1 27 ? 10.513 0.853 4.882 1.00 0.00 27 GLN A O 27
ATOM 16655 N N . ALA A 1 28 ? 8.587 -0.201 4.679 1.00 0.00 28 ALA A N 27
ATOM 16656 C CA . ALA A 1 28 ? 8.706 -0.819 6.037 1.00 0.00 28 ALA A CA 27
ATOM 16657 C C . ALA A 1 28 ? 9.925 -1.747 6.084 1.00 0.00 28 ALA A C 27
ATOM 16658 O O . ALA A 1 28 ? 10.667 -1.763 7.049 1.00 0.00 28 ALA A O 27
ATOM 16665 N N . SER A 1 29 ? 10.140 -2.506 5.038 1.00 0.00 29 SER A N 27
ATOM 16666 C CA . SER A 1 29 ? 11.321 -3.430 4.996 1.00 0.00 29 SER A CA 27
ATOM 16667 C C . SER A 1 29 ? 12.622 -2.615 5.043 1.00 0.00 29 SER A C 27
ATOM 16668 O O . SER A 1 29 ? 13.577 -2.989 5.698 1.00 0.00 29 SER A O 27
ATOM 16676 N N . LYS A 1 30 ? 12.656 -1.496 4.357 1.00 0.00 30 LYS A N 27
ATOM 16677 C CA . LYS A 1 30 ? 13.885 -0.644 4.365 1.00 0.00 30 LYS A CA 27
ATOM 16678 C C . LYS A 1 30 ? 14.001 0.094 5.704 1.00 0.00 30 LYS A C 27
ATOM 16679 O O . LYS A 1 30 ? 15.079 0.242 6.243 1.00 0.00 30 LYS A O 27
ATOM 16698 N N . GLN A 1 31 ? 12.895 0.552 6.244 1.00 0.00 31 GLN A N 27
ATOM 16699 C CA . GLN A 1 31 ? 12.934 1.274 7.555 1.00 0.00 31 GLN A CA 27
ATOM 16700 C C . GLN A 1 31 ? 13.490 0.354 8.651 1.00 0.00 31 GLN A C 27
ATOM 16701 O O . GLN A 1 31 ? 14.230 0.785 9.515 1.00 0.00 31 GLN A O 27
ATOM 16715 N N . ALA A 1 32 ? 13.143 -0.910 8.616 1.00 0.00 32 ALA A N 27
ATOM 16716 C CA . ALA A 1 32 ? 13.656 -1.866 9.647 1.00 0.00 32 ALA A CA 27
ATOM 16717 C C . ALA A 1 32 ? 15.141 -2.166 9.401 1.00 0.00 32 ALA A C 27
ATOM 16718 O O . ALA A 1 32 ? 15.903 -2.364 10.329 1.00 0.00 32 ALA A O 27
ATOM 16725 N N . GLN A 1 33 ? 15.555 -2.197 8.157 1.00 0.00 33 GLN A N 27
ATOM 16726 C CA . GLN A 1 33 ? 16.989 -2.478 7.836 1.00 0.00 33 GLN A CA 27
ATOM 16727 C C . GLN A 1 33 ? 17.716 -1.184 7.438 1.00 0.00 33 GLN A C 27
ATOM 16728 O O . GLN A 1 33 ? 18.621 -1.200 6.624 1.00 0.00 33 GLN A O 27
ATOM 16742 N N . ASP A 1 34 ? 17.320 -0.066 7.993 1.00 0.00 34 ASP A N 27
ATOM 16743 C CA . ASP A 1 34 ? 17.979 1.230 7.633 1.00 0.00 34 ASP A CA 27
ATOM 16744 C C . ASP A 1 34 ? 19.256 1.452 8.460 1.00 0.00 34 ASP A C 27
ATOM 16745 O O . ASP A 1 34 ? 20.249 1.940 7.952 1.00 0.00 34 ASP A O 27
ATOM 16754 N N . ILE A 1 35 ? 19.240 1.104 9.727 1.00 0.00 35 ILE A N 27
ATOM 16755 C CA . ILE A 1 35 ? 20.457 1.308 10.575 1.00 0.00 35 ILE A CA 27
ATOM 16756 C C . ILE A 1 35 ? 20.930 -0.027 11.167 1.00 0.00 35 ILE A C 27
ATOM 16757 O O . ILE A 1 35 ? 21.922 -0.587 10.737 1.00 0.00 35 ILE A O 27
ATOM 16773 N N . GLN A 1 36 ? 20.235 -0.536 12.154 1.00 0.00 36 GLN A N 27
ATOM 16774 C CA . GLN A 1 36 ? 20.646 -1.832 12.779 1.00 0.00 36 GLN A CA 27
ATOM 16775 C C . GLN A 1 36 ? 19.411 -2.617 13.248 1.00 0.00 36 GLN A C 27
ATOM 16776 O O . GLN A 1 36 ? 18.543 -2.066 13.899 1.00 0.00 36 GLN A O 27
ATOM 16790 N N . PRO A 1 37 ? 19.377 -3.885 12.904 1.00 0.00 37 PRO A N 27
ATOM 16791 C CA . PRO A 1 37 ? 18.237 -4.754 13.301 1.00 0.00 37 PRO A CA 27
ATOM 16792 C C . PRO A 1 37 ? 18.360 -5.176 14.776 1.00 0.00 37 PRO A C 27
ATOM 16793 O O . PRO A 1 37 ? 19.141 -4.622 15.528 1.00 0.00 37 PRO A O 27
ATOM 16804 N N . ALA A 1 38 ? 17.587 -6.151 15.193 1.00 0.00 38 ALA A N 27
ATOM 16805 C CA . ALA A 1 38 ? 17.647 -6.612 16.617 1.00 0.00 38 ALA A CA 27
ATOM 16806 C C . ALA A 1 38 ? 18.654 -7.760 16.780 1.00 0.00 38 ALA A C 27
ATOM 16807 O O . ALA A 1 38 ? 19.363 -7.832 17.766 1.00 0.00 38 ALA A O 27
ATOM 16814 N N . MET A 1 39 ? 18.716 -8.660 15.826 1.00 0.00 39 MET A N 27
ATOM 16815 C CA . MET A 1 39 ? 19.674 -9.806 15.933 1.00 0.00 39 MET A CA 27
ATOM 16816 C C . MET A 1 39 ? 21.111 -9.328 15.684 1.00 0.00 39 MET A C 27
ATOM 16817 O O . MET A 1 39 ? 21.956 -9.410 16.555 1.00 0.00 39 MET A O 27
ATOM 16831 N N . GLN A 1 40 ? 21.392 -8.830 14.503 1.00 0.00 40 GLN A N 27
ATOM 16832 C CA . GLN A 1 40 ? 22.774 -8.348 14.198 1.00 0.00 40 GLN A CA 27
ATOM 16833 C C . GLN A 1 40 ? 22.716 -6.952 13.559 1.00 0.00 40 GLN A C 27
ATOM 16834 O O . GLN A 1 40 ? 22.754 -6.867 12.340 1.00 0.00 40 GLN A O 27
ATOM 16849 N N . ALA A 1 1 ? -22.290 7.901 4.811 1.00 0.00 1 ALA A N 28
ATOM 16850 C CA . ALA A 1 1 ? -22.312 6.450 5.168 1.00 0.00 1 ALA A CA 28
ATOM 16851 C C . ALA A 1 1 ? -22.597 5.602 3.923 1.00 0.00 1 ALA A C 28
ATOM 16852 O O . ALA A 1 1 ? -23.546 5.845 3.201 1.00 0.00 1 ALA A O 28
ATOM 16858 N N . SER A 1 2 ? -21.782 4.610 3.668 1.00 0.00 2 SER A N 28
ATOM 16859 C CA . SER A 1 2 ? -21.999 3.742 2.470 1.00 0.00 2 SER A CA 28
ATOM 16860 C C . SER A 1 2 ? -21.885 2.262 2.853 1.00 0.00 2 SER A C 28
ATOM 16861 O O . SER A 1 2 ? -20.827 1.787 3.225 1.00 0.00 2 SER A O 28
ATOM 16869 N N . ARG A 1 3 ? -22.969 1.532 2.765 1.00 0.00 3 ARG A N 28
ATOM 16870 C CA . ARG A 1 3 ? -22.934 0.078 3.120 1.00 0.00 3 ARG A CA 28
ATOM 16871 C C . ARG A 1 3 ? -23.042 -0.783 1.855 1.00 0.00 3 ARG A C 28
ATOM 16872 O O . ARG A 1 3 ? -22.241 -1.671 1.633 1.00 0.00 3 ARG A O 28
ATOM 16893 N N . ALA A 1 4 ? -24.024 -0.524 1.024 1.00 0.00 4 ALA A N 28
ATOM 16894 C CA . ALA A 1 4 ? -24.187 -1.326 -0.231 1.00 0.00 4 ALA A CA 28
ATOM 16895 C C . ALA A 1 4 ? -23.115 -0.941 -1.258 1.00 0.00 4 ALA A C 28
ATOM 16896 O O . ALA A 1 4 ? -22.498 -1.793 -1.868 1.00 0.00 4 ALA A O 28
ATOM 16903 N N . ALA A 1 5 ? -22.885 0.338 -1.446 1.00 0.00 5 ALA A N 28
ATOM 16904 C CA . ALA A 1 5 ? -21.847 0.785 -2.431 1.00 0.00 5 ALA A CA 28
ATOM 16905 C C . ALA A 1 5 ? -20.452 0.297 -2.011 1.00 0.00 5 ALA A C 28
ATOM 16906 O O . ALA A 1 5 ? -19.579 0.129 -2.839 1.00 0.00 5 ALA A O 28
ATOM 16913 N N . LEU A 1 6 ? -20.242 0.064 -0.733 1.00 0.00 6 LEU A N 28
ATOM 16914 C CA . LEU A 1 6 ? -18.904 -0.418 -0.258 1.00 0.00 6 LEU A CA 28
ATOM 16915 C C . LEU A 1 6 ? -18.532 -1.745 -0.939 1.00 0.00 6 LEU A C 28
ATOM 16916 O O . LEU A 1 6 ? -17.372 -2.014 -1.182 1.00 0.00 6 LEU A O 28
ATOM 16932 N N . ILE A 1 7 ? -19.501 -2.570 -1.250 1.00 0.00 7 ILE A N 28
ATOM 16933 C CA . ILE A 1 7 ? -19.189 -3.871 -1.918 1.00 0.00 7 ILE A CA 28
ATOM 16934 C C . ILE A 1 7 ? -18.899 -3.642 -3.409 1.00 0.00 7 ILE A C 28
ATOM 16935 O O . ILE A 1 7 ? -18.039 -4.284 -3.983 1.00 0.00 7 ILE A O 28
ATOM 16951 N N . GLU A 1 8 ? -19.608 -2.733 -4.035 1.00 0.00 8 GLU A N 28
ATOM 16952 C CA . GLU A 1 8 ? -19.376 -2.463 -5.488 1.00 0.00 8 GLU A CA 28
ATOM 16953 C C . GLU A 1 8 ? -18.197 -1.498 -5.671 1.00 0.00 8 GLU A C 28
ATOM 16954 O O . GLU A 1 8 ? -17.185 -1.848 -6.251 1.00 0.00 8 GLU A O 28
ATOM 16966 N N . GLU A 1 9 ? -18.317 -0.287 -5.176 1.00 0.00 9 GLU A N 28
ATOM 16967 C CA . GLU A 1 9 ? -17.202 0.703 -5.318 1.00 0.00 9 GLU A CA 28
ATOM 16968 C C . GLU A 1 9 ? -15.964 0.228 -4.547 1.00 0.00 9 GLU A C 28
ATOM 16969 O O . GLU A 1 9 ? -14.846 0.420 -4.985 1.00 0.00 9 GLU A O 28
ATOM 16981 N N . GLY A 1 10 ? -16.157 -0.396 -3.406 1.00 0.00 10 GLY A N 28
ATOM 16982 C CA . GLY A 1 10 ? -14.995 -0.893 -2.607 1.00 0.00 10 GLY A CA 28
ATOM 16983 C C . GLY A 1 10 ? -14.186 -1.895 -3.438 1.00 0.00 10 GLY A C 28
ATOM 16984 O O . GLY A 1 10 ? -12.982 -1.977 -3.312 1.00 0.00 10 GLY A O 28
ATOM 16988 N N . GLN A 1 11 ? -14.836 -2.650 -4.294 1.00 0.00 11 GLN A N 28
ATOM 16989 C CA . GLN A 1 11 ? -14.095 -3.636 -5.143 1.00 0.00 11 GLN A CA 28
ATOM 16990 C C . GLN A 1 11 ? -13.059 -2.904 -6.010 1.00 0.00 11 GLN A C 28
ATOM 16991 O O . GLN A 1 11 ? -11.945 -3.364 -6.181 1.00 0.00 11 GLN A O 28
ATOM 17005 N N . ARG A 1 12 ? -13.420 -1.763 -6.546 1.00 0.00 12 ARG A N 28
ATOM 17006 C CA . ARG A 1 12 ? -12.463 -0.987 -7.393 1.00 0.00 12 ARG A CA 28
ATOM 17007 C C . ARG A 1 12 ? -11.488 -0.203 -6.501 1.00 0.00 12 ARG A C 28
ATOM 17008 O O . ARG A 1 12 ? -10.303 -0.140 -6.773 1.00 0.00 12 ARG A O 28
ATOM 17029 N N . ILE A 1 13 ? -11.980 0.388 -5.436 1.00 0.00 13 ILE A N 28
ATOM 17030 C CA . ILE A 1 13 ? -11.086 1.165 -4.519 1.00 0.00 13 ILE A CA 28
ATOM 17031 C C . ILE A 1 13 ? -10.057 0.231 -3.863 1.00 0.00 13 ILE A C 28
ATOM 17032 O O . ILE A 1 13 ? -8.911 0.596 -3.684 1.00 0.00 13 ILE A O 28
ATOM 17048 N N . ALA A 1 14 ? -10.458 -0.971 -3.512 1.00 0.00 14 ALA A N 28
ATOM 17049 C CA . ALA A 1 14 ? -9.502 -1.936 -2.877 1.00 0.00 14 ALA A CA 28
ATOM 17050 C C . ALA A 1 14 ? -8.267 -2.132 -3.766 1.00 0.00 14 ALA A C 28
ATOM 17051 O O . ALA A 1 14 ? -7.155 -2.234 -3.280 1.00 0.00 14 ALA A O 28
ATOM 17058 N N . GLU A 1 15 ? -8.453 -2.171 -5.066 1.00 0.00 15 GLU A N 28
ATOM 17059 C CA . GLU A 1 15 ? -7.291 -2.345 -5.992 1.00 0.00 15 GLU A CA 28
ATOM 17060 C C . GLU A 1 15 ? -6.459 -1.056 -6.040 1.00 0.00 15 GLU A C 28
ATOM 17061 O O . GLU A 1 15 ? -5.243 -1.093 -6.037 1.00 0.00 15 GLU A O 28
ATOM 17073 N N . MET A 1 16 ? -7.108 0.086 -6.077 1.00 0.00 16 MET A N 28
ATOM 17074 C CA . MET A 1 16 ? -6.358 1.382 -6.119 1.00 0.00 16 MET A CA 28
ATOM 17075 C C . MET A 1 16 ? -5.599 1.598 -4.804 1.00 0.00 16 MET A C 28
ATOM 17076 O O . MET A 1 16 ? -4.438 1.962 -4.805 1.00 0.00 16 MET A O 28
ATOM 17090 N N . LEU A 1 17 ? -6.244 1.369 -3.685 1.00 0.00 17 LEU A N 28
ATOM 17091 C CA . LEU A 1 17 ? -5.559 1.553 -2.367 1.00 0.00 17 LEU A CA 28
ATOM 17092 C C . LEU A 1 17 ? -4.471 0.486 -2.179 1.00 0.00 17 LEU A C 28
ATOM 17093 O O . LEU A 1 17 ? -3.521 0.687 -1.445 1.00 0.00 17 LEU A O 28
ATOM 17109 N N . LYS A 1 18 ? -4.602 -0.637 -2.844 1.00 0.00 18 LYS A N 28
ATOM 17110 C CA . LYS A 1 18 ? -3.576 -1.724 -2.720 1.00 0.00 18 LYS A CA 28
ATOM 17111 C C . LYS A 1 18 ? -2.191 -1.191 -3.110 1.00 0.00 18 LYS A C 28
ATOM 17112 O O . LYS A 1 18 ? -1.210 -1.449 -2.440 1.00 0.00 18 LYS A O 28
ATOM 17131 N N . SER A 1 19 ? -2.111 -0.442 -4.186 1.00 0.00 19 SER A N 28
ATOM 17132 C CA . SER A 1 19 ? -0.791 0.122 -4.617 1.00 0.00 19 SER A CA 28
ATOM 17133 C C . SER A 1 19 ? -0.258 1.086 -3.550 1.00 0.00 19 SER A C 28
ATOM 17134 O O . SER A 1 19 ? 0.924 1.112 -3.261 1.00 0.00 19 SER A O 28
ATOM 17142 N N . LYS A 1 20 ? -1.126 1.872 -2.956 1.00 0.00 20 LYS A N 28
ATOM 17143 C CA . LYS A 1 20 ? -0.679 2.831 -1.897 1.00 0.00 20 LYS A CA 28
ATOM 17144 C C . LYS A 1 20 ? -0.073 2.062 -0.717 1.00 0.00 20 LYS A C 28
ATOM 17145 O O . LYS A 1 20 ? 0.928 2.462 -0.154 1.00 0.00 20 LYS A O 28
ATOM 17164 N N . ILE A 1 21 ? -0.671 0.953 -0.347 1.00 0.00 21 ILE A N 28
ATOM 17165 C CA . ILE A 1 21 ? -0.129 0.147 0.792 1.00 0.00 21 ILE A CA 28
ATOM 17166 C C . ILE A 1 21 ? 1.158 -0.572 0.369 1.00 0.00 21 ILE A C 28
ATOM 17167 O O . ILE A 1 21 ? 2.053 -0.775 1.167 1.00 0.00 21 ILE A O 28
ATOM 17183 N N . GLN A 1 22 ? 1.255 -0.953 -0.881 1.00 0.00 22 GLN A N 28
ATOM 17184 C CA . GLN A 1 22 ? 2.485 -1.656 -1.365 1.00 0.00 22 GLN A CA 28
ATOM 17185 C C . GLN A 1 22 ? 3.711 -0.751 -1.185 1.00 0.00 22 GLN A C 28
ATOM 17186 O O . GLN A 1 22 ? 4.730 -1.173 -0.669 1.00 0.00 22 GLN A O 28
ATOM 17200 N N . GLY A 1 23 ? 3.611 0.494 -1.591 1.00 0.00 23 GLY A N 28
ATOM 17201 C CA . GLY A 1 23 ? 4.762 1.434 -1.425 1.00 0.00 23 GLY A CA 28
ATOM 17202 C C . GLY A 1 23 ? 5.039 1.621 0.070 1.00 0.00 23 GLY A C 28
ATOM 17203 O O . GLY A 1 23 ? 6.175 1.607 0.505 1.00 0.00 23 GLY A O 28
ATOM 17207 N N . LEU A 1 24 ? 4.000 1.778 0.859 1.00 0.00 24 LEU A N 28
ATOM 17208 C CA . LEU A 1 24 ? 4.183 1.949 2.336 1.00 0.00 24 LEU A CA 28
ATOM 17209 C C . LEU A 1 24 ? 4.843 0.697 2.929 1.00 0.00 24 LEU A C 28
ATOM 17210 O O . LEU A 1 24 ? 5.705 0.788 3.783 1.00 0.00 24 LEU A O 28
ATOM 17226 N N . LEU A 1 25 ? 4.448 -0.470 2.472 1.00 0.00 25 LEU A N 28
ATOM 17227 C CA . LEU A 1 25 ? 5.055 -1.736 2.994 1.00 0.00 25 LEU A CA 28
ATOM 17228 C C . LEU A 1 25 ? 6.544 -1.800 2.624 1.00 0.00 25 LEU A C 28
ATOM 17229 O O . LEU A 1 25 ? 7.367 -2.226 3.413 1.00 0.00 25 LEU A O 28
ATOM 17245 N N . GLN A 1 26 ? 6.893 -1.372 1.432 1.00 0.00 26 GLN A N 28
ATOM 17246 C CA . GLN A 1 26 ? 8.329 -1.396 1.009 1.00 0.00 26 GLN A CA 28
ATOM 17247 C C . GLN A 1 26 ? 9.156 -0.453 1.892 1.00 0.00 26 GLN A C 28
ATOM 17248 O O . GLN A 1 26 ? 10.260 -0.775 2.287 1.00 0.00 26 GLN A O 28
ATOM 17262 N N . GLN A 1 27 ? 8.623 0.706 2.210 1.00 0.00 27 GLN A N 28
ATOM 17263 C CA . GLN A 1 27 ? 9.370 1.671 3.076 1.00 0.00 27 GLN A CA 28
ATOM 17264 C C . GLN A 1 27 ? 9.656 1.031 4.440 1.00 0.00 27 GLN A C 28
ATOM 17265 O O . GLN A 1 27 ? 10.749 1.127 4.965 1.00 0.00 27 GLN A O 28
ATOM 17279 N N . ALA A 1 28 ? 8.678 0.366 5.000 1.00 0.00 28 ALA A N 28
ATOM 17280 C CA . ALA A 1 28 ? 8.873 -0.306 6.322 1.00 0.00 28 ALA A CA 28
ATOM 17281 C C . ALA A 1 28 ? 9.804 -1.512 6.161 1.00 0.00 28 ALA A C 28
ATOM 17282 O O . ALA A 1 28 ? 10.682 -1.745 6.970 1.00 0.00 28 ALA A O 28
ATOM 17289 N N . SER A 1 29 ? 9.619 -2.269 5.111 1.00 0.00 29 SER A N 28
ATOM 17290 C CA . SER A 1 29 ? 10.492 -3.458 4.868 1.00 0.00 29 SER A CA 28
ATOM 17291 C C . SER A 1 29 ? 11.934 -3.002 4.620 1.00 0.00 29 SER A C 28
ATOM 17292 O O . SER A 1 29 ? 12.870 -3.581 5.136 1.00 0.00 29 SER A O 28
ATOM 17300 N N . LYS A 1 30 ? 12.114 -1.959 3.841 1.00 0.00 30 LYS A N 28
ATOM 17301 C CA . LYS A 1 30 ? 13.494 -1.452 3.568 1.00 0.00 30 LYS A CA 28
ATOM 17302 C C . LYS A 1 30 ? 14.179 -1.062 4.882 1.00 0.00 30 LYS A C 28
ATOM 17303 O O . LYS A 1 30 ? 15.350 -1.317 5.071 1.00 0.00 30 LYS A O 28
ATOM 17322 N N . GLN A 1 31 ? 13.452 -0.457 5.796 1.00 0.00 31 GLN A N 28
ATOM 17323 C CA . GLN A 1 31 ? 14.063 -0.063 7.108 1.00 0.00 31 GLN A CA 28
ATOM 17324 C C . GLN A 1 31 ? 14.742 -1.274 7.763 1.00 0.00 31 GLN A C 28
ATOM 17325 O O . GLN A 1 31 ? 15.775 -1.147 8.394 1.00 0.00 31 GLN A O 28
ATOM 17339 N N . ALA A 1 32 ? 14.172 -2.447 7.610 1.00 0.00 32 ALA A N 28
ATOM 17340 C CA . ALA A 1 32 ? 14.786 -3.671 8.208 1.00 0.00 32 ALA A CA 28
ATOM 17341 C C . ALA A 1 32 ? 15.727 -4.356 7.200 1.00 0.00 32 ALA A C 28
ATOM 17342 O O . ALA A 1 32 ? 16.626 -5.081 7.581 1.00 0.00 32 ALA A O 28
ATOM 17349 N N . GLN A 1 33 ? 15.523 -4.138 5.919 1.00 0.00 33 GLN A N 28
ATOM 17350 C CA . GLN A 1 33 ? 16.400 -4.784 4.889 1.00 0.00 33 GLN A CA 28
ATOM 17351 C C . GLN A 1 33 ? 17.354 -3.760 4.250 1.00 0.00 33 GLN A C 28
ATOM 17352 O O . GLN A 1 33 ? 17.724 -3.885 3.096 1.00 0.00 33 GLN A O 28
ATOM 17366 N N . ASP A 1 34 ? 17.759 -2.752 4.986 1.00 0.00 34 ASP A N 28
ATOM 17367 C CA . ASP A 1 34 ? 18.689 -1.727 4.413 1.00 0.00 34 ASP A CA 28
ATOM 17368 C C . ASP A 1 34 ? 19.483 -1.037 5.534 1.00 0.00 34 ASP A C 28
ATOM 17369 O O . ASP A 1 34 ? 19.530 0.176 5.619 1.00 0.00 34 ASP A O 28
ATOM 17378 N N . ILE A 1 35 ? 20.111 -1.805 6.393 1.00 0.00 35 ILE A N 28
ATOM 17379 C CA . ILE A 1 35 ? 20.907 -1.200 7.508 1.00 0.00 35 ILE A CA 28
ATOM 17380 C C . ILE A 1 35 ? 22.394 -1.547 7.328 1.00 0.00 35 ILE A C 28
ATOM 17381 O O . ILE A 1 35 ? 23.048 -2.027 8.236 1.00 0.00 35 ILE A O 28
ATOM 17397 N N . GLN A 1 36 ? 22.930 -1.307 6.154 1.00 0.00 36 GLN A N 28
ATOM 17398 C CA . GLN A 1 36 ? 24.373 -1.622 5.904 1.00 0.00 36 GLN A CA 28
ATOM 17399 C C . GLN A 1 36 ? 24.994 -0.584 4.949 1.00 0.00 36 GLN A C 28
ATOM 17400 O O . GLN A 1 36 ? 25.334 -0.902 3.823 1.00 0.00 36 GLN A O 28
ATOM 17414 N N . PRO A 1 37 ? 25.125 0.630 5.438 1.00 0.00 37 PRO A N 28
ATOM 17415 C CA . PRO A 1 37 ? 25.713 1.724 4.620 1.00 0.00 37 PRO A CA 28
ATOM 17416 C C . PRO A 1 37 ? 27.238 1.556 4.513 1.00 0.00 37 PRO A C 28
ATOM 17417 O O . PRO A 1 37 ? 27.989 2.077 5.318 1.00 0.00 37 PRO A O 28
ATOM 17428 N N . ALA A 1 38 ? 27.696 0.829 3.524 1.00 0.00 38 ALA A N 28
ATOM 17429 C CA . ALA A 1 38 ? 29.169 0.621 3.358 1.00 0.00 38 ALA A CA 28
ATOM 17430 C C . ALA A 1 38 ? 29.764 1.721 2.469 1.00 0.00 38 ALA A C 28
ATOM 17431 O O . ALA A 1 38 ? 30.795 2.288 2.780 1.00 0.00 38 ALA A O 28
ATOM 17438 N N . MET A 1 39 ? 29.120 2.026 1.369 1.00 0.00 39 MET A N 28
ATOM 17439 C CA . MET A 1 39 ? 29.641 3.091 0.459 1.00 0.00 39 MET A CA 28
ATOM 17440 C C . MET A 1 39 ? 28.876 4.399 0.696 1.00 0.00 39 MET A C 28
ATOM 17441 O O . MET A 1 39 ? 29.467 5.441 0.908 1.00 0.00 39 MET A O 28
ATOM 17455 N N . GLN A 1 40 ? 27.566 4.346 0.666 1.00 0.00 40 GLN A N 28
ATOM 17456 C CA . GLN A 1 40 ? 26.752 5.577 0.894 1.00 0.00 40 GLN A CA 28
ATOM 17457 C C . GLN A 1 40 ? 25.938 5.441 2.189 1.00 0.00 40 GLN A C 28
ATOM 17458 O O . GLN A 1 40 ? 25.390 4.373 2.417 1.00 0.00 40 GLN A O 28
ATOM 17473 N N . ALA A 1 1 ? -25.774 5.260 2.281 1.00 0.00 1 ALA A N 29
ATOM 17474 C CA . ALA A 1 1 ? -25.035 4.846 1.050 1.00 0.00 1 ALA A CA 29
ATOM 17475 C C . ALA A 1 1 ? -25.913 3.934 0.181 1.00 0.00 1 ALA A C 29
ATOM 17476 O O . ALA A 1 1 ? -26.855 3.327 0.658 1.00 0.00 1 ALA A O 29
ATOM 17482 N N . SER A 1 2 ? -25.606 3.835 -1.089 1.00 0.00 2 SER A N 29
ATOM 17483 C CA . SER A 1 2 ? -26.417 2.961 -1.994 1.00 0.00 2 SER A CA 29
ATOM 17484 C C . SER A 1 2 ? -25.953 1.506 -1.872 1.00 0.00 2 SER A C 29
ATOM 17485 O O . SER A 1 2 ? -24.772 1.219 -1.936 1.00 0.00 2 SER A O 29
ATOM 17493 N N . ARG A 1 3 ? -26.876 0.589 -1.697 1.00 0.00 3 ARG A N 29
ATOM 17494 C CA . ARG A 1 3 ? -26.497 -0.857 -1.570 1.00 0.00 3 ARG A CA 29
ATOM 17495 C C . ARG A 1 3 ? -25.678 -1.305 -2.788 1.00 0.00 3 ARG A C 29
ATOM 17496 O O . ARG A 1 3 ? -24.658 -1.954 -2.651 1.00 0.00 3 ARG A O 29
ATOM 17517 N N . ALA A 1 4 ? -26.113 -0.955 -3.974 1.00 0.00 4 ALA A N 29
ATOM 17518 C CA . ALA A 1 4 ? -25.357 -1.351 -5.202 1.00 0.00 4 ALA A CA 29
ATOM 17519 C C . ALA A 1 4 ? -24.025 -0.593 -5.273 1.00 0.00 4 ALA A C 29
ATOM 17520 O O . ALA A 1 4 ? -22.997 -1.157 -5.600 1.00 0.00 4 ALA A O 29
ATOM 17527 N N . ALA A 1 5 ? -24.038 0.683 -4.964 1.00 0.00 5 ALA A N 29
ATOM 17528 C CA . ALA A 1 5 ? -22.775 1.486 -5.008 1.00 0.00 5 ALA A CA 29
ATOM 17529 C C . ALA A 1 5 ? -21.787 1.019 -3.928 1.00 0.00 5 ALA A C 29
ATOM 17530 O O . ALA A 1 5 ? -20.594 1.193 -4.066 1.00 0.00 5 ALA A O 29
ATOM 17537 N N . LEU A 1 6 ? -22.269 0.428 -2.858 1.00 0.00 6 LEU A N 29
ATOM 17538 C CA . LEU A 1 6 ? -21.346 -0.047 -1.776 1.00 0.00 6 LEU A CA 29
ATOM 17539 C C . LEU A 1 6 ? -20.359 -1.080 -2.336 1.00 0.00 6 LEU A C 29
ATOM 17540 O O . LEU A 1 6 ? -19.168 -1.004 -2.090 1.00 0.00 6 LEU A O 29
ATOM 17556 N N . ILE A 1 7 ? -20.841 -2.038 -3.095 1.00 0.00 7 ILE A N 29
ATOM 17557 C CA . ILE A 1 7 ? -19.926 -3.068 -3.680 1.00 0.00 7 ILE A CA 29
ATOM 17558 C C . ILE A 1 7 ? -18.968 -2.401 -4.678 1.00 0.00 7 ILE A C 29
ATOM 17559 O O . ILE A 1 7 ? -17.777 -2.645 -4.660 1.00 0.00 7 ILE A O 29
ATOM 17575 N N . GLU A 1 8 ? -19.480 -1.552 -5.539 1.00 0.00 8 GLU A N 29
ATOM 17576 C CA . GLU A 1 8 ? -18.596 -0.858 -6.529 1.00 0.00 8 GLU A CA 29
ATOM 17577 C C . GLU A 1 8 ? -17.617 0.068 -5.793 1.00 0.00 8 GLU A C 29
ATOM 17578 O O . GLU A 1 8 ? -16.431 0.076 -6.070 1.00 0.00 8 GLU A O 29
ATOM 17590 N N . GLU A 1 9 ? -18.107 0.836 -4.847 1.00 0.00 9 GLU A N 29
ATOM 17591 C CA . GLU A 1 9 ? -17.219 1.758 -4.068 1.00 0.00 9 GLU A CA 29
ATOM 17592 C C . GLU A 1 9 ? -16.135 0.951 -3.340 1.00 0.00 9 GLU A C 29
ATOM 17593 O O . GLU A 1 9 ? -14.984 1.344 -3.295 1.00 0.00 9 GLU A O 29
ATOM 17605 N N . GLY A 1 10 ? -16.496 -0.179 -2.778 1.00 0.00 10 GLY A N 29
ATOM 17606 C CA . GLY A 1 10 ? -15.496 -1.024 -2.059 1.00 0.00 10 GLY A CA 29
ATOM 17607 C C . GLY A 1 10 ? -14.469 -1.570 -3.056 1.00 0.00 10 GLY A C 29
ATOM 17608 O O . GLY A 1 10 ? -13.288 -1.598 -2.779 1.00 0.00 10 GLY A O 29
ATOM 17612 N N . GLN A 1 11 ? -14.912 -1.995 -4.216 1.00 0.00 11 GLN A N 29
ATOM 17613 C CA . GLN A 1 11 ? -13.959 -2.532 -5.242 1.00 0.00 11 GLN A CA 29
ATOM 17614 C C . GLN A 1 11 ? -12.893 -1.477 -5.581 1.00 0.00 11 GLN A C 29
ATOM 17615 O O . GLN A 1 11 ? -11.727 -1.790 -5.735 1.00 0.00 11 GLN A O 29
ATOM 17629 N N . ARG A 1 12 ? -13.288 -0.230 -5.684 1.00 0.00 12 ARG A N 29
ATOM 17630 C CA . ARG A 1 12 ? -12.306 0.855 -6.001 1.00 0.00 12 ARG A CA 29
ATOM 17631 C C . ARG A 1 12 ? -11.331 1.044 -4.830 1.00 0.00 12 ARG A C 29
ATOM 17632 O O . ARG A 1 12 ? -10.133 1.135 -5.019 1.00 0.00 12 ARG A O 29
ATOM 17653 N N . ILE A 1 13 ? -11.838 1.100 -3.621 1.00 0.00 13 ILE A N 29
ATOM 17654 C CA . ILE A 1 13 ? -10.942 1.281 -2.434 1.00 0.00 13 ILE A CA 29
ATOM 17655 C C . ILE A 1 13 ? -10.139 -0.003 -2.171 1.00 0.00 13 ILE A C 29
ATOM 17656 O O . ILE A 1 13 ? -8.989 0.052 -1.783 1.00 0.00 13 ILE A O 29
ATOM 17672 N N . ALA A 1 14 ? -10.738 -1.156 -2.381 1.00 0.00 14 ALA A N 29
ATOM 17673 C CA . ALA A 1 14 ? -10.013 -2.446 -2.146 1.00 0.00 14 ALA A CA 29
ATOM 17674 C C . ALA A 1 14 ? -8.711 -2.490 -2.959 1.00 0.00 14 ALA A C 29
ATOM 17675 O O . ALA A 1 14 ? -7.662 -2.807 -2.437 1.00 0.00 14 ALA A O 29
ATOM 17682 N N . GLU A 1 15 ? -8.773 -2.167 -4.229 1.00 0.00 15 GLU A N 29
ATOM 17683 C CA . GLU A 1 15 ? -7.534 -2.184 -5.070 1.00 0.00 15 GLU A CA 29
ATOM 17684 C C . GLU A 1 15 ? -6.579 -1.071 -4.614 1.00 0.00 15 GLU A C 29
ATOM 17685 O O . GLU A 1 15 ? -5.386 -1.281 -4.488 1.00 0.00 15 GLU A O 29
ATOM 17697 N N . MET A 1 16 ? -7.100 0.105 -4.354 1.00 0.00 16 MET A N 29
ATOM 17698 C CA . MET A 1 16 ? -6.234 1.236 -3.891 1.00 0.00 16 MET A CA 29
ATOM 17699 C C . MET A 1 16 ? -5.561 0.876 -2.558 1.00 0.00 16 MET A C 29
ATOM 17700 O O . MET A 1 16 ? -4.426 1.233 -2.311 1.00 0.00 16 MET A O 29
ATOM 17714 N N . LEU A 1 17 ? -6.259 0.167 -1.702 1.00 0.00 17 LEU A N 29
ATOM 17715 C CA . LEU A 1 17 ? -5.666 -0.224 -0.384 1.00 0.00 17 LEU A CA 29
ATOM 17716 C C . LEU A 1 17 ? -4.617 -1.326 -0.573 1.00 0.00 17 LEU A C 29
ATOM 17717 O O . LEU A 1 17 ? -3.637 -1.383 0.144 1.00 0.00 17 LEU A O 29
ATOM 17733 N N . LYS A 1 18 ? -4.816 -2.195 -1.533 1.00 0.00 18 LYS A N 29
ATOM 17734 C CA . LYS A 1 18 ? -3.830 -3.297 -1.775 1.00 0.00 18 LYS A CA 29
ATOM 17735 C C . LYS A 1 18 ? -2.454 -2.716 -2.135 1.00 0.00 18 LYS A C 29
ATOM 17736 O O . LYS A 1 18 ? -1.438 -3.165 -1.638 1.00 0.00 18 LYS A O 29
ATOM 17755 N N . SER A 1 19 ? -2.414 -1.718 -2.985 1.00 0.00 19 SER A N 29
ATOM 17756 C CA . SER A 1 19 ? -1.101 -1.107 -3.361 1.00 0.00 19 SER A CA 29
ATOM 17757 C C . SER A 1 19 ? -0.547 -0.284 -2.189 1.00 0.00 19 SER A C 29
ATOM 17758 O O . SER A 1 19 ? 0.647 -0.241 -1.967 1.00 0.00 19 SER A O 29
ATOM 17766 N N . LYS A 1 20 ? -1.410 0.359 -1.433 1.00 0.00 20 LYS A N 29
ATOM 17767 C CA . LYS A 1 20 ? -0.935 1.169 -0.266 1.00 0.00 20 LYS A CA 29
ATOM 17768 C C . LYS A 1 20 ? -0.237 0.262 0.757 1.00 0.00 20 LYS A C 29
ATOM 17769 O O . LYS A 1 20 ? 0.842 0.564 1.231 1.00 0.00 20 LYS A O 29
ATOM 17788 N N . ILE A 1 21 ? -0.844 -0.855 1.091 1.00 0.00 21 ILE A N 29
ATOM 17789 C CA . ILE A 1 21 ? -0.216 -1.795 2.074 1.00 0.00 21 ILE A CA 29
ATOM 17790 C C . ILE A 1 21 ? 1.123 -2.313 1.528 1.00 0.00 21 ILE A C 29
ATOM 17791 O O . ILE A 1 21 ? 2.060 -2.541 2.271 1.00 0.00 21 ILE A O 29
ATOM 17807 N N . GLN A 1 22 ? 1.215 -2.484 0.233 1.00 0.00 22 GLN A N 29
ATOM 17808 C CA . GLN A 1 22 ? 2.490 -2.972 -0.383 1.00 0.00 22 GLN A CA 29
ATOM 17809 C C . GLN A 1 22 ? 3.589 -1.912 -0.223 1.00 0.00 22 GLN A C 29
ATOM 17810 O O . GLN A 1 22 ? 4.726 -2.230 0.068 1.00 0.00 22 GLN A O 29
ATOM 17824 N N . GLY A 1 23 ? 3.254 -0.656 -0.405 1.00 0.00 23 GLY A N 29
ATOM 17825 C CA . GLY A 1 23 ? 4.271 0.429 -0.258 1.00 0.00 23 GLY A CA 29
ATOM 17826 C C . GLY A 1 23 ? 4.751 0.485 1.197 1.00 0.00 23 GLY A C 29
ATOM 17827 O O . GLY A 1 23 ? 5.929 0.639 1.461 1.00 0.00 23 GLY A O 29
ATOM 17831 N N . LEU A 1 24 ? 3.846 0.351 2.140 1.00 0.00 24 LEU A N 29
ATOM 17832 C CA . LEU A 1 24 ? 4.246 0.385 3.585 1.00 0.00 24 LEU A CA 29
ATOM 17833 C C . LEU A 1 24 ? 5.211 -0.767 3.890 1.00 0.00 24 LEU A C 29
ATOM 17834 O O . LEU A 1 24 ? 6.271 -0.562 4.448 1.00 0.00 24 LEU A O 29
ATOM 17850 N N . LEU A 1 25 ? 4.854 -1.972 3.515 1.00 0.00 25 LEU A N 29
ATOM 17851 C CA . LEU A 1 25 ? 5.754 -3.140 3.770 1.00 0.00 25 LEU A CA 29
ATOM 17852 C C . LEU A 1 25 ? 7.068 -2.967 2.997 1.00 0.00 25 LEU A C 29
ATOM 17853 O O . LEU A 1 25 ? 8.140 -3.233 3.509 1.00 0.00 25 LEU A O 29
ATOM 17869 N N . GLN A 1 26 ? 6.990 -2.514 1.768 1.00 0.00 26 GLN A N 29
ATOM 17870 C CA . GLN A 1 26 ? 8.229 -2.307 0.958 1.00 0.00 26 GLN A CA 29
ATOM 17871 C C . GLN A 1 26 ? 9.108 -1.229 1.608 1.00 0.00 26 GLN A C 29
ATOM 17872 O O . GLN A 1 26 ? 10.318 -1.349 1.647 1.00 0.00 26 GLN A O 29
ATOM 17886 N N . GLN A 1 27 ? 8.505 -0.183 2.133 1.00 0.00 27 GLN A N 29
ATOM 17887 C CA . GLN A 1 27 ? 9.304 0.895 2.796 1.00 0.00 27 GLN A CA 29
ATOM 17888 C C . GLN A 1 27 ? 9.983 0.347 4.058 1.00 0.00 27 GLN A C 29
ATOM 17889 O O . GLN A 1 27 ? 11.054 0.783 4.430 1.00 0.00 27 GLN A O 29
ATOM 17903 N N . ALA A 1 28 ? 9.371 -0.616 4.704 1.00 0.00 28 ALA A N 29
ATOM 17904 C CA . ALA A 1 28 ? 9.985 -1.214 5.933 1.00 0.00 28 ALA A CA 29
ATOM 17905 C C . ALA A 1 28 ? 11.351 -1.825 5.588 1.00 0.00 28 ALA A C 29
ATOM 17906 O O . ALA A 1 28 ? 12.255 -1.851 6.401 1.00 0.00 28 ALA A O 29
ATOM 17913 N N . SER A 1 29 ? 11.499 -2.302 4.378 1.00 0.00 29 SER A N 29
ATOM 17914 C CA . SER A 1 29 ? 12.798 -2.900 3.944 1.00 0.00 29 SER A CA 29
ATOM 17915 C C . SER A 1 29 ? 13.654 -1.836 3.240 1.00 0.00 29 SER A C 29
ATOM 17916 O O . SER A 1 29 ? 14.860 -1.798 3.393 1.00 0.00 29 SER A O 29
ATOM 17924 N N . LYS A 1 30 ? 13.033 -0.976 2.462 1.00 0.00 30 LYS A N 29
ATOM 17925 C CA . LYS A 1 30 ? 13.799 0.086 1.732 1.00 0.00 30 LYS A CA 29
ATOM 17926 C C . LYS A 1 30 ? 14.349 1.147 2.698 1.00 0.00 30 LYS A C 29
ATOM 17927 O O . LYS A 1 30 ? 15.415 1.685 2.475 1.00 0.00 30 LYS A O 29
ATOM 17946 N N . GLN A 1 31 ? 13.637 1.460 3.758 1.00 0.00 31 GLN A N 29
ATOM 17947 C CA . GLN A 1 31 ? 14.129 2.500 4.727 1.00 0.00 31 GLN A CA 29
ATOM 17948 C C . GLN A 1 31 ? 15.543 2.174 5.249 1.00 0.00 31 GLN A C 29
ATOM 17949 O O . GLN A 1 31 ? 16.234 3.041 5.750 1.00 0.00 31 GLN A O 29
ATOM 17963 N N . ALA A 1 32 ? 15.976 0.940 5.148 1.00 0.00 32 ALA A N 29
ATOM 17964 C CA . ALA A 1 32 ? 17.341 0.583 5.642 1.00 0.00 32 ALA A CA 29
ATOM 17965 C C . ALA A 1 32 ? 18.372 0.702 4.509 1.00 0.00 32 ALA A C 29
ATOM 17966 O O . ALA A 1 32 ? 19.517 1.043 4.740 1.00 0.00 32 ALA A O 29
ATOM 17973 N N . GLN A 1 33 ? 17.977 0.415 3.290 1.00 0.00 33 GLN A N 29
ATOM 17974 C CA . GLN A 1 33 ? 18.936 0.501 2.142 1.00 0.00 33 GLN A CA 29
ATOM 17975 C C . GLN A 1 33 ? 18.634 1.719 1.249 1.00 0.00 33 GLN A C 29
ATOM 17976 O O . GLN A 1 33 ? 18.855 1.685 0.052 1.00 0.00 33 GLN A O 29
ATOM 17990 N N . ASP A 1 34 ? 18.141 2.794 1.817 1.00 0.00 34 ASP A N 29
ATOM 17991 C CA . ASP A 1 34 ? 17.834 4.011 0.997 1.00 0.00 34 ASP A CA 29
ATOM 17992 C C . ASP A 1 34 ? 18.850 5.132 1.289 1.00 0.00 34 ASP A C 29
ATOM 17993 O O . ASP A 1 34 ? 18.496 6.294 1.389 1.00 0.00 34 ASP A O 29
ATOM 18002 N N . ILE A 1 35 ? 20.109 4.792 1.425 1.00 0.00 35 ILE A N 29
ATOM 18003 C CA . ILE A 1 35 ? 21.145 5.834 1.715 1.00 0.00 35 ILE A CA 29
ATOM 18004 C C . ILE A 1 35 ? 22.009 6.113 0.467 1.00 0.00 35 ILE A C 29
ATOM 18005 O O . ILE A 1 35 ? 23.204 6.334 0.561 1.00 0.00 35 ILE A O 29
ATOM 18021 N N . GLN A 1 36 ? 21.410 6.115 -0.699 1.00 0.00 36 GLN A N 29
ATOM 18022 C CA . GLN A 1 36 ? 22.188 6.386 -1.947 1.00 0.00 36 GLN A CA 29
ATOM 18023 C C . GLN A 1 36 ? 21.400 7.329 -2.870 1.00 0.00 36 GLN A C 29
ATOM 18024 O O . GLN A 1 36 ? 20.189 7.239 -2.954 1.00 0.00 36 GLN A O 29
ATOM 18038 N N . PRO A 1 37 ? 22.117 8.209 -3.532 1.00 0.00 37 PRO A N 29
ATOM 18039 C CA . PRO A 1 37 ? 21.475 9.178 -4.455 1.00 0.00 37 PRO A CA 29
ATOM 18040 C C . PRO A 1 37 ? 21.021 8.476 -5.743 1.00 0.00 37 PRO A C 29
ATOM 18041 O O . PRO A 1 37 ? 21.790 8.301 -6.672 1.00 0.00 37 PRO A O 29
ATOM 18052 N N . ALA A 1 38 ? 19.777 8.071 -5.799 1.00 0.00 38 ALA A N 29
ATOM 18053 C CA . ALA A 1 38 ? 19.262 7.379 -7.020 1.00 0.00 38 ALA A CA 29
ATOM 18054 C C . ALA A 1 38 ? 18.547 8.383 -7.932 1.00 0.00 38 ALA A C 29
ATOM 18055 O O . ALA A 1 38 ? 18.808 8.448 -9.118 1.00 0.00 38 ALA A O 29
ATOM 18062 N N . MET A 1 39 ? 17.650 9.167 -7.385 1.00 0.00 39 MET A N 29
ATOM 18063 C CA . MET A 1 39 ? 16.920 10.172 -8.216 1.00 0.00 39 MET A CA 29
ATOM 18064 C C . MET A 1 39 ? 17.615 11.536 -8.121 1.00 0.00 39 MET A C 29
ATOM 18065 O O . MET A 1 39 ? 17.954 12.137 -9.122 1.00 0.00 39 MET A O 29
ATOM 18079 N N . GLN A 1 40 ? 17.830 12.023 -6.922 1.00 0.00 40 GLN A N 29
ATOM 18080 C CA . GLN A 1 40 ? 18.507 13.344 -6.752 1.00 0.00 40 GLN A CA 29
ATOM 18081 C C . GLN A 1 40 ? 19.233 13.394 -5.400 1.00 0.00 40 GLN A C 29
ATOM 18082 O O . GLN A 1 40 ? 18.560 13.320 -4.382 1.00 0.00 40 GLN A O 29
ATOM 18097 N N . ALA A 1 1 ? -25.809 5.981 0.532 1.00 0.00 1 ALA A N 30
ATOM 18098 C CA . ALA A 1 1 ? -25.267 4.944 -0.399 1.00 0.00 1 ALA A CA 30
ATOM 18099 C C . ALA A 1 1 ? -26.026 3.623 -0.228 1.00 0.00 1 ALA A C 30
ATOM 18100 O O . ALA A 1 1 ? -26.727 3.422 0.747 1.00 0.00 1 ALA A O 30
ATOM 18106 N N . SER A 1 2 ? -25.887 2.720 -1.166 1.00 0.00 2 SER A N 30
ATOM 18107 C CA . SER A 1 2 ? -26.596 1.408 -1.061 1.00 0.00 2 SER A CA 30
ATOM 18108 C C . SER A 1 2 ? -25.675 0.358 -0.429 1.00 0.00 2 SER A C 30
ATOM 18109 O O . SER A 1 2 ? -24.465 0.489 -0.450 1.00 0.00 2 SER A O 30
ATOM 18117 N N . ARG A 1 3 ? -26.240 -0.686 0.128 1.00 0.00 3 ARG A N 30
ATOM 18118 C CA . ARG A 1 3 ? -25.398 -1.752 0.759 1.00 0.00 3 ARG A CA 30
ATOM 18119 C C . ARG A 1 3 ? -24.511 -2.412 -0.305 1.00 0.00 3 ARG A C 30
ATOM 18120 O O . ARG A 1 3 ? -23.310 -2.523 -0.140 1.00 0.00 3 ARG A O 30
ATOM 18141 N N . ALA A 1 4 ? -25.096 -2.838 -1.398 1.00 0.00 4 ALA A N 30
ATOM 18142 C CA . ALA A 1 4 ? -24.293 -3.481 -2.486 1.00 0.00 4 ALA A CA 30
ATOM 18143 C C . ALA A 1 4 ? -23.331 -2.463 -3.112 1.00 0.00 4 ALA A C 30
ATOM 18144 O O . ALA A 1 4 ? -22.219 -2.796 -3.472 1.00 0.00 4 ALA A O 30
ATOM 18151 N N . ALA A 1 5 ? -23.750 -1.224 -3.239 1.00 0.00 5 ALA A N 30
ATOM 18152 C CA . ALA A 1 5 ? -22.860 -0.178 -3.836 1.00 0.00 5 ALA A CA 30
ATOM 18153 C C . ALA A 1 5 ? -21.604 0.002 -2.973 1.00 0.00 5 ALA A C 30
ATOM 18154 O O . ALA A 1 5 ? -20.502 0.078 -3.482 1.00 0.00 5 ALA A O 30
ATOM 18161 N N . LEU A 1 6 ? -21.767 0.063 -1.673 1.00 0.00 6 LEU A N 30
ATOM 18162 C CA . LEU A 1 6 ? -20.587 0.229 -0.767 1.00 0.00 6 LEU A CA 30
ATOM 18163 C C . LEU A 1 6 ? -19.621 -0.953 -0.929 1.00 0.00 6 LEU A C 30
ATOM 18164 O O . LEU A 1 6 ? -18.417 -0.784 -0.915 1.00 0.00 6 LEU A O 30
ATOM 18180 N N . ILE A 1 7 ? -20.143 -2.145 -1.089 1.00 0.00 7 ILE A N 30
ATOM 18181 C CA . ILE A 1 7 ? -19.260 -3.340 -1.260 1.00 0.00 7 ILE A CA 30
ATOM 18182 C C . ILE A 1 7 ? -18.611 -3.312 -2.651 1.00 0.00 7 ILE A C 30
ATOM 18183 O O . ILE A 1 7 ? -17.428 -3.560 -2.795 1.00 0.00 7 ILE A O 30
ATOM 18199 N N . GLU A 1 8 ? -19.376 -3.005 -3.673 1.00 0.00 8 GLU A N 30
ATOM 18200 C CA . GLU A 1 8 ? -18.803 -2.951 -5.056 1.00 0.00 8 GLU A CA 30
ATOM 18201 C C . GLU A 1 8 ? -17.763 -1.827 -5.152 1.00 0.00 8 GLU A C 30
ATOM 18202 O O . GLU A 1 8 ? -16.658 -2.033 -5.624 1.00 0.00 8 GLU A O 30
ATOM 18214 N N . GLU A 1 9 ? -18.101 -0.645 -4.695 1.00 0.00 9 GLU A N 30
ATOM 18215 C CA . GLU A 1 9 ? -17.129 0.492 -4.746 1.00 0.00 9 GLU A CA 30
ATOM 18216 C C . GLU A 1 9 ? -15.987 0.254 -3.748 1.00 0.00 9 GLU A C 30
ATOM 18217 O O . GLU A 1 9 ? -14.846 0.577 -4.017 1.00 0.00 9 GLU A O 30
ATOM 18229 N N . GLY A 1 10 ? -16.289 -0.313 -2.602 1.00 0.00 10 GLY A N 30
ATOM 18230 C CA . GLY A 1 10 ? -15.228 -0.580 -1.583 1.00 0.00 10 GLY A CA 30
ATOM 18231 C C . GLY A 1 10 ? -14.157 -1.498 -2.177 1.00 0.00 10 GLY A C 30
ATOM 18232 O O . GLY A 1 10 ? -12.978 -1.253 -2.027 1.00 0.00 10 GLY A O 30
ATOM 18236 N N . GLN A 1 11 ? -14.558 -2.546 -2.860 1.00 0.00 11 GLN A N 30
ATOM 18237 C CA . GLN A 1 11 ? -13.552 -3.472 -3.475 1.00 0.00 11 GLN A CA 30
ATOM 18238 C C . GLN A 1 11 ? -12.706 -2.708 -4.503 1.00 0.00 11 GLN A C 30
ATOM 18239 O O . GLN A 1 11 ? -11.499 -2.839 -4.543 1.00 0.00 11 GLN A O 30
ATOM 18253 N N . ARG A 1 12 ? -13.335 -1.897 -5.322 1.00 0.00 12 ARG A N 30
ATOM 18254 C CA . ARG A 1 12 ? -12.571 -1.105 -6.337 1.00 0.00 12 ARG A CA 30
ATOM 18255 C C . ARG A 1 12 ? -11.650 -0.105 -5.623 1.00 0.00 12 ARG A C 30
ATOM 18256 O O . ARG A 1 12 ? -10.479 0.002 -5.935 1.00 0.00 12 ARG A O 30
ATOM 18277 N N . ILE A 1 13 ? -12.174 0.615 -4.658 1.00 0.00 13 ILE A N 30
ATOM 18278 C CA . ILE A 1 13 ? -11.333 1.599 -3.905 1.00 0.00 13 ILE A CA 30
ATOM 18279 C C . ILE A 1 13 ? -10.221 0.857 -3.152 1.00 0.00 13 ILE A C 30
ATOM 18280 O O . ILE A 1 13 ? -9.084 1.290 -3.130 1.00 0.00 13 ILE A O 30
ATOM 18296 N N . ALA A 1 14 ? -10.542 -0.259 -2.539 1.00 0.00 14 ALA A N 30
ATOM 18297 C CA . ALA A 1 14 ? -9.506 -1.038 -1.789 1.00 0.00 14 ALA A CA 30
ATOM 18298 C C . ALA A 1 14 ? -8.367 -1.461 -2.727 1.00 0.00 14 ALA A C 30
ATOM 18299 O O . ALA A 1 14 ? -7.205 -1.326 -2.396 1.00 0.00 14 ALA A O 30
ATOM 18306 N N . GLU A 1 15 ? -8.692 -1.967 -3.894 1.00 0.00 15 GLU A N 30
ATOM 18307 C CA . GLU A 1 15 ? -7.624 -2.397 -4.856 1.00 0.00 15 GLU A CA 30
ATOM 18308 C C . GLU A 1 15 ? -6.734 -1.205 -5.237 1.00 0.00 15 GLU A C 30
ATOM 18309 O O . GLU A 1 15 ? -5.526 -1.324 -5.311 1.00 0.00 15 GLU A O 30
ATOM 18321 N N . MET A 1 16 ? -7.323 -0.056 -5.466 1.00 0.00 16 MET A N 30
ATOM 18322 C CA . MET A 1 16 ? -6.512 1.150 -5.829 1.00 0.00 16 MET A CA 30
ATOM 18323 C C . MET A 1 16 ? -5.613 1.556 -4.650 1.00 0.00 16 MET A C 30
ATOM 18324 O O . MET A 1 16 ? -4.515 2.048 -4.836 1.00 0.00 16 MET A O 30
ATOM 18338 N N . LEU A 1 17 ? -6.073 1.348 -3.437 1.00 0.00 17 LEU A N 30
ATOM 18339 C CA . LEU A 1 17 ? -5.249 1.716 -2.242 1.00 0.00 17 LEU A CA 30
ATOM 18340 C C . LEU A 1 17 ? -4.136 0.683 -2.011 1.00 0.00 17 LEU A C 30
ATOM 18341 O O . LEU A 1 17 ? -3.112 0.990 -1.432 1.00 0.00 17 LEU A O 30
ATOM 18357 N N . LYS A 1 18 ? -4.329 -0.532 -2.462 1.00 0.00 18 LYS A N 30
ATOM 18358 C CA . LYS A 1 18 ? -3.279 -1.587 -2.273 1.00 0.00 18 LYS A CA 30
ATOM 18359 C C . LYS A 1 18 ? -1.963 -1.150 -2.930 1.00 0.00 18 LYS A C 30
ATOM 18360 O O . LYS A 1 18 ? -0.902 -1.258 -2.342 1.00 0.00 18 LYS A O 30
ATOM 18379 N N . SER A 1 19 ? -2.029 -0.645 -4.140 1.00 0.00 19 SER A N 30
ATOM 18380 C CA . SER A 1 19 ? -0.786 -0.182 -4.837 1.00 0.00 19 SER A CA 30
ATOM 18381 C C . SER A 1 19 ? -0.209 1.048 -4.122 1.00 0.00 19 SER A C 30
ATOM 18382 O O . SER A 1 19 ? 0.991 1.246 -4.081 1.00 0.00 19 SER A O 30
ATOM 18390 N N . LYS A 1 20 ? -1.058 1.873 -3.552 1.00 0.00 20 LYS A N 30
ATOM 18391 C CA . LYS A 1 20 ? -0.564 3.087 -2.829 1.00 0.00 20 LYS A CA 30
ATOM 18392 C C . LYS A 1 20 ? 0.267 2.672 -1.608 1.00 0.00 20 LYS A C 30
ATOM 18393 O O . LYS A 1 20 ? 1.288 3.265 -1.315 1.00 0.00 20 LYS A O 30
ATOM 18412 N N . ILE A 1 21 ? -0.159 1.652 -0.902 1.00 0.00 21 ILE A N 30
ATOM 18413 C CA . ILE A 1 21 ? 0.610 1.185 0.293 1.00 0.00 21 ILE A CA 30
ATOM 18414 C C . ILE A 1 21 ? 1.867 0.424 -0.158 1.00 0.00 21 ILE A C 30
ATOM 18415 O O . ILE A 1 21 ? 2.852 0.374 0.548 1.00 0.00 21 ILE A O 30
ATOM 18431 N N . GLN A 1 22 ? 1.834 -0.159 -1.333 1.00 0.00 22 GLN A N 30
ATOM 18432 C CA . GLN A 1 22 ? 3.022 -0.914 -1.847 1.00 0.00 22 GLN A CA 30
ATOM 18433 C C . GLN A 1 22 ? 4.265 -0.013 -1.860 1.00 0.00 22 GLN A C 30
ATOM 18434 O O . GLN A 1 22 ? 5.325 -0.404 -1.409 1.00 0.00 22 GLN A O 30
ATOM 18448 N N . GLY A 1 23 ? 4.139 1.191 -2.370 1.00 0.00 23 GLY A N 30
ATOM 18449 C CA . GLY A 1 23 ? 5.308 2.124 -2.408 1.00 0.00 23 GLY A CA 30
ATOM 18450 C C . GLY A 1 23 ? 5.796 2.388 -0.981 1.00 0.00 23 GLY A C 30
ATOM 18451 O O . GLY A 1 23 ? 6.981 2.337 -0.703 1.00 0.00 23 GLY A O 30
ATOM 18455 N N . LEU A 1 24 ? 4.890 2.655 -0.071 1.00 0.00 24 LEU A N 30
ATOM 18456 C CA . LEU A 1 24 ? 5.295 2.907 1.347 1.00 0.00 24 LEU A CA 30
ATOM 18457 C C . LEU A 1 24 ? 5.853 1.618 1.966 1.00 0.00 24 LEU A C 30
ATOM 18458 O O . LEU A 1 24 ? 6.838 1.640 2.680 1.00 0.00 24 LEU A O 30
ATOM 18474 N N . LEU A 1 25 ? 5.228 0.497 1.684 1.00 0.00 25 LEU A N 30
ATOM 18475 C CA . LEU A 1 25 ? 5.709 -0.808 2.239 1.00 0.00 25 LEU A CA 30
ATOM 18476 C C . LEU A 1 25 ? 7.124 -1.122 1.735 1.00 0.00 25 LEU A C 30
ATOM 18477 O O . LEU A 1 25 ? 7.895 -1.768 2.415 1.00 0.00 25 LEU A O 30
ATOM 18493 N N . GLN A 1 26 ? 7.471 -0.670 0.551 1.00 0.00 26 GLN A N 30
ATOM 18494 C CA . GLN A 1 26 ? 8.841 -0.942 0.009 1.00 0.00 26 GLN A CA 30
ATOM 18495 C C . GLN A 1 26 ? 9.913 -0.429 0.982 1.00 0.00 26 GLN A C 30
ATOM 18496 O O . GLN A 1 26 ? 10.870 -1.118 1.283 1.00 0.00 26 GLN A O 30
ATOM 18510 N N . GLN A 1 27 ? 9.749 0.772 1.482 1.00 0.00 27 GLN A N 30
ATOM 18511 C CA . GLN A 1 27 ? 10.751 1.327 2.445 1.00 0.00 27 GLN A CA 30
ATOM 18512 C C . GLN A 1 27 ? 10.577 0.670 3.817 1.00 0.00 27 GLN A C 30
ATOM 18513 O O . GLN A 1 27 ? 11.540 0.381 4.502 1.00 0.00 27 GLN A O 30
ATOM 18527 N N . ALA A 1 28 ? 9.355 0.421 4.212 1.00 0.00 28 ALA A N 30
ATOM 18528 C CA . ALA A 1 28 ? 9.100 -0.232 5.535 1.00 0.00 28 ALA A CA 30
ATOM 18529 C C . ALA A 1 28 ? 9.635 -1.669 5.530 1.00 0.00 28 ALA A C 30
ATOM 18530 O O . ALA A 1 28 ? 10.148 -2.153 6.520 1.00 0.00 28 ALA A O 30
ATOM 18537 N N . SER A 1 29 ? 9.522 -2.345 4.413 1.00 0.00 29 SER A N 30
ATOM 18538 C CA . SER A 1 29 ? 10.026 -3.751 4.314 1.00 0.00 29 SER A CA 30
ATOM 18539 C C . SER A 1 29 ? 11.525 -3.794 4.638 1.00 0.00 29 SER A C 30
ATOM 18540 O O . SER A 1 29 ? 11.986 -4.665 5.350 1.00 0.00 29 SER A O 30
ATOM 18548 N N . LYS A 1 30 ? 12.280 -2.849 4.131 1.00 0.00 30 LYS A N 30
ATOM 18549 C CA . LYS A 1 30 ? 13.749 -2.819 4.416 1.00 0.00 30 LYS A CA 30
ATOM 18550 C C . LYS A 1 30 ? 13.999 -2.398 5.871 1.00 0.00 30 LYS A C 30
ATOM 18551 O O . LYS A 1 30 ? 14.920 -2.873 6.506 1.00 0.00 30 LYS A O 30
ATOM 18570 N N . GLN A 1 31 ? 13.182 -1.516 6.402 1.00 0.00 31 GLN A N 30
ATOM 18571 C CA . GLN A 1 31 ? 13.368 -1.066 7.821 1.00 0.00 31 GLN A CA 30
ATOM 18572 C C . GLN A 1 31 ? 13.260 -2.258 8.785 1.00 0.00 31 GLN A C 30
ATOM 18573 O O . GLN A 1 31 ? 13.908 -2.291 9.813 1.00 0.00 31 GLN A O 30
ATOM 18587 N N . ALA A 1 32 ? 12.447 -3.236 8.459 1.00 0.00 32 ALA A N 30
ATOM 18588 C CA . ALA A 1 32 ? 12.295 -4.427 9.353 1.00 0.00 32 ALA A CA 30
ATOM 18589 C C . ALA A 1 32 ? 13.362 -5.497 9.051 1.00 0.00 32 ALA A C 30
ATOM 18590 O O . ALA A 1 32 ? 13.402 -6.531 9.690 1.00 0.00 32 ALA A O 30
ATOM 18597 N N . GLN A 1 33 ? 14.222 -5.267 8.083 1.00 0.00 33 GLN A N 30
ATOM 18598 C CA . GLN A 1 33 ? 15.270 -6.285 7.758 1.00 0.00 33 GLN A CA 30
ATOM 18599 C C . GLN A 1 33 ? 16.640 -5.875 8.329 1.00 0.00 33 GLN A C 30
ATOM 18600 O O . GLN A 1 33 ? 17.672 -6.212 7.778 1.00 0.00 33 GLN A O 30
ATOM 18614 N N . ASP A 1 34 ? 16.662 -5.162 9.430 1.00 0.00 34 ASP A N 30
ATOM 18615 C CA . ASP A 1 34 ? 17.970 -4.748 10.031 1.00 0.00 34 ASP A CA 30
ATOM 18616 C C . ASP A 1 34 ? 18.336 -5.668 11.209 1.00 0.00 34 ASP A C 30
ATOM 18617 O O . ASP A 1 34 ? 19.498 -5.927 11.460 1.00 0.00 34 ASP A O 30
ATOM 18626 N N . ILE A 1 35 ? 17.354 -6.183 11.916 1.00 0.00 35 ILE A N 30
ATOM 18627 C CA . ILE A 1 35 ? 17.647 -7.107 13.059 1.00 0.00 35 ILE A CA 30
ATOM 18628 C C . ILE A 1 35 ? 17.267 -8.541 12.658 1.00 0.00 35 ILE A C 30
ATOM 18629 O O . ILE A 1 35 ? 16.572 -9.238 13.374 1.00 0.00 35 ILE A O 30
ATOM 18645 N N . GLN A 1 36 ? 17.715 -8.982 11.509 1.00 0.00 36 GLN A N 30
ATOM 18646 C CA . GLN A 1 36 ? 17.379 -10.367 11.052 1.00 0.00 36 GLN A CA 30
ATOM 18647 C C . GLN A 1 36 ? 18.450 -11.365 11.523 1.00 0.00 36 GLN A C 30
ATOM 18648 O O . GLN A 1 36 ? 19.610 -11.015 11.645 1.00 0.00 36 GLN A O 30
ATOM 18662 N N . PRO A 1 37 ? 18.021 -12.580 11.779 1.00 0.00 37 PRO A N 30
ATOM 18663 C CA . PRO A 1 37 ? 18.957 -13.635 12.245 1.00 0.00 37 PRO A CA 30
ATOM 18664 C C . PRO A 1 37 ? 19.836 -14.125 11.085 1.00 0.00 37 PRO A C 30
ATOM 18665 O O . PRO A 1 37 ? 19.365 -14.765 10.164 1.00 0.00 37 PRO A O 30
ATOM 18676 N N . ALA A 1 38 ? 21.110 -13.828 11.131 1.00 0.00 38 ALA A N 30
ATOM 18677 C CA . ALA A 1 38 ? 22.029 -14.275 10.038 1.00 0.00 38 ALA A CA 30
ATOM 18678 C C . ALA A 1 38 ? 22.623 -15.648 10.378 1.00 0.00 38 ALA A C 30
ATOM 18679 O O . ALA A 1 38 ? 22.708 -16.521 9.536 1.00 0.00 38 ALA A O 30
ATOM 18686 N N . MET A 1 39 ? 23.024 -15.844 11.612 1.00 0.00 39 MET A N 30
ATOM 18687 C CA . MET A 1 39 ? 23.606 -17.161 12.019 1.00 0.00 39 MET A CA 30
ATOM 18688 C C . MET A 1 39 ? 22.548 -18.026 12.729 1.00 0.00 39 MET A C 30
ATOM 18689 O O . MET A 1 39 ? 22.877 -18.955 13.443 1.00 0.00 39 MET A O 30
ATOM 18703 N N . GLN A 1 40 ? 21.283 -17.726 12.540 1.00 0.00 40 GLN A N 30
ATOM 18704 C CA . GLN A 1 40 ? 20.210 -18.526 13.202 1.00 0.00 40 GLN A CA 30
ATOM 18705 C C . GLN A 1 40 ? 19.076 -18.816 12.210 1.00 0.00 40 GLN A C 30
ATOM 18706 O O . GLN A 1 40 ? 18.702 -19.970 12.094 1.00 0.00 40 GLN A O 30
ATOM 18721 N N . ALA A 1 1 ? -29.018 2.959 -2.189 1.00 0.00 1 ALA A N 31
ATOM 18722 C CA . ALA A 1 1 ? -27.828 2.177 -1.734 1.00 0.00 1 ALA A CA 31
ATOM 18723 C C . ALA A 1 1 ? -28.154 0.678 -1.703 1.00 0.00 1 ALA A C 31
ATOM 18724 O O . ALA A 1 1 ? -29.294 0.287 -1.539 1.00 0.00 1 ALA A O 31
ATOM 18730 N N . SER A 1 2 ? -27.160 -0.161 -1.858 1.00 0.00 2 SER A N 31
ATOM 18731 C CA . SER A 1 2 ? -27.404 -1.637 -1.839 1.00 0.00 2 SER A CA 31
ATOM 18732 C C . SER A 1 2 ? -26.168 -2.374 -1.311 1.00 0.00 2 SER A C 31
ATOM 18733 O O . SER A 1 2 ? -25.088 -1.816 -1.234 1.00 0.00 2 SER A O 31
ATOM 18741 N N . ARG A 1 3 ? -26.319 -3.627 -0.951 1.00 0.00 3 ARG A N 31
ATOM 18742 C CA . ARG A 1 3 ? -25.154 -4.411 -0.432 1.00 0.00 3 ARG A CA 31
ATOM 18743 C C . ARG A 1 3 ? -24.049 -4.482 -1.494 1.00 0.00 3 ARG A C 31
ATOM 18744 O O . ARG A 1 3 ? -22.896 -4.207 -1.220 1.00 0.00 3 ARG A O 31
ATOM 18765 N N . ALA A 1 4 ? -24.401 -4.840 -2.708 1.00 0.00 4 ALA A N 31
ATOM 18766 C CA . ALA A 1 4 ? -23.379 -4.923 -3.798 1.00 0.00 4 ALA A CA 31
ATOM 18767 C C . ALA A 1 4 ? -22.749 -3.545 -4.040 1.00 0.00 4 ALA A C 31
ATOM 18768 O O . ALA A 1 4 ? -21.547 -3.421 -4.166 1.00 0.00 4 ALA A O 31
ATOM 18775 N N . ALA A 1 5 ? -23.558 -2.511 -4.100 1.00 0.00 5 ALA A N 31
ATOM 18776 C CA . ALA A 1 5 ? -23.015 -1.133 -4.330 1.00 0.00 5 ALA A CA 31
ATOM 18777 C C . ALA A 1 5 ? -22.028 -0.752 -3.217 1.00 0.00 5 ALA A C 31
ATOM 18778 O O . ALA A 1 5 ? -20.986 -0.179 -3.476 1.00 0.00 5 ALA A O 31
ATOM 18785 N N . LEU A 1 6 ? -22.346 -1.073 -1.983 1.00 0.00 6 LEU A N 31
ATOM 18786 C CA . LEU A 1 6 ? -21.426 -0.740 -0.847 1.00 0.00 6 LEU A CA 31
ATOM 18787 C C . LEU A 1 6 ? -20.061 -1.412 -1.056 1.00 0.00 6 LEU A C 31
ATOM 18788 O O . LEU A 1 6 ? -19.027 -0.783 -0.933 1.00 0.00 6 LEU A O 31
ATOM 18804 N N . ILE A 1 7 ? -20.056 -2.684 -1.383 1.00 0.00 7 ILE A N 31
ATOM 18805 C CA . ILE A 1 7 ? -18.760 -3.400 -1.614 1.00 0.00 7 ILE A CA 31
ATOM 18806 C C . ILE A 1 7 ? -18.063 -2.828 -2.857 1.00 0.00 7 ILE A C 31
ATOM 18807 O O . ILE A 1 7 ? -16.855 -2.697 -2.895 1.00 0.00 7 ILE A O 31
ATOM 18823 N N . GLU A 1 8 ? -18.823 -2.477 -3.868 1.00 0.00 8 GLU A N 31
ATOM 18824 C CA . GLU A 1 8 ? -18.220 -1.899 -5.110 1.00 0.00 8 GLU A CA 31
ATOM 18825 C C . GLU A 1 8 ? -17.498 -0.583 -4.783 1.00 0.00 8 GLU A C 31
ATOM 18826 O O . GLU A 1 8 ? -16.391 -0.347 -5.234 1.00 0.00 8 GLU A O 31
ATOM 18838 N N . GLU A 1 9 ? -18.110 0.266 -3.990 1.00 0.00 9 GLU A N 31
ATOM 18839 C CA . GLU A 1 9 ? -17.458 1.562 -3.619 1.00 0.00 9 GLU A CA 31
ATOM 18840 C C . GLU A 1 9 ? -16.172 1.292 -2.828 1.00 0.00 9 GLU A C 31
ATOM 18841 O O . GLU A 1 9 ? -15.136 1.873 -3.094 1.00 0.00 9 GLU A O 31
ATOM 18853 N N . GLY A 1 10 ? -16.232 0.404 -1.863 1.00 0.00 10 GLY A N 31
ATOM 18854 C CA . GLY A 1 10 ? -15.017 0.080 -1.056 1.00 0.00 10 GLY A CA 31
ATOM 18855 C C . GLY A 1 10 ? -13.970 -0.573 -1.960 1.00 0.00 10 GLY A C 31
ATOM 18856 O O . GLY A 1 10 ? -12.796 -0.276 -1.872 1.00 0.00 10 GLY A O 31
ATOM 18860 N N . GLN A 1 11 ? -14.392 -1.456 -2.835 1.00 0.00 11 GLN A N 31
ATOM 18861 C CA . GLN A 1 11 ? -13.427 -2.129 -3.761 1.00 0.00 11 GLN A CA 31
ATOM 18862 C C . GLN A 1 11 ? -12.680 -1.090 -4.605 1.00 0.00 11 GLN A C 31
ATOM 18863 O O . GLN A 1 11 ? -11.509 -1.245 -4.893 1.00 0.00 11 GLN A O 31
ATOM 18877 N N . ARG A 1 12 ? -13.346 -0.030 -4.998 1.00 0.00 12 ARG A N 31
ATOM 18878 C CA . ARG A 1 12 ? -12.674 1.026 -5.819 1.00 0.00 12 ARG A CA 31
ATOM 18879 C C . ARG A 1 12 ? -11.548 1.688 -5.013 1.00 0.00 12 ARG A C 31
ATOM 18880 O O . ARG A 1 12 ? -10.459 1.896 -5.511 1.00 0.00 12 ARG A O 31
ATOM 18901 N N . ILE A 1 13 ? -11.805 2.014 -3.770 1.00 0.00 13 ILE A N 31
ATOM 18902 C CA . ILE A 1 13 ? -10.751 2.661 -2.927 1.00 0.00 13 ILE A CA 31
ATOM 18903 C C . ILE A 1 13 ? -9.778 1.604 -2.386 1.00 0.00 13 ILE A C 31
ATOM 18904 O O . ILE A 1 13 ? -8.578 1.796 -2.399 1.00 0.00 13 ILE A O 31
ATOM 18920 N N . ALA A 1 14 ? -10.286 0.491 -1.910 1.00 0.00 14 ALA A N 31
ATOM 18921 C CA . ALA A 1 14 ? -9.391 -0.580 -1.364 1.00 0.00 14 ALA A CA 31
ATOM 18922 C C . ALA A 1 14 ? -8.433 -1.096 -2.445 1.00 0.00 14 ALA A C 31
ATOM 18923 O O . ALA A 1 14 ? -7.252 -1.243 -2.209 1.00 0.00 14 ALA A O 31
ATOM 18930 N N . GLU A 1 15 ? -8.933 -1.372 -3.626 1.00 0.00 15 GLU A N 31
ATOM 18931 C CA . GLU A 1 15 ? -8.045 -1.879 -4.719 1.00 0.00 15 GLU A CA 31
ATOM 18932 C C . GLU A 1 15 ? -7.071 -0.780 -5.171 1.00 0.00 15 GLU A C 31
ATOM 18933 O O . GLU A 1 15 ? -5.884 -1.013 -5.305 1.00 0.00 15 GLU A O 31
ATOM 18945 N N . MET A 1 16 ? -7.563 0.415 -5.400 1.00 0.00 16 MET A N 31
ATOM 18946 C CA . MET A 1 16 ? -6.663 1.532 -5.836 1.00 0.00 16 MET A CA 31
ATOM 18947 C C . MET A 1 16 ? -5.640 1.857 -4.738 1.00 0.00 16 MET A C 31
ATOM 18948 O O . MET A 1 16 ? -4.506 2.198 -5.020 1.00 0.00 16 MET A O 31
ATOM 18962 N N . LEU A 1 17 ? -6.028 1.746 -3.491 1.00 0.00 17 LEU A N 31
ATOM 18963 C CA . LEU A 1 17 ? -5.076 2.037 -2.375 1.00 0.00 17 LEU A CA 31
ATOM 18964 C C . LEU A 1 17 ? -4.170 0.825 -2.125 1.00 0.00 17 LEU A C 31
ATOM 18965 O O . LEU A 1 17 ? -3.032 0.966 -1.722 1.00 0.00 17 LEU A O 31
ATOM 18981 N N . LYS A 1 18 ? -4.672 -0.363 -2.364 1.00 0.00 18 LYS A N 31
ATOM 18982 C CA . LYS A 1 18 ? -3.853 -1.600 -2.145 1.00 0.00 18 LYS A CA 31
ATOM 18983 C C . LYS A 1 18 ? -2.543 -1.529 -2.941 1.00 0.00 18 LYS A C 31
ATOM 18984 O O . LYS A 1 18 ? -1.483 -1.831 -2.425 1.00 0.00 18 LYS A O 31
ATOM 19003 N N . SER A 1 19 ? -2.606 -1.129 -4.189 1.00 0.00 19 SER A N 31
ATOM 19004 C CA . SER A 1 19 ? -1.360 -1.034 -5.017 1.00 0.00 19 SER A CA 31
ATOM 19005 C C . SER A 1 19 ? -0.389 -0.013 -4.406 1.00 0.00 19 SER A C 31
ATOM 19006 O O . SER A 1 19 ? 0.811 -0.214 -4.401 1.00 0.00 19 SER A O 31
ATOM 19014 N N . LYS A 1 20 ? -0.903 1.076 -3.883 1.00 0.00 20 LYS A N 31
ATOM 19015 C CA . LYS A 1 20 ? -0.015 2.110 -3.264 1.00 0.00 20 LYS A CA 31
ATOM 19016 C C . LYS A 1 20 ? 0.616 1.568 -1.973 1.00 0.00 20 LYS A C 31
ATOM 19017 O O . LYS A 1 20 ? 1.783 1.789 -1.707 1.00 0.00 20 LYS A O 31
ATOM 19036 N N . ILE A 1 21 ? -0.144 0.857 -1.173 1.00 0.00 21 ILE A N 31
ATOM 19037 C CA . ILE A 1 21 ? 0.416 0.296 0.100 1.00 0.00 21 ILE A CA 31
ATOM 19038 C C . ILE A 1 21 ? 1.482 -0.764 -0.212 1.00 0.00 21 ILE A C 31
ATOM 19039 O O . ILE A 1 21 ? 2.425 -0.939 0.535 1.00 0.00 21 ILE A O 31
ATOM 19055 N N . GLN A 1 22 ? 1.340 -1.463 -1.313 1.00 0.00 22 GLN A N 31
ATOM 19056 C CA . GLN A 1 22 ? 2.347 -2.508 -1.684 1.00 0.00 22 GLN A CA 31
ATOM 19057 C C . GLN A 1 22 ? 3.740 -1.874 -1.804 1.00 0.00 22 GLN A C 31
ATOM 19058 O O . GLN A 1 22 ? 4.698 -2.347 -1.222 1.00 0.00 22 GLN A O 31
ATOM 19072 N N . GLY A 1 23 ? 3.850 -0.797 -2.546 1.00 0.00 23 GLY A N 31
ATOM 19073 C CA . GLY A 1 23 ? 5.171 -0.117 -2.699 1.00 0.00 23 GLY A CA 31
ATOM 19074 C C . GLY A 1 23 ? 5.577 0.522 -1.366 1.00 0.00 23 GLY A C 31
ATOM 19075 O O . GLY A 1 23 ? 6.732 0.496 -0.986 1.00 0.00 23 GLY A O 31
ATOM 19079 N N . LEU A 1 24 ? 4.631 1.089 -0.652 1.00 0.00 24 LEU A N 31
ATOM 19080 C CA . LEU A 1 24 ? 4.955 1.728 0.665 1.00 0.00 24 LEU A CA 31
ATOM 19081 C C . LEU A 1 24 ? 5.468 0.675 1.657 1.00 0.00 24 LEU A C 31
ATOM 19082 O O . LEU A 1 24 ? 6.418 0.908 2.380 1.00 0.00 24 LEU A O 31
ATOM 19098 N N . LEU A 1 25 ? 4.848 -0.481 1.690 1.00 0.00 25 LEU A N 31
ATOM 19099 C CA . LEU A 1 25 ? 5.301 -1.553 2.630 1.00 0.00 25 LEU A CA 31
ATOM 19100 C C . LEU A 1 25 ? 6.696 -2.058 2.233 1.00 0.00 25 LEU A C 31
ATOM 19101 O O . LEU A 1 25 ? 7.524 -2.332 3.079 1.00 0.00 25 LEU A O 31
ATOM 19117 N N . GLN A 1 26 ? 6.962 -2.171 0.952 1.00 0.00 26 GLN A N 31
ATOM 19118 C CA . GLN A 1 26 ? 8.308 -2.647 0.499 1.00 0.00 26 GLN A CA 31
ATOM 19119 C C . GLN A 1 26 ? 9.395 -1.657 0.938 1.00 0.00 26 GLN A C 31
ATOM 19120 O O . GLN A 1 26 ? 10.473 -2.048 1.346 1.00 0.00 26 GLN A O 31
ATOM 19134 N N . GLN A 1 27 ? 9.115 -0.378 0.867 1.00 0.00 27 GLN A N 31
ATOM 19135 C CA . GLN A 1 27 ? 10.127 0.640 1.289 1.00 0.00 27 GLN A CA 31
ATOM 19136 C C . GLN A 1 27 ? 10.279 0.636 2.817 1.00 0.00 27 GLN A C 31
ATOM 19137 O O . GLN A 1 27 ? 11.314 1.001 3.346 1.00 0.00 27 GLN A O 31
ATOM 19151 N N . ALA A 1 28 ? 9.262 0.213 3.524 1.00 0.00 28 ALA A N 31
ATOM 19152 C CA . ALA A 1 28 ? 9.341 0.165 5.016 1.00 0.00 28 ALA A CA 31
ATOM 19153 C C . ALA A 1 28 ? 10.074 -1.105 5.476 1.00 0.00 28 ALA A C 31
ATOM 19154 O O . ALA A 1 28 ? 10.585 -1.168 6.579 1.00 0.00 28 ALA A O 31
ATOM 19161 N N . SER A 1 29 ? 10.128 -2.114 4.639 1.00 0.00 29 SER A N 31
ATOM 19162 C CA . SER A 1 29 ? 10.825 -3.384 5.018 1.00 0.00 29 SER A CA 31
ATOM 19163 C C . SER A 1 29 ? 12.306 -3.117 5.317 1.00 0.00 29 SER A C 31
ATOM 19164 O O . SER A 1 29 ? 12.818 -3.516 6.345 1.00 0.00 29 SER A O 31
ATOM 19172 N N . LYS A 1 30 ? 12.996 -2.441 4.426 1.00 0.00 30 LYS A N 31
ATOM 19173 C CA . LYS A 1 30 ? 14.445 -2.146 4.665 1.00 0.00 30 LYS A CA 31
ATOM 19174 C C . LYS A 1 30 ? 14.616 -1.209 5.874 1.00 0.00 30 LYS A C 31
ATOM 19175 O O . LYS A 1 30 ? 15.649 -1.201 6.512 1.00 0.00 30 LYS A O 31
ATOM 19194 N N . GLN A 1 31 ? 13.610 -0.426 6.197 1.00 0.00 31 GLN A N 31
ATOM 19195 C CA . GLN A 1 31 ? 13.722 0.499 7.369 1.00 0.00 31 GLN A CA 31
ATOM 19196 C C . GLN A 1 31 ? 13.558 -0.280 8.681 1.00 0.00 31 GLN A C 31
ATOM 19197 O O . GLN A 1 31 ? 14.183 0.034 9.677 1.00 0.00 31 GLN A O 31
ATOM 19211 N N . ALA A 1 32 ? 12.727 -1.295 8.689 1.00 0.00 32 ALA A N 31
ATOM 19212 C CA . ALA A 1 32 ? 12.527 -2.098 9.936 1.00 0.00 32 ALA A CA 31
ATOM 19213 C C . ALA A 1 32 ? 13.777 -2.940 10.229 1.00 0.00 32 ALA A C 31
ATOM 19214 O O . ALA A 1 32 ? 14.217 -3.037 11.358 1.00 0.00 32 ALA A O 31
ATOM 19221 N N . GLN A 1 33 ? 14.351 -3.541 9.215 1.00 0.00 33 GLN A N 31
ATOM 19222 C CA . GLN A 1 33 ? 15.576 -4.376 9.422 1.00 0.00 33 GLN A CA 31
ATOM 19223 C C . GLN A 1 33 ? 16.828 -3.485 9.435 1.00 0.00 33 GLN A C 31
ATOM 19224 O O . GLN A 1 33 ? 17.658 -3.583 10.319 1.00 0.00 33 GLN A O 31
ATOM 19238 N N . ASP A 1 34 ? 16.960 -2.616 8.455 1.00 0.00 34 ASP A N 31
ATOM 19239 C CA . ASP A 1 34 ? 18.147 -1.698 8.379 1.00 0.00 34 ASP A CA 31
ATOM 19240 C C . ASP A 1 34 ? 19.468 -2.489 8.369 1.00 0.00 34 ASP A C 31
ATOM 19241 O O . ASP A 1 34 ? 20.480 -2.027 8.863 1.00 0.00 34 ASP A O 31
ATOM 19250 N N . ILE A 1 35 ? 19.467 -3.668 7.793 1.00 0.00 35 ILE A N 31
ATOM 19251 C CA . ILE A 1 35 ? 20.720 -4.488 7.731 1.00 0.00 35 ILE A CA 31
ATOM 19252 C C . ILE A 1 35 ? 20.747 -5.296 6.424 1.00 0.00 35 ILE A C 31
ATOM 19253 O O . ILE A 1 35 ? 20.614 -6.506 6.425 1.00 0.00 35 ILE A O 31
ATOM 19269 N N . GLN A 1 36 ? 20.912 -4.630 5.309 1.00 0.00 36 GLN A N 31
ATOM 19270 C CA . GLN A 1 36 ? 20.941 -5.350 3.996 1.00 0.00 36 GLN A CA 31
ATOM 19271 C C . GLN A 1 36 ? 22.334 -5.947 3.743 1.00 0.00 36 GLN A C 31
ATOM 19272 O O . GLN A 1 36 ? 23.323 -5.236 3.760 1.00 0.00 36 GLN A O 31
ATOM 19286 N N . PRO A 1 37 ? 22.366 -7.241 3.513 1.00 0.00 37 PRO A N 31
ATOM 19287 C CA . PRO A 1 37 ? 23.649 -7.938 3.251 1.00 0.00 37 PRO A CA 31
ATOM 19288 C C . PRO A 1 37 ? 24.133 -7.656 1.823 1.00 0.00 37 PRO A C 31
ATOM 19289 O O . PRO A 1 37 ? 23.351 -7.364 0.937 1.00 0.00 37 PRO A O 31
ATOM 19300 N N . ALA A 1 38 ? 25.418 -7.749 1.599 1.00 0.00 38 ALA A N 31
ATOM 19301 C CA . ALA A 1 38 ? 25.968 -7.493 0.232 1.00 0.00 38 ALA A CA 31
ATOM 19302 C C . ALA A 1 38 ? 26.009 -8.788 -0.600 1.00 0.00 38 ALA A C 31
ATOM 19303 O O . ALA A 1 38 ? 26.440 -8.782 -1.738 1.00 0.00 38 ALA A O 31
ATOM 19310 N N . MET A 1 39 ? 25.566 -9.896 -0.047 1.00 0.00 39 MET A N 31
ATOM 19311 C CA . MET A 1 39 ? 25.581 -11.181 -0.811 1.00 0.00 39 MET A CA 31
ATOM 19312 C C . MET A 1 39 ? 24.180 -11.491 -1.355 1.00 0.00 39 MET A C 31
ATOM 19313 O O . MET A 1 39 ? 24.014 -11.798 -2.521 1.00 0.00 39 MET A O 31
ATOM 19327 N N . GLN A 1 40 ? 23.174 -11.414 -0.518 1.00 0.00 40 GLN A N 31
ATOM 19328 C CA . GLN A 1 40 ? 21.782 -11.702 -0.980 1.00 0.00 40 GLN A CA 31
ATOM 19329 C C . GLN A 1 40 ? 20.993 -10.396 -1.135 1.00 0.00 40 GLN A C 31
ATOM 19330 O O . GLN A 1 40 ? 21.051 -9.574 -0.234 1.00 0.00 40 GLN A O 31
ATOM 19345 N N . ALA A 1 1 ? -30.025 -3.096 4.072 1.00 0.00 1 ALA A N 32
ATOM 19346 C CA . ALA A 1 1 ? -28.656 -2.639 3.682 1.00 0.00 1 ALA A CA 32
ATOM 19347 C C . ALA A 1 1 ? -27.760 -3.845 3.370 1.00 0.00 1 ALA A C 32
ATOM 19348 O O . ALA A 1 1 ? -27.919 -4.910 3.937 1.00 0.00 1 ALA A O 32
ATOM 19354 N N . SER A 1 2 ? -26.817 -3.683 2.473 1.00 0.00 2 SER A N 32
ATOM 19355 C CA . SER A 1 2 ? -25.907 -4.816 2.121 1.00 0.00 2 SER A CA 32
ATOM 19356 C C . SER A 1 2 ? -24.450 -4.340 2.092 1.00 0.00 2 SER A C 32
ATOM 19357 O O . SER A 1 2 ? -24.135 -3.311 1.523 1.00 0.00 2 SER A O 32
ATOM 19365 N N . ARG A 1 3 ? -23.56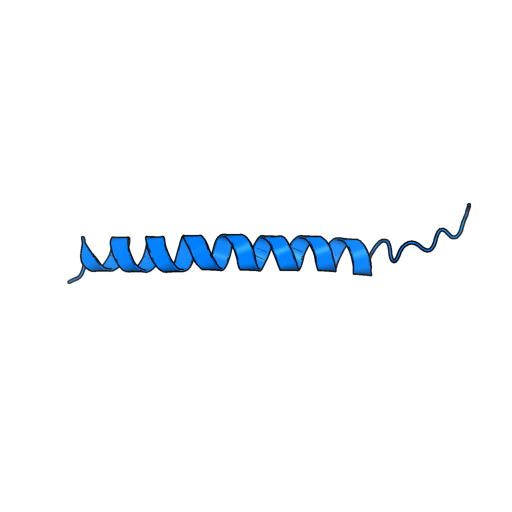2 -5.085 2.703 1.00 0.00 3 ARG A N 32
ATOM 19366 C CA . ARG A 1 3 ? -22.118 -4.683 2.717 1.00 0.00 3 ARG A CA 32
ATOM 19367 C C . ARG A 1 3 ? -21.507 -4.805 1.310 1.00 0.00 3 ARG A C 32
ATOM 19368 O O . ARG A 1 3 ? -20.630 -4.045 0.945 1.00 0.00 3 ARG A O 32
ATOM 19389 N N . ALA A 1 4 ? -21.964 -5.754 0.522 1.00 0.00 4 ALA A N 32
ATOM 19390 C CA . ALA A 1 4 ? -21.413 -5.929 -0.861 1.00 0.00 4 ALA A CA 32
ATOM 19391 C C . ALA A 1 4 ? -21.491 -4.612 -1.643 1.00 0.00 4 ALA A C 32
ATOM 19392 O O . ALA A 1 4 ? -20.528 -4.193 -2.258 1.00 0.00 4 ALA A O 32
ATOM 19399 N N . ALA A 1 5 ? -22.627 -3.955 -1.615 1.00 0.00 5 ALA A N 32
ATOM 19400 C CA . ALA A 1 5 ? -22.773 -2.659 -2.350 1.00 0.00 5 ALA A CA 32
ATOM 19401 C C . ALA A 1 5 ? -21.684 -1.673 -1.911 1.00 0.00 5 ALA A C 32
ATOM 19402 O O . ALA A 1 5 ? -21.065 -1.017 -2.728 1.00 0.00 5 ALA A O 32
ATOM 19409 N N . LEU A 1 6 ? -21.440 -1.574 -0.625 1.00 0.00 6 LEU A N 32
ATOM 19410 C CA . LEU A 1 6 ? -20.380 -0.638 -0.129 1.00 0.00 6 LEU A CA 32
ATOM 19411 C C . LEU A 1 6 ? -19.003 -1.080 -0.645 1.00 0.00 6 LEU A C 32
ATOM 19412 O O . LEU A 1 6 ? -18.178 -0.263 -1.008 1.00 0.00 6 LEU A O 32
ATOM 19428 N N . ILE A 1 7 ? -18.758 -2.369 -0.688 1.00 0.00 7 ILE A N 32
ATOM 19429 C CA . ILE A 1 7 ? -17.441 -2.875 -1.188 1.00 0.00 7 ILE A CA 32
ATOM 19430 C C . ILE A 1 7 ? -17.337 -2.667 -2.707 1.00 0.00 7 ILE A C 32
ATOM 19431 O O . ILE A 1 7 ? -16.280 -2.360 -3.222 1.00 0.00 7 ILE A O 32
ATOM 19447 N N . GLU A 1 8 ? -18.425 -2.832 -3.423 1.00 0.00 8 GLU A N 32
ATOM 19448 C CA . GLU A 1 8 ? -18.396 -2.643 -4.909 1.00 0.00 8 GLU A CA 32
ATOM 19449 C C . GLU A 1 8 ? -17.824 -1.263 -5.266 1.00 0.00 8 GLU A C 32
ATOM 19450 O O . GLU A 1 8 ? -16.978 -1.140 -6.134 1.00 0.00 8 GLU A O 32
ATOM 19462 N N . GLU A 1 9 ? -18.267 -0.231 -4.595 1.00 0.00 9 GLU A N 32
ATOM 19463 C CA . GLU A 1 9 ? -17.739 1.137 -4.888 1.00 0.00 9 GLU A CA 32
ATOM 19464 C C . GLU A 1 9 ? -16.434 1.378 -4.117 1.00 0.00 9 GLU A C 32
ATOM 19465 O O . GLU A 1 9 ? -15.519 2.002 -4.617 1.00 0.00 9 GLU A O 32
ATOM 19477 N N . GLY A 1 10 ? -16.341 0.879 -2.908 1.00 0.00 10 GLY A N 32
ATOM 19478 C CA . GLY A 1 10 ? -15.095 1.071 -2.105 1.00 0.00 10 GLY A CA 32
ATOM 19479 C C . GLY A 1 10 ? -13.914 0.384 -2.800 1.00 0.00 10 GLY A C 32
ATOM 19480 O O . GLY A 1 10 ? -12.806 0.880 -2.777 1.00 0.00 10 GLY A O 32
ATOM 19484 N N . GLN A 1 11 ? -14.143 -0.752 -3.417 1.00 0.00 11 GLN A N 32
ATOM 19485 C CA . GLN A 1 11 ? -13.030 -1.473 -4.115 1.00 0.00 11 GLN A CA 32
ATOM 19486 C C . GLN A 1 11 ? -12.420 -0.593 -5.215 1.00 0.00 11 GLN A C 32
ATOM 19487 O O . GLN A 1 11 ? -11.222 -0.599 -5.417 1.00 0.00 11 GLN A O 32
ATOM 19501 N N . ARG A 1 12 ? -13.232 0.161 -5.922 1.00 0.00 12 ARG A N 32
ATOM 19502 C CA . ARG A 1 12 ? -12.692 1.044 -7.008 1.00 0.00 12 ARG A CA 32
ATOM 19503 C C . ARG A 1 12 ? -11.591 1.957 -6.453 1.00 0.00 12 ARG A C 32
ATOM 19504 O O . ARG A 1 12 ? -10.564 2.152 -7.075 1.00 0.00 12 ARG A O 32
ATOM 19525 N N . ILE A 1 13 ? -11.796 2.507 -5.282 1.00 0.00 13 ILE A N 32
ATOM 19526 C CA . ILE A 1 13 ? -10.761 3.399 -4.674 1.00 0.00 13 ILE A CA 32
ATOM 19527 C C . ILE A 1 13 ? -9.768 2.560 -3.853 1.00 0.00 13 ILE A C 32
ATOM 19528 O O . ILE A 1 13 ? -8.580 2.826 -3.846 1.00 0.00 13 ILE A O 32
ATOM 19544 N N . ALA A 1 14 ? -10.250 1.551 -3.163 1.00 0.00 14 ALA A N 32
ATOM 19545 C CA . ALA A 1 14 ? -9.343 0.690 -2.336 1.00 0.00 14 ALA A CA 32
ATOM 19546 C C . ALA A 1 14 ? -8.299 -0.016 -3.214 1.00 0.00 14 ALA A C 32
ATOM 19547 O O . ALA A 1 14 ? -7.137 -0.076 -2.864 1.00 0.00 14 ALA A O 32
ATOM 19554 N N . GLU A 1 15 ? -8.700 -0.553 -4.345 1.00 0.00 15 GLU A N 32
ATOM 19555 C CA . GLU A 1 15 ? -7.721 -1.258 -5.237 1.00 0.00 15 GLU A CA 32
ATOM 19556 C C . GLU A 1 15 ? -6.544 -0.335 -5.582 1.00 0.00 15 GLU A C 32
ATOM 19557 O O . GLU A 1 15 ? -5.395 -0.734 -5.516 1.00 0.00 15 GLU A O 32
ATOM 19569 N N . MET A 1 16 ? -6.821 0.899 -5.938 1.00 0.00 16 MET A N 32
ATOM 19570 C CA . MET A 1 16 ? -5.719 1.852 -6.276 1.00 0.00 16 MET A CA 32
ATOM 19571 C C . MET A 1 16 ? -4.857 2.122 -5.035 1.00 0.00 16 MET A C 32
ATOM 19572 O O . MET A 1 16 ? -3.642 2.166 -5.112 1.00 0.00 16 MET A O 32
ATOM 19586 N N . LEU A 1 17 ? -5.478 2.299 -3.893 1.00 0.00 17 LEU A N 32
ATOM 19587 C CA . LEU A 1 17 ? -4.699 2.562 -2.642 1.00 0.00 17 LEU A CA 32
ATOM 19588 C C . LEU A 1 17 ? -3.922 1.309 -2.223 1.00 0.00 17 LEU A C 32
ATOM 19589 O O . LEU A 1 17 ? -2.792 1.390 -1.782 1.00 0.00 17 LEU A O 32
ATOM 19605 N N . LYS A 1 18 ? -4.523 0.154 -2.364 1.00 0.00 18 LYS A N 32
ATOM 19606 C CA . LYS A 1 18 ? -3.827 -1.115 -1.982 1.00 0.00 18 LYS A CA 32
ATOM 19607 C C . LYS A 1 18 ? -2.602 -1.344 -2.875 1.00 0.00 18 LYS A C 32
ATOM 19608 O O . LYS A 1 18 ? -1.584 -1.831 -2.423 1.00 0.00 18 LYS A O 32
ATOM 19627 N N . SER A 1 19 ? -2.684 -0.989 -4.135 1.00 0.00 19 SER A N 32
ATOM 19628 C CA . SER A 1 19 ? -1.509 -1.181 -5.041 1.00 0.00 19 SER A CA 32
ATOM 19629 C C . SER A 1 19 ? -0.350 -0.287 -4.580 1.00 0.00 19 SER A C 32
ATOM 19630 O O . SER A 1 19 ? 0.803 -0.673 -4.632 1.00 0.00 19 SER A O 32
ATOM 19638 N N . LYS A 1 20 ? -0.658 0.902 -4.123 1.00 0.00 20 LYS A N 32
ATOM 19639 C CA . LYS A 1 20 ? 0.412 1.830 -3.647 1.00 0.00 20 LYS A CA 32
ATOM 19640 C C . LYS A 1 20 ? 0.862 1.443 -2.232 1.00 0.00 20 LYS A C 32
ATOM 19641 O O . LYS A 1 20 ? 2.036 1.479 -1.920 1.00 0.00 20 LYS A O 32
ATOM 19660 N N . ILE A 1 21 ? -0.064 1.076 -1.373 1.00 0.00 21 ILE A N 32
ATOM 19661 C CA . ILE A 1 21 ? 0.316 0.695 0.024 1.00 0.00 21 ILE A CA 32
ATOM 19662 C C . ILE A 1 21 ? 1.130 -0.608 0.036 1.00 0.00 21 ILE A C 32
ATOM 19663 O O . ILE A 1 21 ? 1.988 -0.796 0.876 1.00 0.00 21 ILE A O 32
ATOM 19679 N N . GLN A 1 22 ? 0.876 -1.500 -0.891 1.00 0.00 22 GLN A N 32
ATOM 19680 C CA . GLN A 1 22 ? 1.649 -2.784 -0.927 1.00 0.00 22 GLN A CA 32
ATOM 19681 C C . GLN A 1 22 ? 3.121 -2.495 -1.244 1.00 0.00 22 GLN A C 32
ATOM 19682 O O . GLN A 1 22 ? 4.015 -2.980 -0.574 1.00 0.00 22 GLN A O 32
ATOM 19696 N N . GLY A 1 23 ? 3.378 -1.696 -2.253 1.00 0.00 23 GLY A N 32
ATOM 19697 C CA . GLY A 1 23 ? 4.788 -1.358 -2.612 1.00 0.00 23 GLY A CA 32
ATOM 19698 C C . GLY A 1 23 ? 5.413 -0.525 -1.489 1.00 0.00 23 GLY A C 32
ATOM 19699 O O . GLY A 1 23 ? 6.553 -0.728 -1.120 1.00 0.00 23 GLY A O 32
ATOM 19703 N N . LEU A 1 24 ? 4.670 0.407 -0.938 1.00 0.00 24 LEU A N 32
ATOM 19704 C CA . LEU A 1 24 ? 5.219 1.250 0.171 1.00 0.00 24 LEU A CA 32
ATOM 19705 C C . LEU A 1 24 ? 5.497 0.382 1.407 1.00 0.00 24 LEU A C 32
ATOM 19706 O O . LEU A 1 24 ? 6.499 0.553 2.075 1.00 0.00 24 LEU A O 32
ATOM 19722 N N . LEU A 1 25 ? 4.622 -0.552 1.709 1.00 0.00 25 LEU A N 32
ATOM 19723 C CA . LEU A 1 25 ? 4.841 -1.436 2.898 1.00 0.00 25 LEU A CA 32
ATOM 19724 C C . LEU A 1 25 ? 6.119 -2.263 2.716 1.00 0.00 25 LEU A C 32
ATOM 19725 O O . LEU A 1 25 ? 6.887 -2.431 3.643 1.00 0.00 25 LEU A O 32
ATOM 19741 N N . GLN A 1 26 ? 6.359 -2.770 1.529 1.00 0.00 26 GLN A N 32
ATOM 19742 C CA . GLN A 1 26 ? 7.601 -3.574 1.292 1.00 0.00 26 GLN A CA 32
ATOM 19743 C C . GLN A 1 26 ? 8.834 -2.699 1.554 1.00 0.00 26 GLN A C 32
ATOM 19744 O O . GLN A 1 26 ? 9.780 -3.118 2.195 1.00 0.00 26 GLN A O 32
ATOM 19758 N N . GLN A 1 27 ? 8.814 -1.476 1.078 1.00 0.00 27 GLN A N 32
ATOM 19759 C CA . GLN A 1 27 ? 9.969 -0.553 1.309 1.00 0.00 27 GLN A CA 32
ATOM 19760 C C . GLN A 1 27 ? 10.024 -0.146 2.787 1.00 0.00 27 GLN A C 32
ATOM 19761 O O . GLN A 1 27 ? 11.086 0.001 3.362 1.00 0.00 27 GLN A O 32
ATOM 19775 N N . ALA A 1 28 ? 8.880 0.026 3.401 1.00 0.00 28 ALA A N 32
ATOM 19776 C CA . ALA A 1 28 ? 8.839 0.416 4.843 1.00 0.00 28 ALA A CA 32
ATOM 19777 C C . ALA A 1 28 ? 9.266 -0.763 5.725 1.00 0.00 28 ALA A C 32
ATOM 19778 O O . ALA A 1 28 ? 9.909 -0.583 6.741 1.00 0.00 28 ALA A O 32
ATOM 19785 N N . SER A 1 29 ? 8.916 -1.963 5.336 1.00 0.00 29 SER A N 32
ATOM 19786 C CA . SER A 1 29 ? 9.300 -3.168 6.139 1.00 0.00 29 SER A CA 32
ATOM 19787 C C . SER A 1 29 ? 10.825 -3.243 6.285 1.00 0.00 29 SER A C 32
ATOM 19788 O O . SER A 1 29 ? 11.340 -3.473 7.362 1.00 0.00 29 SER A O 32
ATOM 19796 N N . LYS A 1 30 ? 11.547 -3.040 5.207 1.00 0.00 30 LYS A N 32
ATOM 19797 C CA . LYS A 1 30 ? 13.040 -3.089 5.278 1.00 0.00 30 LYS A CA 32
ATOM 19798 C C . LYS A 1 30 ? 13.568 -1.847 6.004 1.00 0.00 30 LYS A C 32
ATOM 19799 O O . LYS A 1 30 ? 14.393 -1.945 6.890 1.00 0.00 30 LYS A O 32
ATOM 19818 N N . GLN A 1 31 ? 13.085 -0.682 5.640 1.00 0.00 31 GLN A N 32
ATOM 19819 C CA . GLN A 1 31 ? 13.545 0.574 6.314 1.00 0.00 31 GLN A CA 32
ATOM 19820 C C . GLN A 1 31 ? 13.288 0.493 7.825 1.00 0.00 31 GLN A C 32
ATOM 19821 O O . GLN A 1 31 ? 14.063 0.992 8.620 1.00 0.00 31 GLN A O 32
ATOM 19835 N N . ALA A 1 32 ? 12.209 -0.142 8.226 1.00 0.00 32 ALA A N 32
ATOM 19836 C CA . ALA A 1 32 ? 11.907 -0.266 9.686 1.00 0.00 32 ALA A CA 32
ATOM 19837 C C . ALA A 1 32 ? 13.032 -1.028 10.398 1.00 0.00 32 ALA A C 32
ATOM 19838 O O . ALA A 1 32 ? 13.463 -0.648 11.469 1.00 0.00 32 ALA A O 32
ATOM 19845 N N . GLN A 1 33 ? 13.518 -2.097 9.807 1.00 0.00 33 GLN A N 32
ATOM 19846 C CA . GLN A 1 33 ? 14.623 -2.876 10.451 1.00 0.00 33 GLN A CA 32
ATOM 19847 C C . GLN A 1 33 ? 15.940 -2.087 10.401 1.00 0.00 33 GLN A C 32
ATOM 19848 O O . GLN A 1 33 ? 16.814 -2.283 11.223 1.00 0.00 33 GLN A O 32
ATOM 19862 N N . ASP A 1 34 ? 16.089 -1.196 9.447 1.00 0.00 34 ASP A N 32
ATOM 19863 C CA . ASP A 1 34 ? 17.352 -0.397 9.354 1.00 0.00 34 ASP A CA 32
ATOM 19864 C C . ASP A 1 34 ? 17.416 0.652 10.474 1.00 0.00 34 ASP A C 32
ATOM 19865 O O . ASP A 1 34 ? 18.486 1.044 10.899 1.00 0.00 34 ASP A O 32
ATOM 19874 N N . ILE A 1 35 ? 16.283 1.112 10.954 1.00 0.00 35 ILE A N 32
ATOM 19875 C CA . ILE A 1 35 ? 16.285 2.139 12.044 1.00 0.00 35 ILE A CA 32
ATOM 19876 C C . ILE A 1 35 ? 15.871 1.510 13.389 1.00 0.00 35 ILE A C 32
ATOM 19877 O O . ILE A 1 35 ? 15.089 2.070 14.136 1.00 0.00 35 ILE A O 32
ATOM 19893 N N . GLN A 1 36 ? 16.396 0.352 13.706 1.00 0.00 36 GLN A N 32
ATOM 19894 C CA . GLN A 1 36 ? 16.038 -0.306 15.000 1.00 0.00 36 GLN A CA 32
ATOM 19895 C C . GLN A 1 36 ? 17.284 -0.443 15.889 1.00 0.00 36 GLN A C 32
ATOM 19896 O O . GLN A 1 36 ? 18.208 -1.160 15.550 1.00 0.00 36 GLN A O 32
ATOM 19910 N N . PRO A 1 37 ? 17.268 0.249 17.005 1.00 0.00 37 PRO A N 32
ATOM 19911 C CA . PRO A 1 37 ? 18.412 0.196 17.950 1.00 0.00 37 PRO A CA 32
ATOM 19912 C C . PRO A 1 37 ? 18.428 -1.144 18.699 1.00 0.00 37 PRO A C 32
ATOM 19913 O O . PRO A 1 37 ? 17.393 -1.682 19.049 1.00 0.00 37 PRO A O 32
ATOM 19924 N N . ALA A 1 38 ? 19.595 -1.683 18.938 1.00 0.00 38 ALA A N 32
ATOM 19925 C CA . ALA A 1 38 ? 19.693 -2.991 19.660 1.00 0.00 38 ALA A CA 32
ATOM 19926 C C . ALA A 1 38 ? 20.048 -2.761 21.135 1.00 0.00 38 ALA A C 32
ATOM 19927 O O . ALA A 1 38 ? 19.469 -3.365 22.019 1.00 0.00 38 ALA A O 32
ATOM 19934 N N . MET A 1 39 ? 20.996 -1.896 21.405 1.00 0.00 39 MET A N 32
ATOM 19935 C CA . MET A 1 39 ? 21.392 -1.624 22.822 1.00 0.00 39 MET A CA 32
ATOM 19936 C C . MET A 1 39 ? 20.439 -0.600 23.456 1.00 0.00 39 MET A C 32
ATOM 19937 O O . MET A 1 39 ? 20.108 -0.696 24.623 1.00 0.00 39 MET A O 32
ATOM 19951 N N . GLN A 1 40 ? 19.999 0.375 22.697 1.00 0.00 40 GLN A N 32
ATOM 19952 C CA . GLN A 1 40 ? 19.066 1.404 23.253 1.00 0.00 40 GLN A CA 32
ATOM 19953 C C . GLN A 1 40 ? 17.839 1.558 22.334 1.00 0.00 40 GLN A C 32
ATOM 19954 O O . GLN A 1 40 ? 17.473 2.684 22.030 1.00 0.00 40 GLN A O 32
ATOM 19969 N N . ALA A 1 1 ? -22.294 7.324 3.282 1.00 0.00 1 ALA A N 33
ATOM 19970 C CA . ALA A 1 1 ? -22.524 5.853 3.412 1.00 0.00 1 ALA A CA 33
ATOM 19971 C C . ALA A 1 1 ? -23.613 5.392 2.435 1.00 0.00 1 ALA A C 33
ATOM 19972 O O . ALA A 1 1 ? -24.533 6.127 2.126 1.00 0.00 1 ALA A O 33
ATOM 19978 N N . SER A 1 2 ? -23.516 4.177 1.949 1.00 0.00 2 SER A N 33
ATOM 19979 C CA . SER A 1 2 ? -24.545 3.658 0.993 1.00 0.00 2 SER A CA 33
ATOM 19980 C C . SER A 1 2 ? -24.672 2.133 1.119 1.00 0.00 2 SER A C 33
ATOM 19981 O O . SER A 1 2 ? -23.916 1.496 1.829 1.00 0.00 2 SER A O 33
ATOM 19989 N N . ARG A 1 3 ? -25.630 1.549 0.441 1.00 0.00 3 ARG A N 33
ATOM 19990 C CA . ARG A 1 3 ? -25.815 0.066 0.523 1.00 0.00 3 ARG A CA 33
ATOM 19991 C C . ARG A 1 3 ? -25.351 -0.610 -0.774 1.00 0.00 3 ARG A C 33
ATOM 19992 O O . ARG A 1 3 ? -24.586 -1.555 -0.744 1.00 0.00 3 ARG A O 33
ATOM 20013 N N . ALA A 1 4 ? -25.811 -0.137 -1.910 1.00 0.00 4 ALA A N 33
ATOM 20014 C CA . ALA A 1 4 ? -25.399 -0.759 -3.210 1.00 0.00 4 ALA A CA 33
ATOM 20015 C C . ALA A 1 4 ? -23.969 -0.344 -3.580 1.00 0.00 4 ALA A C 33
ATOM 20016 O O . ALA A 1 4 ? -23.144 -1.175 -3.911 1.00 0.00 4 ALA A O 33
ATOM 20023 N N . ALA A 1 5 ? -23.670 0.935 -3.527 1.00 0.00 5 ALA A N 33
ATOM 20024 C CA . ALA A 1 5 ? -22.291 1.410 -3.875 1.00 0.00 5 ALA A CA 33
ATOM 20025 C C . ALA A 1 5 ? -21.244 0.764 -2.955 1.00 0.00 5 ALA A C 33
ATOM 20026 O O . ALA A 1 5 ? -20.104 0.590 -3.337 1.00 0.00 5 ALA A O 33
ATOM 20033 N N . LEU A 1 6 ? -21.628 0.407 -1.750 1.00 0.00 6 LEU A N 33
ATOM 20034 C CA . LEU A 1 6 ? -20.663 -0.233 -0.796 1.00 0.00 6 LEU A CA 33
ATOM 20035 C C . LEU A 1 6 ? -19.980 -1.448 -1.444 1.00 0.00 6 LEU A C 33
ATOM 20036 O O . LEU A 1 6 ? -18.802 -1.680 -1.249 1.00 0.00 6 LEU A O 33
ATOM 20052 N N . ILE A 1 7 ? -20.708 -2.220 -2.215 1.00 0.00 7 ILE A N 33
ATOM 20053 C CA . ILE A 1 7 ? -20.099 -3.416 -2.877 1.00 0.00 7 ILE A CA 33
ATOM 20054 C C . ILE A 1 7 ? -19.307 -2.983 -4.118 1.00 0.00 7 ILE A C 33
ATOM 20055 O O . ILE A 1 7 ? -18.169 -3.377 -4.302 1.00 0.00 7 ILE A O 33
ATOM 20071 N N . GLU A 1 8 ? -19.900 -2.178 -4.967 1.00 0.00 8 GLU A N 33
ATOM 20072 C CA . GLU A 1 8 ? -19.189 -1.717 -6.202 1.00 0.00 8 GLU A CA 33
ATOM 20073 C C . GLU A 1 8 ? -17.957 -0.880 -5.833 1.00 0.00 8 GLU A C 33
ATOM 20074 O O . GLU A 1 8 ? -16.855 -1.166 -6.265 1.00 0.00 8 GLU A O 33
ATOM 20086 N N . GLU A 1 9 ? -18.132 0.140 -5.032 1.00 0.00 9 GLU A N 33
ATOM 20087 C CA . GLU A 1 9 ? -16.969 0.987 -4.627 1.00 0.00 9 GLU A CA 33
ATOM 20088 C C . GLU A 1 9 ? -16.018 0.179 -3.739 1.00 0.00 9 GLU A C 33
ATOM 20089 O O . GLU A 1 9 ? -14.816 0.317 -3.830 1.00 0.00 9 GLU A O 33
ATOM 20101 N N . GLY A 1 10 ? -16.550 -0.672 -2.890 1.00 0.00 10 GLY A N 33
ATOM 20102 C CA . GLY A 1 10 ? -15.675 -1.501 -2.005 1.00 0.00 10 GLY A CA 33
ATOM 20103 C C . GLY A 1 10 ? -14.644 -2.235 -2.861 1.00 0.00 10 GLY A C 33
ATOM 20104 O O . GLY A 1 10 ? -13.475 -2.262 -2.541 1.00 0.00 10 GLY A O 33
ATOM 20108 N N . GLN A 1 11 ? -15.067 -2.812 -3.960 1.00 0.00 11 GLN A N 33
ATOM 20109 C CA . GLN A 1 11 ? -14.107 -3.527 -4.855 1.00 0.00 11 GLN A CA 33
ATOM 20110 C C . GLN A 1 11 ? -13.195 -2.506 -5.550 1.00 0.00 11 GLN A C 33
ATOM 20111 O O . GLN A 1 11 ? -12.005 -2.718 -5.690 1.00 0.00 11 GLN A O 33
ATOM 20125 N N . ARG A 1 12 ? -13.751 -1.395 -5.978 1.00 0.00 12 ARG A N 33
ATOM 20126 C CA . ARG A 1 12 ? -12.929 -0.344 -6.657 1.00 0.00 12 ARG A CA 33
ATOM 20127 C C . ARG A 1 12 ? -11.873 0.210 -5.692 1.00 0.00 12 ARG A C 33
ATOM 20128 O O . ARG A 1 12 ? -10.724 0.384 -6.049 1.00 0.00 12 ARG A O 33
ATOM 20149 N N . ILE A 1 13 ? -12.257 0.482 -4.470 1.00 0.00 13 ILE A N 33
ATOM 20150 C CA . ILE A 1 13 ? -11.282 1.018 -3.473 1.00 0.00 13 ILE A CA 33
ATOM 20151 C C . ILE A 1 13 ? -10.425 -0.123 -2.900 1.00 0.00 13 ILE A C 33
ATOM 20152 O O . ILE A 1 13 ? -9.274 0.079 -2.565 1.00 0.00 13 ILE A O 33
ATOM 20168 N N . ALA A 1 14 ? -10.973 -1.316 -2.786 1.00 0.00 14 ALA A N 33
ATOM 20169 C CA . ALA A 1 14 ? -10.177 -2.464 -2.235 1.00 0.00 14 ALA A CA 33
ATOM 20170 C C . ALA A 1 14 ? -8.845 -2.602 -2.985 1.00 0.00 14 ALA A C 33
ATOM 20171 O O . ALA A 1 14 ? -7.788 -2.601 -2.381 1.00 0.00 14 ALA A O 33
ATOM 20178 N N . GLU A 1 15 ? -8.887 -2.711 -4.294 1.00 0.00 15 GLU A N 33
ATOM 20179 C CA . GLU A 1 15 ? -7.618 -2.837 -5.082 1.00 0.00 15 GLU A CA 33
ATOM 20180 C C . GLU A 1 15 ? -6.802 -1.538 -4.988 1.00 0.00 15 GLU A C 33
ATOM 20181 O O . GLU A 1 15 ? -5.586 -1.564 -4.985 1.00 0.00 15 GLU A O 33
ATOM 20193 N N . MET A 1 16 ? -7.462 -0.406 -4.888 1.00 0.00 16 MET A N 33
ATOM 20194 C CA . MET A 1 16 ? -6.724 0.889 -4.770 1.00 0.00 16 MET A CA 33
ATOM 20195 C C . MET A 1 16 ? -5.916 0.910 -3.464 1.00 0.00 16 MET A C 33
ATOM 20196 O O . MET A 1 16 ? -4.889 1.557 -3.369 1.00 0.00 16 MET A O 33
ATOM 20210 N N . LEU A 1 17 ? -6.371 0.195 -2.461 1.00 0.00 17 LEU A N 33
ATOM 20211 C CA . LEU A 1 17 ? -5.632 0.153 -1.162 1.00 0.00 17 LEU A CA 33
ATOM 20212 C C . LEU A 1 17 ? -4.455 -0.828 -1.255 1.00 0.00 17 LEU A C 33
ATOM 20213 O O . LEU A 1 17 ? -3.478 -0.704 -0.541 1.00 0.00 17 LEU A O 33
ATOM 20229 N N . LYS A 1 18 ? -4.540 -1.795 -2.139 1.00 0.00 18 LYS A N 33
ATOM 20230 C CA . LYS A 1 18 ? -3.423 -2.782 -2.293 1.00 0.00 18 LYS A CA 33
ATOM 20231 C C . LYS A 1 18 ? -2.143 -2.063 -2.733 1.00 0.00 18 LYS A C 33
ATOM 20232 O O . LYS A 1 18 ? -1.073 -2.311 -2.207 1.00 0.00 18 LYS A O 33
ATOM 20251 N N . SER A 1 19 ? -2.247 -1.165 -3.686 1.00 0.00 19 SER A N 33
ATOM 20252 C CA . SER A 1 19 ? -1.036 -0.417 -4.153 1.00 0.00 19 SER A CA 33
ATOM 20253 C C . SER A 1 19 ? -0.535 0.511 -3.040 1.00 0.00 19 SER A C 33
ATOM 20254 O O . SER A 1 19 ? 0.655 0.699 -2.871 1.00 0.00 19 SER A O 33
ATOM 20262 N N . LYS A 1 20 ? -1.438 1.083 -2.273 1.00 0.00 20 LYS A N 33
ATOM 20263 C CA . LYS A 1 20 ? -1.021 1.990 -1.157 1.00 0.00 20 LYS A CA 33
ATOM 20264 C C . LYS A 1 20 ? -0.144 1.221 -0.161 1.00 0.00 20 LYS A C 33
ATOM 20265 O O . LYS A 1 20 ? 0.859 1.724 0.310 1.00 0.00 20 LYS A O 33
ATOM 20284 N N . ILE A 1 21 ? -0.510 -0.001 0.146 1.00 0.00 21 ILE A N 33
ATOM 20285 C CA . ILE A 1 21 ? 0.306 -0.817 1.098 1.00 0.00 21 ILE A CA 33
ATOM 20286 C C . ILE A 1 21 ? 1.649 -1.174 0.449 1.00 0.00 21 ILE A C 33
ATOM 20287 O O . ILE A 1 21 ? 2.661 -1.274 1.116 1.00 0.00 21 ILE A O 33
ATOM 20303 N N . GLN A 1 22 ? 1.661 -1.348 -0.851 1.00 0.00 22 GLN A N 33
ATOM 20304 C CA . GLN A 1 22 ? 2.937 -1.679 -1.560 1.00 0.00 22 GLN A CA 33
ATOM 20305 C C . GLN A 1 22 ? 3.944 -0.538 -1.368 1.00 0.00 22 GLN A C 33
ATOM 20306 O O . GLN A 1 22 ? 5.093 -0.767 -1.036 1.00 0.00 22 GLN A O 33
ATOM 20320 N N . GLY A 1 23 ? 3.513 0.689 -1.554 1.00 0.00 23 GLY A N 33
ATOM 20321 C CA . GLY A 1 23 ? 4.434 1.850 -1.363 1.00 0.00 23 GLY A CA 33
ATOM 20322 C C . GLY A 1 23 ? 4.859 1.917 0.108 1.00 0.00 23 GLY A C 33
ATOM 20323 O O . GLY A 1 23 ? 6.009 2.163 0.419 1.00 0.00 23 GLY A O 33
ATOM 20327 N N . LEU A 1 24 ? 3.936 1.680 1.013 1.00 0.00 24 LEU A N 33
ATOM 20328 C CA . LEU A 1 24 ? 4.281 1.709 2.469 1.00 0.00 24 LEU A CA 33
ATOM 20329 C C . LEU A 1 24 ? 5.294 0.599 2.783 1.00 0.00 24 LEU A C 33
ATOM 20330 O O . LEU A 1 24 ? 6.248 0.807 3.510 1.00 0.00 24 LEU A O 33
ATOM 20346 N N . LEU A 1 25 ? 5.095 -0.574 2.228 1.00 0.00 25 LEU A N 33
ATOM 20347 C CA . LEU A 1 25 ? 6.049 -1.700 2.478 1.00 0.00 25 LEU A CA 33
ATOM 20348 C C . LEU A 1 25 ? 7.440 -1.344 1.935 1.00 0.00 25 LEU A C 33
ATOM 20349 O O . LEU A 1 25 ? 8.446 -1.678 2.531 1.00 0.00 25 LEU A O 33
ATOM 20365 N N . GLN A 1 26 ? 7.502 -0.658 0.816 1.00 0.00 26 GLN A N 33
ATOM 20366 C CA . GLN A 1 26 ? 8.830 -0.269 0.243 1.00 0.00 26 GLN A CA 33
ATOM 20367 C C . GLN A 1 26 ? 9.530 0.733 1.172 1.00 0.00 26 GLN A C 33
ATOM 20368 O O . GLN A 1 26 ? 10.737 0.719 1.310 1.00 0.00 26 GLN A O 33
ATOM 20382 N N . GLN A 1 27 ? 8.779 1.591 1.822 1.00 0.00 27 GLN A N 33
ATOM 20383 C CA . GLN A 1 27 ? 9.402 2.579 2.756 1.00 0.00 27 GLN A CA 33
ATOM 20384 C C . GLN A 1 27 ? 9.972 1.851 3.978 1.00 0.00 27 GLN A C 33
ATOM 20385 O O . GLN A 1 27 ? 10.979 2.246 4.535 1.00 0.00 27 GLN A O 33
ATOM 20399 N N . ALA A 1 28 ? 9.335 0.783 4.386 1.00 0.00 28 ALA A N 33
ATOM 20400 C CA . ALA A 1 28 ? 9.828 0.007 5.565 1.00 0.00 28 ALA A CA 33
ATOM 20401 C C . ALA A 1 28 ? 10.920 -0.997 5.151 1.00 0.00 28 ALA A C 33
ATOM 20402 O O . ALA A 1 28 ? 11.497 -1.669 5.985 1.00 0.00 28 ALA A O 33
ATOM 20409 N N . SER A 1 29 ? 11.208 -1.104 3.873 1.00 0.00 29 SER A N 33
ATOM 20410 C CA . SER A 1 29 ? 12.262 -2.065 3.413 1.00 0.00 29 SER A CA 33
ATOM 20411 C C . SER A 1 29 ? 13.650 -1.637 3.917 1.00 0.00 29 SER A C 33
ATOM 20412 O O . SER A 1 29 ? 14.505 -2.466 4.161 1.00 0.00 29 SER A O 33
ATOM 20420 N N . LYS A 1 30 ? 13.878 -0.351 4.077 1.00 0.00 30 LYS A N 33
ATOM 20421 C CA . LYS A 1 30 ? 15.212 0.123 4.569 1.00 0.00 30 LYS A CA 33
ATOM 20422 C C . LYS A 1 30 ? 15.521 -0.482 5.946 1.00 0.00 30 LYS A C 33
ATOM 20423 O O . LYS A 1 30 ? 16.631 -0.903 6.209 1.00 0.00 30 LYS A O 33
ATOM 20442 N N . GLN A 1 31 ? 14.543 -0.538 6.819 1.00 0.00 31 GLN A N 33
ATOM 20443 C CA . GLN A 1 31 ? 14.780 -1.131 8.174 1.00 0.00 31 GLN A CA 33
ATOM 20444 C C . GLN A 1 31 ? 15.066 -2.633 8.042 1.00 0.00 31 GLN A C 33
ATOM 20445 O O . GLN A 1 31 ? 15.930 -3.168 8.713 1.00 0.00 31 GLN A O 33
ATOM 20459 N N . ALA A 1 32 ? 14.355 -3.312 7.171 1.00 0.00 32 ALA A N 33
ATOM 20460 C CA . ALA A 1 32 ? 14.592 -4.778 6.978 1.00 0.00 32 ALA A CA 33
ATOM 20461 C C . ALA A 1 32 ? 16.033 -5.020 6.510 1.00 0.00 32 ALA A C 33
ATOM 20462 O O . ALA A 1 32 ? 16.661 -5.985 6.895 1.00 0.00 32 ALA A O 33
ATOM 20469 N N . GLN A 1 33 ? 16.566 -4.140 5.696 1.00 0.00 33 GLN A N 33
ATOM 20470 C CA . GLN A 1 33 ? 17.973 -4.307 5.217 1.00 0.00 33 GLN A CA 33
ATOM 20471 C C . GLN A 1 33 ? 18.948 -4.114 6.389 1.00 0.00 33 GLN A C 33
ATOM 20472 O O . GLN A 1 33 ? 19.949 -4.797 6.494 1.00 0.00 33 GLN A O 33
ATOM 20486 N N . ASP A 1 34 ? 18.653 -3.187 7.270 1.00 0.00 34 ASP A N 33
ATOM 20487 C CA . ASP A 1 34 ? 19.546 -2.938 8.445 1.00 0.00 34 ASP A CA 33
ATOM 20488 C C . ASP A 1 34 ? 19.423 -4.081 9.466 1.00 0.00 34 ASP A C 33
ATOM 20489 O O . ASP A 1 34 ? 20.390 -4.461 10.099 1.00 0.00 34 ASP A O 33
ATOM 20498 N N . ILE A 1 35 ? 18.241 -4.631 9.627 1.00 0.00 35 ILE A N 33
ATOM 20499 C CA . ILE A 1 35 ? 18.051 -5.750 10.600 1.00 0.00 35 ILE A CA 33
ATOM 20500 C C . ILE A 1 35 ? 16.988 -6.728 10.068 1.00 0.00 35 ILE A C 33
ATOM 20501 O O . ILE A 1 35 ? 15.844 -6.721 10.487 1.00 0.00 35 ILE A O 33
ATOM 20517 N N . GLN A 1 36 ? 17.368 -7.559 9.130 1.00 0.00 36 GLN A N 33
ATOM 20518 C CA . GLN A 1 36 ? 16.403 -8.542 8.540 1.00 0.00 36 GLN A CA 33
ATOM 20519 C C . GLN A 1 36 ? 15.778 -9.418 9.639 1.00 0.00 36 GLN A C 33
ATOM 20520 O O . GLN A 1 36 ? 16.439 -9.774 10.598 1.00 0.00 36 GLN A O 33
ATOM 20534 N N . PRO A 1 37 ? 14.515 -9.740 9.457 1.00 0.00 37 PRO A N 33
ATOM 20535 C CA . PRO A 1 37 ? 13.789 -10.587 10.442 1.00 0.00 37 PRO A CA 33
ATOM 20536 C C . PRO A 1 37 ? 14.239 -12.056 10.337 1.00 0.00 37 PRO A C 33
ATOM 20537 O O . PRO A 1 37 ? 15.183 -12.379 9.642 1.00 0.00 37 PRO A O 33
ATOM 20548 N N . ALA A 1 38 ? 13.566 -12.947 11.027 1.00 0.00 38 ALA A N 33
ATOM 20549 C CA . ALA A 1 38 ? 13.951 -14.394 10.971 1.00 0.00 38 ALA A CA 33
ATOM 20550 C C . ALA A 1 38 ? 13.409 -15.061 9.696 1.00 0.00 38 ALA A C 33
ATOM 20551 O O . ALA A 1 38 ? 13.916 -16.080 9.262 1.00 0.00 38 ALA A O 33
ATOM 20558 N N . MET A 1 39 ? 12.385 -14.501 9.094 1.00 0.00 39 MET A N 33
ATOM 20559 C CA . MET A 1 39 ? 11.813 -15.110 7.850 1.00 0.00 39 MET A CA 33
ATOM 20560 C C . MET A 1 39 ? 12.530 -14.574 6.604 1.00 0.00 39 MET A C 33
ATOM 20561 O O . MET A 1 39 ? 12.778 -15.305 5.664 1.00 0.00 39 MET A O 33
ATOM 20575 N N . GLN A 1 40 ? 12.862 -13.305 6.588 1.00 0.00 40 GLN A N 33
ATOM 20576 C CA . GLN A 1 40 ? 13.562 -12.722 5.401 1.00 0.00 40 GLN A CA 33
ATOM 20577 C C . GLN A 1 40 ? 14.996 -12.319 5.766 1.00 0.00 40 GLN A C 33
ATOM 20578 O O . GLN A 1 40 ? 15.182 -11.757 6.833 1.00 0.00 40 GLN A O 33
ATOM 20593 N N . ALA A 1 1 ? -33.019 3.193 -4.400 1.00 0.00 1 ALA A N 34
ATOM 20594 C CA . ALA A 1 1 ? -31.573 3.477 -4.157 1.00 0.00 1 ALA A CA 34
ATOM 20595 C C . ALA A 1 1 ? -30.725 2.255 -4.524 1.00 0.00 1 ALA A C 34
ATOM 20596 O O . ALA A 1 1 ? -31.115 1.125 -4.291 1.00 0.00 1 ALA A O 34
ATOM 20602 N N . SER A 1 2 ? -29.566 2.472 -5.095 1.00 0.00 2 SER A N 34
ATOM 20603 C CA . SER A 1 2 ? -28.688 1.323 -5.479 1.00 0.00 2 SER A CA 34
ATOM 20604 C C . SER A 1 2 ? -27.742 0.971 -4.325 1.00 0.00 2 SER A C 34
ATOM 20605 O O . SER A 1 2 ? -26.974 1.798 -3.867 1.00 0.00 2 SER A O 34
ATOM 20613 N N . ARG A 1 3 ? -27.793 -0.252 -3.853 1.00 0.00 3 ARG A N 34
ATOM 20614 C CA . ARG A 1 3 ? -26.895 -0.667 -2.728 1.00 0.00 3 ARG A CA 34
ATOM 20615 C C . ARG A 1 3 ? -25.701 -1.475 -3.264 1.00 0.00 3 ARG A C 34
ATOM 20616 O O . ARG A 1 3 ? -24.609 -1.403 -2.728 1.00 0.00 3 ARG A O 34
ATOM 20637 N N . ALA A 1 4 ? -25.896 -2.231 -4.319 1.00 0.00 4 ALA A N 34
ATOM 20638 C CA . ALA A 1 4 ? -24.769 -3.030 -4.893 1.00 0.00 4 ALA A CA 34
ATOM 20639 C C . ALA A 1 4 ? -23.727 -2.090 -5.509 1.00 0.00 4 ALA A C 34
ATOM 20640 O O . ALA A 1 4 ? -22.538 -2.277 -5.337 1.00 0.00 4 ALA A O 34
ATOM 20647 N N . ALA A 1 5 ? -24.172 -1.076 -6.218 1.00 0.00 5 ALA A N 34
ATOM 20648 C CA . ALA A 1 5 ? -23.219 -0.104 -6.850 1.00 0.00 5 ALA A CA 34
ATOM 20649 C C . ALA A 1 5 ? -22.181 0.382 -5.828 1.00 0.00 5 ALA A C 34
ATOM 20650 O O . ALA A 1 5 ? -21.023 0.566 -6.155 1.00 0.00 5 ALA A O 34
ATOM 20657 N N . LEU A 1 6 ? -22.585 0.582 -4.596 1.00 0.00 6 LEU A N 34
ATOM 20658 C CA . LEU A 1 6 ? -21.621 1.048 -3.550 1.00 0.00 6 LEU A CA 34
ATOM 20659 C C . LEU A 1 6 ? -20.587 -0.046 -3.258 1.00 0.00 6 LEU A C 34
ATOM 20660 O O . LEU A 1 6 ? -19.403 0.221 -3.168 1.00 0.00 6 LEU A O 34
ATOM 20676 N N . ILE A 1 7 ? -21.026 -1.275 -3.116 1.00 0.00 7 ILE A N 34
ATOM 20677 C CA . ILE A 1 7 ? -20.069 -2.394 -2.835 1.00 0.00 7 ILE A CA 34
ATOM 20678 C C . ILE A 1 7 ? -19.054 -2.515 -3.978 1.00 0.00 7 ILE A C 34
ATOM 20679 O O . ILE A 1 7 ? -17.865 -2.620 -3.749 1.00 0.00 7 ILE A O 34
ATOM 20695 N N . GLU A 1 8 ? -19.519 -2.490 -5.206 1.00 0.00 8 GLU A N 34
ATOM 20696 C CA . GLU A 1 8 ? -18.588 -2.593 -6.375 1.00 0.00 8 GLU A CA 34
ATOM 20697 C C . GLU A 1 8 ? -17.563 -1.449 -6.338 1.00 0.00 8 GLU A C 34
ATOM 20698 O O . GLU A 1 8 ? -16.371 -1.666 -6.459 1.00 0.00 8 GLU A O 34
ATOM 20710 N N . GLU A 1 9 ? -18.024 -0.232 -6.161 1.00 0.00 9 GLU A N 34
ATOM 20711 C CA . GLU A 1 9 ? -17.083 0.930 -6.103 1.00 0.00 9 GLU A CA 34
ATOM 20712 C C . GLU A 1 9 ? -16.158 0.799 -4.884 1.00 0.00 9 GLU A C 34
ATOM 20713 O O . GLU A 1 9 ? -14.984 1.110 -4.953 1.00 0.00 9 GLU A O 34
ATOM 20725 N N . GLY A 1 10 ? -16.679 0.329 -3.774 1.00 0.00 10 GLY A N 34
ATOM 20726 C CA . GLY A 1 10 ? -15.837 0.164 -2.552 1.00 0.00 10 GLY A CA 34
ATOM 20727 C C . GLY A 1 10 ? -14.741 -0.872 -2.818 1.00 0.00 10 GLY A C 34
ATOM 20728 O O . GLY A 1 10 ? -13.626 -0.726 -2.360 1.00 0.00 10 GLY A O 34
ATOM 20732 N N . GLN A 1 11 ? -15.046 -1.912 -3.562 1.00 0.00 11 GLN A N 34
ATOM 20733 C CA . GLN A 1 11 ? -14.015 -2.956 -3.867 1.00 0.00 11 GLN A CA 34
ATOM 20734 C C . GLN A 1 11 ? -12.812 -2.316 -4.572 1.00 0.00 11 GLN A C 34
ATOM 20735 O O . GLN A 1 11 ? -11.673 -2.631 -4.281 1.00 0.00 11 GLN A O 34
ATOM 20749 N N . ARG A 1 12 ? -13.060 -1.412 -5.491 1.00 0.00 12 ARG A N 34
ATOM 20750 C CA . ARG A 1 12 ? -11.934 -0.740 -6.209 1.00 0.00 12 ARG A CA 34
ATOM 20751 C C . ARG A 1 12 ? -11.201 0.215 -5.257 1.00 0.00 12 ARG A C 34
ATOM 20752 O O . ARG A 1 12 ? -9.986 0.241 -5.211 1.00 0.00 12 ARG A O 34
ATOM 20773 N N . ILE A 1 13 ? -11.935 0.989 -4.490 1.00 0.00 13 ILE A N 34
ATOM 20774 C CA . ILE A 1 13 ? -11.285 1.937 -3.527 1.00 0.00 13 ILE A CA 34
ATOM 20775 C C . ILE A 1 13 ? -10.524 1.145 -2.453 1.00 0.00 13 ILE A C 34
ATOM 20776 O O . ILE A 1 13 ? -9.433 1.513 -2.056 1.00 0.00 13 ILE A O 34
ATOM 20792 N N . ALA A 1 14 ? -11.092 0.053 -1.991 1.00 0.00 14 ALA A N 34
ATOM 20793 C CA . ALA A 1 14 ? -10.408 -0.780 -0.952 1.00 0.00 14 ALA A CA 34
ATOM 20794 C C . ALA A 1 14 ? -9.062 -1.290 -1.485 1.00 0.00 14 ALA A C 34
ATOM 20795 O O . ALA A 1 14 ? -8.067 -1.281 -0.786 1.00 0.00 14 ALA A O 34
ATOM 20802 N N . GLU A 1 15 ? -9.025 -1.727 -2.724 1.00 0.00 15 GLU A N 34
ATOM 20803 C CA . GLU A 1 15 ? -7.742 -2.230 -3.309 1.00 0.00 15 GLU A CA 34
ATOM 20804 C C . GLU A 1 15 ? -6.766 -1.066 -3.525 1.00 0.00 15 GLU A C 34
ATOM 20805 O O . GLU A 1 15 ? -5.568 -1.220 -3.380 1.00 0.00 15 GLU A O 34
ATOM 20817 N N . MET A 1 16 ? -7.271 0.102 -3.853 1.00 0.00 16 MET A N 34
ATOM 20818 C CA . MET A 1 16 ? -6.371 1.281 -4.058 1.00 0.00 16 MET A CA 34
ATOM 20819 C C . MET A 1 16 ? -5.539 1.524 -2.790 1.00 0.00 16 MET A C 34
ATOM 20820 O O . MET A 1 16 ? -4.387 1.909 -2.858 1.00 0.00 16 MET A O 34
ATOM 20834 N N . LEU A 1 17 ? -6.115 1.281 -1.637 1.00 0.00 17 LEU A N 34
ATOM 20835 C CA . LEU A 1 17 ? -5.363 1.474 -0.359 1.00 0.00 17 LEU A CA 34
ATOM 20836 C C . LEU A 1 17 ? -4.582 0.203 -0.005 1.00 0.00 17 LEU A C 34
ATOM 20837 O O . LEU A 1 17 ? -3.572 0.259 0.669 1.00 0.00 17 LEU A O 34
ATOM 20853 N N . LYS A 1 18 ? -5.044 -0.939 -0.458 1.00 0.00 18 LYS A N 34
ATOM 20854 C CA . LYS A 1 18 ? -4.338 -2.228 -0.160 1.00 0.00 18 LYS A CA 34
ATOM 20855 C C . LYS A 1 18 ? -2.868 -2.145 -0.593 1.00 0.00 18 LYS A C 34
ATOM 20856 O O . LYS A 1 18 ? -1.972 -2.427 0.179 1.00 0.00 18 LYS A O 34
ATOM 20875 N N . SER A 1 19 ? -2.616 -1.753 -1.820 1.00 0.00 19 SER A N 34
ATOM 20876 C CA . SER A 1 19 ? -1.203 -1.644 -2.301 1.00 0.00 19 SER A CA 34
ATOM 20877 C C . SER A 1 19 ? -0.459 -0.550 -1.522 1.00 0.00 19 SER A C 34
ATOM 20878 O O . SER A 1 19 ? 0.719 -0.673 -1.244 1.00 0.00 19 SER A O 34
ATOM 20886 N N . LYS A 1 20 ? -1.142 0.512 -1.160 1.00 0.00 20 LYS A N 34
ATOM 20887 C CA . LYS A 1 20 ? -0.477 1.610 -0.388 1.00 0.00 20 LYS A CA 34
ATOM 20888 C C . LYS A 1 20 ? -0.006 1.087 0.975 1.00 0.00 20 LYS A C 34
ATOM 20889 O O . LYS A 1 20 ? 1.071 1.419 1.435 1.00 0.00 20 LYS A O 34
ATOM 20908 N N . ILE A 1 21 ? -0.803 0.263 1.618 1.00 0.00 21 ILE A N 34
ATOM 20909 C CA . ILE A 1 21 ? -0.402 -0.296 2.948 1.00 0.00 21 ILE A CA 34
ATOM 20910 C C . ILE A 1 21 ? 0.816 -1.213 2.775 1.00 0.00 21 ILE A C 34
ATOM 20911 O O . ILE A 1 21 ? 1.732 -1.205 3.577 1.00 0.00 21 ILE A O 34
ATOM 20927 N N . GLN A 1 22 ? 0.831 -1.987 1.721 1.00 0.00 22 GLN A N 34
ATOM 20928 C CA . GLN A 1 22 ? 1.987 -2.900 1.465 1.00 0.00 22 GLN A CA 34
ATOM 20929 C C . GLN A 1 22 ? 3.212 -2.076 1.053 1.00 0.00 22 GLN A C 34
ATOM 20930 O O . GLN A 1 22 ? 4.319 -2.344 1.476 1.00 0.00 22 GLN A O 34
ATOM 20944 N N . GLY A 1 23 ? 3.011 -1.063 0.240 1.00 0.00 23 GLY A N 34
ATOM 20945 C CA . GLY A 1 23 ? 4.149 -0.201 -0.196 1.00 0.00 23 GLY A CA 34
ATOM 20946 C C . GLY A 1 23 ? 4.803 0.431 1.034 1.00 0.00 23 GLY A C 34
ATOM 20947 O O . GLY A 1 23 ? 6.011 0.447 1.157 1.00 0.00 23 GLY A O 34
ATOM 20951 N N . LEU A 1 24 ? 4.013 0.939 1.953 1.00 0.00 24 LEU A N 34
ATOM 20952 C CA . LEU A 1 24 ? 4.592 1.557 3.188 1.00 0.00 24 LEU A CA 34
ATOM 20953 C C . LEU A 1 24 ? 5.452 0.525 3.931 1.00 0.00 24 LEU A C 34
ATOM 20954 O O . LEU A 1 24 ? 6.555 0.816 4.357 1.00 0.00 24 LEU A O 34
ATOM 20970 N N . LEU A 1 25 ? 4.959 -0.682 4.068 1.00 0.00 25 LEU A N 34
ATOM 20971 C CA . LEU A 1 25 ? 5.748 -1.749 4.759 1.00 0.00 25 LEU A CA 34
ATOM 20972 C C . LEU A 1 25 ? 6.992 -2.085 3.927 1.00 0.00 25 LEU A C 34
ATOM 20973 O O . LEU A 1 25 ? 8.080 -2.241 4.453 1.00 0.00 25 LEU A O 34
ATOM 20989 N N . GLN A 1 26 ? 6.832 -2.188 2.629 1.00 0.00 26 GLN A N 34
ATOM 20990 C CA . GLN A 1 26 ? 7.994 -2.503 1.743 1.00 0.00 26 GLN A CA 34
ATOM 20991 C C . GLN A 1 26 ? 8.987 -1.333 1.740 1.00 0.00 26 GLN A C 34
ATOM 20992 O O . GLN A 1 26 ? 10.179 -1.529 1.607 1.00 0.00 26 GLN A O 34
ATOM 21006 N N . GLN A 1 27 ? 8.507 -0.119 1.893 1.00 0.00 27 GLN A N 34
ATOM 21007 C CA . GLN A 1 27 ? 9.428 1.060 1.910 1.00 0.00 27 GLN A CA 34
ATOM 21008 C C . GLN A 1 27 ? 10.443 0.907 3.046 1.00 0.00 27 GLN A C 34
ATOM 21009 O O . GLN A 1 27 ? 11.628 1.113 2.860 1.00 0.00 27 GLN A O 34
ATOM 21023 N N . ALA A 1 28 ? 9.986 0.525 4.213 1.00 0.00 28 ALA A N 34
ATOM 21024 C CA . ALA A 1 28 ? 10.924 0.332 5.366 1.00 0.00 28 ALA A CA 34
ATOM 21025 C C . ALA A 1 28 ? 11.964 -0.737 5.013 1.00 0.00 28 ALA A C 34
ATOM 21026 O O . ALA A 1 28 ? 13.148 -0.562 5.230 1.00 0.00 28 ALA A O 34
ATOM 21033 N N . SER A 1 29 ? 11.520 -1.832 4.450 1.00 0.00 29 SER A N 34
ATOM 21034 C CA . SER A 1 29 ? 12.465 -2.922 4.052 1.00 0.00 29 SER A CA 34
ATOM 21035 C C . SER A 1 29 ? 13.348 -2.449 2.889 1.00 0.00 29 SER A C 34
ATOM 21036 O O . SER A 1 29 ? 14.509 -2.798 2.804 1.00 0.00 29 SER A O 34
ATOM 21044 N N . LYS A 1 30 ? 12.802 -1.652 1.999 1.00 0.00 30 LYS A N 34
ATOM 21045 C CA . LYS A 1 30 ? 13.597 -1.139 0.840 1.00 0.00 30 LYS A CA 34
ATOM 21046 C C . LYS A 1 30 ? 14.846 -0.401 1.338 1.00 0.00 30 LYS A C 34
ATOM 21047 O O . LYS A 1 30 ? 15.930 -0.578 0.814 1.00 0.00 30 LYS A O 34
ATOM 21066 N N . GLN A 1 31 ? 14.701 0.415 2.355 1.00 0.00 31 GLN A N 34
ATOM 21067 C CA . GLN A 1 31 ? 15.875 1.161 2.902 1.00 0.00 31 GLN A CA 34
ATOM 21068 C C . GLN A 1 31 ? 16.786 0.210 3.692 1.00 0.00 31 GLN A C 34
ATOM 21069 O O . GLN A 1 31 ? 17.989 0.376 3.722 1.00 0.00 31 GLN A O 34
ATOM 21083 N N . ALA A 1 32 ? 16.217 -0.788 4.325 1.00 0.00 32 ALA A N 34
ATOM 21084 C CA . ALA A 1 32 ? 17.046 -1.759 5.107 1.00 0.00 32 ALA A CA 34
ATOM 21085 C C . ALA A 1 32 ? 17.787 -2.718 4.161 1.00 0.00 32 ALA A C 34
ATOM 21086 O O . ALA A 1 32 ? 18.889 -3.150 4.444 1.00 0.00 32 ALA A O 34
ATOM 21093 N N . GLN A 1 33 ? 17.191 -3.054 3.040 1.00 0.00 33 GLN A N 34
ATOM 21094 C CA . GLN A 1 33 ? 17.858 -3.986 2.077 1.00 0.00 33 GLN A CA 34
ATOM 21095 C C . GLN A 1 33 ? 18.782 -3.217 1.120 1.00 0.00 33 GLN A C 34
ATOM 21096 O O . GLN A 1 33 ? 19.790 -3.737 0.683 1.00 0.00 33 GLN A O 34
ATOM 21110 N N . ASP A 1 34 ? 18.441 -1.989 0.791 1.00 0.00 34 ASP A N 34
ATOM 21111 C CA . ASP A 1 34 ? 19.288 -1.175 -0.145 1.00 0.00 34 ASP A CA 34
ATOM 21112 C C . ASP A 1 34 ? 19.474 -1.914 -1.481 1.00 0.00 34 ASP A C 34
ATOM 21113 O O . ASP A 1 34 ? 20.561 -2.342 -1.823 1.00 0.00 34 ASP A O 34
ATOM 21122 N N . ILE A 1 35 ? 18.415 -2.066 -2.236 1.00 0.00 35 ILE A N 34
ATOM 21123 C CA . ILE A 1 35 ? 18.518 -2.776 -3.549 1.00 0.00 35 ILE A CA 34
ATOM 21124 C C . ILE A 1 35 ? 17.812 -1.975 -4.661 1.00 0.00 35 ILE A C 34
ATOM 21125 O O . ILE A 1 35 ? 17.343 -2.532 -5.636 1.00 0.00 35 ILE A O 34
ATOM 21141 N N . GLN A 1 36 ? 17.743 -0.671 -4.526 1.00 0.00 36 GLN A N 34
ATOM 21142 C CA . GLN A 1 36 ? 17.079 0.162 -5.576 1.00 0.00 36 GLN A CA 34
ATOM 21143 C C . GLN A 1 36 ? 18.104 1.104 -6.228 1.00 0.00 36 GLN A C 34
ATOM 21144 O O . GLN A 1 36 ? 18.280 2.225 -5.787 1.00 0.00 36 GLN A O 34
ATOM 21158 N N . PRO A 1 37 ? 18.749 0.613 -7.263 1.00 0.00 37 PRO A N 34
ATOM 21159 C CA . PRO A 1 37 ? 19.765 1.422 -7.985 1.00 0.00 37 PRO A CA 34
ATOM 21160 C C . PRO A 1 37 ? 19.082 2.463 -8.888 1.00 0.00 37 PRO A C 34
ATOM 21161 O O . PRO A 1 37 ? 18.953 2.274 -10.085 1.00 0.00 37 PRO A O 34
ATOM 21172 N N . ALA A 1 38 ? 18.642 3.558 -8.319 1.00 0.00 38 ALA A N 34
ATOM 21173 C CA . ALA A 1 38 ? 17.966 4.615 -9.136 1.00 0.00 38 ALA A CA 34
ATOM 21174 C C . ALA A 1 38 ? 18.988 5.638 -9.653 1.00 0.00 38 ALA A C 34
ATOM 21175 O O . ALA A 1 38 ? 18.849 6.164 -10.742 1.00 0.00 38 ALA A O 34
ATOM 21182 N N . MET A 1 39 ? 20.009 5.924 -8.882 1.00 0.00 39 MET A N 34
ATOM 21183 C CA . MET A 1 39 ? 21.038 6.912 -9.330 1.00 0.00 39 MET A CA 34
ATOM 21184 C C . MET A 1 39 ? 22.162 6.204 -10.098 1.00 0.00 39 MET A C 34
ATOM 21185 O O . MET A 1 39 ? 22.448 6.541 -11.232 1.00 0.00 39 MET A O 34
ATOM 21199 N N . GLN A 1 40 ? 22.798 5.229 -9.484 1.00 0.00 40 GLN A N 34
ATOM 21200 C CA . GLN A 1 40 ? 23.913 4.486 -10.159 1.00 0.00 40 GLN A CA 34
ATOM 21201 C C . GLN A 1 40 ? 25.044 5.452 -10.570 1.00 0.00 40 GLN A C 34
ATOM 21202 O O . GLN A 1 40 ? 25.723 5.168 -11.546 1.00 0.00 40 GLN A O 34
ATOM 21217 N N . ALA A 1 1 ? -24.845 9.007 -6.656 1.00 0.00 1 ALA A N 35
ATOM 21218 C CA . ALA A 1 1 ? -24.474 7.990 -5.625 1.00 0.00 1 ALA A CA 35
ATOM 21219 C C . ALA A 1 1 ? -25.699 7.148 -5.246 1.00 0.00 1 ALA A C 35
ATOM 21220 O O . ALA A 1 1 ? -26.786 7.667 -5.069 1.00 0.00 1 ALA A O 35
ATOM 21226 N N . SER A 1 2 ? -25.530 5.855 -5.120 1.00 0.00 2 SER A N 35
ATOM 21227 C CA . SER A 1 2 ? -26.684 4.975 -4.753 1.00 0.00 2 SER A CA 35
ATOM 21228 C C . SER A 1 2 ? -26.250 3.928 -3.723 1.00 0.00 2 SER A C 35
ATOM 21229 O O . SER A 1 2 ? -25.094 3.551 -3.656 1.00 0.00 2 SER A O 35
ATOM 21237 N N . ARG A 1 3 ? -27.177 3.445 -2.927 1.00 0.00 3 ARG A N 35
ATOM 21238 C CA . ARG A 1 3 ? -26.825 2.409 -1.904 1.00 0.00 3 ARG A CA 35
ATOM 21239 C C . ARG A 1 3 ? -26.353 1.118 -2.594 1.00 0.00 3 ARG A C 35
ATOM 21240 O O . ARG A 1 3 ? -25.578 0.362 -2.040 1.00 0.00 3 ARG A O 35
ATOM 21261 N N . ALA A 1 4 ? -26.798 0.875 -3.806 1.00 0.00 4 ALA A N 35
ATOM 21262 C CA . ALA A 1 4 ? -26.361 -0.351 -4.539 1.00 0.00 4 ALA A CA 35
ATOM 21263 C C . ALA A 1 4 ? -24.940 -0.147 -5.077 1.00 0.00 4 ALA A C 35
ATOM 21264 O O . ALA A 1 4 ? -24.113 -1.037 -5.018 1.00 0.00 4 ALA A O 35
ATOM 21271 N N . ALA A 1 5 ? -24.652 1.029 -5.588 1.00 0.00 5 ALA A N 35
ATOM 21272 C CA . ALA A 1 5 ? -23.281 1.307 -6.120 1.00 0.00 5 ALA A CA 35
ATOM 21273 C C . ALA A 1 5 ? -22.252 1.300 -4.979 1.00 0.00 5 ALA A C 35
ATOM 21274 O O . ALA A 1 5 ? -21.080 1.068 -5.200 1.00 0.00 5 ALA A O 35
ATOM 21281 N N . LEU A 1 6 ? -22.684 1.548 -3.761 1.00 0.00 6 LEU A N 35
ATOM 21282 C CA . LEU A 1 6 ? -21.733 1.546 -2.604 1.00 0.00 6 LEU A CA 35
ATOM 21283 C C . LEU A 1 6 ? -21.028 0.186 -2.498 1.00 0.00 6 LEU A C 35
ATOM 21284 O O . LEU A 1 6 ? -19.836 0.115 -2.259 1.00 0.00 6 LEU A O 35
ATOM 21300 N N . ILE A 1 7 ? -21.754 -0.893 -2.687 1.00 0.00 7 ILE A N 35
ATOM 21301 C CA . ILE A 1 7 ? -21.124 -2.251 -2.612 1.00 0.00 7 ILE A CA 35
ATOM 21302 C C . ILE A 1 7 ? -20.083 -2.392 -3.732 1.00 0.00 7 ILE A C 35
ATOM 21303 O O . ILE A 1 7 ? -18.975 -2.840 -3.504 1.00 0.00 7 ILE A O 35
ATOM 21319 N N . GLU A 1 8 ? -20.430 -1.992 -4.934 1.00 0.00 8 GLU A N 35
ATOM 21320 C CA . GLU A 1 8 ? -19.459 -2.079 -6.069 1.00 0.00 8 GLU A CA 35
ATOM 21321 C C . GLU A 1 8 ? -18.267 -1.147 -5.802 1.00 0.00 8 GLU A C 35
ATOM 21322 O O . GLU A 1 8 ? -17.132 -1.482 -6.088 1.00 0.00 8 GLU A O 35
ATOM 21334 N N . GLU A 1 9 ? -18.523 0.015 -5.243 1.00 0.00 9 GLU A N 35
ATOM 21335 C CA . GLU A 1 9 ? -17.419 0.978 -4.937 1.00 0.00 9 GLU A CA 35
ATOM 21336 C C . GLU A 1 9 ? -16.405 0.342 -3.975 1.00 0.00 9 GLU A C 35
ATOM 21337 O O . GLU A 1 9 ? -15.214 0.552 -4.098 1.00 0.00 9 GLU A O 35
ATOM 21349 N N . GLY A 1 10 ? -16.871 -0.438 -3.024 1.00 0.00 10 GLY A N 35
ATOM 21350 C CA . GLY A 1 10 ? -15.937 -1.096 -2.056 1.00 0.00 10 GLY A CA 35
ATOM 21351 C C . GLY A 1 10 ? -14.930 -1.958 -2.819 1.00 0.00 10 GLY A C 35
ATOM 21352 O O . GLY A 1 10 ? -13.759 -1.982 -2.491 1.00 0.00 10 GLY A O 35
ATOM 21356 N N . GLN A 1 11 ? -15.372 -2.654 -3.842 1.00 0.00 11 GLN A N 35
ATOM 21357 C CA . GLN A 1 11 ? -14.429 -3.502 -4.639 1.00 0.00 11 GLN A CA 35
ATOM 21358 C C . GLN A 1 11 ? -13.332 -2.615 -5.240 1.00 0.00 11 GLN A C 35
ATOM 21359 O O . GLN A 1 11 ? -12.164 -2.947 -5.198 1.00 0.00 11 GLN A O 35
ATOM 21373 N N . ARG A 1 12 ? -13.707 -1.475 -5.776 1.00 0.00 12 ARG A N 35
ATOM 21374 C CA . ARG A 1 12 ? -12.694 -0.541 -6.359 1.00 0.00 12 ARG A CA 35
ATOM 21375 C C . ARG A 1 12 ? -11.707 -0.112 -5.264 1.00 0.00 12 ARG A C 35
ATOM 21376 O O . ARG A 1 12 ? -10.509 -0.078 -5.475 1.00 0.00 12 ARG A O 35
ATOM 21397 N N . ILE A 1 13 ? -12.209 0.199 -4.091 1.00 0.00 13 ILE A N 35
ATOM 21398 C CA . ILE A 1 13 ? -11.309 0.610 -2.968 1.00 0.00 13 ILE A CA 35
ATOM 21399 C C . ILE A 1 13 ? -10.455 -0.588 -2.531 1.00 0.00 13 ILE A C 35
ATOM 21400 O O . ILE A 1 13 ? -9.274 -0.453 -2.275 1.00 0.00 13 ILE A O 35
ATOM 21416 N N . ALA A 1 14 ? -11.047 -1.760 -2.455 1.00 0.00 14 ALA A N 35
ATOM 21417 C CA . ALA A 1 14 ? -10.272 -2.977 -2.047 1.00 0.00 14 ALA A CA 35
ATOM 21418 C C . ALA A 1 14 ? -9.037 -3.145 -2.943 1.00 0.00 14 ALA A C 35
ATOM 21419 O O . ALA A 1 14 ? -7.969 -3.499 -2.481 1.00 0.00 14 ALA A O 35
ATOM 21426 N N . GLU A 1 15 ? -9.174 -2.877 -4.221 1.00 0.00 15 GLU A N 35
ATOM 21427 C CA . GLU A 1 15 ? -8.009 -3.002 -5.150 1.00 0.00 15 GLU A CA 35
ATOM 21428 C C . GLU A 1 15 ? -6.989 -1.895 -4.852 1.00 0.00 15 GLU A C 35
ATOM 21429 O O . GLU A 1 15 ? -5.796 -2.130 -4.822 1.00 0.00 15 GLU A O 35
ATOM 21441 N N . MET A 1 16 ? -7.458 -0.691 -4.616 1.00 0.00 16 MET A N 35
ATOM 21442 C CA . MET A 1 16 ? -6.528 0.439 -4.302 1.00 0.00 16 MET A CA 35
ATOM 21443 C C . MET A 1 16 ? -5.790 0.169 -2.981 1.00 0.00 16 MET A C 35
ATOM 21444 O O . MET A 1 16 ? -4.662 0.590 -2.800 1.00 0.00 16 MET A O 35
ATOM 21458 N N . LEU A 1 17 ? -6.419 -0.537 -2.065 1.00 0.00 17 LEU A N 35
ATOM 21459 C CA . LEU A 1 17 ? -5.759 -0.850 -0.756 1.00 0.00 17 LEU A CA 35
ATOM 21460 C C . LEU A 1 17 ? -4.426 -1.574 -0.991 1.00 0.00 17 LEU A C 35
ATOM 21461 O O . LEU A 1 17 ? -3.482 -1.410 -0.240 1.00 0.00 17 LEU A O 35
ATOM 21477 N N . LYS A 1 18 ? -4.344 -2.358 -2.038 1.00 0.00 18 LYS A N 35
ATOM 21478 C CA . LYS A 1 18 ? -3.072 -3.084 -2.346 1.00 0.00 18 LYS A CA 35
ATOM 21479 C C . LYS A 1 18 ? -1.922 -2.079 -2.496 1.00 0.00 18 LYS A C 35
ATOM 21480 O O . LYS A 1 18 ? -0.822 -2.308 -2.026 1.00 0.00 18 LYS A O 35
ATOM 21499 N N . SER A 1 19 ? -2.177 -0.959 -3.136 1.00 0.00 19 SER A N 35
ATOM 21500 C CA . SER A 1 19 ? -1.110 0.076 -3.309 1.00 0.00 19 SER A CA 35
ATOM 21501 C C . SER A 1 19 ? -0.654 0.594 -1.939 1.00 0.00 19 SER A C 35
ATOM 21502 O O . SER A 1 19 ? 0.523 0.793 -1.705 1.00 0.00 19 SER A O 35
ATOM 21510 N N . LYS A 1 20 ? -1.580 0.804 -1.030 1.00 0.00 20 LYS A N 35
ATOM 21511 C CA . LYS A 1 20 ? -1.202 1.298 0.332 1.00 0.00 20 LYS A CA 35
ATOM 21512 C C . LYS A 1 20 ? -0.302 0.271 1.030 1.00 0.00 20 LYS A C 35
ATOM 21513 O O . LYS A 1 20 ? 0.676 0.623 1.663 1.00 0.00 20 LYS A O 35
ATOM 21532 N N . ILE A 1 21 ? -0.619 -0.997 0.903 1.00 0.00 21 ILE A N 35
ATOM 21533 C CA . ILE A 1 21 ? 0.225 -2.056 1.546 1.00 0.00 21 ILE A CA 35
ATOM 21534 C C . ILE A 1 21 ? 1.638 -2.021 0.950 1.00 0.00 21 ILE A C 35
ATOM 21535 O O . ILE A 1 21 ? 2.619 -2.206 1.645 1.00 0.00 21 ILE A O 35
ATOM 21551 N N . GLN A 1 22 ? 1.741 -1.765 -0.331 1.00 0.00 22 GLN A N 35
ATOM 21552 C CA . GLN A 1 22 ? 3.084 -1.694 -0.986 1.00 0.00 22 GLN A CA 35
ATOM 21553 C C . GLN A 1 22 ? 3.872 -0.503 -0.423 1.00 0.00 22 GLN A C 35
ATOM 21554 O O . GLN A 1 22 ? 5.063 -0.595 -0.188 1.00 0.00 22 GLN A O 35
ATOM 21568 N N . GLY A 1 23 ? 3.209 0.608 -0.191 1.00 0.00 23 GLY A N 35
ATOM 21569 C CA . GLY A 1 23 ? 3.907 1.804 0.376 1.00 0.00 23 GLY A CA 35
ATOM 21570 C C . GLY A 1 23 ? 4.469 1.448 1.756 1.00 0.00 23 GLY A C 35
ATOM 21571 O O . GLY A 1 23 ? 5.591 1.789 2.086 1.00 0.00 23 GLY A O 35
ATOM 21575 N N . LEU A 1 24 ? 3.699 0.748 2.557 1.00 0.00 24 LEU A N 35
ATOM 21576 C CA . LEU A 1 24 ? 4.187 0.343 3.912 1.00 0.00 24 LEU A CA 35
ATOM 21577 C C . LEU A 1 24 ? 5.411 -0.573 3.764 1.00 0.00 24 LEU A C 35
ATOM 21578 O O . LEU A 1 24 ? 6.351 -0.496 4.531 1.00 0.00 24 LEU A O 35
ATOM 21594 N N . LEU A 1 25 ? 5.402 -1.428 2.768 1.00 0.00 25 LEU A N 35
ATOM 21595 C CA . LEU A 1 25 ? 6.562 -2.343 2.543 1.00 0.00 25 LEU A CA 35
ATOM 21596 C C . LEU A 1 25 ? 7.806 -1.526 2.169 1.00 0.00 25 LEU A C 35
ATOM 21597 O O . LEU A 1 25 ? 8.901 -1.809 2.617 1.00 0.00 25 LEU A O 35
ATOM 21613 N N . GLN A 1 26 ? 7.636 -0.507 1.358 1.00 0.00 26 GLN A N 35
ATOM 21614 C CA . GLN A 1 26 ? 8.799 0.346 0.954 1.00 0.00 26 GLN A CA 35
ATOM 21615 C C . GLN A 1 26 ? 9.394 1.043 2.187 1.00 0.00 26 GLN A C 35
ATOM 21616 O O . GLN A 1 26 ? 10.599 1.151 2.325 1.00 0.00 26 GLN A O 35
ATOM 21630 N N . GLN A 1 27 ? 8.557 1.502 3.089 1.00 0.00 27 GLN A N 35
ATOM 21631 C CA . GLN A 1 27 ? 9.076 2.178 4.321 1.00 0.00 27 GLN A CA 35
ATOM 21632 C C . GLN A 1 27 ? 9.868 1.181 5.175 1.00 0.00 27 GLN A C 35
ATOM 21633 O O . GLN A 1 27 ? 10.830 1.540 5.828 1.00 0.00 27 GLN A O 35
ATOM 21647 N N . ALA A 1 28 ? 9.479 -0.067 5.159 1.00 0.00 28 ALA A N 35
ATOM 21648 C CA . ALA A 1 28 ? 10.215 -1.101 5.953 1.00 0.00 28 ALA A CA 35
ATOM 21649 C C . ALA A 1 28 ? 11.494 -1.529 5.218 1.00 0.00 28 ALA A C 35
ATOM 21650 O O . ALA A 1 28 ? 12.406 -2.075 5.812 1.00 0.00 28 ALA A O 35
ATOM 21657 N N . SER A 1 29 ? 11.568 -1.276 3.934 1.00 0.00 29 SER A N 35
ATOM 21658 C CA . SER A 1 29 ? 12.788 -1.655 3.152 1.00 0.00 29 SER A CA 35
ATOM 21659 C C . SER A 1 29 ? 13.966 -0.719 3.479 1.00 0.00 29 SER A C 35
ATOM 21660 O O . SER A 1 29 ? 15.091 -0.986 3.104 1.00 0.00 29 SER A O 35
ATOM 21668 N N . LYS A 1 30 ? 13.715 0.373 4.176 1.00 0.00 30 LYS A N 35
ATOM 21669 C CA . LYS A 1 30 ? 14.820 1.325 4.533 1.00 0.00 30 LYS A CA 35
ATOM 21670 C C . LYS A 1 30 ? 16.007 0.569 5.151 1.00 0.00 30 LYS A C 35
ATOM 21671 O O . LYS A 1 30 ? 17.152 0.898 4.907 1.00 0.00 30 LYS A O 35
ATOM 21690 N N . GLN A 1 31 ? 15.736 -0.445 5.942 1.00 0.00 31 GLN A N 35
ATOM 21691 C CA . GLN A 1 31 ? 16.841 -1.234 6.575 1.00 0.00 31 GLN A CA 35
ATOM 21692 C C . GLN A 1 31 ? 17.803 -1.770 5.502 1.00 0.00 31 GLN A C 35
ATOM 21693 O O . GLN A 1 31 ? 19.008 -1.717 5.660 1.00 0.00 31 GLN A O 35
ATOM 21707 N N . ALA A 1 32 ? 17.278 -2.275 4.410 1.00 0.00 32 ALA A N 35
ATOM 21708 C CA . ALA A 1 32 ? 18.159 -2.802 3.320 1.00 0.00 32 ALA A CA 35
ATOM 21709 C C . ALA A 1 32 ? 18.637 -1.653 2.420 1.00 0.00 32 ALA A C 35
ATOM 21710 O O . ALA A 1 32 ? 19.713 -1.708 1.856 1.00 0.00 32 ALA A O 35
ATOM 21717 N N . GLN A 1 33 ? 17.845 -0.613 2.290 1.00 0.00 33 GLN A N 35
ATOM 21718 C CA . GLN A 1 33 ? 18.244 0.553 1.435 1.00 0.00 33 GLN A CA 35
ATOM 21719 C C . GLN A 1 33 ? 19.564 1.167 1.935 1.00 0.00 33 GLN A C 35
ATOM 21720 O O . GLN A 1 33 ? 20.291 1.781 1.175 1.00 0.00 33 GLN A O 35
ATOM 21734 N N . ASP A 1 34 ? 19.875 1.004 3.200 1.00 0.00 34 ASP A N 35
ATOM 21735 C CA . ASP A 1 34 ? 21.146 1.571 3.756 1.00 0.00 34 ASP A CA 35
ATOM 21736 C C . ASP A 1 34 ? 22.355 1.155 2.900 1.00 0.00 34 ASP A C 35
ATOM 21737 O O . ASP A 1 34 ? 23.229 1.956 2.625 1.00 0.00 34 ASP A O 35
ATOM 21746 N N . ILE A 1 35 ? 22.411 -0.088 2.482 1.00 0.00 35 ILE A N 35
ATOM 21747 C CA . ILE A 1 35 ? 23.568 -0.550 1.647 1.00 0.00 35 ILE A CA 35
ATOM 21748 C C . ILE A 1 35 ? 23.097 -1.030 0.262 1.00 0.00 35 ILE A C 35
ATOM 21749 O O . ILE A 1 35 ? 23.838 -1.675 -0.458 1.00 0.00 35 ILE A O 35
ATOM 21765 N N . GLN A 1 36 ? 21.880 -0.722 -0.119 1.00 0.00 36 GLN A N 35
ATOM 21766 C CA . GLN A 1 36 ? 21.372 -1.162 -1.456 1.00 0.00 36 GLN A CA 35
ATOM 21767 C C . GLN A 1 36 ? 20.564 -0.034 -2.112 1.00 0.00 36 GLN A C 35
ATOM 21768 O O . GLN A 1 36 ? 19.721 0.568 -1.475 1.00 0.00 36 GLN A O 35
ATOM 21782 N N . PRO A 1 37 ? 20.843 0.215 -3.370 1.00 0.00 37 PRO A N 35
ATOM 21783 C CA . PRO A 1 37 ? 20.122 1.282 -4.113 1.00 0.00 37 PRO A CA 35
ATOM 21784 C C . PRO A 1 37 ? 18.684 0.843 -4.420 1.00 0.00 37 PRO A C 35
ATOM 21785 O O . PRO A 1 37 ? 18.443 -0.271 -4.850 1.00 0.00 37 PRO A O 35
ATOM 21796 N N . ALA A 1 38 ? 17.729 1.712 -4.198 1.00 0.00 38 ALA A N 35
ATOM 21797 C CA . ALA A 1 38 ? 16.301 1.356 -4.472 1.00 0.00 38 ALA A CA 35
ATOM 21798 C C . ALA A 1 38 ? 15.872 1.889 -5.845 1.00 0.00 38 ALA A C 35
ATOM 21799 O O . ALA A 1 38 ? 15.291 1.175 -6.639 1.00 0.00 38 ALA A O 35
ATOM 21806 N N . MET A 1 39 ? 16.159 3.137 -6.128 1.00 0.00 39 MET A N 35
ATOM 21807 C CA . MET A 1 39 ? 15.775 3.721 -7.452 1.00 0.00 39 MET A CA 35
ATOM 21808 C C . MET A 1 39 ? 16.676 3.163 -8.561 1.00 0.00 39 MET A C 35
ATOM 21809 O O . MET A 1 39 ? 16.247 2.983 -9.684 1.00 0.00 39 MET A O 35
ATOM 21823 N N . GLN A 1 40 ? 17.922 2.892 -8.252 1.00 0.00 40 GLN A N 35
ATOM 21824 C CA . GLN A 1 40 ? 18.857 2.346 -9.284 1.00 0.00 40 GLN A CA 35
ATOM 21825 C C . GLN A 1 40 ? 18.994 0.826 -9.124 1.00 0.00 40 GLN A C 35
ATOM 21826 O O . GLN A 1 40 ? 19.245 0.381 -8.014 1.00 0.00 40 GLN A O 35
ATOM 21841 N N . ALA A 1 1 ? -30.416 5.446 -0.921 1.00 0.00 1 ALA A N 36
ATOM 21842 C CA . ALA A 1 1 ? -29.736 4.500 0.015 1.00 0.00 1 ALA A CA 36
ATOM 21843 C C . ALA A 1 1 ? -29.631 3.108 -0.619 1.00 0.00 1 ALA A C 36
ATOM 21844 O O . ALA A 1 1 ? -30.596 2.584 -1.143 1.00 0.00 1 ALA A O 36
ATOM 21850 N N . SER A 1 2 ? -28.467 2.508 -0.573 1.00 0.00 2 SER A N 36
ATOM 21851 C CA . SER A 1 2 ? -28.292 1.149 -1.171 1.00 0.00 2 SER A CA 36
ATOM 21852 C C . SER A 1 2 ? -27.370 0.294 -0.295 1.00 0.00 2 SER A C 36
ATOM 21853 O O . SER A 1 2 ? -26.553 0.808 0.444 1.00 0.00 2 SER A O 36
ATOM 21861 N N . ARG A 1 3 ? -27.495 -1.008 -0.377 1.00 0.00 3 ARG A N 36
ATOM 21862 C CA . ARG A 1 3 ? -26.623 -1.905 0.444 1.00 0.00 3 ARG A CA 36
ATOM 21863 C C . ARG A 1 3 ? -25.432 -2.382 -0.394 1.00 0.00 3 ARG A C 36
ATOM 21864 O O . ARG A 1 3 ? -24.290 -2.251 0.005 1.00 0.00 3 ARG A O 36
ATOM 21885 N N . ALA A 1 4 ? -25.696 -2.929 -1.558 1.00 0.00 4 ALA A N 36
ATOM 21886 C CA . ALA A 1 4 ? -24.589 -3.416 -2.440 1.00 0.00 4 ALA A CA 36
ATOM 21887 C C . ALA A 1 4 ? -23.691 -2.249 -2.876 1.00 0.00 4 ALA A C 36
ATOM 21888 O O . ALA A 1 4 ? -22.513 -2.428 -3.119 1.00 0.00 4 ALA A O 36
ATOM 21895 N N . ALA A 1 5 ? -24.239 -1.056 -2.971 1.00 0.00 5 ALA A N 36
ATOM 21896 C CA . ALA A 1 5 ? -23.418 0.129 -3.386 1.00 0.00 5 ALA A CA 36
ATOM 21897 C C . ALA A 1 5 ? -22.192 0.283 -2.476 1.00 0.00 5 ALA A C 36
ATOM 21898 O O . ALA A 1 5 ? -21.104 0.579 -2.935 1.00 0.00 5 ALA A O 36
ATOM 21905 N N . LEU A 1 6 ? -22.359 0.076 -1.189 1.00 0.00 6 LEU A N 36
ATOM 21906 C CA . LEU A 1 6 ? -21.203 0.201 -0.244 1.00 0.00 6 LEU A CA 36
ATOM 21907 C C . LEU A 1 6 ? -20.125 -0.835 -0.590 1.00 0.00 6 LEU A C 36
ATOM 21908 O O . LEU A 1 6 ? -18.948 -0.531 -0.615 1.00 0.00 6 LEU A O 36
ATOM 21924 N N . ILE A 1 7 ? -20.526 -2.055 -0.859 1.00 0.00 7 ILE A N 36
ATOM 21925 C CA . ILE A 1 7 ? -19.530 -3.119 -1.209 1.00 0.00 7 ILE A CA 36
ATOM 21926 C C . ILE A 1 7 ? -18.817 -2.761 -2.522 1.00 0.00 7 ILE A C 36
ATOM 21927 O O . ILE A 1 7 ? -17.624 -2.958 -2.658 1.00 0.00 7 ILE A O 36
ATOM 21943 N N . GLU A 1 8 ? -19.537 -2.228 -3.483 1.00 0.00 8 GLU A N 36
ATOM 21944 C CA . GLU A 1 8 ? -18.900 -1.849 -4.784 1.00 0.00 8 GLU A CA 36
ATOM 21945 C C . GLU A 1 8 ? -17.855 -0.747 -4.560 1.00 0.00 8 GLU A C 36
ATOM 21946 O O . GLU A 1 8 ? -16.796 -0.757 -5.158 1.00 0.00 8 GLU A O 36
ATOM 21958 N N . GLU A 1 9 ? -18.140 0.197 -3.694 1.00 0.00 9 GLU A N 36
ATOM 21959 C CA . GLU A 1 9 ? -17.155 1.290 -3.425 1.00 0.00 9 GLU A CA 36
ATOM 21960 C C . GLU A 1 9 ? -15.875 0.699 -2.817 1.00 0.00 9 GLU A C 36
ATOM 21961 O O . GLU A 1 9 ? -14.779 1.106 -3.152 1.00 0.00 9 GLU A O 36
ATOM 21973 N N . GLY A 1 10 ? -16.008 -0.271 -1.942 1.00 0.00 10 GLY A N 36
ATOM 21974 C CA . GLY A 1 10 ? -14.801 -0.902 -1.332 1.00 0.00 10 GLY A CA 36
ATOM 21975 C C . GLY A 1 10 ? -13.989 -1.609 -2.424 1.00 0.00 10 GLY A C 36
ATOM 21976 O O . GLY A 1 10 ? -12.782 -1.710 -2.333 1.00 0.00 10 GLY A O 36
ATOM 21980 N N . GLN A 1 11 ? -14.643 -2.091 -3.460 1.00 0.00 11 GLN A N 36
ATOM 21981 C CA . GLN A 1 11 ? -13.904 -2.783 -4.563 1.00 0.00 11 GLN A CA 36
ATOM 21982 C C . GLN A 1 11 ? -12.937 -1.802 -5.238 1.00 0.00 11 GLN A C 36
ATOM 21983 O O . GLN A 1 11 ? -11.757 -2.069 -5.348 1.00 0.00 11 GLN A O 36
ATOM 21997 N N . ARG A 1 12 ? -13.426 -0.665 -5.681 1.00 0.00 12 ARG A N 36
ATOM 21998 C CA . ARG A 1 12 ? -12.522 0.332 -6.340 1.00 0.00 12 ARG A CA 36
ATOM 21999 C C . ARG A 1 12 ? -11.549 0.934 -5.313 1.00 0.00 12 ARG A C 36
ATOM 22000 O O . ARG A 1 12 ? -10.431 1.278 -5.645 1.00 0.00 12 ARG A O 36
ATOM 22021 N N . ILE A 1 13 ? -11.954 1.047 -4.067 1.00 0.00 13 ILE A N 36
ATOM 22022 C CA . ILE A 1 13 ? -11.034 1.607 -3.028 1.00 0.00 13 ILE A CA 36
ATOM 22023 C C . ILE A 1 13 ? -9.917 0.594 -2.739 1.00 0.00 13 ILE A C 36
ATOM 22024 O O . ILE A 1 13 ? -8.760 0.949 -2.623 1.00 0.00 13 ILE A O 36
ATOM 22040 N N . ALA A 1 14 ? -10.263 -0.669 -2.633 1.00 0.00 14 ALA A N 36
ATOM 22041 C CA . ALA A 1 14 ? -9.231 -1.719 -2.365 1.00 0.00 14 ALA A CA 36
ATOM 22042 C C . ALA A 1 14 ? -8.314 -1.891 -3.584 1.00 0.00 14 ALA A C 36
ATOM 22043 O O . ALA A 1 14 ? -7.123 -2.094 -3.444 1.00 0.00 14 ALA A O 36
ATOM 22050 N N . GLU A 1 15 ? -8.859 -1.807 -4.778 1.00 0.00 15 GLU A N 36
ATOM 22051 C CA . GLU A 1 15 ? -8.017 -1.960 -6.009 1.00 0.00 15 GLU A CA 36
ATOM 22052 C C . GLU A 1 15 ? -6.918 -0.889 -6.035 1.00 0.00 15 GLU A C 36
ATOM 22053 O O . GLU A 1 15 ? -5.776 -1.167 -6.346 1.00 0.00 15 GLU A O 36
ATOM 22065 N N . MET A 1 16 ? -7.258 0.331 -5.696 1.00 0.00 16 MET A N 36
ATOM 22066 C CA . MET A 1 16 ? -6.238 1.425 -5.686 1.00 0.00 16 MET A CA 36
ATOM 22067 C C . MET A 1 16 ? -5.281 1.245 -4.500 1.00 0.00 16 MET A C 36
ATOM 22068 O O . MET A 1 16 ? -4.106 1.548 -4.590 1.00 0.00 16 MET A O 36
ATOM 22082 N N . LEU A 1 17 ? -5.780 0.750 -3.388 1.00 0.00 17 LEU A N 36
ATOM 22083 C CA . LEU A 1 17 ? -4.908 0.542 -2.186 1.00 0.00 17 LEU A CA 36
ATOM 22084 C C . LEU A 1 17 ? -3.759 -0.428 -2.498 1.00 0.00 17 LEU A C 36
ATOM 22085 O O . LEU A 1 17 ? -2.708 -0.363 -1.889 1.00 0.00 17 LEU A O 36
ATOM 22101 N N . LYS A 1 18 ? -3.953 -1.323 -3.437 1.00 0.00 18 LYS A N 36
ATOM 22102 C CA . LYS A 1 18 ? -2.872 -2.302 -3.791 1.00 0.00 18 LYS A CA 36
ATOM 22103 C C . LYS A 1 18 ? -1.570 -1.566 -4.136 1.00 0.00 18 LYS A C 36
ATOM 22104 O O . LYS A 1 18 ? -0.515 -1.887 -3.620 1.00 0.00 18 LYS A O 36
ATOM 22123 N N . SER A 1 19 ? -1.638 -0.579 -4.997 1.00 0.00 19 SER A N 36
ATOM 22124 C CA . SER A 1 19 ? -0.406 0.184 -5.371 1.00 0.00 19 SER A CA 36
ATOM 22125 C C . SER A 1 19 ? 0.190 0.866 -4.133 1.00 0.00 19 SER A C 36
ATOM 22126 O O . SER A 1 19 ? 1.396 0.946 -3.982 1.00 0.00 19 SER A O 36
ATOM 22134 N N . LYS A 1 20 ? -0.646 1.348 -3.245 1.00 0.00 20 LYS A N 36
ATOM 22135 C CA . LYS A 1 20 ? -0.133 2.017 -2.008 1.00 0.00 20 LYS A CA 36
ATOM 22136 C C . LYS A 1 20 ? 0.574 0.996 -1.106 1.00 0.00 20 LYS A C 36
ATOM 22137 O O . LYS A 1 20 ? 1.583 1.296 -0.498 1.00 0.00 20 LYS A O 36
ATOM 22156 N N . ILE A 1 21 ? 0.054 -0.206 -1.022 1.00 0.00 21 ILE A N 36
ATOM 22157 C CA . ILE A 1 21 ? 0.697 -1.252 -0.164 1.00 0.00 21 ILE A CA 36
ATOM 22158 C C . ILE A 1 21 ? 2.083 -1.607 -0.716 1.00 0.00 21 ILE A C 36
ATOM 22159 O O . ILE A 1 21 ? 3.022 -1.809 0.030 1.00 0.00 21 ILE A O 36
ATOM 22175 N N . GLN A 1 22 ? 2.212 -1.673 -2.017 1.00 0.00 22 GLN A N 36
ATOM 22176 C CA . GLN A 1 22 ? 3.537 -2.007 -2.629 1.00 0.00 22 GLN A CA 36
ATOM 22177 C C . GLN A 1 22 ? 4.550 -0.895 -2.325 1.00 0.00 22 GLN A C 36
ATOM 22178 O O . GLN A 1 22 ? 5.669 -1.159 -1.926 1.00 0.00 22 GLN A O 36
ATOM 22192 N N . GLY A 1 23 ? 4.156 0.348 -2.492 1.00 0.00 23 GLY A N 36
ATOM 22193 C CA . GLY A 1 23 ? 5.087 1.479 -2.194 1.00 0.00 23 GLY A CA 36
ATOM 22194 C C . GLY A 1 23 ? 5.416 1.471 -0.698 1.00 0.00 23 GLY A C 36
ATOM 22195 O O . GLY A 1 23 ? 6.555 1.640 -0.303 1.00 0.00 23 GLY A O 36
ATOM 22199 N N . LEU A 1 24 ? 4.423 1.256 0.134 1.00 0.00 24 LEU A N 36
ATOM 22200 C CA . LEU A 1 24 ? 4.665 1.212 1.610 1.00 0.00 24 LEU A CA 36
ATOM 22201 C C . LEU A 1 24 ? 5.580 0.030 1.948 1.00 0.00 24 LEU A C 36
ATOM 22202 O O . LEU A 1 24 ? 6.443 0.131 2.796 1.00 0.00 24 LEU A O 36
ATOM 22218 N N . LEU A 1 25 ? 5.402 -1.086 1.278 1.00 0.00 25 LEU A N 36
ATOM 22219 C CA . LEU A 1 25 ? 6.270 -2.278 1.544 1.00 0.00 25 LEU A CA 36
ATOM 22220 C C . LEU A 1 25 ? 7.731 -1.945 1.220 1.00 0.00 25 LEU A C 36
ATOM 22221 O O . LEU A 1 25 ? 8.635 -2.350 1.925 1.00 0.00 25 LEU A O 36
ATOM 22237 N N . GLN A 1 26 ? 7.966 -1.200 0.165 1.00 0.00 26 GLN A N 36
ATOM 22238 C CA . GLN A 1 26 ? 9.370 -0.827 -0.198 1.00 0.00 26 GLN A CA 36
ATOM 22239 C C . GLN A 1 26 ? 10.003 -0.026 0.945 1.00 0.00 26 GLN A C 36
ATOM 22240 O O . GLN A 1 26 ? 11.142 -0.245 1.314 1.00 0.00 26 GLN A O 36
ATOM 22254 N N . GLN A 1 27 ? 9.264 0.895 1.516 1.00 0.00 27 GLN A N 36
ATOM 22255 C CA . GLN A 1 27 ? 9.807 1.708 2.647 1.00 0.00 27 GLN A CA 36
ATOM 22256 C C . GLN A 1 27 ? 9.796 0.884 3.938 1.00 0.00 27 GLN A C 36
ATOM 22257 O O . GLN A 1 27 ? 10.730 0.924 4.718 1.00 0.00 27 GLN A O 36
ATOM 22271 N N . ALA A 1 28 ? 8.746 0.131 4.159 1.00 0.00 28 ALA A N 36
ATOM 22272 C CA . ALA A 1 28 ? 8.656 -0.714 5.393 1.00 0.00 28 ALA A CA 36
ATOM 22273 C C . ALA A 1 28 ? 9.808 -1.724 5.438 1.00 0.00 28 ALA A C 36
ATOM 22274 O O . ALA A 1 28 ? 10.307 -2.056 6.495 1.00 0.00 28 ALA A O 36
ATOM 22281 N N . SER A 1 29 ? 10.235 -2.204 4.298 1.00 0.00 29 SER A N 36
ATOM 22282 C CA . SER A 1 29 ? 11.365 -3.187 4.264 1.00 0.00 29 SER A CA 36
ATOM 22283 C C . SER A 1 29 ? 12.623 -2.566 4.887 1.00 0.00 29 SER A C 36
ATOM 22284 O O . SER A 1 29 ? 13.359 -3.222 5.600 1.00 0.00 29 SER A O 36
ATOM 22292 N N . LYS A 1 30 ? 12.863 -1.301 4.633 1.00 0.00 30 LYS A N 36
ATOM 22293 C CA . LYS A 1 30 ? 14.065 -0.628 5.221 1.00 0.00 30 LYS A CA 36
ATOM 22294 C C . LYS A 1 30 ? 13.809 -0.300 6.699 1.00 0.00 30 LYS A C 36
ATOM 22295 O O . LYS A 1 30 ? 14.689 -0.423 7.526 1.00 0.00 30 LYS A O 36
ATOM 22314 N N . GLN A 1 31 ? 12.606 0.106 7.031 1.00 0.00 31 GLN A N 36
ATOM 22315 C CA . GLN A 1 31 ? 12.283 0.434 8.458 1.00 0.00 31 GLN A CA 36
ATOM 22316 C C . GLN A 1 31 ? 12.329 -0.840 9.314 1.00 0.00 31 GLN A C 36
ATOM 22317 O O . GLN A 1 31 ? 12.704 -0.805 10.471 1.00 0.00 31 GLN A O 36
ATOM 22331 N N . ALA A 1 32 ? 11.958 -1.964 8.749 1.00 0.00 32 ALA A N 36
ATOM 22332 C CA . ALA A 1 32 ? 11.983 -3.249 9.517 1.00 0.00 32 ALA A CA 36
ATOM 22333 C C . ALA A 1 32 ? 13.423 -3.772 9.681 1.00 0.00 32 ALA A C 36
ATOM 22334 O O . ALA A 1 32 ? 13.645 -4.781 10.324 1.00 0.00 32 ALA A O 36
ATOM 22341 N N . GLN A 1 33 ? 14.400 -3.104 9.106 1.00 0.00 33 GLN A N 36
ATOM 22342 C CA . GLN A 1 33 ? 15.815 -3.576 9.236 1.00 0.00 33 GLN A CA 36
ATOM 22343 C C . GLN A 1 33 ? 16.517 -2.923 10.444 1.00 0.00 33 GLN A C 36
ATOM 22344 O O . GLN A 1 33 ? 17.685 -3.163 10.684 1.00 0.00 33 GLN A O 36
ATOM 22358 N N . ASP A 1 34 ? 15.823 -2.103 11.206 1.00 0.00 34 ASP A N 36
ATOM 22359 C CA . ASP A 1 34 ? 16.470 -1.448 12.392 1.00 0.00 34 ASP A CA 36
ATOM 22360 C C . ASP A 1 34 ? 15.411 -1.024 13.426 1.00 0.00 34 ASP A C 36
ATOM 22361 O O . ASP A 1 34 ? 15.381 0.110 13.871 1.00 0.00 34 ASP A O 36
ATOM 22370 N N . ILE A 1 35 ? 14.549 -1.930 13.818 1.00 0.00 35 ILE A N 36
ATOM 22371 C CA . ILE A 1 35 ? 13.498 -1.586 14.831 1.00 0.00 35 ILE A CA 36
ATOM 22372 C C . ILE A 1 35 ? 13.449 -2.644 15.945 1.00 0.00 35 ILE A C 36
ATOM 22373 O O . ILE A 1 35 ? 12.403 -2.921 16.504 1.00 0.00 35 ILE A O 36
ATOM 22389 N N . GLN A 1 36 ? 14.573 -3.233 16.277 1.00 0.00 36 GLN A N 36
ATOM 22390 C CA . GLN A 1 36 ? 14.589 -4.267 17.357 1.00 0.00 36 GLN A CA 36
ATOM 22391 C C . GLN A 1 36 ? 15.462 -3.792 18.530 1.00 0.00 36 GLN A C 36
ATOM 22392 O O . GLN A 1 36 ? 16.658 -4.020 18.544 1.00 0.00 36 GLN A O 36
ATOM 22406 N N . PRO A 1 37 ? 14.830 -3.141 19.479 1.00 0.00 37 PRO A N 36
ATOM 22407 C CA . PRO A 1 37 ? 15.558 -2.627 20.669 1.00 0.00 37 PRO A CA 36
ATOM 22408 C C . PRO A 1 37 ? 15.922 -3.776 21.621 1.00 0.00 37 PRO A C 36
ATOM 22409 O O . PRO A 1 37 ? 15.126 -4.191 22.444 1.00 0.00 37 PRO A O 36
ATOM 22420 N N . ALA A 1 38 ? 17.123 -4.290 21.514 1.00 0.00 38 ALA A N 36
ATOM 22421 C CA . ALA A 1 38 ? 17.547 -5.408 22.414 1.00 0.00 38 ALA A CA 36
ATOM 22422 C C . ALA A 1 38 ? 17.849 -4.870 23.817 1.00 0.00 38 ALA A C 36
ATOM 22423 O O . ALA A 1 38 ? 17.392 -5.407 24.810 1.00 0.00 38 ALA A O 36
ATOM 22430 N N . MET A 1 39 ? 18.611 -3.807 23.904 1.00 0.00 39 MET A N 36
ATOM 22431 C CA . MET A 1 39 ? 18.944 -3.219 25.238 1.00 0.00 39 MET A CA 36
ATOM 22432 C C . MET A 1 39 ? 18.069 -1.986 25.500 1.00 0.00 39 MET A C 36
ATOM 22433 O O . MET A 1 39 ? 17.487 -1.844 26.558 1.00 0.00 39 MET A O 36
ATOM 22447 N N . GLN A 1 40 ? 17.974 -1.099 24.539 1.00 0.00 40 GLN A N 36
ATOM 22448 C CA . GLN A 1 40 ? 17.135 0.127 24.719 1.00 0.00 40 GLN A CA 36
ATOM 22449 C C . GLN A 1 40 ? 16.276 0.367 23.470 1.00 0.00 40 GLN A C 36
ATOM 22450 O O . GLN A 1 40 ? 15.073 0.503 23.623 1.00 0.00 40 GLN A O 36
ATOM 22465 N N . ALA A 1 1 ? -30.392 -4.024 4.202 1.00 0.00 1 ALA A N 37
ATOM 22466 C CA . ALA A 1 1 ? -29.550 -2.944 3.601 1.00 0.00 1 ALA A CA 37
ATOM 22467 C C . ALA A 1 1 ? -28.816 -3.467 2.361 1.00 0.00 1 ALA A C 37
ATOM 22468 O O . ALA A 1 1 ? -28.693 -4.662 2.160 1.00 0.00 1 ALA A O 37
ATOM 22474 N N . SER A 1 2 ? -28.327 -2.581 1.530 1.00 0.00 2 SER A N 37
ATOM 22475 C CA . SER A 1 2 ? -27.596 -3.019 0.298 1.00 0.00 2 SER A CA 37
ATOM 22476 C C . SER A 1 2 ? -26.168 -3.454 0.656 1.00 0.00 2 SER A C 37
ATOM 22477 O O . SER A 1 2 ? -25.484 -2.800 1.420 1.00 0.00 2 SER A O 37
ATOM 22485 N N . ARG A 1 3 ? -25.719 -4.560 0.111 1.00 0.00 3 ARG A N 37
ATOM 22486 C CA . ARG A 1 3 ? -24.337 -5.048 0.420 1.00 0.00 3 ARG A CA 37
ATOM 22487 C C . ARG A 1 3 ? -23.391 -4.782 -0.757 1.00 0.00 3 ARG A C 37
ATOM 22488 O O . ARG A 1 3 ? -22.297 -4.281 -0.576 1.00 0.00 3 ARG A O 37
ATOM 22509 N N . ALA A 1 4 ? -23.803 -5.116 -1.961 1.00 0.00 4 ALA A N 37
ATOM 22510 C CA . ALA A 1 4 ? -22.929 -4.888 -3.159 1.00 0.00 4 ALA A CA 37
ATOM 22511 C C . ALA A 1 4 ? -22.490 -3.420 -3.241 1.00 0.00 4 ALA A C 37
ATOM 22512 O O . ALA A 1 4 ? -21.334 -3.128 -3.474 1.00 0.00 4 ALA A O 37
ATOM 22519 N N . ALA A 1 5 ? -23.403 -2.498 -3.045 1.00 0.00 5 ALA A N 37
ATOM 22520 C CA . ALA A 1 5 ? -23.040 -1.045 -3.105 1.00 0.00 5 ALA A CA 37
ATOM 22521 C C . ALA A 1 5 ? -21.991 -0.712 -2.034 1.00 0.00 5 ALA A C 37
ATOM 22522 O O . ALA A 1 5 ? -21.065 0.040 -2.277 1.00 0.00 5 ALA A O 37
ATOM 22529 N N . LEU A 1 6 ? -22.127 -1.276 -0.856 1.00 0.00 6 LEU A N 37
ATOM 22530 C CA . LEU A 1 6 ? -21.135 -1.005 0.230 1.00 0.00 6 LEU A CA 37
ATOM 22531 C C . LEU A 1 6 ? -19.746 -1.514 -0.179 1.00 0.00 6 LEU A C 37
ATOM 22532 O O . LEU A 1 6 ? -18.738 -0.922 0.155 1.00 0.00 6 LEU A O 37
ATOM 22548 N N . ILE A 1 7 ? -19.689 -2.601 -0.908 1.00 0.00 7 ILE A N 37
ATOM 22549 C CA . ILE A 1 7 ? -18.368 -3.141 -1.350 1.00 0.00 7 ILE A CA 37
ATOM 22550 C C . ILE A 1 7 ? -17.890 -2.378 -2.594 1.00 0.00 7 ILE A C 37
ATOM 22551 O O . ILE A 1 7 ? -16.716 -2.107 -2.745 1.00 0.00 7 ILE A O 37
ATOM 22567 N N . GLU A 1 8 ? -18.799 -2.034 -3.478 1.00 0.00 8 GLU A N 37
ATOM 22568 C CA . GLU A 1 8 ? -18.418 -1.289 -4.723 1.00 0.00 8 GLU A CA 37
ATOM 22569 C C . GLU A 1 8 ? -17.655 0.001 -4.383 1.00 0.00 8 GLU A C 37
ATOM 22570 O O . GLU A 1 8 ? -16.607 0.269 -4.940 1.00 0.00 8 GLU A O 37
ATOM 22582 N N . GLU A 1 9 ? -18.168 0.801 -3.479 1.00 0.00 9 GLU A N 37
ATOM 22583 C CA . GLU A 1 9 ? -17.459 2.069 -3.114 1.00 0.00 9 GLU A CA 37
ATOM 22584 C C . GLU A 1 9 ? -16.067 1.756 -2.543 1.00 0.00 9 GLU A C 37
ATOM 22585 O O . GLU A 1 9 ? -15.115 2.477 -2.783 1.00 0.00 9 GLU A O 37
ATOM 22597 N N . GLY A 1 10 ? -15.940 0.676 -1.807 1.00 0.00 10 GLY A N 37
ATOM 22598 C CA . GLY A 1 10 ? -14.615 0.302 -1.233 1.00 0.00 10 GLY A CA 37
ATOM 22599 C C . GLY A 1 10 ? -13.743 -0.331 -2.322 1.00 0.00 10 GLY A C 37
ATOM 22600 O O . GLY A 1 10 ? -12.544 -0.141 -2.344 1.00 0.00 10 GLY A O 37
ATOM 22604 N N . GLN A 1 11 ? -14.338 -1.079 -3.224 1.00 0.00 11 GLN A N 37
ATOM 22605 C CA . GLN A 1 11 ? -13.547 -1.726 -4.321 1.00 0.00 11 GLN A CA 37
ATOM 22606 C C . GLN A 1 11 ? -12.738 -0.672 -5.086 1.00 0.00 11 GLN A C 37
ATOM 22607 O O . GLN A 1 11 ? -11.570 -0.862 -5.361 1.00 0.00 11 GLN A O 37
ATOM 22621 N N . ARG A 1 12 ? -13.353 0.438 -5.424 1.00 0.00 12 ARG A N 37
ATOM 22622 C CA . ARG A 1 12 ? -12.620 1.514 -6.168 1.00 0.00 12 ARG A CA 37
ATOM 22623 C C . ARG A 1 12 ? -11.420 2.009 -5.346 1.00 0.00 12 ARG A C 37
ATOM 22624 O O . ARG A 1 12 ? -10.374 2.320 -5.886 1.00 0.00 12 ARG A O 37
ATOM 22645 N N . ILE A 1 13 ? -11.565 2.077 -4.045 1.00 0.00 13 ILE A N 37
ATOM 22646 C CA . ILE A 1 13 ? -10.435 2.547 -3.183 1.00 0.00 13 ILE A CA 37
ATOM 22647 C C . ILE A 1 13 ? -9.463 1.389 -2.912 1.00 0.00 13 ILE A C 37
ATOM 22648 O O . ILE A 1 13 ? -8.261 1.561 -2.953 1.00 0.00 13 ILE A O 37
ATOM 22664 N N . ALA A 1 14 ? -9.980 0.218 -2.631 1.00 0.00 14 ALA A N 37
ATOM 22665 C CA . ALA A 1 14 ? -9.100 -0.960 -2.347 1.00 0.00 14 ALA A CA 37
ATOM 22666 C C . ALA A 1 14 ? -8.206 -1.288 -3.553 1.00 0.00 14 ALA A C 37
ATOM 22667 O O . ALA A 1 14 ? -7.025 -1.533 -3.401 1.00 0.00 14 ALA A O 37
ATOM 22674 N N . GLU A 1 15 ? -8.759 -1.297 -4.744 1.00 0.00 15 GLU A N 37
ATOM 22675 C CA . GLU A 1 15 ? -7.936 -1.615 -5.957 1.00 0.00 15 GLU A CA 37
ATOM 22676 C C . GLU A 1 15 ? -6.779 -0.615 -6.096 1.00 0.00 15 GLU A C 37
ATOM 22677 O O . GLU A 1 15 ? -5.631 -1.000 -6.226 1.00 0.00 15 GLU A O 37
ATOM 22689 N N . MET A 1 16 ? -7.073 0.661 -6.064 1.00 0.00 16 MET A N 37
ATOM 22690 C CA . MET A 1 16 ? -5.992 1.688 -6.189 1.00 0.00 16 MET A CA 37
ATOM 22691 C C . MET A 1 16 ? -5.082 1.657 -4.953 1.00 0.00 16 MET A C 37
ATOM 22692 O O . MET A 1 16 ? -3.884 1.853 -5.053 1.00 0.00 16 MET A O 37
ATOM 22706 N N . LEU A 1 17 ? -5.640 1.411 -3.791 1.00 0.00 17 LEU A N 37
ATOM 22707 C CA . LEU A 1 17 ? -4.810 1.363 -2.546 1.00 0.00 17 LEU A CA 37
ATOM 22708 C C . LEU A 1 17 ? -3.900 0.127 -2.549 1.00 0.00 17 LEU A C 37
ATOM 22709 O O . LEU A 1 17 ? -2.795 0.167 -2.046 1.00 0.00 17 LEU A O 37
ATOM 22725 N N . LYS A 1 18 ? -4.360 -0.965 -3.111 1.00 0.00 18 LYS A N 37
ATOM 22726 C CA . LYS A 1 18 ? -3.527 -2.212 -3.151 1.00 0.00 18 LYS A CA 37
ATOM 22727 C C . LYS A 1 18 ? -2.133 -1.906 -3.718 1.00 0.00 18 LYS A C 37
ATOM 22728 O O . LYS A 1 18 ? -1.129 -2.266 -3.134 1.00 0.00 18 LYS A O 37
ATOM 22747 N N . SER A 1 19 ? -2.070 -1.232 -4.843 1.00 0.00 19 SER A N 37
ATOM 22748 C CA . SER A 1 19 ? -0.741 -0.888 -5.445 1.00 0.00 19 SER A CA 37
ATOM 22749 C C . SER A 1 19 ? 0.053 0.010 -4.486 1.00 0.00 19 SER A C 37
ATOM 22750 O O . SER A 1 19 ? 1.254 -0.129 -4.345 1.00 0.00 19 SER A O 37
ATOM 22758 N N . LYS A 1 20 ? -0.617 0.922 -3.820 1.00 0.00 20 LYS A N 37
ATOM 22759 C CA . LYS A 1 20 ? 0.088 1.827 -2.858 1.00 0.00 20 LYS A CA 37
ATOM 22760 C C . LYS A 1 20 ? 0.622 1.019 -1.667 1.00 0.00 20 LYS A C 37
ATOM 22761 O O . LYS A 1 20 ? 1.733 1.228 -1.221 1.00 0.00 20 LYS A O 37
ATOM 22780 N N . ILE A 1 21 ? -0.159 0.093 -1.160 1.00 0.00 21 ILE A N 37
ATOM 22781 C CA . ILE A 1 21 ? 0.305 -0.738 -0.003 1.00 0.00 21 ILE A CA 37
ATOM 22782 C C . ILE A 1 21 ? 1.473 -1.634 -0.434 1.00 0.00 21 ILE A C 37
ATOM 22783 O O . ILE A 1 21 ? 2.373 -1.903 0.337 1.00 0.00 21 ILE A O 37
ATOM 22799 N N . GLN A 1 22 ? 1.468 -2.083 -1.666 1.00 0.00 22 GLN A N 37
ATOM 22800 C CA . GLN A 1 22 ? 2.584 -2.950 -2.159 1.00 0.00 22 GLN A CA 37
ATOM 22801 C C . GLN A 1 22 ? 3.916 -2.198 -2.022 1.00 0.00 22 GLN A C 37
ATOM 22802 O O . GLN A 1 22 ? 4.876 -2.714 -1.481 1.00 0.00 22 GLN A O 37
ATOM 22816 N N . GLY A 1 23 ? 3.967 -0.973 -2.491 1.00 0.00 23 GLY A N 37
ATOM 22817 C CA . GLY A 1 23 ? 5.220 -0.170 -2.377 1.00 0.00 23 GLY A CA 37
ATOM 22818 C C . GLY A 1 23 ? 5.460 0.193 -0.909 1.00 0.00 23 GLY A C 37
ATOM 22819 O O . GLY A 1 23 ? 6.563 0.081 -0.410 1.00 0.00 23 GLY A O 37
ATOM 22823 N N . LEU A 1 24 ? 4.429 0.619 -0.211 1.00 0.00 24 LEU A N 37
ATOM 22824 C CA . LEU A 1 24 ? 4.589 0.983 1.235 1.00 0.00 24 LEU A CA 37
ATOM 22825 C C . LEU A 1 24 ? 5.124 -0.218 2.027 1.00 0.00 24 LEU A C 37
ATOM 22826 O O . LEU A 1 24 ? 6.021 -0.082 2.836 1.00 0.00 24 LEU A O 37
ATOM 22842 N N . LEU A 1 25 ? 4.584 -1.390 1.789 1.00 0.00 25 LEU A N 37
ATOM 22843 C CA . LEU A 1 25 ? 5.063 -2.610 2.514 1.00 0.00 25 LEU A CA 37
ATOM 22844 C C . LEU A 1 25 ? 6.553 -2.840 2.226 1.00 0.00 25 LEU A C 37
ATOM 22845 O O . LEU A 1 25 ? 7.328 -3.119 3.120 1.00 0.00 25 LEU A O 37
ATOM 22861 N N . GLN A 1 26 ? 6.957 -2.716 0.983 1.00 0.00 26 GLN A N 37
ATOM 22862 C CA . GLN A 1 26 ? 8.398 -2.915 0.634 1.00 0.00 26 GLN A CA 37
ATOM 22863 C C . GLN A 1 26 ? 9.244 -1.793 1.251 1.00 0.00 26 GLN A C 37
ATOM 22864 O O . GLN A 1 26 ? 10.297 -2.035 1.814 1.00 0.00 26 GLN A O 37
ATOM 22878 N N . GLN A 1 27 ? 8.781 -0.568 1.158 1.00 0.00 27 GLN A N 37
ATOM 22879 C CA . GLN A 1 27 ? 9.545 0.576 1.749 1.00 0.00 27 GLN A CA 37
ATOM 22880 C C . GLN A 1 27 ? 9.612 0.432 3.273 1.00 0.00 27 GLN A C 37
ATOM 22881 O O . GLN A 1 27 ? 10.620 0.722 3.888 1.00 0.00 27 GLN A O 37
ATOM 22895 N N . ALA A 1 28 ? 8.545 -0.028 3.878 1.00 0.00 28 ALA A N 37
ATOM 22896 C CA . ALA A 1 28 ? 8.533 -0.212 5.362 1.00 0.00 28 ALA A CA 37
ATOM 22897 C C . ALA A 1 28 ? 9.533 -1.298 5.772 1.00 0.00 28 ALA A C 37
ATOM 22898 O O . ALA A 1 28 ? 10.105 -1.249 6.842 1.00 0.00 28 ALA A O 37
ATOM 22905 N N . SER A 1 29 ? 9.749 -2.272 4.921 1.00 0.00 29 SER A N 37
ATOM 22906 C CA . SER A 1 29 ? 10.720 -3.365 5.245 1.00 0.00 29 SER A CA 37
ATOM 22907 C C . SER A 1 29 ? 12.114 -2.773 5.489 1.00 0.00 29 SER A C 37
ATOM 22908 O O . SER A 1 29 ? 12.758 -3.070 6.478 1.00 0.00 29 SER A O 37
ATOM 22916 N N . LYS A 1 30 ? 12.575 -1.926 4.599 1.00 0.00 30 LYS A N 37
ATOM 22917 C CA . LYS A 1 30 ? 13.921 -1.301 4.782 1.00 0.00 30 LYS A CA 37
ATOM 22918 C C . LYS A 1 30 ? 13.844 -0.170 5.817 1.00 0.00 30 LYS A C 37
ATOM 22919 O O . LYS A 1 30 ? 14.792 0.087 6.529 1.00 0.00 30 LYS A O 37
ATOM 22938 N N . GLN A 1 31 ? 12.722 0.503 5.915 1.00 0.00 31 GLN A N 37
ATOM 22939 C CA . GLN A 1 31 ? 12.597 1.605 6.918 1.00 0.00 31 GLN A CA 37
ATOM 22940 C C . GLN A 1 31 ? 12.564 1.029 8.342 1.00 0.00 31 GLN A C 37
ATOM 22941 O O . GLN A 1 31 ? 12.980 1.672 9.287 1.00 0.00 31 GLN A O 37
ATOM 22955 N N . ALA A 1 32 ? 12.074 -0.179 8.499 1.00 0.00 32 ALA A N 37
ATOM 22956 C CA . ALA A 1 32 ? 12.012 -0.801 9.858 1.00 0.00 32 ALA A CA 37
ATOM 22957 C C . ALA A 1 32 ? 13.293 -1.593 10.152 1.00 0.00 32 ALA A C 37
ATOM 22958 O O . ALA A 1 32 ? 13.833 -1.522 11.238 1.00 0.00 32 ALA A O 37
ATOM 22965 N N . GLN A 1 33 ? 13.780 -2.350 9.196 1.00 0.00 33 GLN A N 37
ATOM 22966 C CA . GLN A 1 33 ? 15.025 -3.152 9.425 1.00 0.00 33 GLN A CA 37
ATOM 22967 C C . GLN A 1 33 ? 16.253 -2.399 8.895 1.00 0.00 33 GLN A C 37
ATOM 22968 O O . GLN A 1 33 ? 17.226 -2.220 9.602 1.00 0.00 33 GLN A O 37
ATOM 22982 N N . ASP A 1 34 ? 16.204 -1.966 7.650 1.00 0.00 34 ASP A N 37
ATOM 22983 C CA . ASP A 1 34 ? 17.346 -1.213 7.018 1.00 0.00 34 ASP A CA 37
ATOM 22984 C C . ASP A 1 34 ? 18.523 -2.150 6.708 1.00 0.00 34 ASP A C 37
ATOM 22985 O O . ASP A 1 34 ? 19.036 -2.161 5.604 1.00 0.00 34 ASP A O 37
ATOM 22994 N N . ILE A 1 35 ? 18.954 -2.929 7.668 1.00 0.00 35 ILE A N 37
ATOM 22995 C CA . ILE A 1 35 ? 20.097 -3.866 7.432 1.00 0.00 35 ILE A CA 37
ATOM 22996 C C . ILE A 1 35 ? 19.940 -5.118 8.314 1.00 0.00 35 ILE A C 37
ATOM 22997 O O . ILE A 1 35 ? 20.681 -5.335 9.256 1.00 0.00 35 ILE A O 37
ATOM 23013 N N . GLN A 1 36 ? 18.969 -5.943 8.011 1.00 0.00 36 GLN A N 37
ATOM 23014 C CA . GLN A 1 36 ? 18.749 -7.180 8.821 1.00 0.00 36 GLN A CA 37
ATOM 23015 C C . GLN A 1 36 ? 18.658 -8.409 7.908 1.00 0.00 36 GLN A C 37
ATOM 23016 O O . GLN A 1 36 ? 18.039 -8.354 6.861 1.00 0.00 36 GLN A O 37
ATOM 23030 N N . PRO A 1 37 ? 19.271 -9.488 8.340 1.00 0.00 37 PRO A N 37
ATOM 23031 C CA . PRO A 1 37 ? 19.248 -10.747 7.551 1.00 0.00 37 PRO A CA 37
ATOM 23032 C C . PRO A 1 37 ? 17.942 -11.534 7.793 1.00 0.00 37 PRO A C 37
ATOM 23033 O O . PRO A 1 37 ? 17.924 -12.748 7.715 1.00 0.00 37 PRO A O 37
ATOM 23044 N N . ALA A 1 38 ? 16.854 -10.856 8.083 1.00 0.00 38 ALA A N 37
ATOM 23045 C CA . ALA A 1 38 ? 15.559 -11.566 8.325 1.00 0.00 38 ALA A CA 37
ATOM 23046 C C . ALA A 1 38 ? 14.550 -11.266 7.202 1.00 0.00 38 ALA A C 37
ATOM 23047 O O . ALA A 1 38 ? 13.356 -11.418 7.380 1.00 0.00 38 ALA A O 37
ATOM 23054 N N . MET A 1 39 ? 15.016 -10.838 6.050 1.00 0.00 39 MET A N 37
ATOM 23055 C CA . MET A 1 39 ? 14.075 -10.530 4.924 1.00 0.00 39 MET A CA 37
ATOM 23056 C C . MET A 1 39 ? 13.897 -11.753 4.007 1.00 0.00 39 MET A C 37
ATOM 23057 O O . MET A 1 39 ? 12.873 -11.908 3.369 1.00 0.00 39 MET A O 37
ATOM 23071 N N . GLN A 1 40 ? 14.880 -12.621 3.939 1.00 0.00 40 GLN A N 37
ATOM 23072 C CA . GLN A 1 40 ? 14.763 -13.829 3.066 1.00 0.00 40 GLN A CA 37
ATOM 23073 C C . GLN A 1 40 ? 15.358 -15.059 3.767 1.00 0.00 40 GLN A C 37
ATOM 23074 O O . GLN A 1 40 ? 16.241 -14.885 4.594 1.00 0.00 40 GLN A O 37
#

Sequence (40 aa):
ASRAALIEEGQRIAEMLKSKIQGLLQQASKQAQDIQPAMQASRAALIEEGQRIAEMLKSKIQGLLQQASKQAQDIQPAMQASRAALIEEGQRIAEMLKSKIQGLLQQASKQAQDIQPAMQASRAALIEEGQRIAEMLKSKIQGLLQQASKQAQDIQPAMQASRAALIEEGQRIAEMLKSKIQGLLQQASKQAQDIQPAMQASRAALIEEGQRIAEMLKSKIQGLLQQASKQAQDIQPAMQASRAALIEEGQRIAEMLKSKIQGLLQQASKQAQDIQPAMQASRAALIEEGQRIAEMLKSKIQGLLQQASKQAQDIQPAMQASRAALIEEGQRIAEMLKSKIQGLLQQASKQAQDIQPAMQASRAALIEEGQRIAEMLKSKIQGLLQQASKQAQDIQPAMQASRAALIEEGQRIAEMLKSKIQGLLQQASKQAQDIQPAMQASRAALIEEGQRIAEMLKSKIQGLLQQASKQAQDIQPAMQASRAALIEEGQRIAEMLKSKIQGLLQQASKQAQDIQPAMQASRAALIEEGQRIAEMLKSKIQGLLQQASKQAQDIQPAMQASRAALIEEGQRIAEMLKSKIQGLLQQASKQAQDIQPAMQASRAALIEEGQRIAEMLKSKIQGLLQQASKQAQDIQPAMQASRAALIEEGQRIAEMLKSKIQGLLQQASKQAQDIQPAMQASRAALIEEGQRIAEMLKSKIQGLLQQASKQAQDIQPAMQASRAALIEEGQRIAEMLKSKIQGLLQQASKQAQDIQPAMQASRAALIEEGQRIAEMLKSKIQGLLQQASKQAQDIQPAMQASRAALIEEGQRIAEMLKSKIQGLLQQASKQAQDIQPAMQASRAALIEEGQRIAEMLKSKIQGLLQQASKQAQDIQPAMQASRAALIEEGQRIAEMLKSKIQGLLQQASKQAQDIQPAMQASRAALIEEGQRIAEMLKSKIQGLLQQASKQAQDIQPAMQASRAALIEEGQRIAEMLKSKIQGLLQQASKQAQDIQPAMQASRAALIEEGQRIAEMLKSKIQGLLQQASKQAQDIQPAMQASRAALIEEGQRIAEMLKSKIQGLLQQASKQAQDIQPAMQASRAALIEEGQRIAEMLKSKIQGLLQQASKQAQDIQPAMQASRAALIEEGQRIAEMLKSKIQGLLQQASKQAQDIQPAMQASRAALIEEGQRIAEMLKSKIQGLLQQASKQAQDIQPAMQASRAALIEEGQRIAEMLKSKIQGLLQQASKQAQDIQPAMQASRAALIEEGQRIAEMLKSKIQGLLQQASKQAQDIQPAMQASRAALIEEGQRIAEMLKSKIQGLLQQASKQAQDIQPAMQASRAALIEEGQRIAEMLKSKIQGLLQQASKQAQDIQPAMQASRAALIEEGQRIAEMLKSKIQGLLQQASKQAQDIQPAMQASRAALIEEGQRIAEMLKSKIQGLLQQASKQAQDIQPAMQASRAALIEEGQRIAEMLKSKIQGLLQQASKQAQDIQPAMQ

Organism: Hepatitis C virus genotype 2a (isolate JFH-1) (NCBI:txid356411)

Foldseek 3Di:
DDDVVVVVVVVVVCVVVVVVVVVVVVVVVCVVVVDDPPPD

Radius of gyration: 17.92 Å; Cα contacts (8 Å, |Δi|>4): 2; chains: 1; bounding box: 59×10×16 Å

CATH classification: 6.10.250.2920

Secondary structure (DSSP, 8-state):
--SHHHHHHHHHHHHHHHHHHHHHHHHHHHHHHTT--S--